Protein AF-0000000072483535 (afdb_homodimer)

pLDDT: mean 94.32, std 7.67, range [29.3, 98.94]

Organism: Leishmania tarentolae (NCBI:txid5689)

Solvent-accessible surface area (backbone atoms only — not comparable to full-atom values): 51951 Å² total; per-residue (Å²): 129,80,70,51,28,50,53,41,26,45,68,75,45,58,85,62,84,79,42,47,79,83,45,71,68,56,52,51,52,54,45,56,52,23,59,46,55,31,88,87,81,58,44,53,32,50,69,40,69,50,65,77,75,40,47,72,61,15,38,31,61,78,62,56,34,26,27,50,48,62,33,36,39,28,33,46,42,64,68,40,50,19,53,50,29,32,50,25,53,75,60,32,35,33,33,23,54,23,49,40,50,65,44,80,25,61,48,41,35,32,56,44,57,27,32,33,40,32,31,62,58,22,41,62,83,62,50,73,36,81,73,58,32,30,34,39,37,27,13,22,27,34,40,43,61,50,36,53,58,30,44,78,72,52,25,29,55,56,66,44,55,92,51,30,83,52,29,10,44,28,41,38,37,16,31,31,35,25,56,60,31,24,70,60,53,32,33,32,79,59,28,53,44,16,33,27,33,28,32,38,66,22,48,68,34,70,49,68,39,74,43,75,33,66,26,64,41,62,56,61,68,47,64,46,39,28,32,54,31,42,58,32,46,54,46,31,37,20,36,50,41,42,70,46,63,76,20,76,49,46,35,38,40,41,27,51,43,68,70,54,52,55,51,50,50,55,50,43,47,61,56,30,62,51,27,48,34,36,42,37,40,32,30,37,60,45,50,68,63,45,62,69,90,65,45,94,60,83,88,56,81,53,50,68,45,32,62,69,54,80,49,55,75,63,62,25,34,40,35,42,43,30,35,40,32,68,43,56,69,63,51,49,52,43,51,50,52,42,53,52,50,46,46,70,74,42,43,61,44,35,21,72,77,67,73,36,70,68,44,68,53,86,45,72,67,52,42,49,52,57,48,46,46,65,67,40,34,67,55,35,50,52,73,52,32,48,66,47,80,40,50,24,15,20,40,52,88,50,43,61,53,61,46,31,50,51,40,43,48,40,23,50,74,63,59,45,55,56,88,43,38,45,70,26,40,30,35,40,46,73,37,13,30,34,40,36,36,38,30,26,56,71,62,75,51,62,70,62,46,51,62,60,47,59,62,49,59,49,52,48,22,41,76,60,69,21,24,70,7,20,46,66,30,26,16,44,72,39,14,86,50,42,70,50,62,39,44,72,58,48,50,47,51,50,50,49,52,41,44,69,49,24,74,81,50,28,38,29,61,81,37,43,53,66,76,62,94,77,53,79,113,130,80,70,50,28,50,53,40,25,44,67,76,46,55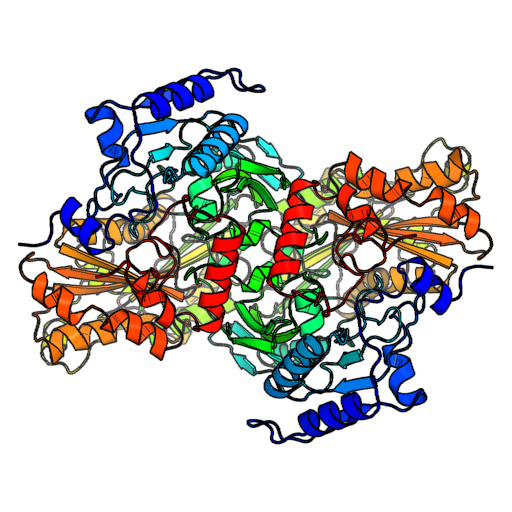,84,60,84,79,42,48,78,84,45,73,66,55,51,50,53,54,44,56,53,24,60,46,55,30,89,88,78,57,44,52,32,49,70,39,69,49,67,78,74,37,47,72,62,16,38,31,61,78,61,55,34,26,26,50,48,63,31,35,39,30,32,46,40,65,66,40,51,18,54,50,28,33,51,26,52,76,60,31,35,32,33,23,55,23,48,40,51,66,43,81,26,62,49,42,34,32,58,44,57,28,32,32,40,33,29,61,59,23,42,62,81,63,50,70,38,81,75,58,33,30,34,39,36,27,13,21,27,34,38,42,60,50,36,52,58,30,43,76,72,53,27,29,56,54,64,45,57,93,53,31,83,51,30,10,43,28,41,38,36,18,30,32,35,25,56,59,30,23,69,60,55,33,32,33,81,58,28,52,44,16,33,28,33,27,32,38,67,22,47,69,34,70,49,68,38,72,44,75,32,66,26,66,42,62,58,62,69,47,64,45,38,29,32,54,32,41,60,31,46,53,46,31,38,20,36,50,42,42,71,46,63,77,19,78,48,43,33,38,39,41,25,48,44,67,69,54,51,54,50,50,49,56,50,43,46,61,58,31,61,53,28,50,34,37,43,37,40,32,29,38,60,46,51,68,65,43,62,69,91,66,48,94,60,83,88,58,81,53,49,71,46,32,62,70,54,80,47,56,75,62,63,24,32,40,34,43,41,31,35,41,32,71,43,54,68,62,51,49,50,42,53,50,52,42,52,52,51,46,47,70,73,42,45,58,43,33,32,58,78,66,70,36,70,70,45,67,52,85,43,72,67,52,42,51,50,57,48,47,47,65,68,39,33,67,55,34,49,51,73,53,33,46,65,48,79,40,50,24,17,20,39,52,88,51,44,62,53,62,46,32,51,49,41,42,50,39,25,51,73,64,59,43,54,54,89,44,38,44,69,25,39,32,34,41,47,73,38,13,30,32,40,36,36,38,31,26,55,72,63,75,52,63,71,62,48,52,62,61,46,58,60,50,59,48,52,48,22,40,76,60,71,22,25,70,7,21,46,67,30,25,16,43,73,40,15,86,52,44,69,50,62,38,44,71,59,46,51,47,51,49,50,50,52,42,42,70,50,25,75,82,51,28,38,30,61,82,38,42,52,66,77,62,94,77,54,78,114

Foldseek 3Di:
DPDQQLRVLCQLFPDDPLADFDDPVNVVVLQVLQQQADPPPRDGWDKAQDCVVCQVQQAAPLRNHGEAERMETEHQALLSVLVNLQSCLVRRAFEFEAELRHFPQQLRHDSYHGYYYYDQNNFPQWDADPVLQKIKTFFRHQQVSSQVVQVVVQWGFQEDADRSRRGTPQQQQQQQFQHFQCLPQNTCVQWWPFFWWQFSNSDIDGGADSDNDDPPPDPCSVVRGRNSFLGTGTTMTMTHIHGHFPAKKKKKFKFAFLVLLVVLVVLCCVLQVVFWRGKKKWFLLLCVLPPPVLDPDDRDDDQVVLQVLPFLTTRIMMIMTMTTHHDHVVNVVSVVVSLVVSCVVCPCRTPHNPPDRMDIDDDPVSVVSVVCSVSCSVVSLSVQADKDKFWKFADLVCLCVLQSVLSSLVCVVVVHRCVQKPWIWMDGNSGRIIIIMIGGNPHPCVVVCVVRVPPVSLLVQLVRVMHRHDRSHQFSNNQVVNCSNDPPVVLVVVVVSSCVRSVSSSTSPSTRHDDPDPRND/DPDQQLRVLCQLFPDDPLADFDDPVNVVVLQVLQQQADPPPRDGWDKAQDCVVCQVQQAAPLRNHGEAERMETEHQDLLSVLVNLQVCLVRRAFEFEAELRHFPFQLRHDSYHGYYYYDQNNFPQWDADPVLQKIKTFFRHQQVSNQVVQVVVQKGDQEDADRSRRGGPQQQQQQQFQHFQCLPQNTCVQWWPFFWWQFSNSDIDGGDDSDNDDPPPDPCSVVRGRNSFLGTGTTMTMTHIGGHFPAKKKKKFKFAFLVLLVVLVVLCCVLQVVFWRGKKKWFLLLCVLPPPVLDPDDRDDDQVVLQVLPFLTTRIMMIMTMTTHHDHVVNVVSVVVSLVVSCVVCPCRGPHNPPDRMDIDDDPVSVVSVVCSVSCSVVSLSVQADKDKFWKFADLVCLCVLQSVLSSLCCVVVVHRCVQKPWIWMDGNSGRIIIIMIGGNPHPCVVVCVVRVPPVSLLVQLVRVMHRHDRSHCFSNNQVVNCSNDPPVVLVVVVVSSCVRSVSSSTSPSTRHDDPDPRND

Secondary structure (DSSP, 8-state):
----HHHHHHHH-PPPTTSPPP-HHHHHHHHHHHHSPPTTT----EEE-SHHHHHHHHB-TTSS-B---S-EEE-SSHHHHHHHHHHHHHHT--EEEESS---SSS-SS-SSSPEEEE-TT--PPPEEETTTTEEEEETT-BHHHHHHHHHHTTEE-S---GGGGT-BHHHHHHTT---TTHHHH--HHHHEEEEEEEETT--EEEE----S---SS--THHHHTTSTTSSEEEEEEEEE-EEPPSEEEEEEEEESSHHHHHHHHHHHHHHSTTTEEEEEEEEGGGGTTS-GGG--S-----HHHHHHTS----S-EEEEEEEEES-HHHHHHHHHHHHHHHHHHHGGGBTTTTT---EE--SHHHHHHHHHHHHHHHHHHHHHSEEEEEEEE--GGGTTHHHHHHHIIIIIIS---TTTEEEEEEEEGGGTEEEEEEEETTS--HHHHHHHHTTHHHHHHHHTT-BS-SSS--TTTSGGGGGGTS-HHHHHHHHHHHHHH-TT--BSTTSSSPPPTTS--/----HHHHHHHH-PPPTTSPPP-HHHHHHHHHHHHSPPTTT----EEE-SHHHHHHHHB-TTSS-B---S-EEE-SSHHHHHHHHHHHHHHT--EEEESS---SSS-SS-SSSPEEEE-TT--PPPEEETTTTEEEEETT-BHHHHHHHHHHTTEE-S---GGGGT-BHHHHHHTT---TTHHHH--HHHHEEEEEEEETT--EEEE----S---SS--THHHHTTSTTSSEEEEEEEEE-EEPPSEEEEEEEEESSHHHHHHHHHHHHHHSTTTEEEEEEEEGGGGTTS-GGG--S-----HHHHHHTS----S-EEEEEEEEES-HHHHHHHHHHHHHHHHHHHGGGBTTTTS---EE--SHHHHHHHHHHHHHHHHHHHHHSEEEEEEEE--GGGTTHHHHHHHIIIIIIS---TTTEEEEEEEEGGGTEEEEEEEETTS--HHHHHHHHTTHHHHHHHHTT-BS-SSS--TTTSGGGGGGTS-HHHHHHHHHHHHHH-TT--BSTTSSSPPPTTS--

Nearest PDB structures (foldseek):
  6lpq-assembly1_A  TM=9.501E-01  e=1.405E-57  Homo sapiens
  3pm9-assembly3_F  TM=9.408E-01  e=6.011E-49  Rhodopseudomonas palustris
  8jdu-assembly1_A  TM=8.900E-01  e=2.016E-37  Mus musculus
  8jdx-assembly1_A  TM=8.882E-01  e=1.790E-37  Mus musculus
  8jdr-assembly1_A  TM=8.830E-01  e=5.545E-37  Mus musculus

InterPro domains:
  IPR004113 FAD-binding oxidoreductase/transferase, type 4, C-terminal [PF02913] (245-512)
  IPR006094 FAD linked oxidase, N-terminal [PF01565] (70-206)
  IPR016164 FAD-linked oxidase-like, C-terminal [SSF55103] (218-513)
  IPR016166 FAD-binding domain, PCMH-type [PS51387] (65-244)
  IPR016167 FAD-binding, type PCMH, subdomain 1 [G3DSA:3.30.43.10] (20-120)
  IPR016169 FAD-binding, type PCMH, subdomain 2 [G3DSA:3.30.465.10] (127-244)
  IPR016171 Vanillyl-alcohol oxidase, C-terminal subdomain 2 [G3DSA:1.10.45.10] (473-513)
  IPR036318 FAD-binding, type PCMH-like superfamily [SSF56176] (44-245)
  IPR051264 FAD-binding Oxidoreductase/Transferase Type 4 [PTHR43716] (8-514)

Structure (mmCIF, N/CA/C/O backbone):
data_AF-0000000072483535-model_v1
#
loop_
_entity.id
_entity.type
_entity.pdbx_description
1 polymer 'Actin interacting protein-like protein'
#
loop_
_atom_site.group_PDB
_atom_site.id
_atom_site.type_symbol
_atom_site.label_atom_id
_atom_site.label_alt_id
_atom_site.label_comp_id
_atom_site.label_asym_id
_atom_site.label_entity_id
_atom_site.label_seq_id
_atom_site.pdbx_PDB_ins_code
_atom_site.Cartn_x
_atom_site.Cartn_y
_atom_site.Cartn_z
_atom_site.occupancy
_atom_site.B_iso_or_equiv
_atom_site.auth_seq_id
_atom_site.auth_comp_id
_atom_site.auth_asym_id
_atom_site.auth_atom_id
_atom_site.pdbx_PDB_model_num
ATOM 1 N N . MET A 1 1 ? -15.469 34.531 24.625 1 44.19 1 MET A N 1
ATOM 2 C CA . MET A 1 1 ? -14.672 33.469 25.234 1 44.19 1 MET A CA 1
ATOM 3 C C . MET A 1 1 ? -14.727 32.188 24.422 1 44.19 1 MET A C 1
ATOM 5 O O . MET A 1 1 ? -15.766 31.859 23.844 1 44.19 1 MET A O 1
ATOM 9 N N . GLY A 1 2 ? -13.492 31.719 23.984 1 63.62 2 GLY A N 1
ATOM 10 C CA . GLY A 1 2 ? -13.438 30.531 23.172 1 63.62 2 GLY A CA 1
ATOM 11 C C . GLY A 1 2 ? -14.133 29.328 23.797 1 63.62 2 GLY A C 1
ATOM 12 O O . GLY A 1 2 ? -14.359 29.312 25.016 1 63.62 2 GLY A O 1
ATOM 13 N N . LEU A 1 3 ? -14.859 28.531 23.172 1 80.31 3 LEU A N 1
ATOM 14 C CA . LEU A 1 3 ? -15.547 27.328 23.672 1 80.31 3 LEU A CA 1
ATOM 15 C C . LEU A 1 3 ? -14.641 26.516 24.562 1 80.31 3 LEU A C 1
ATOM 17 O O . LEU A 1 3 ? -13.445 26.375 24.297 1 80.31 3 LEU A O 1
ATOM 21 N N . THR A 1 4 ? -15.172 26.203 25.797 1 87.69 4 THR A N 1
ATOM 22 C CA . THR A 1 4 ? -14.461 25.188 26.578 1 87.69 4 THR A CA 1
ATOM 23 C C . THR A 1 4 ? -14.297 23.906 25.766 1 87.69 4 THR A C 1
ATOM 25 O O . THR A 1 4 ? -14.984 23.703 24.766 1 87.69 4 THR A O 1
ATOM 28 N N . PRO A 1 5 ? -13.414 23.047 26.203 1 90.38 5 PRO A N 1
ATOM 29 C CA . PRO A 1 5 ? -13.234 21.781 25.484 1 90.38 5 PRO A CA 1
ATOM 30 C C . PRO A 1 5 ? -14.516 20.953 25.406 1 90.38 5 PRO A C 1
ATOM 32 O O . PRO A 1 5 ? -14.797 20.328 24.375 1 90.38 5 PRO A O 1
ATOM 35 N N . VAL A 1 6 ? -15.312 20.969 26.438 1 92.38 6 VAL A N 1
ATOM 36 C CA . VAL A 1 6 ? -16.562 20.234 26.469 1 92.38 6 VAL A CA 1
ATOM 37 C C . VAL A 1 6 ? -17.562 20.859 25.484 1 92.38 6 VAL A C 1
ATOM 39 O O . VAL A 1 6 ? -18.219 20.141 24.734 1 92.38 6 VAL A O 1
ATOM 42 N N . GLU A 1 7 ? -17.625 22.141 25.5 1 91.38 7 GLU A N 1
ATOM 43 C CA . GLU A 1 7 ? -18.516 22.859 24.594 1 91.38 7 GLU A CA 1
ATOM 44 C C . GLU A 1 7 ? -18.109 22.672 23.141 1 91.38 7 GLU A C 1
ATOM 46 O O . GLU A 1 7 ? -18.953 22.547 22.266 1 91.38 7 GLU A O 1
ATOM 51 N N . ARG A 1 8 ? -16.828 22.656 22.938 1 88.44 8 ARG A N 1
ATOM 52 C CA . ARG A 1 8 ? -16.312 22.453 21.578 1 88.44 8 ARG A CA 1
ATOM 53 C C . ARG A 1 8 ? -16.719 21.078 21.047 1 88.44 8 ARG A C 1
ATOM 55 O O . ARG A 1 8 ? -17.125 20.938 19.891 1 88.44 8 ARG A O 1
ATOM 62 N N . ALA A 1 9 ? -16.562 20.078 21.875 1 92 9 ALA A N 1
ATOM 63 C CA . ALA A 1 9 ? -16.969 18.75 21.484 1 92 9 ALA A CA 1
ATOM 64 C C . ALA A 1 9 ? -18.438 18.719 21.078 1 92 9 ALA A C 1
ATOM 66 O O . ALA A 1 9 ? -18.797 18.172 20.031 1 92 9 ALA A O 1
ATOM 67 N N . SER A 1 10 ? -19.219 19.391 21.828 1 91.44 10 SER A N 1
ATOM 68 C CA . SER A 1 10 ? -20.656 19.422 21.594 1 91.44 10 SER A CA 1
ATOM 69 C C . SER A 1 10 ? -21 20.219 20.344 1 91.44 10 SER A C 1
ATOM 71 O O . SER A 1 10 ? -22.047 19.984 19.719 1 91.44 10 SER A O 1
ATOM 73 N N . HIS A 1 11 ? -20.156 21.109 20.078 1 89.56 11 HIS A N 1
ATOM 74 C CA . HIS A 1 11 ? -20.359 21.906 18.875 1 89.56 11 HIS A CA 1
ATOM 75 C C . HIS A 1 11 ? -20.172 21.062 17.609 1 89.56 11 HIS A C 1
ATOM 77 O O . HIS A 1 11 ? -20.859 21.266 16.609 1 89.56 11 HIS A O 1
ATOM 83 N N . TYR A 1 12 ? -19.344 20.109 17.688 1 91.38 12 TYR A N 1
ATOM 84 C CA . TYR A 1 12 ? -19.078 19.266 16.516 1 91.38 12 TYR A CA 1
ATOM 85 C C . TYR A 1 12 ? -20.203 18.281 16.281 1 91.38 12 TYR A C 1
ATOM 87 O O . TYR A 1 12 ? -20.5 17.922 15.133 1 91.38 12 TYR A O 1
ATOM 95 N N . ALA A 1 13 ? -20.781 17.812 17.391 1 93.94 13 ALA A N 1
ATOM 96 C CA . ALA A 1 13 ? -21.844 16.812 17.219 1 93.94 13 ALA A CA 1
ATOM 97 C C . ALA A 1 13 ? -22.781 16.812 18.438 1 93.94 13 ALA A C 1
ATOM 99 O O . ALA A 1 13 ? -22.328 16.859 19.578 1 93.94 13 ALA A O 1
ATOM 100 N N . THR A 1 14 ? -24.031 16.766 18.109 1 94.69 14 THR A N 1
ATOM 101 C CA . THR A 1 14 ? -25.016 16.516 19.156 1 94.69 14 THR A CA 1
ATOM 102 C C . THR A 1 14 ? -25.078 15.039 19.5 1 94.69 14 THR A C 1
ATOM 104 O O . THR A 1 14 ? -24.906 14.18 18.625 1 94.69 14 THR A O 1
ATOM 107 N N . ARG A 1 15 ? -25.297 14.844 20.734 1 96.06 15 ARG A N 1
ATOM 108 C CA . ARG A 1 15 ? -25.375 13.438 21.125 1 96.06 15 ARG A CA 1
ATOM 109 C C . ARG A 1 15 ? -26.5 12.727 20.375 1 96.06 15 ARG A C 1
ATOM 111 O O . ARG A 1 15 ? -27.656 13.156 20.406 1 96.06 15 ARG A O 1
ATOM 118 N N . SER A 1 16 ? -26.266 11.641 19.781 1 95.38 16 SER A N 1
ATOM 119 C CA . SER A 1 16 ? -27.25 10.898 19 1 95.38 16 SER A CA 1
ATOM 120 C C . SER A 1 16 ? -28.141 10.062 19.906 1 95.38 16 SER A C 1
ATOM 122 O O . SER A 1 16 ? -27.656 9.32 20.75 1 95.38 16 SER A O 1
ATOM 124 N N . PRO A 1 17 ? -29.453 10.109 19.703 1 95.25 17 PRO A N 1
ATOM 125 C CA . PRO A 1 17 ? -30.375 9.281 20.484 1 95.25 17 PRO A CA 1
ATOM 126 C C . PRO A 1 17 ? -30.297 7.805 20.109 1 95.25 17 PRO A C 1
ATOM 128 O O . PRO A 1 17 ? -30.859 6.961 20.812 1 95.25 17 PRO A O 1
ATOM 131 N N . ARG A 1 18 ? -29.562 7.523 19.125 1 94.94 18 ARG A N 1
ATOM 132 C CA . ARG A 1 18 ? -29.438 6.141 18.672 1 94.94 18 ARG A CA 1
ATOM 133 C C . ARG A 1 18 ? -28.609 5.312 19.656 1 94.94 18 ARG A C 1
ATOM 135 O O . ARG A 1 18 ? -28.734 4.086 19.688 1 94.94 18 ARG A O 1
ATOM 142 N N . PHE A 1 19 ? -27.828 5.961 20.469 1 98.12 19 PHE A N 1
ATOM 143 C CA . PHE A 1 19 ? -26.938 5.234 21.375 1 98.12 19 PHE A CA 1
ATOM 144 C C . PHE A 1 19 ? -27.516 5.184 22.781 1 98.12 19 PHE A C 1
ATOM 146 O O . PHE A 1 19 ? -28.016 6.191 23.297 1 98.12 19 PHE A O 1
ATOM 153 N N . ALA A 1 20 ? -27.453 4.09 23.344 1 98.44 20 ALA A N 1
ATOM 154 C CA . ALA A 1 20 ? -27.875 3.926 24.734 1 98.44 20 ALA A CA 1
ATOM 155 C C . ALA A 1 20 ? -26.859 4.547 25.688 1 98.44 20 ALA A C 1
ATOM 157 O O . ALA A 1 20 ? -25.688 4.688 25.344 1 98.44 20 ALA A O 1
ATOM 158 N N . LYS A 1 21 ? -27.375 4.945 26.812 1 98.12 21 LYS A N 1
ATOM 159 C CA . LYS A 1 21 ? -26.5 5.316 27.922 1 98.12 21 LYS A CA 1
ATOM 160 C C . LYS A 1 21 ? -26.125 4.094 28.75 1 98.12 21 LYS A C 1
ATOM 162 O O . LYS A 1 21 ? -26.969 3.254 29.062 1 98.12 21 LYS A O 1
ATOM 167 N N . ALA A 1 22 ? -24.906 3.965 29.078 1 98.31 22 ALA A N 1
ATOM 168 C CA . ALA A 1 22 ? -24.438 2.816 29.859 1 98.31 22 ALA A CA 1
ATOM 169 C C . ALA A 1 22 ? -25.078 2.812 31.25 1 98.31 22 ALA A C 1
ATOM 171 O O . ALA A 1 22 ? -25.109 3.844 31.922 1 98.31 22 ALA A O 1
ATOM 172 N N . THR A 1 23 ? -25.547 1.701 31.672 1 98.12 23 THR A N 1
ATOM 173 C CA . THR A 1 23 ? -26.125 1.498 33 1 98.12 23 THR A CA 1
ATOM 174 C C . THR A 1 23 ? -25.219 0.601 33.844 1 98.12 23 THR A C 1
ATOM 176 O O . THR A 1 23 ? -24.219 0.071 33.344 1 98.12 23 THR A O 1
ATOM 179 N N . SER A 1 24 ? -25.641 0.473 35.094 1 97.75 24 SER A N 1
ATOM 180 C CA . SER A 1 24 ? -24.891 -0.415 35.969 1 97.75 24 SER A CA 1
ATOM 181 C C . SER A 1 24 ? -24.922 -1.852 35.469 1 97.75 24 SER A C 1
ATOM 183 O O . SER A 1 24 ? -23.953 -2.596 35.656 1 97.75 24 SER A O 1
ATOM 185 N N . ARG A 1 25 ? -25.984 -2.197 34.844 1 98.19 25 ARG A N 1
ATOM 186 C CA . ARG A 1 25 ? -26.094 -3.531 34.281 1 98.19 25 ARG A CA 1
ATOM 187 C C . ARG A 1 25 ? -25.094 -3.721 33.125 1 98.19 25 ARG A C 1
ATOM 189 O O . ARG A 1 25 ? -24.422 -4.754 33.062 1 98.19 25 ARG A O 1
ATOM 196 N N . HIS A 1 26 ? -25.031 -2.74 32.25 1 98.69 26 HIS A N 1
ATOM 197 C CA . HIS A 1 26 ? -24.078 -2.791 31.156 1 98.69 26 HIS A CA 1
ATOM 198 C C . HIS A 1 26 ? -22.641 -2.916 31.688 1 98.69 26 HIS A C 1
ATOM 200 O O . HIS A 1 26 ? -21.891 -3.768 31.234 1 98.69 26 HIS A O 1
ATOM 206 N N . LEU A 1 27 ? -22.312 -2.115 32.688 1 98.56 27 LEU A N 1
ATOM 207 C CA . LEU A 1 27 ? -20.953 -2.055 33.219 1 98.56 27 LEU A CA 1
ATOM 208 C C . LEU A 1 27 ? -20.594 -3.348 33.938 1 98.56 27 LEU A C 1
ATOM 210 O O . LEU A 1 27 ? -19.453 -3.799 33.875 1 98.56 27 LEU A O 1
ATOM 214 N N . SER A 1 28 ? -21.578 -3.912 34.625 1 98.44 28 SER A N 1
ATOM 215 C CA . SER A 1 28 ? -21.359 -5.184 35.312 1 98.44 28 SER A CA 1
ATOM 216 C C . SER A 1 28 ? -21.031 -6.293 34.312 1 98.44 28 SER A C 1
ATOM 218 O O . SER A 1 28 ? -20.141 -7.109 34.562 1 98.44 28 SER A O 1
ATOM 220 N N . TYR A 1 29 ? -21.766 -6.32 33.281 1 98.62 29 TYR A N 1
ATOM 221 C CA . TYR A 1 29 ? -21.484 -7.324 32.25 1 98.62 29 TYR A CA 1
ATOM 222 C C . TYR A 1 29 ? -20.094 -7.133 31.656 1 98.62 29 TYR A C 1
ATOM 224 O O . TYR A 1 29 ? -19.344 -8.094 31.516 1 98.62 29 TYR A O 1
ATOM 232 N N . LEU A 1 30 ? -19.766 -5.953 31.266 1 98.81 30 LEU A N 1
ATOM 233 C CA . LEU A 1 30 ? -18.484 -5.66 30.656 1 98.81 30 LEU A CA 1
ATOM 234 C C . LEU A 1 30 ? -17.344 -5.984 31.609 1 98.81 30 LEU A C 1
ATOM 236 O O . LEU A 1 30 ? -16.281 -6.477 31.188 1 98.81 30 LEU A O 1
ATOM 240 N N . LYS A 1 31 ? -17.562 -5.691 32.875 1 98.56 31 LYS A N 1
ATOM 241 C CA . LYS A 1 31 ? -16.578 -6.074 33.875 1 98.56 31 LYS A CA 1
ATOM 242 C C . LYS A 1 31 ? -16.391 -7.586 33.906 1 98.56 31 LYS A C 1
ATOM 244 O O . LYS A 1 31 ? -15.258 -8.07 34.031 1 98.56 31 LYS A O 1
ATOM 249 N N . SER A 1 32 ? -17.422 -8.336 33.844 1 98.62 32 SER A N 1
ATOM 250 C CA . SER A 1 32 ? -17.344 -9.789 33.875 1 98.62 32 SER A CA 1
ATOM 251 C C . SER A 1 32 ? -16.562 -10.32 32.656 1 98.62 32 SER A C 1
ATOM 253 O O . SER A 1 32 ? -15.836 -11.312 32.781 1 98.62 32 SER A O 1
ATOM 255 N N . VAL A 1 33 ? -16.734 -9.703 31.484 1 98.62 33 VAL A N 1
ATOM 256 C CA . VAL A 1 33 ? -15.984 -10.086 30.281 1 98.62 33 VAL A CA 1
ATOM 257 C C . VAL A 1 33 ? -14.492 -9.875 30.531 1 98.62 33 VAL A C 1
ATOM 259 O O . VAL A 1 33 ? -13.68 -10.75 30.219 1 98.62 33 VAL A O 1
ATOM 262 N N . LEU A 1 34 ? -14.109 -8.773 31.109 1 98.62 34 LEU A N 1
ATOM 263 C CA . LEU A 1 34 ? -12.719 -8.391 31.281 1 98.62 34 LEU A CA 1
ATOM 264 C C . LEU A 1 34 ? -12.062 -9.203 32.406 1 98.62 34 LEU A C 1
ATOM 266 O O . LEU A 1 34 ? -10.836 -9.328 32.438 1 98.62 34 LEU A O 1
ATOM 270 N N . GLU A 1 35 ? -12.883 -9.742 33.281 1 98 35 GLU A N 1
ATOM 271 C CA . GLU A 1 35 ? -12.367 -10.539 34.375 1 98 35 GLU A CA 1
ATOM 272 C C . GLU A 1 35 ? -12.008 -11.953 33.938 1 98 35 GLU A C 1
ATOM 274 O O . GLU A 1 35 ? -11.312 -12.68 34.625 1 98 35 GLU A O 1
ATOM 279 N N . LYS A 1 36 ? -12.5 -12.328 32.75 1 97.38 36 LYS A N 1
ATOM 280 C CA . LYS A 1 36 ? -12.086 -13.617 32.219 1 97.38 36 LYS A CA 1
ATOM 281 C C . LYS A 1 36 ? -10.617 -13.578 31.781 1 97.38 36 LYS A C 1
ATOM 283 O O . LYS A 1 36 ? -10.203 -12.672 31.047 1 97.38 36 LYS A O 1
ATOM 288 N N . PRO A 1 37 ? -9.867 -14.562 32.188 1 96.62 37 PRO A N 1
ATOM 289 C CA . PRO A 1 37 ? -8.461 -14.555 31.781 1 96.62 37 PRO A CA 1
ATOM 290 C C . PRO A 1 37 ? -8.273 -14.812 30.281 1 96.62 37 PRO A C 1
ATOM 292 O O . PRO A 1 37 ? -8.977 -15.656 29.703 1 96.62 37 PRO A O 1
ATOM 295 N N . CYS A 1 38 ? -7.371 -14.047 29.688 1 93.88 38 CYS A N 1
ATOM 296 C CA . CYS A 1 38 ? -6.992 -14.328 28.297 1 93.88 38 CYS A CA 1
ATOM 297 C C . CYS A 1 38 ? -6.43 -15.734 28.156 1 93.88 38 CYS A C 1
ATOM 299 O O . CYS A 1 38 ? -5.719 -16.219 29.047 1 93.88 38 CYS A O 1
ATOM 301 N N . SER A 1 39 ? -6.715 -16.375 27.078 1 88 39 SER A N 1
ATOM 302 C CA . SER A 1 39 ? -6.328 -17.766 26.906 1 88 39 SER A CA 1
ATOM 303 C C . SER A 1 39 ? -4.812 -17.922 26.812 1 88 39 SER A C 1
ATOM 305 O O . SER A 1 39 ? -4.242 -18.875 27.344 1 88 39 SER A O 1
ATOM 307 N N . THR A 1 40 ? -4.168 -17 26.188 1 85.75 40 THR A N 1
ATOM 308 C CA . THR A 1 40 ? -2.736 -17.125 25.922 1 85.75 40 THR A CA 1
ATOM 309 C C . THR A 1 40 ? -1.923 -16.562 27.078 1 85.75 40 THR A C 1
ATOM 311 O O . THR A 1 40 ? -1.068 -17.25 27.641 1 85.75 40 THR A O 1
ATOM 314 N N . SER A 1 41 ? -2.203 -15.352 27.609 1 90.88 41 SER A N 1
ATOM 315 C CA . SER A 1 41 ? -1.384 -14.672 28.594 1 90.88 41 SER A CA 1
ATOM 316 C C . SER A 1 41 ? -1.922 -14.898 30.016 1 90.88 41 SER A C 1
ATOM 318 O O . SER A 1 41 ? -1.229 -14.641 31 1 90.88 41 SER A O 1
ATOM 320 N N . LYS A 1 42 ? -3.133 -15.289 30.188 1 94.38 42 LYS A N 1
ATOM 321 C CA . LYS A 1 42 ? -3.816 -15.516 31.453 1 94.38 42 LYS A CA 1
ATOM 322 C C . LYS A 1 42 ? -4.059 -14.195 32.188 1 94.38 42 LYS A C 1
ATOM 324 O O . LYS A 1 42 ? -4.48 -14.188 33.344 1 94.38 42 LYS A O 1
ATOM 329 N N . ARG A 1 43 ? -3.766 -13.109 31.547 1 95.94 43 ARG A N 1
ATOM 330 C CA . ARG A 1 43 ? -3.99 -11.789 32.125 1 95.94 43 ARG A CA 1
ATOM 331 C C . ARG A 1 43 ? -5.461 -11.398 32.062 1 95.94 43 ARG A C 1
ATOM 333 O O . ARG A 1 43 ? -6.133 -11.688 31.062 1 95.94 43 ARG A O 1
ATOM 340 N N . LYS A 1 44 ? -5.953 -10.695 33.062 1 97.94 44 LYS A N 1
ATOM 341 C CA . LYS A 1 44 ? -7.293 -10.109 33.062 1 97.94 44 LYS A CA 1
ATOM 342 C C . LYS A 1 44 ? -7.266 -8.664 32.594 1 97.94 44 LYS A C 1
ATOM 344 O O . LYS A 1 44 ? -6.207 -8.023 32.594 1 97.94 44 LYS A O 1
ATOM 349 N N . GLY A 1 45 ? -8.445 -8.219 32.156 1 98.19 45 GLY A N 1
ATOM 350 C CA . GLY A 1 45 ? -8.578 -6.812 31.828 1 98.19 45 GLY A CA 1
ATOM 351 C C . GLY A 1 45 ? -9 -5.961 33 1 98.19 45 GLY A C 1
ATOM 352 O O . GLY A 1 45 ? -8.977 -6.422 34.156 1 98.19 45 GLY A O 1
ATOM 353 N N . ARG A 1 46 ? -9.211 -4.723 32.719 1 97.81 46 ARG A N 1
ATOM 354 C CA . ARG A 1 46 ? -9.625 -3.752 33.719 1 97.81 46 ARG A CA 1
ATOM 355 C C . ARG A 1 46 ? -10.742 -2.857 33.188 1 97.81 46 ARG A C 1
ATOM 357 O O . ARG A 1 46 ? -10.875 -2.66 31.984 1 97.81 46 ARG A O 1
ATOM 364 N N . ILE A 1 47 ? -11.602 -2.443 34.094 1 98.62 47 ILE A N 1
ATOM 365 C CA . ILE A 1 47 ? -12.594 -1.418 33.781 1 98.62 47 ILE A CA 1
ATOM 366 C C . ILE A 1 47 ? -12.422 -0.239 34.75 1 98.62 47 ILE A C 1
ATOM 368 O O . ILE A 1 47 ? -12.258 -0.43 35.938 1 98.62 47 ILE A O 1
ATOM 372 N N . LEU A 1 48 ? -12.266 0.947 34.219 1 98.62 48 LEU A N 1
ATOM 373 C CA . LEU A 1 48 ? -12.18 2.166 35.031 1 98.62 48 LEU A CA 1
ATOM 374 C C . LEU A 1 48 ? -13.523 2.898 35.031 1 98.62 48 LEU A C 1
ATOM 376 O O . LEU A 1 48 ? -14.117 3.125 33.969 1 98.62 48 LEU A O 1
ATOM 380 N N . THR A 1 49 ? -14.047 3.281 36.188 1 96.81 49 THR A N 1
ATOM 381 C CA . THR A 1 49 ? -15.312 4.004 36.281 1 96.81 49 THR A CA 1
ATOM 382 C C . THR A 1 49 ? -15.156 5.254 37.156 1 96.81 49 THR A C 1
ATOM 384 O O . THR A 1 49 ? -16.031 6.129 37.125 1 96.81 49 THR A O 1
ATOM 387 N N . ASP A 1 50 ? -13.977 5.324 37.844 1 95.88 50 ASP A N 1
ATOM 388 C CA . ASP A 1 50 ? -13.711 6.496 38.656 1 95.88 50 ASP A CA 1
ATOM 389 C C . ASP A 1 50 ? -13.406 7.719 37.812 1 95.88 50 ASP A C 1
ATOM 391 O O . ASP A 1 50 ? -12.672 7.625 36.812 1 95.88 50 ASP A O 1
ATOM 395 N N . THR A 1 51 ? -13.883 8.789 38.156 1 94.75 51 THR A N 1
ATOM 396 C CA . THR A 1 51 ? -13.781 10.023 37.406 1 94.75 51 THR A CA 1
ATOM 397 C C . THR A 1 51 ? -12.32 10.398 37.188 1 94.75 51 THR A C 1
ATOM 399 O O . THR A 1 51 ? -11.938 10.812 36.094 1 94.75 51 THR A O 1
ATOM 402 N N . GLU A 1 52 ? -11.516 10.266 38.188 1 96.06 52 GLU A N 1
ATOM 403 C CA . GLU A 1 52 ? -10.117 10.648 38.094 1 96.06 52 GLU A CA 1
ATOM 404 C C . GLU A 1 52 ? -9.352 9.711 37.156 1 96.06 52 GLU A C 1
ATOM 406 O O . GLU A 1 52 ? -8.5 10.156 36.375 1 96.06 52 GLU A O 1
ATOM 411 N N . ALA A 1 53 ? -9.727 8.461 37.25 1 96.94 53 ALA A N 1
ATOM 412 C CA . ALA A 1 53 ? -9.031 7.465 36.438 1 96.94 53 ALA A CA 1
ATOM 413 C C . ALA A 1 53 ? -9.422 7.594 34.969 1 96.94 53 ALA A C 1
ATOM 415 O O . ALA A 1 53 ? -8.609 7.316 34.062 1 96.94 53 ALA A O 1
ATOM 416 N N . ILE A 1 54 ? -10.586 8.07 34.656 1 97.56 54 ILE A N 1
ATOM 417 C CA . ILE A 1 54 ? -11.117 8.117 33.312 1 97.56 54 ILE A CA 1
ATOM 418 C C . ILE A 1 54 ? -10.727 9.438 32.656 1 97.56 54 ILE A C 1
ATOM 420 O O . ILE A 1 54 ? -10.68 9.531 31.422 1 97.56 54 ILE A O 1
ATOM 424 N N . ALA A 1 55 ? -10.391 10.445 33.375 1 96.94 55 ALA A N 1
ATOM 425 C CA . ALA A 1 55 ? -10.219 11.828 32.938 1 96.94 55 ALA A CA 1
ATOM 426 C C . ALA A 1 55 ? -9.211 11.914 31.797 1 96.94 55 ALA A C 1
ATOM 428 O O . ALA A 1 55 ? -9.461 12.57 30.781 1 96.94 55 ALA A O 1
ATOM 429 N N . PRO A 1 56 ? -8.055 11.188 31.891 1 96.06 56 PRO A N 1
ATOM 430 C CA . PRO A 1 56 ? -7.062 11.32 30.812 1 96.06 56 PRO A CA 1
ATOM 431 C C . PRO A 1 56 ? -7.559 10.758 29.484 1 96.06 56 PRO A C 1
ATOM 433 O O . PRO A 1 56 ? -7.059 11.148 28.422 1 96.06 56 PRO A O 1
ATOM 436 N N . PHE A 1 57 ? -8.5 9.875 29.531 1 98 57 PHE A N 1
ATOM 437 C CA . PHE A 1 57 ? -9.008 9.242 28.312 1 98 57 PHE A CA 1
ATOM 438 C C . PHE A 1 57 ? -10.047 10.125 27.641 1 98 57 PHE A C 1
ATOM 440 O O . PHE A 1 57 ? -10.414 9.891 26.484 1 98 57 PHE A O 1
ATOM 447 N N . ASN A 1 58 ? -10.508 11.188 28.297 1 97.88 58 ASN A N 1
ATOM 448 C CA . ASN A 1 58 ? -11.594 12.023 27.812 1 97.88 58 ASN A CA 1
ATOM 449 C C . ASN A 1 58 ? -11.062 13.234 27.047 1 97.88 58 ASN A C 1
ATOM 451 O O . ASN A 1 58 ? -11.82 13.906 26.344 1 97.88 58 ASN A O 1
ATOM 455 N N . VAL A 1 59 ? -9.773 13.5 27.219 1 95.81 59 VAL A N 1
ATOM 456 C CA . VAL A 1 59 ? -9.227 14.742 26.688 1 95.81 59 VAL A CA 1
ATOM 457 C C . VAL A 1 59 ? -8.281 14.422 25.516 1 95.81 59 VAL A C 1
ATOM 459 O O . VAL A 1 59 ? -7.492 13.477 25.594 1 95.81 59 VAL A O 1
ATOM 462 N N . ASP A 1 60 ? -8.453 15.117 24.469 1 92.12 60 ASP A N 1
ATOM 463 C CA . ASP A 1 60 ? -7.566 14.898 23.344 1 92.12 60 ASP A CA 1
ATOM 464 C C . ASP A 1 60 ? -6.152 15.391 23.641 1 92.12 60 ASP A C 1
ATOM 466 O O . ASP A 1 60 ? -5.934 16.109 24.625 1 92.12 60 ASP A O 1
ATOM 470 N N . TRP A 1 61 ? -5.246 15.039 22.797 1 87.69 61 TRP A N 1
ATOM 471 C CA . TRP A 1 61 ? -3.834 15.344 23 1 87.69 61 TRP A CA 1
ATOM 472 C C . TRP A 1 61 ? -3.609 16.859 23.078 1 87.69 61 TRP A C 1
ATOM 474 O O . TRP A 1 61 ? -2.77 17.328 23.859 1 87.69 61 TRP A O 1
ATOM 484 N N . MET A 1 62 ? -4.391 17.625 22.297 1 82.19 62 MET A N 1
ATOM 485 C CA . MET A 1 62 ? -4.227 19.078 22.25 1 82.19 62 MET A CA 1
ATOM 486 C C . MET A 1 62 ? -5.051 19.766 23.328 1 82.19 62 MET A C 1
ATOM 488 O O . MET A 1 62 ? -5.023 20.984 23.453 1 82.19 62 MET A O 1
ATOM 492 N N . ARG A 1 63 ? -5.863 19.047 24.047 1 88 63 ARG A N 1
ATOM 493 C CA . ARG A 1 63 ? -6.727 19.531 25.125 1 88 63 ARG A CA 1
ATOM 494 C C . ARG A 1 63 ? -7.742 20.531 24.594 1 88 63 ARG A C 1
ATOM 496 O O . ARG A 1 63 ? -7.992 21.562 25.219 1 88 63 ARG A O 1
ATOM 503 N N . GLN A 1 64 ? -8.188 20.25 23.453 1 87.56 64 GLN A N 1
ATOM 504 C CA . GLN A 1 64 ? -9.133 21.156 22.812 1 87.56 64 GLN A CA 1
ATOM 505 C C . GLN A 1 64 ? -10.555 20.609 22.875 1 87.56 64 GLN A C 1
ATOM 507 O O . GLN A 1 64 ? -11.523 21.359 22.734 1 87.56 64 GLN A O 1
ATOM 512 N N . VAL A 1 65 ? -10.625 19.297 23.016 1 93.12 65 VAL A N 1
ATOM 513 C CA . VAL A 1 65 ? -11.93 18.656 23.141 1 93.12 65 VAL A CA 1
ATOM 514 C C . VAL A 1 65 ? -11.914 17.672 24.312 1 93.12 65 VAL A C 1
ATOM 516 O O . VAL A 1 65 ? -10.875 17.078 24.625 1 93.12 65 VAL A O 1
ATOM 519 N N . GLN A 1 66 ? -13.039 17.562 24.922 1 96.25 66 GLN A N 1
ATOM 520 C CA . GLN A 1 66 ? -13.188 16.688 26.078 1 96.25 66 GLN A CA 1
ATOM 521 C C . GLN A 1 66 ? -14.562 16.031 26.109 1 96.25 66 GLN A C 1
ATOM 523 O O . GLN A 1 66 ? -15.578 16.703 25.969 1 96.25 66 GLN A O 1
ATOM 528 N N . GLY A 1 67 ? -14.562 14.727 26.188 1 96.44 67 GLY A N 1
ATOM 529 C CA . GLY A 1 67 ? -15.797 13.992 26.359 1 96.44 67 GLY A CA 1
ATOM 530 C C . GLY A 1 67 ? -16.078 13.609 27.797 1 96.44 67 GLY A C 1
ATOM 531 O O . GLY A 1 67 ? -15.547 14.234 28.719 1 96.44 67 GLY A O 1
ATOM 532 N N . ALA A 1 68 ? -17.031 12.75 28 1 96.31 68 ALA A N 1
ATOM 533 C CA . ALA A 1 68 ? -17.422 12.266 29.312 1 96.31 68 ALA A CA 1
ATOM 534 C C . ALA A 1 68 ? -17.766 10.781 29.266 1 96.31 68 ALA A C 1
ATOM 536 O O . ALA A 1 68 ? -18.906 10.383 29.516 1 96.31 68 ALA A O 1
ATOM 537 N N . ALA A 1 69 ? -16.75 9.992 29.047 1 97.75 69 ALA A N 1
ATOM 538 C CA . ALA A 1 69 ? -16.938 8.555 28.906 1 97.75 69 ALA A CA 1
ATOM 539 C C . ALA A 1 69 ? -17.562 7.961 30.172 1 97.75 69 ALA A C 1
ATOM 541 O O . ALA A 1 69 ? -17.234 8.359 31.281 1 97.75 69 ALA A O 1
ATOM 542 N N . ALA A 1 70 ? -18.406 7.02 29.953 1 95.19 70 ALA A N 1
ATOM 543 C CA . ALA A 1 70 ? -19.047 6.324 31.062 1 95.19 70 ALA A CA 1
ATOM 544 C C . ALA A 1 70 ? -18.047 5.406 31.781 1 95.19 70 ALA A C 1
ATOM 546 O O . ALA A 1 70 ? -18.156 5.188 33 1 95.19 70 ALA A O 1
ATOM 547 N N . ALA A 1 71 ? -17.25 4.824 31.031 1 98.62 71 ALA A N 1
ATOM 548 C CA . ALA A 1 71 ? -16.219 3.908 31.531 1 98.62 71 ALA A CA 1
ATOM 549 C C . ALA A 1 71 ? -15.102 3.725 30.5 1 98.62 71 ALA A C 1
ATOM 551 O O . ALA A 1 71 ? -15.273 4.035 29.328 1 98.62 71 ALA A O 1
ATOM 552 N N . VAL A 1 72 ? -13.961 3.297 30.984 1 98.88 72 VAL A N 1
ATOM 553 C CA . VAL A 1 72 ? -12.852 2.879 30.141 1 98.88 72 VAL A CA 1
ATOM 554 C C . VAL A 1 72 ? -12.633 1.374 30.266 1 98.88 72 VAL A C 1
ATOM 556 O O . VAL A 1 72 ? -12.422 0.868 31.375 1 98.88 72 VAL A O 1
ATOM 559 N N . LEU A 1 73 ? -12.789 0.698 29.188 1 98.94 73 LEU A N 1
ATOM 560 C CA . LEU A 1 73 ? -12.547 -0.739 29.125 1 98.94 73 LEU A CA 1
ATOM 561 C C . LEU A 1 73 ? -11.133 -1.03 28.641 1 98.94 73 LEU A C 1
ATOM 563 O O . LEU A 1 73 ? -10.68 -0.485 27.641 1 98.94 73 LEU A O 1
ATOM 567 N N . MET A 1 74 ? -10.391 -1.878 29.359 1 98.81 74 MET A N 1
ATOM 568 C CA . MET A 1 74 ? -9 -2.178 29.031 1 98.81 74 MET A CA 1
ATOM 569 C C . MET A 1 74 ? -8.789 -3.68 28.844 1 98.81 74 MET A C 1
ATOM 571 O O . MET A 1 74 ? -8.344 -4.363 29.766 1 98.81 74 MET A O 1
ATOM 575 N N . PRO A 1 75 ? -9.023 -4.18 27.641 1 98.81 75 PRO A N 1
ATOM 576 C CA . PRO A 1 75 ? -8.812 -5.598 27.344 1 98.81 75 PRO A CA 1
ATOM 577 C C . PRO A 1 75 ? -7.332 -5.977 27.297 1 98.81 75 PRO A C 1
ATOM 579 O O . PRO A 1 75 ? -6.477 -5.109 27.109 1 98.81 75 PRO A O 1
ATOM 582 N N . THR A 1 76 ? -7.062 -7.285 27.453 1 98.38 76 THR A N 1
ATOM 583 C CA . THR A 1 76 ? -5.691 -7.781 27.391 1 98.38 76 THR A CA 1
ATOM 584 C C . THR A 1 76 ? -5.527 -8.742 26.219 1 98.38 76 THR A C 1
ATOM 586 O O . THR A 1 76 ? -4.418 -9.203 25.938 1 98.38 76 THR A O 1
ATOM 589 N N . CYS A 1 77 ? -6.66 -9.078 25.562 1 97.88 77 CYS A N 1
ATOM 590 C CA . CYS A 1 77 ? -6.582 -9.984 24.422 1 97.88 77 CYS A CA 1
ATOM 591 C C . CYS A 1 77 ? -7.727 -9.734 23.438 1 97.88 77 CYS A C 1
ATOM 593 O O . CYS A 1 77 ? -8.68 -9.023 23.766 1 97.88 77 CYS A O 1
ATOM 595 N N . THR A 1 78 ? -7.637 -10.32 22.297 1 98.5 78 THR A N 1
ATOM 596 C CA . THR A 1 78 ? -8.578 -10.109 21.203 1 98.5 78 THR A CA 1
ATOM 597 C C . THR A 1 78 ? -9.969 -10.609 21.578 1 98.5 78 THR A C 1
ATOM 599 O O . THR A 1 78 ? -10.977 -10.016 21.188 1 98.5 78 THR A O 1
ATOM 602 N N . THR A 1 79 ? -10.062 -11.648 22.328 1 98.38 79 THR A N 1
ATOM 603 C CA . THR A 1 79 ? -11.352 -12.219 22.719 1 98.38 79 THR A CA 1
ATOM 604 C C . THR A 1 79 ? -12.133 -11.25 23.594 1 98.38 79 THR A C 1
ATOM 606 O O . THR A 1 79 ? -13.359 -11.156 23.5 1 98.38 79 THR A O 1
ATOM 609 N N . HIS A 1 80 ? -11.406 -10.516 24.531 1 98.75 80 HIS A N 1
ATOM 610 C CA . HIS A 1 80 ? -12.062 -9.453 25.297 1 98.75 80 HIS A CA 1
ATOM 611 C C . HIS A 1 80 ? -12.727 -8.438 24.375 1 98.75 80 HIS A C 1
ATOM 613 O O . HIS A 1 80 ? -13.898 -8.109 24.547 1 98.75 80 HIS A O 1
ATOM 619 N N . VAL A 1 81 ? -11.977 -7.988 23.375 1 98.88 81 VAL A N 1
ATOM 620 C CA . VAL A 1 81 ? -12.445 -6.961 22.453 1 98.88 81 VAL A CA 1
ATOM 621 C C . VAL A 1 81 ? -13.672 -7.469 21.688 1 98.88 81 VAL A C 1
ATOM 623 O O . VAL A 1 81 ? -14.664 -6.75 21.547 1 98.88 81 VAL A O 1
ATOM 626 N N . SER A 1 82 ? -13.578 -8.703 21.219 1 98.81 82 SER A N 1
ATOM 627 C CA . SER A 1 82 ? -14.664 -9.32 20.453 1 98.81 82 SER A CA 1
ATOM 628 C C . SER A 1 82 ? -15.953 -9.367 21.281 1 98.81 82 SER A C 1
ATOM 630 O O . SER A 1 82 ? -17 -8.938 20.797 1 98.81 82 SER A O 1
ATOM 632 N N . GLU A 1 83 ? -15.875 -9.828 22.484 1 98.75 83 GLU A N 1
ATOM 633 C CA . GLU A 1 83 ? -17.047 -9.953 23.344 1 98.75 83 GLU A CA 1
ATOM 634 C C . GLU A 1 83 ? -17.625 -8.586 23.688 1 98.75 83 GLU A C 1
ATOM 636 O O . GLU A 1 83 ? -18.844 -8.406 23.734 1 98.75 83 GLU A O 1
ATOM 641 N N . ILE A 1 84 ? -16.766 -7.664 23.953 1 98.88 84 ILE A N 1
ATOM 642 C CA . ILE A 1 84 ? -17.188 -6.305 24.281 1 98.88 84 ILE A CA 1
ATOM 643 C C . ILE A 1 84 ? -17.969 -5.715 23.109 1 98.88 84 ILE A C 1
ATOM 645 O O . ILE A 1 84 ? -19.078 -5.211 23.297 1 98.88 84 ILE A O 1
ATOM 649 N N . LEU A 1 85 ? -17.438 -5.785 21.891 1 98.88 85 LEU A N 1
ATOM 650 C CA . LEU A 1 85 ? -18.078 -5.152 20.734 1 98.88 85 LEU A CA 1
ATOM 651 C C . LEU A 1 85 ? -19.375 -5.855 20.375 1 98.88 85 LEU A C 1
ATOM 653 O O . LEU A 1 85 ? -20.344 -5.211 19.953 1 98.88 85 LEU A O 1
ATOM 657 N N . LYS A 1 86 ? -19.375 -7.191 20.484 1 98.69 86 LYS A N 1
ATOM 658 C CA . LYS A 1 86 ? -20.609 -7.93 20.266 1 98.69 86 LYS A CA 1
ATOM 659 C C . LYS A 1 86 ? -21.734 -7.43 21.172 1 98.69 86 LYS A C 1
ATOM 661 O O . LYS A 1 86 ? -22.844 -7.191 20.719 1 98.69 86 LYS A O 1
ATOM 666 N N . TYR A 1 87 ? -21.391 -7.297 22.438 1 98.81 87 TYR A N 1
ATOM 667 C CA . TYR A 1 87 ? -22.359 -6.828 23.422 1 98.81 87 TYR A CA 1
ATOM 668 C C . TYR A 1 87 ? -22.781 -5.395 23.141 1 98.81 87 TYR A C 1
ATOM 670 O O . TYR A 1 87 ? -23.969 -5.07 23.188 1 98.81 87 TYR A O 1
ATOM 678 N N . CYS A 1 88 ? -21.812 -4.523 22.859 1 98.88 88 CYS A N 1
ATOM 679 C CA . CYS A 1 88 ? -22.109 -3.115 22.609 1 98.88 88 CYS A CA 1
ATOM 680 C C . CYS A 1 88 ? -22.969 -2.941 21.375 1 98.88 88 CYS A C 1
ATOM 682 O O . CYS A 1 88 ? -23.828 -2.059 21.328 1 98.88 88 CYS A O 1
ATOM 684 N N . GLN A 1 89 ? -22.688 -3.744 20.344 1 98.56 89 GLN A N 1
ATOM 685 C CA . GLN A 1 89 ? -23.516 -3.703 19.156 1 98.56 89 GLN A CA 1
ATOM 686 C C . GLN A 1 89 ? -24.969 -4.07 19.484 1 98.56 89 GLN A C 1
ATOM 688 O O . GLN A 1 89 ? -25.891 -3.406 19.031 1 98.56 89 GLN A O 1
ATOM 693 N N . ALA A 1 90 ? -25.141 -5.102 20.266 1 98.38 90 ALA A N 1
ATOM 694 C CA . ALA A 1 90 ? -26.484 -5.574 20.625 1 98.38 90 ALA A CA 1
ATOM 695 C C . ALA A 1 90 ? -27.219 -4.535 21.469 1 98.38 90 ALA A C 1
ATOM 697 O O . ALA A 1 90 ? -28.422 -4.355 21.328 1 98.38 90 ALA A O 1
ATOM 698 N N . GLU A 1 91 ? -26.484 -3.84 22.312 1 98.62 91 GLU A N 1
ATOM 699 C CA . GLU A 1 91 ? -27.094 -2.912 23.266 1 98.62 91 GLU A CA 1
ATOM 700 C C . GLU A 1 91 ? -27.016 -1.476 22.766 1 98.62 91 GLU A C 1
ATOM 702 O O . GLU A 1 91 ? -27.438 -0.545 23.453 1 98.62 91 GLU A O 1
ATOM 707 N N . LYS A 1 92 ? -26.438 -1.261 21.562 1 98.62 92 LYS A N 1
ATOM 708 C CA . LYS A 1 92 ? -26.281 0.04 20.922 1 98.62 92 LYS A CA 1
ATOM 709 C C . LYS A 1 92 ? -25.5 1.006 21.797 1 98.62 92 LYS A C 1
ATOM 711 O O . LYS A 1 92 ? -25.906 2.156 21.984 1 98.62 92 LYS A O 1
ATOM 716 N N . LEU A 1 93 ? -24.453 0.498 22.453 1 98.88 93 LEU A N 1
ATOM 717 C CA . LEU A 1 93 ? -23.516 1.328 23.203 1 98.88 93 LEU A CA 1
ATOM 718 C C . LEU A 1 93 ? -22.391 1.817 22.297 1 98.88 93 LEU A C 1
ATOM 720 O O . LEU A 1 93 ? -21.688 1.012 21.688 1 98.88 93 LEU A O 1
ATOM 724 N N . ALA A 1 94 ? -22.234 3.111 22.219 1 98.75 94 ALA A N 1
ATOM 725 C CA . ALA A 1 94 ? -21.156 3.678 21.406 1 98.75 94 ALA A CA 1
ATOM 726 C C . ALA A 1 94 ? -19.797 3.441 22.047 1 98.75 94 ALA A C 1
ATOM 728 O O . ALA A 1 94 ? -19.672 3.521 23.281 1 98.75 94 ALA A O 1
ATOM 729 N N . VAL A 1 95 ? -18.828 3.135 21.219 1 98.88 95 VAL A N 1
ATOM 730 C CA . VAL A 1 95 ? -17.484 2.785 21.688 1 98.88 95 VAL A CA 1
ATOM 731 C C . VAL A 1 95 ? -16.438 3.576 20.906 1 98.88 95 VAL A C 1
ATOM 733 O O . VAL A 1 95 ? -16.5 3.658 19.688 1 98.88 95 VAL A O 1
ATOM 736 N N . VAL A 1 96 ? -15.492 4.148 21.594 1 98.75 96 VAL A N 1
ATOM 737 C CA . VAL A 1 96 ? -14.336 4.793 20.969 1 98.75 96 VAL A CA 1
ATOM 738 C C . VAL A 1 96 ? -13.078 3.963 21.219 1 98.75 96 VAL A C 1
ATOM 740 O O . VAL A 1 96 ? -12.578 3.904 22.359 1 98.75 96 VAL A O 1
ATOM 743 N N . PRO A 1 97 ? -12.57 3.299 20.188 1 98.75 97 PRO A N 1
ATOM 744 C CA . PRO A 1 97 ? -11.25 2.68 20.344 1 98.75 97 PRO A CA 1
ATOM 745 C C . PRO A 1 97 ? -10.141 3.705 20.562 1 98.75 97 PRO A C 1
ATOM 747 O O . PRO A 1 97 ? -10.102 4.734 19.875 1 98.75 97 PRO A O 1
ATOM 750 N N . GLN A 1 98 ? -9.328 3.441 21.547 1 98.62 98 GLN A N 1
ATOM 751 C CA . GLN A 1 98 ? -8.25 4.375 21.859 1 98.62 98 GLN A CA 1
ATOM 752 C C . GLN A 1 98 ? -6.934 3.645 22.078 1 98.62 98 GLN A C 1
ATOM 754 O O . GLN A 1 98 ? -6.875 2.668 22.828 1 98.62 98 GLN A O 1
ATOM 759 N N . SER A 1 99 ? -5.969 4.043 21.375 1 97.19 99 SER A N 1
ATOM 760 C CA . SER A 1 99 ? -4.602 3.555 21.547 1 97.19 99 SER A CA 1
ATOM 761 C C . SER A 1 99 ? -3.758 4.539 22.359 1 97.19 99 SER A C 1
ATOM 763 O O . SER A 1 99 ? -4.086 4.855 23.5 1 97.19 99 SER A O 1
ATOM 765 N N . GLY A 1 100 ? -2.855 5.246 21.688 1 96.25 100 GLY A N 1
ATOM 766 C CA . GLY A 1 100 ? -1.952 6.141 22.391 1 96.25 100 GLY A CA 1
ATOM 767 C C . GLY A 1 100 ? -2.543 7.52 22.641 1 96.25 100 GLY A C 1
ATOM 768 O O . GLY A 1 100 ? -1.946 8.344 23.344 1 96.25 100 GLY A O 1
ATOM 769 N N . ASN A 1 101 ? -3.691 7.797 22.109 1 96.25 101 ASN A N 1
ATOM 770 C CA . ASN A 1 101 ? -4.379 9.078 22.25 1 96.25 101 ASN A CA 1
ATOM 771 C C . ASN A 1 101 ? -3.475 10.242 21.844 1 96.25 101 ASN A C 1
ATOM 773 O O . ASN A 1 101 ? -3.412 11.25 22.547 1 96.25 101 ASN A O 1
ATOM 777 N N . THR A 1 102 ? -2.783 10.086 20.734 1 93.06 102 THR A N 1
ATOM 778 C CA . THR A 1 102 ? -1.854 11.109 20.281 1 93.06 102 THR A CA 1
ATOM 779 C C . THR A 1 102 ? -2.377 11.781 19.016 1 93.06 102 THR A C 1
ATOM 781 O O . THR A 1 102 ? -1.664 12.57 18.375 1 93.06 102 THR A O 1
ATOM 784 N N . SER A 1 103 ? -3.602 11.438 18.641 1 91.12 103 SER A N 1
ATOM 785 C CA . SER A 1 103 ? -4.203 12.07 17.469 1 91.12 103 SER A CA 1
ATOM 786 C C . SER A 1 103 ? -4.336 13.578 17.672 1 91.12 103 SER A C 1
ATOM 788 O O . SER A 1 103 ? -4.66 14.047 18.766 1 91.12 103 SER A O 1
ATOM 790 N N . MET A 1 104 ? -4.191 14.328 16.625 1 90.5 104 MET A N 1
ATOM 791 C CA . MET A 1 104 ? -4.227 15.781 16.719 1 90.5 104 MET A CA 1
ATOM 792 C C . MET A 1 104 ? -5.469 16.344 16.031 1 90.5 104 MET A C 1
ATOM 794 O O . MET A 1 104 ? -5.531 17.531 15.727 1 90.5 104 MET A O 1
ATOM 798 N N . VAL A 1 105 ? -6.391 15.453 15.742 1 94.81 105 VAL A N 1
ATOM 799 C CA . VAL A 1 105 ? -7.551 15.922 14.984 1 94.81 105 VAL A CA 1
ATOM 800 C C . VAL A 1 105 ? -8.836 15.5 15.695 1 94.81 105 VAL A C 1
ATOM 802 O O . VAL A 1 105 ? -9.852 15.234 15.047 1 94.81 105 VAL A O 1
ATOM 805 N N . TYR A 1 106 ? -8.812 15.336 16.984 1 95.56 106 TYR A N 1
ATOM 806 C CA . TYR A 1 106 ? -9.969 14.977 17.797 1 95.56 106 TYR A CA 1
ATOM 807 C C . TYR A 1 106 ? -10.562 13.648 17.344 1 95.56 106 TYR A C 1
ATOM 809 O O . TYR A 1 106 ? -11.781 13.539 17.141 1 95.56 106 TYR A O 1
ATOM 817 N N . GLY A 1 107 ? -9.664 12.648 17.141 1 95.88 107 GLY A N 1
ATOM 818 C CA . GLY A 1 107 ? -10.117 11.391 16.562 1 95.88 107 GLY A CA 1
ATOM 819 C C . GLY A 1 107 ? -10.203 10.258 17.578 1 95.88 107 GLY A C 1
ATOM 820 O O . GLY A 1 107 ? -10.867 9.25 17.344 1 95.88 107 GLY A O 1
ATOM 821 N N . ALA A 1 108 ? -9.602 10.461 18.75 1 96.19 108 ALA A N 1
ATOM 822 C CA . ALA A 1 108 ? -9.414 9.297 19.609 1 96.19 108 ALA A CA 1
ATOM 823 C C . ALA A 1 108 ? -10.164 9.461 20.922 1 96.19 108 ALA A C 1
ATOM 825 O O . ALA A 1 108 ? -10.156 8.562 21.766 1 96.19 108 ALA A O 1
ATOM 826 N N . GLU A 1 109 ? -10.883 10.547 21.172 1 95.81 109 GLU A N 1
ATOM 827 C CA . GLU A 1 109 ? -11.594 10.812 22.422 1 95.81 109 GLU A CA 1
ATOM 828 C C . GLU A 1 109 ? -13.102 10.68 22.234 1 95.81 109 GLU A C 1
ATOM 830 O O . GLU A 1 109 ? -13.609 10.781 21.125 1 95.81 109 GLU A O 1
ATOM 835 N N . PRO A 1 110 ? -13.758 10.383 23.312 1 97.69 110 PRO A N 1
ATOM 836 C CA . PRO A 1 110 ? -15.219 10.461 23.203 1 97.69 110 PRO A CA 1
ATOM 837 C C . PRO A 1 110 ? -15.727 11.883 22.984 1 97.69 110 PRO A C 1
ATOM 839 O O . PRO A 1 110 ? -15.031 12.844 23.312 1 97.69 110 PRO A O 1
ATOM 842 N N . VAL A 1 111 ? -16.859 11.977 22.359 1 96.94 111 VAL A N 1
ATOM 843 C CA . VAL A 1 111 ? -17.516 13.266 22.156 1 96.94 111 VAL A CA 1
ATOM 844 C C . VAL A 1 111 ? -18.484 13.547 23.297 1 96.94 111 VAL A C 1
ATOM 846 O O . VAL A 1 111 ? -18.578 14.672 23.781 1 96.94 111 VAL A O 1
ATOM 849 N N . HIS A 1 112 ? -19.188 12.555 23.703 1 97.19 112 HIS A N 1
ATOM 850 C CA . HIS A 1 112 ? -20.156 12.625 24.797 1 97.19 112 HIS A CA 1
ATOM 851 C C . HIS A 1 112 ? -19.891 11.555 25.844 1 97.19 112 HIS A C 1
ATOM 853 O O . HIS A 1 112 ? -18.844 11.586 26.5 1 97.19 112 HIS A O 1
ATOM 859 N N . ASP A 1 113 ? -20.719 10.555 25.906 1 97.88 113 ASP A N 1
ATOM 860 C CA . ASP A 1 113 ? -20.656 9.57 26.984 1 97.88 113 ASP A CA 1
ATOM 861 C C . ASP A 1 113 ? -20.312 8.188 26.438 1 97.88 113 ASP A C 1
ATOM 863 O O . ASP A 1 113 ? -20.672 7.172 27.047 1 97.88 113 ASP A O 1
ATOM 867 N N . GLU A 1 114 ? -19.656 8.117 25.266 1 98.5 114 GLU A N 1
ATOM 868 C CA . GLU A 1 114 ? -19.25 6.836 24.688 1 98.5 114 GLU A CA 1
ATOM 869 C C . GLU A 1 114 ? -18.344 6.074 25.656 1 98.5 114 GLU A C 1
ATOM 871 O O . GLU A 1 114 ? -17.625 6.68 26.469 1 98.5 114 GLU A O 1
ATOM 876 N N . LEU A 1 115 ? -18.391 4.742 25.578 1 98.81 115 LEU A N 1
ATOM 877 C CA . LEU A 1 115 ? -17.359 3.943 26.219 1 98.81 115 LEU A CA 1
ATOM 878 C C . LEU A 1 115 ? -16.016 4.094 25.516 1 98.81 115 LEU A C 1
ATOM 880 O O . LEU A 1 115 ? -15.969 4.191 24.281 1 98.81 115 LEU A O 1
ATOM 884 N N . VAL A 1 116 ? -14.93 4.137 26.281 1 98.88 116 VAL A N 1
ATOM 885 C CA . VAL A 1 116 ? -13.602 4.102 25.672 1 98.88 116 VAL A CA 1
ATOM 886 C C . VAL A 1 116 ? -13.039 2.686 25.75 1 98.88 116 VAL A C 1
ATOM 888 O O . VAL A 1 116 ? -13.039 2.068 26.828 1 98.88 116 VAL A O 1
ATOM 891 N N . LEU A 1 117 ? -12.664 2.133 24.656 1 98.94 117 LEU A N 1
ATOM 892 C CA . LEU A 1 117 ? -11.945 0.866 24.594 1 98.94 117 LEU A CA 1
ATOM 893 C C . LEU A 1 117 ? -10.453 1.097 24.375 1 98.94 117 LEU A C 1
ATOM 895 O O . LEU A 1 117 ? -10.008 1.261 23.25 1 98.94 117 LEU A O 1
ATOM 899 N N . SER A 1 118 ? -9.688 1.03 25.453 1 98.81 118 SER A N 1
ATOM 900 C CA . SER A 1 118 ? -8.258 1.317 25.422 1 98.81 118 SER A CA 1
ATOM 901 C C . SER A 1 118 ? -7.441 0.046 25.203 1 98.81 118 SER A C 1
ATOM 903 O O . SER A 1 118 ? -7.586 -0.925 25.953 1 98.81 118 SER A O 1
ATOM 905 N N . THR A 1 119 ? -6.5 0.08 24.266 1 98.5 119 THR A N 1
ATOM 906 C CA . THR A 1 119 ? -5.711 -1.107 23.953 1 98.5 119 THR A CA 1
ATOM 907 C C . THR A 1 119 ? -4.406 -1.115 24.75 1 98.5 119 THR A C 1
ATOM 909 O O . THR A 1 119 ? -3.52 -1.931 24.484 1 98.5 119 THR A O 1
ATOM 912 N N . HIS A 1 120 ? -4.246 -0.333 25.75 1 98.31 120 HIS A N 1
ATOM 913 C CA . HIS A 1 120 ? -3.01 -0.123 26.484 1 98.31 120 HIS A CA 1
ATOM 914 C C . HIS A 1 120 ? -2.48 -1.434 27.062 1 98.31 120 HIS A C 1
ATOM 916 O O . HIS A 1 120 ? -1.266 -1.633 27.156 1 98.31 120 HIS A O 1
ATOM 922 N N . LEU A 1 121 ? -3.393 -2.285 27.438 1 98.31 121 LEU A N 1
ATOM 923 C CA . LEU A 1 121 ? -2.953 -3.488 28.141 1 98.31 121 LEU A CA 1
ATOM 924 C C . LEU A 1 121 ? -2.678 -4.621 27.156 1 98.31 121 LEU A C 1
ATOM 926 O O . LEU A 1 121 ? -2.209 -5.691 27.547 1 98.31 121 LEU A O 1
ATOM 930 N N . MET A 1 122 ? -2.939 -4.461 25.891 1 98.31 122 MET A N 1
ATOM 931 C CA . MET A 1 122 ? -2.531 -5.379 24.828 1 98.31 122 MET A CA 1
ATOM 932 C C . MET A 1 122 ? -1.132 -5.039 24.328 1 98.31 122 MET A C 1
ATOM 934 O O . MET A 1 122 ? -0.967 -4.59 23.188 1 98.31 122 MET A O 1
ATOM 938 N N . ASN A 1 123 ? -0.141 -5.355 25.094 1 98.06 123 ASN A N 1
ATOM 939 C CA . ASN A 1 123 ? 1.202 -4.832 24.875 1 98.06 123 ASN A CA 1
ATOM 940 C C . ASN A 1 123 ? 2.266 -5.898 25.125 1 98.06 123 ASN A C 1
ATOM 942 O O . ASN A 1 123 ? 3.326 -5.613 25.672 1 98.06 123 ASN A O 1
ATOM 946 N N . ALA A 1 124 ? 1.946 -7.105 24.781 1 97.31 124 ALA A N 1
ATOM 947 C CA . ALA A 1 124 ? 2.959 -8.148 24.859 1 97.31 124 ALA A CA 1
ATOM 948 C C . ALA A 1 124 ? 4.219 -7.77 24.094 1 97.31 124 ALA A C 1
ATOM 950 O O . ALA A 1 124 ? 4.164 -6.945 23.172 1 97.31 124 ALA A O 1
ATOM 951 N N . THR A 1 125 ? 5.34 -8.367 24.453 1 97.31 125 THR A N 1
ATOM 952 C CA . THR A 1 125 ? 6.613 -8.094 23.812 1 97.31 125 THR A CA 1
ATOM 953 C C . THR A 1 125 ? 6.527 -8.383 22.312 1 97.31 125 THR A C 1
ATOM 955 O O . THR A 1 125 ? 6.055 -9.445 21.906 1 97.31 125 THR A O 1
ATOM 958 N N . PRO A 1 126 ? 7.012 -7.465 21.5 1 98.56 126 PRO A N 1
ATOM 959 C CA . PRO A 1 126 ? 6.984 -7.688 20.062 1 98.56 126 PRO A CA 1
ATOM 960 C C . PRO A 1 126 ? 7.801 -8.906 19.641 1 98.56 126 PRO A C 1
ATOM 962 O O . PRO A 1 126 ? 8.852 -9.188 20.219 1 98.56 126 PRO A O 1
ATOM 965 N N . VAL A 1 127 ? 7.398 -9.625 18.625 1 98.12 127 VAL A N 1
ATOM 966 C CA . VAL A 1 127 ? 8.117 -10.766 18.047 1 98.12 127 VAL A CA 1
ATOM 967 C C . VAL A 1 127 ? 8.781 -10.352 16.75 1 98.12 127 VAL A C 1
ATOM 969 O O . VAL A 1 127 ? 8.117 -10.211 15.719 1 98.12 127 VAL A O 1
ATOM 972 N N . VAL A 1 128 ? 10.094 -10.281 16.766 1 98.31 128 VAL A N 1
ATOM 973 C CA . VAL A 1 128 ? 10.867 -9.844 15.617 1 98.31 128 VAL A CA 1
ATOM 974 C C . VAL A 1 128 ? 11.445 -11.055 14.891 1 98.31 128 VAL A C 1
ATOM 976 O O . VAL A 1 128 ? 12 -11.961 15.523 1 98.31 128 VAL A O 1
ATOM 979 N N . SER A 1 129 ? 11.273 -11.086 13.602 1 95.56 129 SER A N 1
ATOM 980 C CA . SER A 1 129 ? 11.836 -12.164 12.789 1 95.56 129 SER A CA 1
ATOM 981 C C . SER A 1 129 ? 12.828 -11.625 11.766 1 95.56 129 SER A C 1
ATOM 983 O O . SER A 1 129 ? 12.453 -10.891 10.852 1 95.56 129 SER A O 1
ATOM 985 N N . LYS A 1 130 ? 14.047 -12.117 11.789 1 91.81 130 LYS A N 1
ATOM 986 C CA . LYS A 1 130 ? 15.07 -11.758 10.805 1 91.81 130 LYS A CA 1
ATOM 987 C C . LYS A 1 130 ? 14.812 -12.453 9.469 1 91.81 130 LYS A C 1
ATOM 989 O O . LYS A 1 130 ? 15.094 -11.891 8.406 1 91.81 130 LYS A O 1
ATOM 994 N N . ASN A 1 131 ? 14.266 -13.586 9.57 1 88.5 131 ASN A N 1
ATOM 995 C CA . ASN A 1 131 ? 14.047 -14.383 8.367 1 88.5 131 ASN A CA 1
ATOM 996 C C . ASN A 1 131 ? 13 -13.742 7.461 1 88.5 131 ASN A C 1
ATOM 998 O O . ASN A 1 131 ? 13.18 -13.688 6.242 1 88.5 131 ASN A O 1
ATOM 1002 N N . THR A 1 132 ? 11.953 -13.273 8.062 1 91.75 132 THR A N 1
ATOM 1003 C CA . THR A 1 132 ? 10.898 -12.664 7.258 1 91.75 132 THR A CA 1
ATOM 1004 C C . THR A 1 132 ? 11.047 -11.148 7.215 1 91.75 132 THR A C 1
ATOM 1006 O O . THR A 1 132 ? 10.289 -10.461 6.527 1 91.75 132 THR A O 1
ATOM 1009 N N . MET A 1 133 ? 12.008 -10.633 8.031 1 93.62 133 MET A N 1
ATOM 1010 C CA . MET A 1 133 ? 12.203 -9.188 8.164 1 93.62 133 MET A CA 1
ATOM 1011 C C . MET A 1 133 ? 10.891 -8.492 8.492 1 93.62 133 MET A C 1
ATOM 1013 O O . MET A 1 133 ? 10.484 -7.559 7.793 1 93.62 133 MET A O 1
ATOM 1017 N N . SER A 1 134 ? 10.289 -8.922 9.609 1 97.25 134 SER A N 1
ATOM 1018 C CA . SER A 1 134 ? 9 -8.406 10.055 1 97.25 134 SER A CA 1
ATOM 1019 C C . SER A 1 134 ? 8.898 -8.43 11.578 1 97.25 134 SER A C 1
ATOM 1021 O O . SER A 1 134 ? 9.719 -9.055 12.25 1 97.25 134 SER A O 1
ATOM 1023 N N . VAL A 1 135 ? 7.988 -7.688 12.086 1 98.75 135 VAL A N 1
ATOM 1024 C CA . VAL A 1 135 ? 7.684 -7.703 13.516 1 98.75 135 VAL A CA 1
ATOM 1025 C C . VAL A 1 135 ? 6.176 -7.844 13.727 1 98.75 135 VAL A C 1
ATOM 1027 O O . VAL A 1 135 ? 5.383 -7.25 12.992 1 98.75 135 VAL A O 1
ATOM 1030 N N . GLU A 1 136 ? 5.793 -8.727 14.578 1 98.62 136 GLU A N 1
ATOM 1031 C CA . GLU A 1 136 ? 4.418 -8.836 15.062 1 98.62 136 GLU A CA 1
ATOM 1032 C C . GLU A 1 136 ? 4.242 -8.117 16.406 1 98.62 136 GLU A C 1
ATOM 1034 O O . GLU A 1 136 ? 5.016 -8.336 17.328 1 98.62 136 GLU A O 1
ATOM 1039 N N . ALA A 1 137 ? 3.279 -7.25 16.453 1 98.81 137 ALA A N 1
ATOM 1040 C CA . ALA A 1 137 ? 3.064 -6.477 17.672 1 98.81 137 ALA A CA 1
ATOM 1041 C C . ALA A 1 137 ? 1.576 -6.289 17.953 1 98.81 137 ALA A C 1
ATOM 1043 O O . ALA A 1 137 ? 0.782 -6.117 17.031 1 98.81 137 ALA A O 1
ATOM 1044 N N . GLU A 1 138 ? 1.234 -6.316 19.234 1 98.62 138 GLU A N 1
ATOM 1045 C CA . GLU A 1 138 ? -0.122 -5.988 19.656 1 98.62 138 GLU A CA 1
ATOM 1046 C C . GLU A 1 138 ? -0.386 -4.488 19.562 1 98.62 138 GLU A C 1
ATOM 1048 O O . GLU A 1 138 ? 0.551 -3.691 19.5 1 98.62 138 GLU A O 1
ATOM 1053 N N . SER A 1 139 ? -1.6 -4.164 19.578 1 98.69 139 SER A N 1
ATOM 1054 C CA . SER A 1 139 ? -2.076 -2.801 19.344 1 98.69 139 SER A CA 1
ATOM 1055 C C . SER A 1 139 ? -1.498 -1.836 20.375 1 98.69 139 SER A C 1
ATOM 1057 O O . SER A 1 139 ? -1.19 -0.687 20.062 1 98.69 139 SER A O 1
ATOM 1059 N N . GLY A 1 140 ? -1.306 -2.252 21.578 1 98.75 140 GLY A N 1
ATOM 1060 C CA . GLY A 1 140 ? -0.946 -1.356 22.672 1 98.75 140 GLY A CA 1
ATOM 1061 C C . GLY A 1 140 ? 0.553 -1.183 22.828 1 98.75 140 GLY A C 1
ATOM 1062 O O . GLY A 1 140 ? 1.009 -0.477 23.734 1 98.75 140 GLY A O 1
ATOM 1063 N N . VAL A 1 141 ? 1.312 -1.784 21.984 1 98.81 141 VAL A N 1
ATOM 1064 C CA . VAL A 1 141 ? 2.76 -1.627 22.047 1 98.81 141 VAL A CA 1
ATOM 1065 C C . VAL A 1 141 ? 3.146 -0.21 21.625 1 98.81 141 VAL A C 1
ATOM 1067 O O . VAL A 1 141 ? 2.742 0.26 20.562 1 98.81 141 VAL A O 1
ATOM 1070 N N . ILE A 1 142 ? 3.908 0.437 22.484 1 98.69 142 ILE A N 1
ATOM 1071 C CA . ILE A 1 142 ? 4.41 1.773 22.188 1 98.69 142 ILE A CA 1
ATOM 1072 C C . ILE A 1 142 ? 5.379 1.705 21 1 98.69 142 ILE A C 1
ATOM 1074 O O . ILE A 1 142 ? 6.242 0.824 20.953 1 98.69 142 ILE A O 1
ATOM 1078 N N . LEU A 1 143 ? 5.27 2.576 20.078 1 98.38 143 LEU A N 1
ATOM 1079 C CA . LEU A 1 143 ? 6.059 2.582 18.859 1 98.38 143 LEU A CA 1
ATOM 1080 C C . LEU A 1 143 ? 7.551 2.518 19.172 1 98.38 143 LEU A C 1
ATOM 1082 O O . LEU A 1 143 ? 8.273 1.694 18.594 1 98.38 143 LEU A O 1
ATOM 1086 N N . GLN A 1 144 ? 8.047 3.291 20.094 1 98.06 144 GLN A N 1
ATOM 1087 C CA . GLN A 1 144 ? 9.461 3.334 20.438 1 98.06 144 GLN A CA 1
ATOM 1088 C C . GLN A 1 144 ? 9.945 1.982 20.953 1 98.06 144 GLN A C 1
ATOM 1090 O O . GLN A 1 144 ? 11.047 1.543 20.625 1 98.06 144 GLN A O 1
ATOM 1095 N N . ARG A 1 145 ? 9.148 1.398 21.734 1 98.38 145 ARG A N 1
ATOM 1096 C CA . ARG A 1 145 ? 9.508 0.081 22.25 1 98.38 145 ARG A CA 1
ATOM 1097 C C . ARG A 1 145 ? 9.633 -0.934 21.125 1 98.38 145 ARG A C 1
ATOM 1099 O O . ARG A 1 145 ? 10.531 -1.779 21.141 1 98.38 145 ARG A O 1
ATOM 1106 N N . CYS A 1 146 ? 8.703 -0.866 20.25 1 98.69 146 CYS A N 1
ATOM 1107 C CA . CYS A 1 146 ? 8.766 -1.748 19.078 1 98.69 146 CYS A CA 1
ATOM 1108 C C . CYS A 1 146 ? 10.008 -1.469 18.25 1 98.69 146 CYS A C 1
ATOM 1110 O O . CYS A 1 146 ? 10.695 -2.398 17.828 1 98.69 146 CYS A O 1
ATOM 1112 N N . GLN A 1 147 ? 10.328 -0.229 18.031 1 98.19 147 GLN A N 1
ATOM 1113 C CA . GLN A 1 147 ? 11.523 0.177 17.297 1 98.19 147 GLN A CA 1
ATOM 1114 C C . GLN A 1 147 ? 12.781 -0.362 17.969 1 98.19 147 GLN A C 1
ATOM 1116 O O . GLN A 1 147 ? 13.672 -0.876 17.281 1 98.19 147 GLN A O 1
ATOM 1121 N N . GLU A 1 148 ? 12.859 -0.225 19.219 1 98.19 148 GLU A N 1
ATOM 1122 C CA . GLU A 1 148 ? 14.023 -0.683 19.969 1 98.19 148 GLU A CA 1
ATOM 1123 C C . GLU A 1 148 ? 14.188 -2.197 19.859 1 98.19 148 GLU A C 1
ATOM 1125 O O . GLU A 1 148 ? 15.305 -2.695 19.719 1 98.19 148 GLU A O 1
ATOM 1130 N N . ALA A 1 149 ? 13.086 -2.887 19.938 1 98.56 149 ALA A N 1
ATOM 1131 C CA . ALA A 1 149 ? 13.133 -4.336 19.766 1 98.56 149 ALA A CA 1
ATOM 1132 C C . ALA A 1 149 ? 13.68 -4.711 18.391 1 98.56 149 ALA A C 1
ATOM 1134 O O . ALA A 1 149 ? 14.477 -5.645 18.266 1 98.56 149 ALA A O 1
ATOM 1135 N N . CYS A 1 150 ? 13.258 -4.039 17.391 1 98.5 150 CYS A N 1
ATOM 1136 C CA . CYS A 1 150 ? 13.719 -4.289 16.016 1 98.5 150 CYS A CA 1
ATOM 1137 C C . CYS A 1 150 ? 15.195 -3.953 15.875 1 98.5 150 CYS A C 1
ATOM 1139 O O . CYS A 1 150 ? 15.953 -4.719 15.273 1 98.5 150 CYS A O 1
ATOM 1141 N N . ALA A 1 151 ? 15.625 -2.869 16.438 1 97.38 151 ALA A N 1
ATOM 1142 C CA . ALA A 1 151 ? 17 -2.406 16.328 1 97.38 151 ALA A CA 1
ATOM 1143 C C . ALA A 1 151 ? 17.969 -3.41 16.953 1 97.38 151 ALA A C 1
ATOM 1145 O O . ALA A 1 151 ? 19.094 -3.59 16.469 1 97.38 151 ALA A O 1
ATOM 1146 N N . LYS A 1 152 ? 17.594 -4.016 18.016 1 97.19 152 LYS A N 1
ATOM 1147 C CA . LYS A 1 152 ? 18.422 -5.02 18.672 1 97.19 152 LYS A CA 1
ATOM 1148 C C . LYS A 1 152 ? 18.75 -6.172 17.734 1 97.19 152 LYS A C 1
ATOM 1150 O O . LYS A 1 152 ? 19.781 -6.828 17.875 1 97.19 152 LYS A O 1
ATOM 1155 N N . GLU A 1 153 ? 17.891 -6.336 16.734 1 96.06 153 GLU A N 1
ATOM 1156 C CA . GLU A 1 153 ? 18.094 -7.414 15.773 1 96.06 153 GLU A CA 1
ATOM 1157 C C . GLU A 1 153 ? 18.703 -6.883 14.484 1 96.06 153 GLU A C 1
ATOM 1159 O O . GLU A 1 153 ? 18.75 -7.59 13.477 1 96.06 153 GLU A O 1
ATOM 1164 N N . GLY A 1 154 ? 19.047 -5.668 14.445 1 95.25 154 GLY A N 1
ATOM 1165 C CA . GLY A 1 154 ? 19.656 -5.074 13.266 1 95.25 154 GLY A CA 1
ATOM 1166 C C . GLY A 1 154 ? 18.656 -4.711 12.195 1 95.25 154 GLY A C 1
ATOM 1167 O O . GLY A 1 154 ? 19 -4.645 11.016 1 95.25 154 GLY A O 1
ATOM 1168 N N . LEU A 1 155 ? 17.422 -4.5 12.578 1 97.06 155 LEU A N 1
ATOM 1169 C CA . LEU A 1 155 ? 16.359 -4.184 11.625 1 97.06 155 LEU A CA 1
ATOM 1170 C C . LEU A 1 155 ? 15.727 -2.834 11.945 1 97.06 155 LEU A C 1
ATOM 1172 O O . LEU A 1 155 ? 15.688 -2.422 13.109 1 97.06 155 LEU A O 1
ATOM 1176 N N . LEU A 1 156 ? 15.273 -2.178 10.914 1 97 156 LEU A N 1
ATOM 1177 C CA . LEU A 1 156 ? 14.688 -0.848 11.023 1 97 156 LEU A CA 1
ATOM 1178 C C . LEU A 1 156 ? 13.164 -0.918 10.914 1 97 156 LEU A C 1
ATOM 1180 O O . LEU A 1 156 ? 12.633 -1.467 9.945 1 97 156 LEU A O 1
ATOM 1184 N N . PHE A 1 157 ? 12.461 -0.408 11.945 1 98 157 PHE A N 1
ATOM 1185 C CA . PHE A 1 157 ? 11.039 -0.111 11.82 1 98 157 PHE A CA 1
ATOM 1186 C C . PHE A 1 157 ? 10.812 1.146 10.992 1 98 157 PHE A C 1
ATOM 1188 O O . PHE A 1 157 ? 11.414 2.188 11.258 1 98 157 PHE A O 1
ATOM 1195 N N . PRO A 1 158 ? 9.914 1.161 10.016 1 96.06 158 PRO A N 1
ATOM 1196 C CA . PRO A 1 158 ? 9.938 2.156 8.945 1 96.06 158 PRO A CA 1
ATOM 1197 C C . PRO A 1 158 ? 9.242 3.459 9.336 1 96.06 158 PRO A C 1
ATOM 1199 O O . PRO A 1 158 ? 8.984 4.305 8.477 1 96.06 158 PRO A O 1
ATOM 1202 N N . LEU A 1 159 ? 8.922 3.74 10.555 1 95.06 159 LEU A N 1
ATOM 1203 C CA . LEU A 1 159 ? 8.266 4.973 10.984 1 95.06 159 LEU A CA 1
ATOM 1204 C C . LEU A 1 159 ? 9.164 5.77 11.922 1 95.06 159 LEU A C 1
ATOM 1206 O O . LEU A 1 159 ? 9.805 5.199 12.812 1 95.06 159 LEU A O 1
ATOM 1210 N N . MET A 1 160 ? 9.164 7.055 11.656 1 91.31 160 MET A N 1
ATOM 1211 C CA . MET A 1 160 ? 9.805 8 12.57 1 91.31 160 MET A CA 1
ATOM 1212 C C . MET A 1 160 ? 8.938 9.242 12.766 1 91.31 160 MET A C 1
ATOM 1214 O O . MET A 1 160 ? 8.664 9.969 11.812 1 91.31 160 MET A O 1
ATOM 1218 N N . MET A 1 161 ? 8.547 9.406 13.977 1 89.5 161 MET A N 1
ATOM 1219 C CA . MET A 1 161 ? 7.676 10.539 14.273 1 89.5 161 MET A CA 1
ATOM 1220 C C . MET A 1 161 ? 7.867 11.008 15.711 1 89.5 161 MET A C 1
ATOM 1222 O O . MET A 1 161 ? 8.375 10.258 16.547 1 89.5 161 MET A O 1
ATOM 1226 N N . GLY A 1 162 ? 7.438 12.188 15.961 1 85.12 162 GLY A N 1
ATOM 1227 C CA . GLY A 1 162 ? 7.648 12.828 17.25 1 85.12 162 GLY A CA 1
ATOM 1228 C C . GLY A 1 162 ? 6.93 12.125 18.391 1 85.12 162 GLY A C 1
ATOM 1229 O O . GLY A 1 162 ? 7.398 12.133 19.531 1 85.12 162 GLY A O 1
ATOM 1230 N N . SER A 1 163 ? 5.863 11.422 18.109 1 89.31 163 SER A N 1
ATOM 1231 C CA . SER A 1 163 ? 5.047 10.805 19.156 1 89.31 163 SER A CA 1
ATOM 1232 C C . SER A 1 163 ? 5.492 9.367 19.422 1 89.31 163 SER A C 1
ATOM 1234 O O . SER A 1 163 ? 4.773 8.602 20.062 1 89.31 163 SER A O 1
ATOM 1236 N N . LYS A 1 164 ? 6.656 8.961 18.953 1 93.5 164 LYS A N 1
ATOM 1237 C CA . LYS A 1 164 ? 7.098 7.574 19.016 1 93.5 164 LYS A CA 1
ATOM 1238 C C . LYS A 1 164 ? 7.117 7.07 20.453 1 93.5 164 LYS A C 1
ATOM 1240 O O . LYS A 1 164 ? 6.953 5.871 20.703 1 93.5 164 LYS A O 1
ATOM 1245 N N . GLY A 1 165 ? 7.207 7.941 21.469 1 95.5 165 GLY A N 1
ATOM 1246 C CA . GLY A 1 165 ? 7.301 7.535 22.859 1 95.5 165 GLY A CA 1
ATOM 1247 C C . GLY A 1 165 ? 5.949 7.25 23.484 1 95.5 165 GLY A C 1
ATOM 1248 O O . GLY A 1 165 ? 5.871 6.652 24.562 1 95.5 165 GLY A O 1
ATOM 1249 N N . SER A 1 166 ? 4.887 7.641 22.781 1 95.94 166 SER A N 1
ATOM 1250 C CA . SER A 1 166 ? 3.572 7.469 23.391 1 95.94 166 SER A CA 1
ATOM 1251 C C . SER A 1 166 ? 2.578 6.859 22.406 1 95.94 166 SER A C 1
ATOM 1253 O O . SER A 1 166 ? 1.588 6.25 22.812 1 95.94 166 SER A O 1
ATOM 1255 N N . SER A 1 167 ? 2.768 7.078 21.094 1 96.69 167 SER A N 1
ATOM 1256 C CA . SER A 1 167 ? 1.879 6.438 20.141 1 96.69 167 SER A CA 1
ATOM 1257 C C . SER A 1 167 ? 2.041 4.922 20.156 1 96.69 167 SER A C 1
ATOM 1259 O O . SER A 1 167 ? 3.07 4.406 20.594 1 96.69 167 SER A O 1
ATOM 1261 N N . MET A 1 168 ? 1.027 4.273 19.797 1 98.56 168 MET A N 1
ATOM 1262 C CA . MET A 1 168 ? 1.01 2.814 19.844 1 98.56 168 MET A CA 1
ATOM 1263 C C . MET A 1 168 ? 0.71 2.225 18.484 1 98.56 168 MET A C 1
ATOM 1265 O O . MET A 1 168 ? 0.19 2.916 17.594 1 98.56 168 MET A O 1
ATOM 1269 N N . ILE A 1 169 ? 1.007 0.977 18.266 1 98.75 169 ILE A N 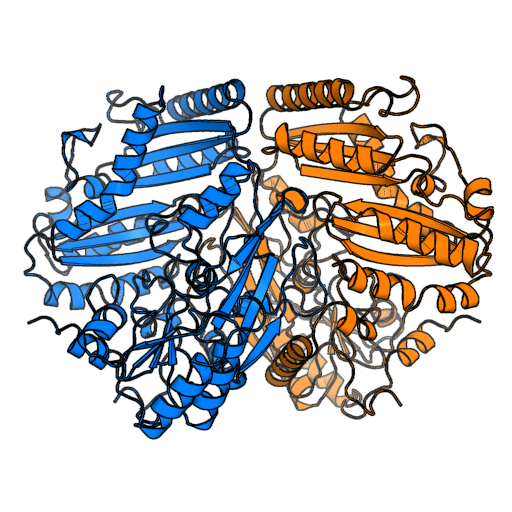1
ATOM 1270 C CA . ILE A 1 169 ? 0.961 0.305 16.984 1 98.75 169 ILE A CA 1
ATOM 1271 C C . ILE A 1 169 ? -0.46 0.354 16.422 1 98.75 169 ILE A C 1
ATOM 1273 O O . ILE A 1 169 ? -0.661 0.643 15.242 1 98.75 169 ILE A O 1
ATOM 1277 N N . GLY A 1 170 ? -1.452 0.095 17.234 1 98.56 170 GLY A N 1
ATOM 1278 C CA . GLY A 1 170 ? -2.824 0.158 16.75 1 98.56 170 GLY A CA 1
ATOM 1279 C C . GLY A 1 170 ? -3.197 1.514 16.188 1 98.56 170 GLY A C 1
ATOM 1280 O O . GLY A 1 170 ? -3.863 1.599 15.148 1 98.56 170 GLY A O 1
ATOM 1281 N N . GLY A 1 171 ? -2.799 2.557 16.875 1 98 171 GLY A N 1
ATOM 1282 C CA . GLY A 1 171 ? -3.041 3.908 16.391 1 98 171 GLY A CA 1
ATOM 1283 C C . GLY A 1 171 ? -2.287 4.234 15.117 1 98 171 GLY A C 1
ATOM 1284 O O . GLY A 1 171 ? -2.824 4.887 14.227 1 98 171 GLY A O 1
ATOM 1285 N N . ASN A 1 172 ? -1.024 3.736 15.039 1 98.12 172 ASN A N 1
ATOM 1286 C CA . ASN A 1 172 ? -0.234 3.961 13.836 1 98.12 172 ASN A CA 1
ATOM 1287 C C . ASN A 1 172 ? -0.914 3.373 12.602 1 98.12 172 ASN A C 1
ATOM 1289 O O . ASN A 1 172 ? -0.962 4.012 11.555 1 98.12 172 ASN A O 1
ATOM 1293 N N . VAL A 1 173 ? -1.452 2.174 12.766 1 98.44 173 VAL A N 1
ATOM 1294 C CA . VAL A 1 173 ? -2.127 1.498 11.664 1 98.44 173 VAL A CA 1
ATOM 1295 C C . VAL A 1 173 ? -3.438 2.211 11.344 1 98.44 173 VAL A C 1
ATOM 1297 O O . VAL A 1 173 ? -3.715 2.525 10.188 1 98.44 173 VAL A O 1
ATOM 1300 N N . SER A 1 174 ? -4.207 2.617 12.32 1 98.06 174 SER A N 1
ATOM 1301 C CA . SER A 1 174 ? -5.559 3.145 12.156 1 98.06 174 SER A CA 1
ATOM 1302 C C . SER A 1 174 ? -5.531 4.555 11.578 1 98.06 174 SER A C 1
ATOM 1304 O O . SER A 1 174 ? -6.547 5.047 11.078 1 98.06 174 SER A O 1
ATOM 1306 N N . THR A 1 175 ? -4.395 5.207 11.641 1 97 175 THR A N 1
ATOM 1307 C CA . THR A 1 175 ? -4.301 6.551 11.094 1 97 175 THR A CA 1
ATOM 1308 C C . THR A 1 175 ? -3.436 6.566 9.836 1 97 175 THR A C 1
ATOM 1310 O O . THR A 1 175 ? -3.15 7.629 9.281 1 97 175 THR A O 1
ATOM 1313 N N . ASN A 1 176 ? -2.949 5.379 9.414 1 97.5 176 ASN A N 1
ATOM 1314 C CA . ASN A 1 176 ? -2.016 5.285 8.297 1 97.5 176 ASN A CA 1
ATOM 1315 C C . ASN A 1 176 ? -0.818 6.211 8.492 1 97.5 176 ASN A C 1
ATOM 1317 O O . ASN A 1 176 ? -0.517 7.031 7.621 1 97.5 176 ASN A O 1
ATOM 1321 N N . ALA A 1 177 ? -0.157 6.027 9.57 1 95.56 177 ALA A N 1
ATOM 1322 C CA . ALA A 1 177 ? 0.975 6.883 9.914 1 95.56 177 ALA A CA 1
ATOM 1323 C C . ALA A 1 177 ? 2.102 6.734 8.891 1 95.56 177 ALA A C 1
ATOM 1325 O O . ALA A 1 177 ? 2.256 5.68 8.273 1 95.56 177 ALA A O 1
ATOM 1326 N N . GLY A 1 178 ? 2.953 7.703 8.633 1 89.94 178 GLY A N 1
ATOM 1327 C CA . GLY A 1 178 ? 4.074 7.695 7.707 1 89.94 178 GLY A CA 1
ATOM 1328 C C . GLY A 1 178 ? 5.34 8.281 8.297 1 89.94 178 GLY A C 1
ATOM 1329 O O . GLY A 1 178 ? 6.406 7.672 8.227 1 89.94 178 GLY A O 1
ATOM 1330 N N . GLY A 1 179 ? 5.273 9.602 8.766 1 88 179 GLY A N 1
ATOM 1331 C CA . GLY A 1 179 ? 6.371 10.258 9.461 1 88 179 GLY A CA 1
ATOM 1332 C C . GLY A 1 179 ? 7.402 10.852 8.523 1 88 179 GLY A C 1
ATOM 1333 O O . GLY A 1 179 ? 7.109 11.102 7.352 1 88 179 GLY A O 1
ATOM 1334 N N . ILE A 1 180 ? 8.688 11.016 8.984 1 91.56 180 ILE A N 1
ATOM 1335 C CA . ILE A 1 180 ? 9.75 11.789 8.344 1 91.56 180 ILE A CA 1
ATOM 1336 C C . ILE A 1 180 ? 10.352 10.977 7.199 1 91.56 180 ILE A C 1
ATOM 1338 O O . ILE A 1 180 ? 10.758 11.539 6.18 1 91.56 180 ILE A O 1
ATOM 1342 N N . HIS A 1 181 ? 10.383 9.688 7.328 1 93.56 181 HIS A N 1
ATOM 1343 C CA . HIS A 1 181 ? 11.07 8.852 6.348 1 93.56 181 HIS A CA 1
ATOM 1344 C C . HIS A 1 181 ? 10.086 8.234 5.363 1 93.56 181 HIS A C 1
ATOM 1346 O O . HIS A 1 181 ? 10.406 7.238 4.703 1 93.56 181 HIS A O 1
ATOM 1352 N N . PHE A 1 182 ? 8.922 8.867 5.238 1 93.5 182 PHE A N 1
ATOM 1353 C CA . PHE A 1 182 ? 7.859 8.391 4.363 1 93.5 182 PHE A CA 1
ATOM 1354 C C . PHE A 1 182 ? 8.352 8.289 2.922 1 93.5 182 PHE A C 1
ATOM 1356 O O . PHE A 1 182 ? 8.008 7.344 2.213 1 93.5 182 PHE A O 1
ATOM 1363 N N . ALA A 1 183 ? 9.109 9.211 2.541 1 89.19 183 ALA A N 1
ATOM 1364 C CA . ALA A 1 183 ? 9.539 9.242 1.144 1 89.19 183 ALA A CA 1
ATOM 1365 C C . ALA A 1 183 ? 10.305 7.98 0.775 1 89.19 183 ALA A C 1
ATOM 1367 O O . ALA A 1 183 ? 10.227 7.508 -0.362 1 89.19 183 ALA A O 1
ATOM 1368 N N . ARG A 1 184 ? 10.969 7.441 1.731 1 92.44 184 ARG A N 1
ATOM 1369 C CA . ARG A 1 184 ? 11.781 6.262 1.469 1 92.44 184 ARG A CA 1
ATOM 1370 C C . ARG A 1 184 ? 11.016 4.984 1.797 1 92.44 184 ARG A C 1
ATOM 1372 O O . ARG A 1 184 ? 11.078 4.008 1.048 1 92.44 184 ARG A O 1
ATOM 1379 N N . TYR A 1 185 ? 10.25 4.992 2.902 1 94.25 185 TYR A N 1
ATOM 1380 C CA . TYR A 1 185 ? 9.75 3.719 3.404 1 94.25 185 TYR A CA 1
ATOM 1381 C C . TYR A 1 185 ? 8.234 3.637 3.27 1 94.25 185 TYR A C 1
ATOM 1383 O O . TYR A 1 185 ? 7.648 2.562 3.422 1 94.25 185 TYR A O 1
ATOM 1391 N N . GLY A 1 186 ? 7.547 4.723 3.023 1 93.44 186 GLY A N 1
ATOM 1392 C CA . GLY A 1 186 ? 6.105 4.711 2.818 1 93.44 186 GLY A CA 1
ATOM 1393 C C . GLY A 1 186 ? 5.32 4.762 4.113 1 93.44 186 GLY A C 1
ATOM 1394 O O . GLY A 1 186 ? 5.887 4.984 5.184 1 93.44 186 GLY A O 1
ATOM 1395 N N . SER A 1 187 ? 4.016 4.629 4.023 1 95.25 187 SER A N 1
ATOM 1396 C CA . SER A 1 187 ? 3.082 4.656 5.145 1 95.25 187 SER A CA 1
ATOM 1397 C C . SER A 1 187 ? 2.77 3.246 5.637 1 95.25 187 SER A C 1
ATOM 1399 O O . SER A 1 187 ? 3.438 2.285 5.246 1 95.25 187 SER A O 1
ATOM 1401 N N . MET A 1 188 ? 1.809 3.16 6.504 1 97.31 188 MET A N 1
ATOM 1402 C CA . MET A 1 188 ? 1.362 1.857 6.988 1 97.31 188 MET A CA 1
ATOM 1403 C C . MET A 1 188 ? 0.719 1.051 5.867 1 97.31 188 MET A C 1
ATOM 1405 O O . MET A 1 188 ? 0.812 -0.178 5.848 1 97.31 188 MET A O 1
ATOM 1409 N N . HIS A 1 189 ? 0.142 1.657 4.816 1 97 189 HIS A N 1
ATOM 1410 C CA . HIS A 1 189 ? -0.371 0.932 3.66 1 97 189 HIS A CA 1
ATOM 1411 C C . HIS A 1 189 ? 0.735 0.139 2.973 1 97 189 HIS A C 1
ATOM 1413 O O . HIS A 1 189 ? 0.498 -0.967 2.48 1 97 189 HIS A O 1
ATOM 1419 N N . SER A 1 190 ? 1.903 0.654 2.99 1 95.62 190 SER A N 1
ATOM 1420 C CA . SER A 1 190 ? 3.02 0.017 2.299 1 95.62 190 SER A CA 1
ATOM 1421 C C . SER A 1 190 ? 3.693 -1.027 3.184 1 95.62 190 SER A C 1
ATOM 1423 O O . SER A 1 190 ? 4.426 -1.888 2.688 1 95.62 190 SER A O 1
ATOM 1425 N N . ASN A 1 191 ? 3.424 -0.934 4.496 1 97.44 191 ASN A N 1
ATOM 1426 C CA . ASN A 1 191 ? 4.324 -1.684 5.367 1 97.44 191 ASN A CA 1
ATOM 1427 C C . ASN A 1 191 ? 3.57 -2.729 6.184 1 97.44 191 ASN A C 1
ATOM 1429 O O . ASN A 1 191 ? 4.18 -3.631 6.758 1 97.44 191 ASN A O 1
ATOM 1433 N N . VAL A 1 192 ? 2.254 -2.625 6.309 1 98.38 192 VAL A N 1
ATOM 1434 C CA . VAL A 1 192 ? 1.502 -3.648 7.027 1 98.38 192 VAL A CA 1
ATOM 1435 C C . VAL A 1 192 ? 1.381 -4.902 6.16 1 98.38 192 VAL A C 1
ATOM 1437 O O . VAL A 1 192 ? 0.809 -4.855 5.07 1 98.38 192 VAL A O 1
ATOM 1440 N N . LEU A 1 193 ? 1.854 -6.02 6.668 1 97.62 193 LEU A N 1
ATOM 1441 C CA . LEU A 1 193 ? 1.804 -7.293 5.957 1 97.62 193 LEU A CA 1
ATOM 1442 C C . LEU A 1 193 ? 0.541 -8.07 6.316 1 97.62 193 LEU A C 1
ATOM 1444 O O . LEU A 1 193 ? -0.016 -8.781 5.48 1 97.62 193 LEU A O 1
ATOM 1448 N N . GLY A 1 194 ? 0.164 -7.984 7.496 1 98.19 194 GLY A N 1
ATOM 1449 C CA . GLY A 1 194 ? -1.018 -8.625 8.047 1 98.19 194 GLY A CA 1
ATOM 1450 C C . GLY A 1 194 ? -1.536 -7.941 9.305 1 98.19 194 GLY A C 1
ATOM 1451 O O . GLY A 1 194 ? -0.837 -7.121 9.906 1 98.19 194 GLY A O 1
ATOM 1452 N N . MET A 1 195 ? -2.762 -8.289 9.641 1 98.56 195 MET A N 1
ATOM 1453 C CA . MET A 1 195 ? -3.33 -7.723 10.859 1 98.56 195 MET A CA 1
ATOM 1454 C C . MET A 1 195 ? -4.496 -8.57 11.359 1 98.56 195 MET A C 1
ATOM 1456 O O . MET A 1 195 ? -5.059 -9.367 10.609 1 98.56 195 MET A O 1
ATOM 1460 N N . GLU A 1 196 ? -4.738 -8.477 12.594 1 98.75 196 GLU A N 1
ATOM 1461 C CA . GLU A 1 196 ? -5.949 -8.969 13.242 1 98.75 196 GLU A CA 1
ATOM 1462 C C . GLU A 1 196 ? -6.844 -7.812 13.688 1 98.75 196 GLU A C 1
ATOM 1464 O O . GLU A 1 196 ? -6.359 -6.816 14.227 1 98.75 196 GLU A O 1
ATOM 1469 N N . VAL A 1 197 ? -8.094 -7.914 13.32 1 98.81 197 VAL A N 1
ATOM 1470 C CA . VAL A 1 197 ? -9.039 -6.844 13.602 1 98.81 197 VAL A CA 1
ATOM 1471 C C . VAL A 1 197 ? -10.344 -7.438 14.133 1 98.81 197 VAL A C 1
ATOM 1473 O O . VAL A 1 197 ? -10.75 -8.531 13.719 1 98.81 197 VAL A O 1
ATOM 1476 N N . VAL A 1 198 ? -10.945 -6.766 15.086 1 98.88 198 VAL A N 1
ATOM 1477 C CA . VAL A 1 198 ? -12.297 -7.098 15.523 1 98.88 198 VAL A CA 1
ATOM 1478 C C . VAL A 1 198 ? -13.289 -6.098 14.938 1 98.88 198 VAL A C 1
ATOM 1480 O O . VAL A 1 198 ? -13.133 -4.887 15.109 1 98.88 198 VAL A O 1
ATOM 1483 N N . THR A 1 199 ? -14.266 -6.566 14.18 1 98.56 199 THR A N 1
ATOM 1484 C CA . THR A 1 199 ? -15.258 -5.699 13.555 1 98.56 199 THR A CA 1
ATOM 1485 C C . THR A 1 199 ? -16.234 -5.168 14.594 1 98.56 199 THR A C 1
ATOM 1487 O O . THR A 1 199 ? -16.266 -5.629 15.734 1 98.56 199 THR A O 1
ATOM 1490 N N . ALA A 1 200 ? -17.078 -4.246 14.18 1 97.94 200 ALA A N 1
ATOM 1491 C CA . ALA A 1 200 ? -18.094 -3.668 15.07 1 97.94 200 ALA A CA 1
ATOM 1492 C C . ALA A 1 200 ? -19.094 -4.727 15.531 1 97.94 200 ALA A C 1
ATOM 1494 O O . ALA A 1 200 ? -19.734 -4.566 16.562 1 97.94 200 ALA A O 1
ATOM 1495 N N . LYS A 1 201 ? -19.172 -5.816 14.789 1 97.81 201 LYS A N 1
ATOM 1496 C CA . LYS A 1 201 ? -20.094 -6.895 15.102 1 97.81 201 LYS A CA 1
ATOM 1497 C C . LYS A 1 201 ? -19.453 -7.918 16.031 1 97.81 201 LYS A C 1
ATOM 1499 O O . LYS A 1 201 ? -20.094 -8.891 16.438 1 97.81 201 LYS A O 1
ATOM 1504 N N . GLY A 1 202 ? -18.219 -7.711 16.344 1 98.44 202 GLY A N 1
ATOM 1505 C CA . GLY A 1 202 ? -17.516 -8.594 17.25 1 98.44 202 GLY A CA 1
ATOM 1506 C C . GLY A 1 202 ? -16.828 -9.758 16.562 1 98.44 202 GLY A C 1
ATOM 1507 O O . GLY A 1 202 ? -16.344 -10.68 17.219 1 98.44 202 GLY A O 1
ATOM 1508 N N . GLU A 1 203 ? -16.766 -9.781 15.266 1 98.31 203 GLU A N 1
ATOM 1509 C CA . GLU A 1 203 ? -16.078 -10.82 14.516 1 98.31 203 GLU A CA 1
ATOM 1510 C C . GLU A 1 203 ? -14.562 -10.594 14.508 1 98.31 203 GLU A C 1
ATOM 1512 O O . GLU A 1 203 ? -14.102 -9.469 14.312 1 98.31 203 GLU A O 1
ATOM 1517 N N . ILE A 1 204 ? -13.836 -11.664 14.82 1 98.56 204 ILE A N 1
ATOM 1518 C CA . ILE A 1 204 ? -12.383 -11.586 14.75 1 98.56 204 ILE A CA 1
ATOM 1519 C C . ILE A 1 204 ? -11.922 -11.922 13.328 1 98.56 204 ILE A C 1
ATOM 1521 O O . ILE A 1 204 ? -12.164 -13.031 12.844 1 98.56 204 ILE A O 1
ATOM 1525 N N . LEU A 1 205 ? -11.375 -10.992 12.625 1 98.62 205 LEU A N 1
ATOM 1526 C CA . LEU A 1 205 ? -10.719 -11.203 11.336 1 98.62 205 LEU A CA 1
ATOM 1527 C C . LEU A 1 205 ? -9.219 -11.414 11.516 1 98.62 205 LEU A C 1
ATOM 1529 O O . LEU A 1 205 ? -8.461 -10.445 11.625 1 98.62 205 LEU A O 1
ATOM 1533 N N . ASN A 1 206 ? -8.859 -12.656 11.508 1 98.12 206 ASN A N 1
ATOM 1534 C CA . ASN A 1 206 ? -7.434 -12.969 11.586 1 98.12 206 ASN A CA 1
ATOM 1535 C C . ASN A 1 206 ? -6.797 -13.023 10.203 1 98.12 206 ASN A C 1
ATOM 1537 O O . ASN A 1 206 ? -6.879 -14.039 9.516 1 98.12 206 ASN A O 1
ATOM 1541 N N . MET A 1 207 ? -6.129 -11.992 9.82 1 98 207 MET A N 1
ATOM 1542 C CA . MET A 1 207 ? -5.426 -11.867 8.547 1 98 207 MET A CA 1
ATOM 1543 C C . MET A 1 207 ? -3.926 -11.695 8.766 1 98 207 MET A C 1
ATOM 1545 O O . MET A 1 207 ? -3.254 -11.008 7.992 1 98 207 MET A O 1
ATOM 1549 N N . MET A 1 208 ? -3.432 -12.203 9.891 1 97.56 208 MET A N 1
ATOM 1550 C CA . MET A 1 208 ? -2.004 -12.125 10.188 1 97.56 208 MET A CA 1
ATOM 1551 C C . MET A 1 208 ? -1.186 -12.852 9.125 1 97.56 208 MET A C 1
ATOM 1553 O O . MET A 1 208 ? -1.532 -13.961 8.719 1 97.56 208 MET A O 1
ATOM 1557 N N . SER A 1 209 ? -0.126 -12.211 8.695 1 97.06 209 SER A N 1
ATOM 1558 C CA . SER A 1 209 ? 0.762 -12.75 7.668 1 97.06 209 SER A CA 1
ATOM 1559 C C . SER A 1 209 ? 2.115 -12.055 7.684 1 97.06 209 SER A C 1
ATOM 1561 O O . SER A 1 209 ? 2.219 -10.898 8.117 1 97.06 209 SER A O 1
ATOM 1563 N N . THR A 1 210 ? 3.154 -12.773 7.266 1 96.5 210 THR A N 1
ATOM 1564 C CA . THR A 1 210 ? 4.469 -12.164 7.078 1 96.5 210 THR A CA 1
ATOM 1565 C C . THR A 1 210 ? 4.836 -12.117 5.602 1 96.5 210 THR A C 1
ATOM 1567 O O . THR A 1 210 ? 5.945 -11.703 5.242 1 96.5 210 THR A O 1
ATOM 1570 N N . LEU A 1 211 ? 3.877 -12.484 4.742 1 96.75 211 LEU A N 1
ATOM 1571 C CA . LEU A 1 211 ? 4.145 -12.586 3.311 1 96.75 211 LEU A CA 1
ATOM 1572 C C . LEU A 1 211 ? 4.219 -11.203 2.676 1 96.75 211 LEU A C 1
ATOM 1574 O O . LEU A 1 211 ? 3.428 -10.32 3.012 1 96.75 211 LEU A O 1
ATOM 1578 N N . ARG A 1 212 ? 5.102 -11.07 1.731 1 93.94 212 ARG A N 1
ATOM 1579 C CA . ARG A 1 212 ? 5.219 -9.836 0.968 1 93.94 212 ARG A CA 1
ATOM 1580 C C . ARG A 1 212 ? 4.258 -9.82 -0.213 1 93.94 212 ARG A C 1
ATOM 1582 O O . ARG A 1 212 ? 3.666 -8.789 -0.53 1 93.94 212 ARG A O 1
ATOM 1589 N N . LYS A 1 213 ? 4.109 -10.93 -0.869 1 95.06 213 LYS A N 1
ATOM 1590 C CA . LYS A 1 213 ? 3.145 -11.102 -1.949 1 95.06 213 LYS A CA 1
ATOM 1591 C C . LYS A 1 213 ? 2.014 -12.039 -1.532 1 95.06 213 LYS A C 1
ATOM 1593 O O . LYS A 1 213 ? 2.258 -13.188 -1.171 1 95.06 213 LYS A O 1
ATOM 1598 N N . ASP A 1 214 ? 0.88 -11.555 -1.581 1 96.19 214 ASP A N 1
ATOM 1599 C CA . ASP A 1 214 ? -0.323 -12.32 -1.27 1 96.19 214 ASP A CA 1
ATOM 1600 C C . ASP A 1 214 ? -1.549 -11.719 -1.952 1 96.19 214 ASP A C 1
ATOM 1602 O O . ASP A 1 214 ? -2.145 -10.766 -1.444 1 96.19 214 ASP A O 1
ATOM 1606 N N . ASN A 1 215 ? -1.939 -12.305 -3.049 1 96.56 215 ASN A N 1
ATOM 1607 C CA . ASN A 1 215 ? -3.061 -11.789 -3.826 1 96.56 215 ASN A CA 1
ATOM 1608 C C . ASN A 1 215 ? -4.293 -12.688 -3.697 1 96.56 215 ASN A C 1
ATOM 1610 O O . ASN A 1 215 ? -5.125 -12.734 -4.605 1 96.56 215 ASN A O 1
ATOM 1614 N N . ALA A 1 216 ? -4.379 -13.438 -2.604 1 97.38 216 ALA A N 1
ATOM 1615 C CA . ALA A 1 216 ? -5.523 -14.32 -2.383 1 97.38 216 ALA A CA 1
ATOM 1616 C C . ALA A 1 216 ? -6.75 -13.531 -1.938 1 97.38 216 ALA A C 1
ATOM 1618 O O . ALA A 1 216 ? -6.883 -13.195 -0.759 1 97.38 216 ALA A O 1
ATOM 1619 N N . GLY A 1 217 ? -7.637 -13.266 -2.852 1 97.44 217 GLY A N 1
ATOM 1620 C CA . GLY A 1 217 ? -8.867 -12.555 -2.543 1 97.44 217 GLY A CA 1
ATOM 1621 C C . GLY A 1 217 ? -8.688 -11.055 -2.432 1 97.44 217 GLY A C 1
ATOM 1622 O O . GLY A 1 217 ? -7.695 -10.508 -2.924 1 97.44 217 GLY A O 1
ATOM 1623 N N . TYR A 1 218 ? -9.75 -10.375 -1.834 1 98.06 218 TYR A N 1
ATOM 1624 C CA . TYR A 1 218 ? -9.656 -8.93 -1.613 1 98.06 218 TYR A CA 1
ATOM 1625 C C . TYR A 1 218 ? -8.688 -8.617 -0.476 1 98.06 218 TYR A C 1
ATOM 1627 O O . TYR A 1 218 ? -8.664 -9.328 0.535 1 98.06 218 TYR A O 1
ATOM 1635 N N . ASP A 1 219 ? -7.906 -7.66 -0.648 1 97.12 219 ASP A N 1
ATOM 1636 C CA . ASP A 1 219 ? -6.969 -7.277 0.405 1 97.12 219 ASP A CA 1
ATOM 1637 C C . ASP A 1 219 ? -7.652 -6.41 1.46 1 97.12 219 ASP A C 1
ATOM 1639 O O . ASP A 1 219 ? -7.383 -5.211 1.556 1 97.12 219 ASP A O 1
ATOM 1643 N N . LEU A 1 220 ? -8.352 -6.953 2.357 1 98 220 LEU A N 1
ATOM 1644 C CA . LEU A 1 220 ? -9.258 -6.297 3.293 1 98 220 LEU A CA 1
ATOM 1645 C C . LEU A 1 220 ? -8.477 -5.469 4.309 1 98 220 LEU A C 1
ATOM 1647 O O . LEU A 1 220 ? -9.031 -4.547 4.918 1 98 220 LEU A O 1
ATOM 1651 N N . LYS A 1 221 ? -7.25 -5.836 4.574 1 97.38 221 LYS A N 1
ATOM 1652 C CA . LYS A 1 221 ? -6.504 -5.113 5.602 1 97.38 221 LYS A CA 1
ATOM 1653 C C . LYS A 1 221 ? -6.434 -3.623 5.285 1 97.38 221 LYS A C 1
ATOM 1655 O O . LYS A 1 221 ? -6.461 -2.789 6.191 1 97.38 221 LYS A O 1
ATOM 1660 N N . HIS A 1 222 ? -6.477 -3.252 4.012 1 97.62 222 HIS A N 1
ATOM 1661 C CA . HIS A 1 222 ? -6.336 -1.858 3.604 1 97.62 222 HIS A CA 1
ATOM 1662 C C . HIS A 1 222 ? -7.594 -1.061 3.93 1 97.62 222 HIS A C 1
ATOM 1664 O O . HIS A 1 222 ? -7.562 0.172 3.959 1 97.62 222 HIS A O 1
ATOM 1670 N N . LEU A 1 223 ? -8.703 -1.719 4.164 1 97.12 223 LEU A N 1
ATOM 1671 C CA . LEU A 1 223 ? -9.93 -1.049 4.598 1 97.12 223 LEU A CA 1
ATOM 1672 C C . LEU A 1 223 ? -9.766 -0.479 6 1 97.12 223 LEU A C 1
ATOM 1674 O O . LEU A 1 223 ? -10.359 0.554 6.328 1 97.12 223 LEU A O 1
ATOM 1678 N N . PHE A 1 224 ? -8.969 -1.117 6.77 1 98.5 224 PHE A N 1
ATOM 1679 C CA . PHE A 1 224 ? -8.859 -0.748 8.172 1 98.5 224 PHE A CA 1
ATOM 1680 C C . PHE A 1 224 ? -7.727 0.256 8.383 1 98.5 224 PHE A C 1
ATOM 1682 O O . PHE A 1 224 ? -7.785 1.082 9.297 1 98.5 224 PHE A O 1
ATOM 1689 N N . ILE A 1 225 ? -6.727 0.195 7.539 1 98.44 225 ILE A N 1
ATOM 1690 C CA . ILE A 1 225 ? -5.629 1.149 7.617 1 98.44 225 ILE A CA 1
ATOM 1691 C C . ILE A 1 225 ? -6.137 2.551 7.281 1 98.44 225 ILE A C 1
ATOM 1693 O O . ILE A 1 225 ? -6.648 2.785 6.184 1 98.44 225 ILE A O 1
ATOM 1697 N N . GLY A 1 226 ? -6.051 3.453 8.227 1 97.69 226 GLY A N 1
ATOM 1698 C CA . GLY A 1 226 ? -6.477 4.824 8 1 97.69 226 GLY A CA 1
ATOM 1699 C C . GLY A 1 226 ? -7.949 5.051 8.281 1 97.69 226 GLY A C 1
ATOM 1700 O O . GLY A 1 226 ? -8.469 6.145 8.055 1 97.69 226 GLY A O 1
ATOM 1701 N N . SER A 1 227 ? -8.617 4.047 8.844 1 98.19 227 SER A N 1
ATOM 1702 C CA . SER A 1 227 ? -10.047 4.195 9.078 1 98.19 227 SER A CA 1
ATOM 1703 C C . SER A 1 227 ? -10.328 4.801 10.445 1 98.19 227 SER A C 1
ATOM 1705 O O . SER A 1 227 ? -11.484 5.008 10.82 1 98.19 227 SER A O 1
ATOM 1707 N N . GLU A 1 228 ? -9.297 5.055 11.258 1 98.25 228 GLU A N 1
ATOM 1708 C CA . GLU A 1 228 ? -9.328 5.742 12.547 1 98.25 228 GLU A CA 1
ATOM 1709 C C . GLU A 1 228 ? -10.234 5.02 13.539 1 98.25 228 GLU A C 1
ATOM 1711 O O . GLU A 1 228 ? -10.938 5.656 14.328 1 98.25 228 GLU A O 1
ATOM 1716 N N . GLY A 1 229 ? -10.312 3.666 13.398 1 98.12 229 GLY A N 1
ATOM 1717 C CA . GLY A 1 229 ? -11.062 2.873 14.352 1 98.12 229 GLY A CA 1
ATOM 1718 C C . GLY A 1 229 ? -12.562 2.898 14.102 1 98.12 229 GLY A C 1
ATOM 1719 O O . GLY A 1 229 ? -13.344 2.467 14.953 1 98.12 229 GLY A O 1
ATOM 1720 N N . THR A 1 230 ? -12.992 3.383 13 1 98.5 230 THR A N 1
ATOM 1721 C CA . THR A 1 230 ? -14.422 3.494 12.727 1 98.5 230 THR A CA 1
ATOM 1722 C C . THR A 1 230 ? -14.945 2.221 12.07 1 98.5 230 THR A C 1
ATOM 1724 O O . THR A 1 230 ? -16.156 2.002 12.008 1 98.5 230 THR A O 1
ATOM 1727 N N . LEU A 1 231 ? -14.023 1.33 11.57 1 98.44 231 LEU A N 1
ATOM 1728 C CA . LEU A 1 231 ? -14.477 0.131 10.875 1 98.44 231 LEU A CA 1
ATOM 1729 C C . LEU A 1 231 ? -14.125 -1.124 11.664 1 98.44 231 LEU A C 1
ATOM 1731 O O . LEU A 1 231 ? -14.672 -2.197 11.414 1 98.44 231 LEU A O 1
ATOM 1735 N N . GLY A 1 232 ? -13.234 -0.997 12.555 1 98.69 232 GLY A N 1
ATOM 1736 C CA . GLY A 1 232 ? -12.773 -2.113 13.367 1 98.69 232 GLY A CA 1
ATOM 1737 C C . GLY A 1 232 ? -11.664 -1.738 14.328 1 98.69 232 GLY A C 1
ATOM 1738 O O . GLY A 1 232 ? -11.055 -0.672 14.195 1 98.69 232 GLY A O 1
ATOM 1739 N N . VAL A 1 233 ? -11.43 -2.584 15.305 1 98.88 233 VAL A N 1
ATOM 1740 C CA . VAL A 1 233 ? -10.367 -2.383 16.281 1 98.88 233 VAL A CA 1
ATOM 1741 C C . VAL A 1 233 ? -9.18 -3.287 15.953 1 98.88 233 VAL A C 1
ATOM 1743 O O . VAL A 1 233 ? -9.289 -4.516 16.016 1 98.88 233 VAL A O 1
ATOM 1746 N N . VAL A 1 234 ? -8.055 -2.668 15.617 1 98.88 234 VAL A N 1
ATOM 1747 C CA . VAL A 1 234 ? -6.832 -3.418 15.375 1 98.88 234 VAL A CA 1
ATOM 1748 C C . VAL A 1 234 ? -6.293 -3.979 16.688 1 98.88 234 VAL A C 1
ATOM 1750 O O . VAL A 1 234 ? -6.059 -3.23 17.641 1 98.88 234 VAL A O 1
ATOM 1753 N N . THR A 1 235 ? -6.102 -5.273 16.734 1 98.81 235 THR A N 1
ATOM 1754 C CA . THR A 1 235 ? -5.605 -5.871 17.969 1 98.81 235 THR A CA 1
ATOM 1755 C C . THR A 1 235 ? -4.137 -6.258 17.828 1 98.81 235 THR A C 1
ATOM 1757 O O . THR A 1 235 ? -3.395 -6.262 18.812 1 98.81 235 THR A O 1
ATOM 1760 N N . ARG A 1 236 ? -3.762 -6.629 16.594 1 98.38 236 ARG A N 1
ATOM 1761 C CA . ARG A 1 236 ? -2.387 -6.988 16.266 1 98.38 236 ARG A CA 1
ATOM 1762 C C . ARG A 1 236 ? -2.061 -6.633 14.812 1 98.38 236 ARG A C 1
ATOM 1764 O O . ARG A 1 236 ? -2.955 -6.582 13.961 1 98.38 236 ARG A O 1
ATOM 1771 N N . ALA A 1 237 ? -0.754 -6.43 14.57 1 98.75 237 ALA A N 1
ATOM 1772 C CA . ALA A 1 237 ? -0.324 -6.172 13.195 1 98.75 237 ALA A CA 1
ATOM 1773 C C . ALA A 1 237 ? 1.078 -6.719 12.953 1 98.75 237 ALA A C 1
ATOM 1775 O O . ALA A 1 237 ? 1.879 -6.836 13.883 1 98.75 237 ALA A O 1
ATOM 1776 N N . THR A 1 238 ? 1.347 -7.16 11.797 1 98.75 238 THR A N 1
ATOM 1777 C CA . THR A 1 238 ? 2.678 -7.496 11.305 1 98.75 238 THR A CA 1
ATOM 1778 C C . THR A 1 238 ? 3.205 -6.395 10.383 1 98.75 238 THR A C 1
ATOM 1780 O O . THR A 1 238 ? 2.566 -6.047 9.391 1 98.75 238 THR A O 1
ATOM 1783 N N . ILE A 1 239 ? 4.363 -5.895 10.727 1 98.69 239 ILE A N 1
ATOM 1784 C CA . ILE A 1 239 ? 4.938 -4.773 10 1 98.69 239 ILE A CA 1
ATOM 1785 C C . ILE A 1 239 ? 6.23 -5.207 9.312 1 98.69 239 ILE A C 1
ATOM 1787 O O . ILE A 1 239 ? 7.078 -5.855 9.93 1 98.69 239 ILE A O 1
ATOM 1791 N N . LYS A 1 240 ? 6.348 -4.855 8.07 1 97.31 240 LYS A N 1
ATOM 1792 C CA . LYS A 1 240 ? 7.574 -5.074 7.312 1 97.31 240 LYS A CA 1
ATOM 1793 C C . LYS A 1 240 ? 8.727 -4.25 7.879 1 97.31 240 LYS A C 1
ATOM 1795 O O . LYS A 1 240 ? 8.539 -3.09 8.25 1 97.31 240 LYS A O 1
ATOM 1800 N N . LEU A 1 241 ? 9.891 -4.871 7.969 1 97.06 241 LEU A N 1
ATOM 1801 C CA . LEU A 1 241 ? 11.086 -4.188 8.445 1 97.06 241 LEU A CA 1
ATOM 1802 C C . LEU A 1 241 ? 12.117 -4.059 7.328 1 97.06 241 LEU A C 1
ATOM 1804 O O . LEU A 1 241 ? 11.977 -4.684 6.273 1 97.06 241 LEU A O 1
ATOM 1808 N N . TYR A 1 242 ? 13.125 -3.281 7.535 1 95.62 242 TYR A N 1
ATOM 1809 C CA . TYR A 1 242 ? 14.234 -3.033 6.621 1 95.62 242 TYR A CA 1
ATOM 1810 C C . TYR A 1 242 ? 15.57 -3.219 7.328 1 95.62 242 TYR A C 1
ATOM 1812 O O . TYR A 1 242 ? 15.633 -3.203 8.555 1 95.62 242 TYR A O 1
ATOM 1820 N N . PRO A 1 243 ? 16.609 -3.412 6.562 1 94.56 243 PRO A N 1
ATOM 1821 C CA . PRO A 1 243 ? 17.922 -3.426 7.215 1 94.56 243 PRO A CA 1
ATOM 1822 C C . PRO A 1 243 ? 18.266 -2.1 7.891 1 94.56 243 PRO A C 1
ATOM 1824 O O . PRO A 1 243 ? 18.047 -1.033 7.309 1 94.56 243 PRO A O 1
ATOM 1827 N N . GLN A 1 244 ? 18.75 -2.205 9.094 1 95.06 244 GLN A N 1
ATOM 1828 C CA . GLN A 1 244 ? 19.188 -0.993 9.773 1 95.06 244 GLN A CA 1
ATOM 1829 C C . GLN A 1 244 ? 20.344 -0.33 9.031 1 95.06 244 GLN A C 1
ATOM 1831 O O . GLN A 1 244 ? 21.391 -0.952 8.812 1 95.06 244 GLN A O 1
ATOM 1836 N N . PRO A 1 245 ? 20.156 0.904 8.594 1 93.69 245 PRO A N 1
ATOM 1837 C CA . PRO A 1 245 ? 21.297 1.581 7.957 1 93.69 245 PRO A CA 1
ATOM 1838 C C . PRO A 1 245 ? 22.5 1.721 8.891 1 93.69 245 PRO A C 1
ATOM 1840 O O . PRO A 1 245 ? 22.328 1.985 10.086 1 93.69 245 PRO A O 1
ATOM 1843 N N . THR A 1 246 ? 23.656 1.555 8.383 1 92.19 246 THR A N 1
ATOM 1844 C CA . THR A 1 246 ? 24.875 1.671 9.172 1 92.19 246 THR A CA 1
ATOM 1845 C C . THR A 1 246 ? 25.562 3.014 8.93 1 92.19 246 THR A C 1
ATOM 1847 O O . THR A 1 246 ? 26.562 3.336 9.57 1 92.19 246 THR A O 1
ATOM 1850 N N . SER A 1 247 ? 25.078 3.738 8 1 92.62 247 SER A N 1
ATOM 1851 C CA . SER A 1 247 ? 25.562 5.074 7.68 1 92.62 247 SER A CA 1
ATOM 1852 C C . SER A 1 247 ? 24.422 6.07 7.547 1 92.62 247 SER A C 1
ATOM 1854 O O . SER A 1 247 ? 23.406 5.777 6.914 1 92.62 247 SER A O 1
ATOM 1856 N N . LYS A 1 248 ? 24.562 7.219 8.203 1 93.44 248 LYS A N 1
ATOM 1857 C CA . LYS A 1 248 ? 23.641 8.352 8.062 1 93.44 248 LYS A CA 1
ATOM 1858 C C . LYS A 1 248 ? 24.406 9.656 7.895 1 93.44 248 LYS A C 1
ATOM 1860 O O . LYS A 1 248 ? 25.328 9.953 8.664 1 93.44 248 LYS A O 1
ATOM 1865 N N . GLN A 1 249 ? 24.078 10.344 6.836 1 95.25 249 GLN A N 1
ATOM 1866 C CA . GLN A 1 249 ? 24.672 11.648 6.57 1 95.25 249 GLN A CA 1
ATOM 1867 C C . GLN A 1 249 ? 23.609 12.742 6.496 1 95.25 249 GLN A C 1
ATOM 1869 O O . GLN A 1 249 ? 22.469 12.477 6.109 1 95.25 249 GLN A O 1
ATOM 1874 N N . LEU A 1 250 ? 23.969 13.953 6.941 1 96.56 250 LEU A N 1
ATOM 1875 C CA . LEU A 1 250 ? 23.031 15.062 6.992 1 96.56 250 LEU A CA 1
ATOM 1876 C C . LEU A 1 250 ? 23.672 16.344 6.492 1 96.56 250 LEU A C 1
ATOM 1878 O O . LEU A 1 250 ? 24.844 16.625 6.801 1 96.56 250 LEU A O 1
ATOM 1882 N N . ALA A 1 251 ? 22.969 17.078 5.695 1 96.69 251 ALA A N 1
ATOM 1883 C CA . ALA A 1 251 ? 23.359 18.406 5.242 1 96.69 251 ALA A CA 1
ATOM 1884 C C . ALA A 1 251 ? 22.234 19.406 5.43 1 96.69 251 ALA A C 1
ATOM 1886 O O . ALA A 1 251 ? 21.047 19.047 5.402 1 96.69 251 ALA A O 1
ATOM 1887 N N . MET A 1 252 ? 22.578 20.625 5.656 1 96.06 252 MET A N 1
ATOM 1888 C CA . MET A 1 252 ? 21.609 21.719 5.801 1 96.06 252 MET A CA 1
ATOM 1889 C C . MET A 1 252 ? 21.891 22.828 4.793 1 96.06 252 MET A C 1
ATOM 1891 O O . MET A 1 252 ? 23.047 23.188 4.582 1 96.06 252 MET A O 1
ATOM 1895 N N . PHE A 1 253 ? 20.875 23.312 4.188 1 96.06 253 PHE A N 1
ATOM 1896 C CA . PHE A 1 253 ? 20.969 24.359 3.176 1 96.06 253 PHE A CA 1
ATOM 1897 C C . PHE A 1 253 ? 20.125 25.562 3.562 1 96.06 253 PHE A C 1
ATOM 1899 O O . PHE A 1 253 ? 19.047 25.406 4.141 1 96.06 253 PHE A O 1
ATOM 1906 N N . ARG A 1 254 ? 20.562 26.719 3.289 1 95.19 254 ARG A N 1
ATOM 1907 C CA . ARG A 1 254 ? 19.766 27.953 3.316 1 95.19 254 ARG A CA 1
ATOM 1908 C C . ARG A 1 254 ? 19.484 28.453 1.902 1 95.19 254 ARG A C 1
ATOM 1910 O O . ARG A 1 254 ? 20.406 28.703 1.133 1 95.19 254 ARG A O 1
ATOM 1917 N N . LEU A 1 255 ? 18.266 28.562 1.567 1 95.5 255 LEU A N 1
ATOM 1918 C CA . LEU A 1 255 ? 17.859 28.953 0.22 1 95.5 255 LEU A CA 1
ATOM 1919 C C . LEU A 1 255 ? 17.031 30.234 0.247 1 95.5 255 LEU A C 1
ATOM 1921 O O . LEU A 1 255 ? 16.25 30.469 1.18 1 95.5 255 LEU A O 1
ATOM 1925 N N . THR A 1 256 ? 17.031 30.984 -0.833 1 92.94 256 THR A N 1
ATOM 1926 C CA . THR A 1 256 ? 16.469 32.312 -0.841 1 92.94 256 THR A CA 1
ATOM 1927 C C . THR A 1 256 ? 14.977 32.281 -1.195 1 92.94 256 THR A C 1
ATOM 1929 O O . THR A 1 256 ? 14.227 33.188 -0.848 1 92.94 256 THR A O 1
ATOM 1932 N N . ASP A 1 257 ? 14.641 31.234 -1.902 1 94.62 257 ASP A N 1
ATOM 1933 C CA . ASP A 1 257 ? 13.258 31.203 -2.369 1 94.62 257 ASP A CA 1
ATOM 1934 C C . ASP A 1 257 ? 12.773 29.781 -2.584 1 94.62 257 ASP A C 1
ATOM 1936 O O . ASP A 1 257 ? 13.562 28.828 -2.492 1 94.62 257 ASP A O 1
ATOM 1940 N N . PHE A 1 258 ? 11.469 29.641 -2.785 1 96.5 258 PHE A N 1
ATOM 1941 C CA . PHE A 1 258 ? 10.852 28.328 -2.906 1 96.5 258 PHE A CA 1
ATOM 1942 C C . PHE A 1 258 ? 11.289 27.641 -4.195 1 96.5 258 PHE A C 1
ATOM 1944 O O . PHE A 1 258 ? 11.461 26.422 -4.23 1 96.5 258 PHE A O 1
ATOM 1951 N N . GLU A 1 259 ? 11.43 28.312 -5.27 1 95.31 259 GLU A N 1
ATOM 1952 C CA . GLU A 1 259 ? 11.906 27.75 -6.527 1 95.31 259 GLU A CA 1
ATOM 1953 C C . GLU A 1 259 ? 13.234 27.016 -6.34 1 95.31 259 GLU A C 1
ATOM 1955 O O . GLU A 1 259 ? 13.461 25.969 -6.934 1 95.31 259 GLU A O 1
ATOM 1960 N N . SER A 1 260 ? 14.07 27.641 -5.539 1 95.81 260 SER A N 1
ATOM 1961 C CA . SER A 1 260 ? 15.359 27.016 -5.25 1 95.81 260 SER A CA 1
ATOM 1962 C C . SER A 1 260 ? 15.188 25.734 -4.449 1 95.81 260 SER A C 1
ATOM 1964 O O . SER A 1 260 ? 15.977 24.797 -4.598 1 95.81 260 SER A O 1
ATOM 1966 N N . VAL A 1 261 ? 14.195 25.688 -3.531 1 96.75 261 VAL A N 1
ATOM 1967 C CA . VAL A 1 261 ? 13.898 24.469 -2.793 1 96.75 261 VAL A CA 1
ATOM 1968 C C . VAL A 1 261 ? 13.523 23.359 -3.768 1 96.75 261 VAL A C 1
ATOM 1970 O O . VAL A 1 261 ? 14.023 22.234 -3.65 1 96.75 261 VAL A O 1
ATOM 1973 N N . LEU A 1 262 ? 12.656 23.656 -4.758 1 95.06 262 LEU A N 1
ATOM 1974 C CA . LEU A 1 262 ? 12.227 22.688 -5.758 1 95.06 262 LEU A CA 1
ATOM 1975 C C . LEU A 1 262 ? 13.422 22.172 -6.562 1 95.06 262 LEU A C 1
ATOM 1977 O O . LEU A 1 262 ? 13.539 20.969 -6.801 1 95.06 262 LEU A O 1
ATOM 1981 N N . GLU A 1 263 ? 14.258 23.062 -6.945 1 94.81 263 GLU A N 1
ATOM 1982 C CA . GLU A 1 263 ? 15.43 22.688 -7.727 1 94.81 263 GLU A CA 1
ATOM 1983 C C . GLU A 1 263 ? 16.359 21.797 -6.914 1 94.81 263 GLU A C 1
ATOM 1985 O O . GLU A 1 263 ? 16.906 20.812 -7.438 1 94.81 263 GLU A O 1
ATOM 1990 N N . LEU A 1 264 ? 16.578 22.188 -5.68 1 96.56 264 LEU A N 1
ATOM 1991 C CA . LEU A 1 264 ? 17.422 21.375 -4.805 1 96.56 264 LEU A CA 1
ATOM 1992 C C . LEU A 1 264 ? 16.875 19.953 -4.68 1 96.56 264 LEU A C 1
ATOM 1994 O O . LEU A 1 264 ? 17.625 18.984 -4.672 1 96.56 264 LEU A O 1
ATOM 1998 N N . TYR A 1 265 ? 15.609 19.859 -4.539 1 96.06 265 TYR A N 1
ATOM 1999 C CA . TYR A 1 265 ? 14.984 18.547 -4.41 1 96.06 265 TYR A CA 1
ATOM 2000 C C . TYR A 1 265 ? 15.203 17.719 -5.668 1 96.06 265 TYR A C 1
ATOM 2002 O O . TYR A 1 265 ? 15.477 16.516 -5.586 1 96.06 265 TYR A O 1
ATOM 2010 N N . HIS A 1 266 ? 15.023 18.297 -6.855 1 92.69 266 HIS A N 1
ATOM 2011 C CA . HIS A 1 266 ? 15.266 17.578 -8.109 1 92.69 266 HIS A CA 1
ATOM 2012 C C . HIS A 1 266 ? 16.703 17.078 -8.188 1 92.69 266 HIS A C 1
ATOM 2014 O O . HIS A 1 266 ? 16.953 15.961 -8.633 1 92.69 266 HIS A O 1
ATOM 2020 N N . LEU A 1 267 ? 17.625 17.906 -7.727 1 94.44 267 LEU A N 1
ATOM 2021 C CA . LEU A 1 267 ? 19.016 17.516 -7.703 1 94.44 267 LEU A CA 1
ATOM 2022 C C . LEU A 1 267 ? 19.234 16.344 -6.742 1 94.44 267 LEU A C 1
ATOM 2024 O O . LEU A 1 267 ? 20 15.43 -7.039 1 94.44 267 LEU A O 1
ATOM 2028 N N . ALA A 1 268 ? 18.609 16.453 -5.57 1 95.56 268 ALA A N 1
ATOM 2029 C CA . ALA A 1 268 ? 18.734 15.383 -4.586 1 95.56 268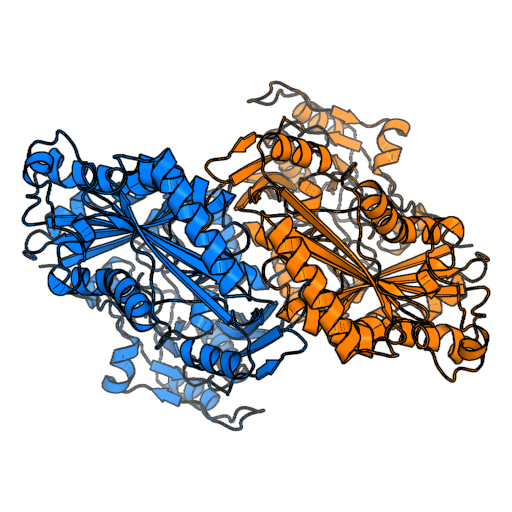 ALA A CA 1
ATOM 2030 C C . ALA A 1 268 ? 18.234 14.055 -5.156 1 95.56 268 ALA A C 1
ATOM 2032 O O . ALA A 1 268 ? 18.875 13.016 -4.969 1 95.56 268 ALA A O 1
ATOM 2033 N N . ASN A 1 269 ? 17.156 14.062 -5.871 1 92.31 269 ASN A N 1
ATOM 2034 C CA . ASN A 1 269 ? 16.594 12.852 -6.457 1 92.31 269 ASN A CA 1
ATOM 2035 C C . ASN A 1 269 ? 17.516 12.258 -7.523 1 92.31 269 ASN A C 1
ATOM 2037 O O . ASN A 1 269 ? 17.562 11.039 -7.703 1 92.31 269 ASN A O 1
ATOM 2041 N N . ARG A 1 270 ? 18.203 13.086 -8.164 1 89.5 270 ARG A N 1
ATOM 2042 C CA . ARG A 1 270 ? 19.094 12.633 -9.219 1 89.5 270 ARG A CA 1
ATOM 2043 C C . ARG A 1 270 ? 20.375 12.031 -8.633 1 89.5 270 ARG A C 1
ATOM 2045 O O . ARG A 1 270 ? 20.859 11 -9.102 1 89.5 270 ARG A O 1
ATOM 2052 N N . HIS A 1 271 ? 20.891 12.656 -7.59 1 91.88 271 HIS A N 1
ATOM 2053 C CA . HIS A 1 271 ? 22.203 12.289 -7.09 1 91.88 271 HIS A CA 1
ATOM 2054 C C . HIS A 1 271 ? 22.109 11.289 -5.941 1 91.88 271 HIS A C 1
ATOM 2056 O O . HIS A 1 271 ? 23.031 10.523 -5.691 1 91.88 271 HIS A O 1
ATOM 2062 N N . LEU A 1 272 ? 20.984 11.344 -5.258 1 93.12 272 LEU A N 1
ATOM 2063 C CA . LEU A 1 272 ? 20.906 10.609 -3.998 1 93.12 272 LEU A CA 1
ATOM 2064 C C . LEU A 1 272 ? 19.766 9.602 -4.027 1 93.12 272 LEU A C 1
ATOM 2066 O O . LEU A 1 272 ? 19.328 9.125 -2.98 1 93.12 272 LEU A O 1
ATOM 2070 N N . ALA A 1 273 ? 19.234 9.18 -5.152 1 88.62 273 ALA A N 1
ATOM 2071 C CA . ALA A 1 273 ? 18 8.414 -5.332 1 88.62 273 ALA A CA 1
ATOM 2072 C C . ALA A 1 273 ? 18.016 7.145 -4.484 1 88.62 273 ALA A C 1
ATOM 2074 O O . ALA A 1 273 ? 17 6.77 -3.9 1 88.62 273 ALA A O 1
ATOM 2075 N N . GLU A 1 274 ? 19.141 6.516 -4.328 1 90 274 GLU A N 1
ATOM 2076 C CA . GLU A 1 274 ? 19.203 5.211 -3.676 1 90 274 GLU A CA 1
ATOM 2077 C C . GLU A 1 274 ? 19.297 5.355 -2.16 1 90 274 GLU A C 1
ATOM 2079 O O . GLU A 1 274 ? 19 4.41 -1.424 1 90 274 GLU A O 1
ATOM 2084 N N . CYS A 1 275 ? 19.719 6.559 -1.708 1 92.81 275 CYS A N 1
ATOM 2085 C CA . CYS A 1 275 ? 20 6.625 -0.277 1 92.81 275 CYS A CA 1
ATOM 2086 C C . CYS A 1 275 ? 19.266 7.793 0.366 1 92.81 275 CYS A C 1
ATOM 2088 O O . CYS A 1 275 ? 19.312 7.969 1.585 1 92.81 275 CYS A O 1
ATOM 2090 N N . LEU A 1 276 ? 18.516 8.633 -0.401 1 94.81 276 LEU A N 1
ATOM 2091 C CA . LEU A 1 276 ? 17.781 9.75 0.169 1 94.81 276 LEU A CA 1
ATOM 2092 C C . LEU A 1 276 ? 16.75 9.266 1.178 1 94.81 276 LEU A C 1
ATOM 2094 O O . LEU A 1 276 ? 15.883 8.453 0.842 1 94.81 276 LEU A O 1
ATOM 2098 N N . SER A 1 277 ? 16.844 9.711 2.438 1 95.12 277 SER A N 1
ATOM 2099 C CA . SER A 1 277 ? 15.938 9.211 3.473 1 95.12 277 SER A CA 1
ATOM 2100 C C . SER A 1 277 ? 15.016 10.312 3.984 1 95.12 277 SER A C 1
ATOM 2102 O O . SER A 1 277 ? 13.938 10.031 4.52 1 95.12 277 SER A O 1
ATOM 2104 N N . ALA A 1 278 ? 15.438 11.562 3.859 1 96.25 278 ALA A N 1
ATOM 2105 C CA . ALA A 1 278 ? 14.578 12.664 4.285 1 96.25 278 ALA A CA 1
ATOM 2106 C C . ALA A 1 278 ? 14.906 13.938 3.523 1 96.25 278 ALA A C 1
ATOM 2108 O O . ALA A 1 278 ? 16.062 14.172 3.15 1 96.25 278 ALA A O 1
ATOM 2109 N N . PHE A 1 279 ? 14.008 14.75 3.311 1 97.38 279 PHE A N 1
ATOM 2110 C CA . PHE A 1 279 ? 14.078 16.094 2.754 1 97.38 279 PHE A CA 1
ATOM 2111 C C . PHE A 1 279 ? 13.07 17.016 3.438 1 97.38 279 PHE A C 1
ATOM 2113 O O . PHE A 1 279 ? 11.906 17.062 3.041 1 97.38 279 PHE A O 1
ATOM 2120 N N . GLU A 1 280 ? 13.508 17.766 4.43 1 97.44 280 GLU A N 1
ATOM 2121 C CA . GLU A 1 280 ? 12.656 18.594 5.285 1 97.44 280 GLU A CA 1
ATOM 2122 C C . GLU A 1 280 ? 12.828 20.062 4.969 1 97.44 280 GLU A C 1
ATOM 2124 O O . GLU A 1 280 ? 13.961 20.562 4.855 1 97.44 280 GLU A O 1
ATOM 2129 N N . VAL A 1 281 ? 11.75 20.75 4.863 1 97.81 281 VAL A N 1
ATOM 2130 C CA . VAL A 1 281 ? 11.773 22.172 4.531 1 97.81 281 VAL A CA 1
ATOM 2131 C C . VAL A 1 281 ? 11.18 22.969 5.684 1 97.81 281 VAL A C 1
ATOM 2133 O O . VAL A 1 281 ? 10.164 22.594 6.262 1 97.81 281 VAL A O 1
ATOM 2136 N N . MET A 1 282 ? 11.812 24.078 6.035 1 96.94 282 MET A N 1
ATOM 2137 C CA . MET A 1 282 ? 11.367 25.031 7.035 1 96.94 282 MET A CA 1
ATOM 2138 C C . MET A 1 282 ? 11.508 26.469 6.516 1 96.94 282 MET A C 1
ATOM 2140 O O . MET A 1 282 ? 12.602 26.891 6.133 1 96.94 282 MET A O 1
ATOM 2144 N N . ASP A 1 283 ? 10.422 27.156 6.512 1 97.19 283 ASP A N 1
ATOM 2145 C CA . ASP A 1 283 ? 10.602 28.562 6.137 1 97.19 283 ASP A CA 1
ATOM 2146 C C . ASP A 1 283 ? 11.227 29.359 7.277 1 97.19 283 ASP A C 1
ATOM 2148 O O . ASP A 1 283 ? 11.234 28.906 8.422 1 97.19 283 ASP A O 1
ATOM 2152 N N . GLY A 1 284 ? 11.867 30.406 6.906 1 94.56 284 GLY A N 1
ATOM 2153 C CA . GLY A 1 284 ? 12.547 31.219 7.898 1 94.56 284 GLY A CA 1
ATOM 2154 C C . GLY A 1 284 ? 11.641 31.656 9.031 1 94.56 284 GLY A C 1
ATOM 2155 O O . GLY A 1 284 ? 12.062 31.688 10.195 1 94.56 284 GLY A O 1
ATOM 2156 N N . GLU A 1 285 ? 10.438 31.953 8.789 1 95.5 285 GLU A N 1
ATOM 2157 C CA . GLU A 1 285 ? 9.469 32.438 9.773 1 95.5 285 GLU A CA 1
ATOM 2158 C C . GLU A 1 285 ? 9.172 31.359 10.82 1 95.5 285 GLU A C 1
ATOM 2160 O O . GLU A 1 285 ? 8.906 31.672 11.977 1 95.5 285 GLU A O 1
ATOM 2165 N N . SER A 1 286 ? 9.25 30.078 10.461 1 95.62 286 SER A N 1
ATOM 2166 C CA . SER A 1 286 ? 8.961 29 11.383 1 95.62 286 SER A CA 1
ATOM 2167 C C . SER A 1 286 ? 9.992 28.922 12.5 1 95.62 286 SER A C 1
ATOM 2169 O O . SER A 1 286 ? 9.734 28.359 13.562 1 95.62 286 SER A O 1
ATOM 2171 N N . MET A 1 287 ? 11.109 29.5 12.305 1 93.81 287 MET A N 1
ATOM 2172 C CA . MET A 1 287 ? 12.188 29.453 13.289 1 93.81 287 MET A CA 1
ATOM 2173 C C . MET A 1 287 ? 12.172 30.703 14.164 1 93.81 287 MET A C 1
ATOM 2175 O O . MET A 1 287 ? 13.008 30.859 15.055 1 93.81 287 MET A O 1
ATOM 2179 N N . SER A 1 288 ? 11.242 31.547 13.938 1 92.19 288 SER A N 1
ATOM 2180 C CA . SER A 1 288 ? 11.195 32.844 14.633 1 92.19 288 SER A CA 1
ATOM 2181 C C . SER A 1 288 ? 11.023 32.625 16.141 1 92.19 288 SER A C 1
ATOM 2183 O O . SER A 1 288 ? 11.469 33.438 16.938 1 92.19 288 SER A O 1
ATOM 2185 N N . THR A 1 289 ? 10.352 31.562 16.516 1 92.19 289 THR A N 1
ATOM 2186 C CA . THR A 1 289 ? 10.086 31.344 17.922 1 92.19 289 THR A CA 1
ATOM 2187 C C . THR A 1 289 ? 11.125 30.406 18.531 1 92.19 289 THR A C 1
ATOM 2189 O O . THR A 1 289 ? 11.117 30.156 19.75 1 92.19 289 THR A O 1
ATOM 2192 N N . SER A 1 290 ? 11.984 29.875 17.734 1 93.12 290 SER A N 1
ATOM 2193 C CA . SER A 1 290 ? 13.055 29 18.219 1 93.12 290 SER A CA 1
ATOM 2194 C C . SER A 1 290 ? 14.125 29.812 18.953 1 93.12 290 SER A C 1
ATOM 2196 O O . SER A 1 290 ? 14.391 30.969 18.594 1 93.12 290 SER A O 1
ATOM 2198 N N . PRO A 1 291 ? 14.734 29.188 19.984 1 91.56 291 PRO A N 1
ATOM 2199 C CA . PRO A 1 291 ? 15.859 29.891 20.609 1 91.56 291 PRO A CA 1
ATOM 2200 C C . PRO A 1 291 ? 16.938 30.281 19.609 1 91.56 291 PRO A C 1
ATOM 2202 O O . PRO A 1 291 ? 17.344 29.469 18.766 1 91.56 291 PRO A O 1
ATOM 2205 N N . ALA A 1 292 ? 17.422 31.469 19.766 1 86.88 292 ALA A N 1
ATOM 2206 C CA . ALA A 1 292 ? 18.375 32.031 18.828 1 86.88 292 ALA A CA 1
ATOM 2207 C C . ALA A 1 292 ? 19.625 31.156 18.719 1 86.88 292 ALA A C 1
ATOM 2209 O O . ALA A 1 292 ? 20.219 31.016 17.641 1 86.88 292 ALA A O 1
ATOM 2210 N N . LYS A 1 293 ? 20.031 30.547 19.75 1 86.12 293 LYS A N 1
ATOM 2211 C CA . LYS A 1 293 ? 21.25 29.75 19.797 1 86.12 293 LYS A CA 1
ATOM 2212 C C . LYS A 1 293 ? 21.125 28.484 18.969 1 86.12 293 LYS A C 1
ATOM 2214 O O . LYS A 1 293 ? 22.125 27.875 18.562 1 86.12 293 LYS A O 1
ATOM 2219 N N . GLU A 1 294 ? 19.938 28.141 18.672 1 86.81 294 GLU A N 1
ATOM 2220 C CA . GLU A 1 294 ? 19.688 26.906 17.953 1 86.81 294 GLU A CA 1
ATOM 2221 C C . GLU A 1 294 ? 19.578 27.141 16.438 1 86.81 294 GLU A C 1
ATOM 2223 O O . GLU A 1 294 ? 19.641 26.203 15.656 1 86.81 294 GLU A O 1
ATOM 2228 N N . VAL A 1 295 ? 19.484 28.359 16.078 1 86.81 295 VAL A N 1
ATOM 2229 C CA . VAL A 1 295 ? 19.312 28.703 14.672 1 86.81 295 VAL A CA 1
ATOM 2230 C C . VAL A 1 295 ? 20.641 29.109 14.07 1 86.81 295 VAL A C 1
ATOM 2232 O O . VAL A 1 295 ? 21.219 30.125 14.453 1 86.81 295 VAL A O 1
ATOM 2235 N N . PRO A 1 296 ? 21.047 28.359 13.125 1 84.31 296 PRO A N 1
ATOM 2236 C CA . PRO A 1 296 ? 22.391 28.609 12.594 1 84.31 296 PRO A CA 1
ATOM 2237 C C . PRO A 1 296 ? 22.422 29.781 11.609 1 84.31 296 PRO A C 1
ATOM 2239 O O . PRO A 1 296 ? 23.5 30.188 11.172 1 84.31 296 PRO A O 1
ATOM 2242 N N . TYR A 1 297 ? 21.312 30.375 11.32 1 84.25 297 TYR A N 1
ATOM 2243 C CA . TYR A 1 297 ? 21.234 31.484 10.375 1 84.25 297 TYR A CA 1
ATOM 2244 C C . TYR A 1 297 ? 20.641 32.719 11.023 1 84.25 297 TYR A C 1
ATOM 2246 O O . TYR A 1 297 ? 19.906 32.625 12 1 84.25 297 TYR A O 1
ATOM 2254 N N . GLU A 1 298 ? 20.984 33.812 10.391 1 83.62 298 GLU A N 1
ATOM 2255 C CA . GLU A 1 298 ? 20.406 35.062 10.867 1 83.62 298 GLU A CA 1
ATOM 2256 C C . GLU A 1 298 ? 18.906 35.094 10.625 1 83.62 298 GLU A C 1
ATOM 2258 O O . GLU A 1 298 ? 18.422 34.75 9.547 1 83.62 298 GLU A O 1
ATOM 2263 N N . ARG A 1 299 ? 18.266 35.531 11.664 1 84.44 299 ARG A N 1
ATOM 2264 C CA . ARG A 1 299 ? 16.828 35.656 11.539 1 84.44 299 ARG A CA 1
ATOM 2265 C C . ARG A 1 299 ? 16.453 36.906 10.742 1 84.44 299 ARG A C 1
ATOM 2267 O O . ARG A 1 299 ? 16.906 38 11.055 1 84.44 299 ARG A O 1
ATOM 2274 N N . THR A 1 300 ? 15.766 36.625 9.703 1 82.19 300 THR A N 1
ATOM 2275 C CA . THR A 1 300 ? 15.242 37.719 8.898 1 82.19 300 THR A CA 1
ATOM 2276 C C . THR A 1 300 ? 13.719 37.656 8.812 1 82.19 300 THR A C 1
ATOM 2278 O O . THR A 1 300 ? 13.141 36.562 8.781 1 82.19 300 THR A O 1
ATOM 2281 N N . TYR A 1 301 ? 13.062 38.812 8.992 1 81.75 301 TYR A N 1
ATOM 2282 C CA . TYR A 1 301 ? 11.602 38.906 8.961 1 81.75 301 TYR A CA 1
ATOM 2283 C C . TYR A 1 301 ? 11.125 39.812 7.832 1 81.75 301 TYR A C 1
ATOM 2285 O O . TYR A 1 301 ? 11.812 40.781 7.469 1 81.75 301 TYR A O 1
ATOM 2293 N N . LYS A 1 302 ? 9.977 39.469 7.371 1 91.62 302 LYS A N 1
ATOM 2294 C CA . LYS A 1 302 ? 9.383 40.281 6.289 1 91.62 302 LYS A CA 1
ATOM 2295 C C . LYS A 1 302 ? 8.078 40.938 6.73 1 91.62 302 LYS A C 1
ATOM 2297 O O . LYS A 1 302 ? 7.152 41.062 5.934 1 91.62 302 LYS A O 1
ATOM 2302 N N . ASN A 1 303 ? 7.992 41.281 7.949 1 92.56 303 ASN A N 1
ATOM 2303 C CA . ASN A 1 303 ? 6.738 41.781 8.492 1 92.56 303 ASN A CA 1
ATOM 2304 C C . ASN A 1 303 ? 6.27 43.031 7.75 1 92.56 303 ASN A C 1
ATOM 2306 O O . ASN A 1 303 ? 5.078 43.188 7.461 1 92.56 303 ASN A O 1
ATOM 2310 N N . ASP A 1 304 ? 7.172 43.938 7.496 1 93.12 304 ASP A N 1
ATOM 2311 C CA . ASP A 1 304 ? 6.797 45.156 6.809 1 93.12 304 ASP A CA 1
ATOM 2312 C C . ASP A 1 304 ? 6.281 44.875 5.398 1 93.12 304 ASP A C 1
ATOM 2314 O O . ASP A 1 304 ? 5.324 45.5 4.941 1 93.12 304 ASP A O 1
ATOM 2318 N N . VAL A 1 305 ? 6.934 43.969 4.797 1 94.38 305 VAL A N 1
ATOM 2319 C CA . VAL A 1 305 ? 6.535 43.594 3.453 1 94.38 305 VAL A CA 1
ATOM 2320 C C . VAL A 1 305 ? 5.164 42.906 3.502 1 94.38 305 VAL A C 1
ATOM 2322 O O . VAL A 1 305 ? 4.309 43.156 2.654 1 94.38 305 VAL A O 1
ATOM 2325 N N . PHE A 1 306 ? 4.934 42.062 4.488 1 95.5 306 PHE A N 1
ATOM 2326 C CA . PHE A 1 306 ? 3.645 41.406 4.668 1 95.5 306 PHE A CA 1
ATOM 2327 C C . PHE A 1 306 ? 2.537 42.438 4.887 1 95.5 306 PHE A C 1
ATOM 2329 O O . PHE A 1 306 ? 1.464 42.344 4.289 1 95.5 306 PHE A O 1
ATOM 2336 N N . ARG A 1 307 ? 2.828 43.469 5.613 1 93.38 307 ARG A N 1
ATOM 2337 C CA . ARG A 1 307 ? 1.862 44.5 5.934 1 93.38 307 ARG A CA 1
ATOM 2338 C C . ARG A 1 307 ? 1.447 45.281 4.68 1 93.38 307 ARG A C 1
ATOM 2340 O O . ARG A 1 307 ? 0.29 45.656 4.547 1 93.38 307 ARG A O 1
ATOM 2347 N N . SER A 1 308 ? 2.42 45.438 3.873 1 93.56 308 SER A N 1
ATOM 2348 C CA . SER A 1 308 ? 2.158 46.219 2.666 1 93.56 308 SER A CA 1
ATOM 2349 C C . SER A 1 308 ? 1.3 45.438 1.679 1 93.56 308 SER A C 1
ATOM 2351 O O . SER A 1 308 ? 0.714 46.031 0.761 1 93.56 308 SER A O 1
ATOM 2353 N N . GLY A 1 309 ? 1.268 44.125 1.887 1 92.12 309 GLY A N 1
ATOM 2354 C CA . GLY A 1 309 ? 0.472 43.25 1.031 1 92.12 309 GLY A CA 1
ATOM 2355 C C . GLY A 1 309 ? 1.096 43.031 -0.333 1 92.12 309 GLY A C 1
ATOM 2356 O O . GLY A 1 309 ? 0.444 42.5 -1.239 1 92.12 309 GLY A O 1
ATOM 2357 N N . LYS A 1 310 ? 2.354 43.344 -0.554 1 91.69 310 LYS A N 1
ATOM 2358 C CA . LYS A 1 310 ? 3.016 43.312 -1.855 1 91.69 310 LYS A CA 1
ATOM 2359 C C . LYS A 1 310 ? 3.621 41.938 -2.123 1 91.69 310 LYS A C 1
ATOM 2361 O O . LYS A 1 310 ? 3.748 41.5 -3.277 1 91.69 310 LYS A O 1
ATOM 2366 N N . ASP A 1 311 ? 4.043 41.281 -1.095 1 95.38 311 ASP A N 1
ATOM 2367 C CA . ASP A 1 311 ? 4.762 40.031 -1.203 1 95.38 311 ASP A CA 1
ATOM 2368 C C . ASP A 1 311 ? 4.555 39.156 0.042 1 95.38 311 ASP A C 1
ATOM 2370 O O . ASP A 1 311 ? 4.641 39.656 1.167 1 95.38 311 ASP A O 1
ATOM 2374 N N . PHE A 1 312 ? 4.242 37.906 -0.17 1 97.31 312 PHE A N 1
ATOM 2375 C CA . PHE A 1 312 ? 3.957 37.031 0.958 1 97.31 312 PHE A CA 1
ATOM 2376 C C . PHE A 1 312 ? 4.906 35.844 0.971 1 97.31 312 PHE A C 1
ATOM 2378 O O . PHE A 1 312 ? 4.672 34.875 1.681 1 97.31 312 PHE A O 1
ATOM 2385 N N . THR A 1 313 ? 5.996 35.906 0.107 1 96.69 313 THR A N 1
ATOM 2386 C CA . THR A 1 313 ? 6.992 34.844 0.063 1 96.69 313 THR A CA 1
ATOM 2387 C C . THR A 1 313 ? 7.82 34.812 1.347 1 96.69 313 THR A C 1
ATOM 2389 O O . THR A 1 313 ? 7.844 35.812 2.09 1 96.69 313 THR A O 1
ATOM 2392 N N . ALA A 1 314 ? 8.453 33.719 1.625 1 95.5 314 ALA A N 1
ATOM 2393 C CA . ALA A 1 314 ? 9.258 33.594 2.834 1 95.5 314 ALA A CA 1
ATOM 2394 C C . ALA A 1 314 ? 10.555 34.375 2.729 1 95.5 314 ALA A C 1
ATOM 2396 O O . ALA A 1 314 ? 11.039 34.656 1.625 1 95.5 314 ALA A O 1
ATOM 2397 N N . ALA A 1 315 ? 11.086 34.719 3.885 1 92.94 315 ALA A N 1
ATOM 2398 C CA . ALA A 1 315 ? 12.383 35.375 3.932 1 92.94 315 ALA A CA 1
ATOM 2399 C C . ALA A 1 315 ? 13.484 34.469 3.396 1 92.94 315 ALA A C 1
ATOM 2401 O O . ALA A 1 315 ? 14.383 34.906 2.682 1 92.94 315 ALA A O 1
ATOM 2402 N N . PHE A 1 316 ? 13.492 33.312 3.758 1 94.19 316 PHE A N 1
ATOM 2403 C CA . PHE A 1 316 ? 14.367 32.25 3.279 1 94.19 316 PHE A CA 1
ATOM 2404 C C . PHE A 1 316 ? 13.805 30.891 3.648 1 94.19 316 PHE A C 1
ATOM 2406 O O . PHE A 1 316 ? 12.75 30.781 4.281 1 94.19 316 PHE A O 1
ATOM 2413 N N . PHE A 1 317 ? 14.469 29.844 3.191 1 96.19 317 PHE A N 1
ATOM 2414 C CA . PHE A 1 317 ? 14.148 28.469 3.555 1 96.19 317 PHE A CA 1
ATOM 2415 C C . PHE A 1 317 ? 15.383 27.75 4.098 1 96.19 317 PHE A C 1
ATOM 2417 O O . PHE A 1 317 ? 16.5 27.984 3.629 1 96.19 317 PHE A O 1
ATOM 2424 N N . CYS A 1 318 ? 15.18 27 5.078 1 95.81 318 CYS A N 1
ATOM 2425 C CA . CYS A 1 318 ? 16.156 26.047 5.566 1 95.81 318 CYS A CA 1
ATOM 2426 C C . CYS A 1 318 ? 15.75 24.609 5.215 1 95.81 318 CYS A C 1
ATOM 2428 O O . CYS A 1 318 ? 14.609 24.219 5.473 1 95.81 318 CYS A O 1
ATOM 2430 N N . VAL A 1 319 ? 16.703 23.844 4.625 1 97.44 319 VAL A N 1
ATOM 2431 C CA . VAL A 1 319 ? 16.375 22.484 4.172 1 97.44 319 VAL A CA 1
ATOM 2432 C C . VAL A 1 319 ? 17.359 21.484 4.785 1 97.44 319 VAL A C 1
ATOM 2434 O O . VAL A 1 319 ? 18.578 21.719 4.766 1 97.44 319 VAL A O 1
ATOM 2437 N N . LEU A 1 320 ? 16.844 20.469 5.352 1 97.19 320 LEU A N 1
ATOM 2438 C CA . LEU A 1 320 ? 17.625 19.328 5.793 1 97.19 320 LEU A CA 1
ATOM 2439 C C . LEU A 1 320 ? 17.547 18.188 4.781 1 97.19 320 LEU A C 1
ATOM 2441 O O . LEU A 1 320 ? 16.453 17.797 4.367 1 97.19 320 LEU A O 1
ATOM 2445 N N . VAL A 1 321 ? 18.688 17.672 4.352 1 97.69 321 VAL A N 1
ATOM 2446 C CA . VAL A 1 321 ? 18.781 16.516 3.467 1 97.69 321 VAL A CA 1
ATOM 2447 C C . VAL A 1 321 ? 19.516 15.391 4.172 1 97.69 321 VAL A C 1
ATOM 2449 O O . VAL A 1 321 ? 20.688 15.547 4.543 1 97.69 321 VAL A O 1
ATOM 2452 N N . GLU A 1 322 ? 18.812 14.273 4.305 1 96.69 322 GLU A N 1
ATOM 2453 C CA . GLU A 1 322 ? 19.406 13.117 4.965 1 96.69 322 GLU A CA 1
ATOM 2454 C C . GLU A 1 322 ? 19.562 11.945 4 1 96.69 322 GLU A C 1
ATOM 2456 O O . GLU A 1 322 ? 18.688 11.703 3.162 1 96.69 322 GLU A O 1
ATOM 2461 N N . THR A 1 323 ? 20.672 11.266 4.066 1 95.44 323 THR A N 1
ATOM 2462 C CA . THR A 1 323 ? 20.891 10 3.373 1 95.44 323 THR A CA 1
ATOM 2463 C C . THR A 1 323 ? 21.156 8.875 4.367 1 95.44 323 THR A C 1
ATOM 2465 O O . THR A 1 323 ? 21.734 9.109 5.43 1 95.44 323 THR A O 1
ATOM 2468 N N . SER A 1 324 ? 20.656 7.73 4.086 1 93.19 324 SER A N 1
ATOM 2469 C CA . SER A 1 324 ? 20.906 6.512 4.848 1 93.19 324 SER A CA 1
ATOM 2470 C C . SER A 1 324 ? 21.359 5.375 3.938 1 93.19 324 SER A C 1
ATOM 2472 O O . SER A 1 324 ? 20.766 5.133 2.889 1 93.19 324 SER A O 1
ATOM 2474 N N . GLY A 1 325 ? 22.484 4.707 4.305 1 91.62 325 GLY A N 1
ATOM 2475 C CA . GLY A 1 325 ? 23.016 3.625 3.496 1 91.62 325 GLY A CA 1
ATOM 2476 C C . GLY A 1 325 ? 23.859 2.645 4.293 1 91.62 325 GLY A C 1
ATOM 2477 O O . GLY A 1 325 ? 23.734 2.572 5.52 1 91.62 325 GLY A O 1
ATOM 2478 N N . SER A 1 326 ? 24.625 1.814 3.562 1 89.81 326 SER A N 1
ATOM 2479 C CA . SER A 1 326 ? 25.359 0.713 4.191 1 89.81 326 SER A CA 1
ATOM 2480 C C . SER A 1 326 ? 26.859 0.967 4.191 1 89.81 326 SER A C 1
ATOM 2482 O O . SER A 1 326 ? 27.625 0.195 4.773 1 89.81 326 SER A O 1
ATOM 2484 N N . ASN A 1 327 ? 27.297 2.035 3.561 1 90.62 327 ASN A N 1
ATOM 2485 C CA . ASN A 1 327 ? 28.719 2.361 3.463 1 90.62 327 ASN A CA 1
ATOM 2486 C C . ASN A 1 327 ? 28.969 3.852 3.676 1 90.62 327 ASN A C 1
ATOM 2488 O O . ASN A 1 327 ? 28.656 4.668 2.801 1 90.62 327 ASN A O 1
ATOM 2492 N N . GLU A 1 328 ? 29.609 4.176 4.711 1 91.25 328 GLU A N 1
ATOM 2493 C CA . GLU A 1 328 ? 29.797 5.562 5.129 1 91.25 328 GLU A CA 1
ATOM 2494 C C . GLU A 1 328 ? 30.594 6.352 4.086 1 91.25 328 GLU A C 1
ATOM 2496 O O . GLU A 1 328 ? 30.25 7.5 3.787 1 91.25 328 GLU A O 1
ATOM 2501 N N . ASN A 1 329 ? 31.641 5.738 3.596 1 91.31 329 ASN A N 1
ATOM 2502 C CA . ASN A 1 329 ? 32.469 6.43 2.621 1 91.31 329 ASN A CA 1
ATOM 2503 C C . ASN A 1 329 ? 31.719 6.738 1.34 1 91.31 329 ASN A C 1
ATOM 2505 O O . ASN A 1 329 ? 31.766 7.859 0.833 1 91.31 329 ASN A O 1
ATOM 2509 N N . HIS A 1 330 ? 31.031 5.781 0.81 1 90.38 330 HIS A N 1
ATOM 2510 C CA . HIS A 1 330 ? 30.25 5.973 -0.401 1 90.38 330 HIS A CA 1
ATOM 2511 C C . HIS A 1 330 ? 29.156 7.012 -0.187 1 90.38 330 HIS A C 1
ATOM 2513 O O . HIS A 1 330 ? 28.922 7.863 -1.049 1 90.38 330 HIS A O 1
ATOM 2519 N N . ASP A 1 331 ? 28.5 6.965 0.94 1 91.31 331 ASP A N 1
ATOM 2520 C CA . ASP A 1 331 ? 27.406 7.879 1.237 1 91.31 331 ASP A CA 1
ATOM 2521 C C . ASP A 1 331 ? 27.906 9.312 1.383 1 91.31 331 ASP A C 1
ATOM 2523 O O . ASP A 1 331 ? 27.25 10.258 0.924 1 91.31 331 ASP A O 1
ATOM 2527 N N . PHE A 1 332 ? 29 9.414 2.027 1 92.19 332 PHE A N 1
ATOM 2528 C CA . PHE A 1 332 ? 29.578 10.742 2.193 1 92.19 332 PHE A CA 1
ATOM 2529 C C . PHE A 1 332 ? 30 11.328 0.846 1 92.19 332 PHE A C 1
ATOM 2531 O O . PHE A 1 332 ? 29.75 12.508 0.58 1 92.19 332 PHE A O 1
ATOM 2538 N N . ASP A 1 333 ? 30.625 10.531 0.032 1 92.69 333 ASP A N 1
ATOM 2539 C CA . ASP A 1 333 ? 31.016 10.977 -1.302 1 92.69 333 ASP A CA 1
ATOM 2540 C C . ASP A 1 333 ? 29.797 11.43 -2.113 1 92.69 333 ASP A C 1
ATOM 2542 O O . ASP A 1 333 ? 29.844 12.469 -2.779 1 92.69 333 ASP A O 1
ATOM 2546 N N . LYS A 1 334 ? 28.766 10.711 -2.082 1 92.5 334 LYS A N 1
ATOM 2547 C CA . LYS A 1 334 ? 27.547 11.047 -2.816 1 92.5 334 LYS A CA 1
ATOM 2548 C C . LYS A 1 334 ? 26.953 12.367 -2.332 1 92.5 334 LYS A C 1
ATOM 2550 O O . LYS A 1 334 ? 26.547 13.203 -3.139 1 92.5 334 LYS A O 1
ATOM 2555 N N . LEU A 1 335 ? 26.875 12.492 -1.03 1 94.81 335 LEU A N 1
ATOM 2556 C CA . LEU A 1 335 ? 26.344 13.727 -0.465 1 94.81 335 LEU A CA 1
ATOM 2557 C C . LEU A 1 335 ? 27.219 14.914 -0.828 1 94.81 335 LEU A C 1
ATOM 2559 O O . LEU A 1 335 ? 26.703 15.992 -1.146 1 94.81 335 LEU A O 1
ATOM 2563 N N . SER A 1 336 ? 28.516 14.711 -0.79 1 94.19 336 SER A N 1
ATOM 2564 C CA . SER A 1 336 ? 29.453 15.773 -1.142 1 94.19 336 SER A CA 1
ATOM 2565 C C . SER A 1 336 ? 29.297 16.188 -2.6 1 94.19 336 SER A C 1
ATOM 2567 O O . SER A 1 336 ? 29.297 17.391 -2.912 1 94.19 336 SER A O 1
ATOM 2569 N N . GLU A 1 337 ? 29.172 15.234 -3.432 1 94.19 337 GLU A N 1
ATOM 2570 C CA . GLU A 1 337 ? 28.953 15.523 -4.844 1 94.19 337 GLU A CA 1
ATOM 2571 C C . GLU A 1 337 ? 27.641 16.266 -5.055 1 94.19 337 GLU A C 1
ATOM 2573 O O . GLU A 1 337 ? 27.562 17.172 -5.891 1 94.19 337 GLU A O 1
ATOM 2578 N N . PHE A 1 338 ? 26.672 15.914 -4.395 1 96.12 338 PHE A N 1
ATOM 2579 C CA . PHE A 1 338 ? 25.391 16.594 -4.438 1 96.12 338 PHE A CA 1
ATOM 2580 C C . PHE A 1 338 ? 25.516 18.047 -4 1 96.12 338 PHE A C 1
ATOM 2582 O O . PHE A 1 338 ? 25 18.938 -4.656 1 96.12 338 PHE A O 1
ATOM 2589 N N . VAL A 1 339 ? 26.203 18.234 -2.883 1 95.38 339 VAL A N 1
ATOM 2590 C CA . VAL A 1 339 ? 26.406 19.578 -2.355 1 95.38 339 VAL A CA 1
ATOM 2591 C C . VAL A 1 339 ? 27.141 20.438 -3.385 1 95.38 339 VAL A C 1
ATOM 2593 O O . VAL A 1 339 ? 26.781 21.594 -3.613 1 95.38 339 VAL A O 1
ATOM 2596 N N . GLU A 1 340 ? 28.109 19.875 -4.039 1 94.5 340 GLU A N 1
ATOM 2597 C CA . GLU A 1 340 ? 28.859 20.578 -5.078 1 94.5 340 GLU A CA 1
ATOM 2598 C C . GLU A 1 340 ? 27.953 20.922 -6.262 1 94.5 340 GLU A C 1
ATOM 2600 O O . GLU A 1 340 ? 28.016 22.031 -6.793 1 94.5 340 GLU A O 1
ATOM 2605 N N . ALA A 1 341 ? 27.172 19.969 -6.633 1 94.69 341 ALA A N 1
ATOM 2606 C CA . ALA A 1 341 ? 26.25 20.203 -7.734 1 94.69 341 ALA A CA 1
ATOM 2607 C C . ALA A 1 341 ? 25.25 21.297 -7.387 1 94.69 341 ALA A C 1
ATOM 2609 O O . ALA A 1 341 ? 24.875 22.109 -8.242 1 94.69 341 ALA A O 1
ATOM 2610 N N . ALA A 1 342 ? 24.781 21.281 -6.164 1 95.81 342 ALA A N 1
ATOM 2611 C CA . ALA A 1 342 ? 23.844 22.297 -5.695 1 95.81 342 ALA A CA 1
ATOM 2612 C C . ALA A 1 342 ? 24.484 23.688 -5.723 1 95.81 342 ALA A C 1
ATOM 2614 O O . ALA A 1 342 ? 23.844 24.656 -6.129 1 95.81 342 ALA A O 1
ATOM 2615 N N . GLN A 1 343 ? 25.688 23.766 -5.336 1 93.19 343 GLN A N 1
ATOM 2616 C CA . GLN A 1 343 ? 26.391 25.047 -5.352 1 93.19 343 GLN A CA 1
ATOM 2617 C C . GLN A 1 343 ? 26.578 25.547 -6.777 1 93.19 343 GLN A C 1
ATOM 2619 O O . GLN A 1 343 ? 26.438 26.75 -7.043 1 93.19 343 GLN A O 1
ATOM 2624 N N . ALA A 1 344 ? 26.891 24.688 -7.609 1 93.25 344 ALA A N 1
ATOM 2625 C CA . ALA A 1 344 ? 27.094 25.047 -9.008 1 93.25 344 ALA A CA 1
ATOM 2626 C C . ALA A 1 344 ? 25.797 25.531 -9.641 1 93.25 344 ALA A C 1
ATOM 2628 O O . ALA A 1 344 ? 25.781 26.516 -10.398 1 93.25 344 ALA A O 1
ATOM 2629 N N . LYS A 1 345 ? 24.766 24.875 -9.328 1 93.06 345 LYS A N 1
ATOM 2630 C CA . LYS A 1 345 ? 23.484 25.141 -9.984 1 93.06 345 LYS A CA 1
ATOM 2631 C C . LYS A 1 345 ? 22.781 26.344 -9.352 1 93.06 345 LYS A C 1
ATOM 2633 O O . LYS A 1 345 ? 22.156 27.141 -10.047 1 93.06 345 LYS A O 1
ATOM 2638 N N . LEU A 1 346 ? 22.859 26.453 -8.039 1 93.19 346 LEU A N 1
ATOM 2639 C CA . LEU A 1 346 ? 22.031 27.422 -7.328 1 93.19 346 LEU A CA 1
ATOM 2640 C C . LEU A 1 346 ? 22.875 28.625 -6.914 1 93.19 346 LEU A C 1
ATOM 2642 O O . LEU A 1 346 ? 22.328 29.688 -6.609 1 93.19 346 LEU A O 1
ATOM 2646 N N . GLY A 1 347 ? 24.141 28.594 -6.996 1 86.25 347 GLY A N 1
ATOM 2647 C CA . GLY A 1 347 ? 25.047 29.703 -6.766 1 86.25 347 GLY A CA 1
ATOM 2648 C C . GLY A 1 347 ? 24.594 30.625 -5.652 1 86.25 347 GLY A C 1
ATOM 2649 O O . GLY A 1 347 ? 24.422 30.188 -4.512 1 86.25 347 GLY A O 1
ATOM 2650 N N . ASP A 1 348 ? 24.172 31.781 -6.086 1 81.62 348 ASP A N 1
ATOM 2651 C CA . ASP A 1 348 ? 23.844 32.875 -5.176 1 81.62 348 ASP A CA 1
ATOM 2652 C C . ASP A 1 348 ? 22.547 32.594 -4.426 1 81.62 348 ASP A C 1
ATOM 2654 O O . ASP A 1 348 ? 22.281 33.188 -3.379 1 81.62 348 ASP A O 1
ATOM 2658 N N . LYS A 1 349 ? 21.844 31.719 -4.895 1 87.88 349 LYS A N 1
ATOM 2659 C CA . LYS A 1 349 ? 20.578 31.375 -4.242 1 87.88 349 LYS A CA 1
ATOM 2660 C C . LYS A 1 349 ? 20.812 30.547 -2.988 1 87.88 349 LYS A C 1
ATOM 2662 O O . LYS A 1 349 ? 19.906 30.406 -2.156 1 87.88 349 LYS A O 1
ATOM 2667 N N . LEU A 1 350 ? 22.031 29.969 -3.016 1 84.62 350 LEU A N 1
ATOM 2668 C CA . LEU A 1 350 ? 22.453 29.281 -1.795 1 84.62 350 LEU A CA 1
ATOM 2669 C C . LEU A 1 350 ? 23.016 30.266 -0.786 1 84.62 350 LEU A C 1
ATOM 2671 O O . LEU A 1 350 ? 24.062 30.891 -1.04 1 84.62 350 LEU A O 1
ATOM 2675 N N . GLY A 1 351 ? 22.344 30.906 0.224 1 62.25 351 GLY A N 1
ATOM 2676 C CA . GLY A 1 351 ? 22.516 31.656 1.461 1 62.25 351 GLY A CA 1
ATOM 2677 C C . GLY A 1 351 ? 23.297 32.938 1.279 1 62.25 351 GLY A C 1
ATOM 2678 O O . GLY A 1 351 ? 24.453 33.031 1.699 1 62.25 351 GLY A O 1
ATOM 2679 N N . GLY A 1 352 ? 22.766 33.969 0.626 1 56.34 352 GLY A N 1
ATOM 2680 C CA . GLY A 1 352 ? 22.969 35.375 0.907 1 56.34 352 GLY A CA 1
ATOM 2681 C C . GLY A 1 352 ? 24.25 35.938 0.307 1 56.34 352 GLY A C 1
ATOM 2682 O O . GLY A 1 352 ? 25.047 36.594 0.995 1 56.34 352 GLY A O 1
ATOM 2683 N N . SER A 1 353 ? 24.516 35.781 -0.908 1 52.19 353 SER A N 1
ATOM 2684 C CA . SER A 1 353 ? 25.703 36.312 -1.574 1 52.19 353 SER A CA 1
ATOM 2685 C C . SER A 1 353 ? 26.969 35.625 -1.083 1 52.19 353 SER A C 1
ATOM 2687 O O . SER A 1 353 ? 27.969 36.281 -0.824 1 52.19 353 SER A O 1
ATOM 2689 N N . GLY A 1 354 ? 26.812 34.312 -0.832 1 55.69 354 GLY A N 1
ATOM 2690 C CA . GLY A 1 354 ? 28 33.562 -0.444 1 55.69 354 GLY A CA 1
ATOM 2691 C C . GLY A 1 354 ? 28.172 33.469 1.06 1 55.69 354 GLY A C 1
ATOM 2692 O O . GLY A 1 354 ? 29.094 32.812 1.538 1 55.69 354 GLY A O 1
ATOM 2693 N N . GLN A 1 355 ? 27.266 34.031 1.834 1 62.81 355 GLN A N 1
ATOM 2694 C CA . GLN A 1 355 ? 27.438 34.125 3.281 1 62.81 355 GLN A CA 1
ATOM 2695 C C . GLN A 1 355 ? 27.094 32.781 3.961 1 62.81 355 GLN A C 1
ATOM 2697 O O . GLN A 1 355 ? 27.625 32.469 5.02 1 62.81 355 GLN A O 1
ATOM 2702 N N . TYR A 1 356 ? 26.188 32.031 3.215 1 76.62 356 TYR A N 1
ATOM 2703 C CA . TYR A 1 356 ? 25.781 30.812 3.914 1 76.62 356 TYR A CA 1
ATOM 2704 C C . TYR A 1 356 ? 26.109 29.578 3.09 1 76.62 356 TYR A C 1
ATOM 2706 O O . TYR A 1 356 ? 25.516 29.344 2.039 1 76.62 356 TYR A O 1
ATOM 2714 N N . GLU A 1 357 ? 27.125 28.922 3.484 1 83.31 357 GLU A N 1
ATOM 2715 C CA . GLU A 1 357 ? 27.5 27.672 2.842 1 83.31 357 GLU A CA 1
ATOM 2716 C C . GLU A 1 357 ? 26.688 26.5 3.418 1 83.31 357 GLU A C 1
ATOM 2718 O O . GLU A 1 357 ? 26.297 26.531 4.59 1 83.31 357 GLU A O 1
ATOM 2723 N N . PRO A 1 358 ? 26.406 25.547 2.506 1 92.38 358 PRO A N 1
ATOM 2724 C CA . PRO A 1 358 ? 25.781 24.328 3.041 1 92.38 358 PRO A CA 1
ATOM 2725 C C . PRO A 1 358 ? 26.594 23.719 4.184 1 92.38 358 PRO A C 1
ATOM 2727 O O . PRO A 1 358 ? 27.828 23.703 4.145 1 92.38 358 PRO A O 1
ATOM 2730 N N . ILE A 1 359 ? 25.922 23.266 5.148 1 91.69 359 ILE A N 1
ATOM 2731 C CA . ILE A 1 359 ? 26.562 22.641 6.309 1 91.69 359 ILE A CA 1
ATOM 2732 C C . ILE A 1 359 ? 26.453 21.125 6.203 1 91.69 359 ILE A C 1
ATOM 2734 O O . ILE A 1 359 ? 25.359 20.562 6.242 1 91.69 359 ILE A O 1
ATOM 2738 N N . LEU A 1 360 ? 27.578 20.484 6.043 1 93.44 360 LEU A N 1
ATOM 2739 C CA . LEU A 1 360 ? 27.641 19.016 6.113 1 93.44 360 LEU A CA 1
ATOM 2740 C C . LEU A 1 360 ? 27.984 18.562 7.523 1 93.44 360 LEU A C 1
ATOM 2742 O O . LEU A 1 360 ? 29.016 18.969 8.078 1 93.44 360 LEU A O 1
ATOM 2746 N N . SER A 1 361 ? 27.109 17.75 8.062 1 93.06 361 SER A N 1
ATOM 2747 C CA . SER A 1 361 ? 27.375 17.266 9.414 1 93.06 361 SER A CA 1
ATOM 2748 C C . SER A 1 361 ? 28.656 16.438 9.461 1 93.06 361 SER A C 1
ATOM 2750 O O . SER A 1 361 ? 28.906 15.625 8.57 1 93.06 361 SER A O 1
ATOM 2752 N N . GLN A 1 362 ? 29.422 16.688 10.523 1 89.94 362 GLN A N 1
ATOM 2753 C CA . GLN A 1 362 ? 30.719 16.031 10.641 1 89.94 362 GLN A CA 1
ATOM 2754 C C . GLN A 1 362 ? 30.75 15.102 11.852 1 89.94 362 GLN A C 1
ATOM 2756 O O . GLN A 1 362 ? 31.781 14.469 12.125 1 89.94 362 GLN A O 1
ATOM 2761 N N . SER A 1 363 ? 29.703 15.094 12.648 1 90.25 363 SER A N 1
ATOM 2762 C CA . SER A 1 363 ? 29.656 14.273 13.844 1 90.25 363 SER A CA 1
ATOM 2763 C C . SER A 1 363 ? 28.219 13.93 14.227 1 90.25 363 SER A C 1
ATOM 2765 O O . SER A 1 363 ? 27.281 14.562 13.742 1 90.25 363 SER A O 1
ATOM 2767 N N . ALA A 1 364 ? 28.141 12.945 15.039 1 89.06 364 ALA A N 1
ATOM 2768 C CA . ALA A 1 364 ? 26.828 12.562 15.555 1 89.06 364 ALA A CA 1
ATOM 2769 C C . ALA A 1 364 ? 26.188 13.711 16.328 1 89.06 364 ALA A C 1
ATOM 2771 O O . ALA A 1 364 ? 24.984 13.922 16.25 1 89.06 364 ALA A O 1
ATOM 2772 N N . ALA A 1 365 ? 26.922 14.43 17.047 1 92.19 365 ALA A N 1
ATOM 2773 C CA . ALA A 1 365 ? 26.438 15.562 17.828 1 92.19 365 ALA A CA 1
ATOM 2774 C C . ALA A 1 365 ? 25.875 16.656 16.922 1 92.19 365 ALA A C 1
ATOM 2776 O O . ALA A 1 365 ? 24.828 17.234 17.219 1 92.19 365 ALA A O 1
ATOM 2777 N N . GLN A 1 366 ? 26.609 16.953 15.914 1 92.81 366 GLN A N 1
ATOM 2778 C CA . GLN A 1 366 ? 26.141 17.969 14.977 1 92.81 366 GLN A CA 1
ATOM 2779 C C . GLN A 1 366 ? 24.844 17.531 14.281 1 92.81 366 GLN A C 1
ATOM 2781 O O . GLN A 1 366 ? 23.953 18.344 14.062 1 92.81 366 GLN A O 1
ATOM 2786 N N . THR A 1 367 ? 24.828 16.266 13.922 1 93.62 367 THR A N 1
ATOM 2787 C CA . THR A 1 367 ? 23.625 15.695 13.344 1 93.62 367 THR A CA 1
ATOM 2788 C C . THR A 1 367 ? 22.438 15.867 14.281 1 93.62 367 THR A C 1
ATOM 2790 O O . THR A 1 367 ? 21.359 16.297 13.867 1 93.62 367 THR A O 1
ATOM 2793 N N . GLU A 1 368 ? 22.594 15.594 15.461 1 91.75 368 GLU A N 1
ATOM 2794 C CA . GLU A 1 368 ? 21.531 15.727 16.469 1 91.75 368 GLU A CA 1
ATOM 2795 C C . GLU A 1 368 ? 21.094 17.172 16.609 1 91.75 368 GLU A C 1
ATOM 2797 O O . GLU A 1 368 ? 19.906 17.453 16.766 1 91.75 368 GLU A O 1
ATOM 2802 N N . GLN A 1 369 ? 21.984 18.047 16.625 1 92.06 369 GLN A N 1
ATOM 2803 C CA . GLN A 1 369 ? 21.672 19.469 16.75 1 92.06 369 GLN A CA 1
ATOM 2804 C C . GLN A 1 369 ? 20.828 19.953 15.57 1 92.06 369 GLN A C 1
ATOM 2806 O O . GLN A 1 369 ? 19.875 20.703 15.75 1 92.06 369 GLN A O 1
ATOM 2811 N N . MET A 1 370 ? 21.234 19.562 14.43 1 93.81 370 MET A N 1
ATOM 2812 C CA . MET A 1 370 ? 20.5 19.969 13.227 1 93.81 370 MET A CA 1
ATOM 2813 C C . MET A 1 370 ? 19.078 19.422 13.25 1 93.81 370 MET A C 1
ATOM 2815 O O . MET A 1 370 ? 18.125 20.141 12.961 1 93.81 370 MET A O 1
ATOM 2819 N N . TRP A 1 371 ? 18.922 18.203 13.672 1 93.56 371 TRP A N 1
ATOM 2820 C CA . TRP A 1 371 ? 17.609 17.594 13.766 1 93.56 371 TRP A CA 1
ATOM 2821 C C . TRP A 1 371 ? 16.797 18.234 14.883 1 93.56 371 TRP A C 1
ATOM 2823 O O . TRP A 1 371 ? 15.57 18.375 14.773 1 93.56 371 TRP A O 1
ATOM 2833 N N . ALA A 1 372 ? 17.438 18.594 15.914 1 91.88 372 ALA A N 1
ATOM 2834 C CA . ALA A 1 372 ? 16.766 19.219 17.047 1 91.88 372 ALA A CA 1
ATOM 2835 C C . ALA A 1 372 ? 16.078 20.516 16.625 1 91.88 372 ALA A C 1
ATOM 2837 O O . ALA A 1 372 ? 15.016 20.875 17.141 1 91.88 372 ALA A O 1
ATOM 2838 N N . LEU A 1 373 ? 16.703 21.234 15.781 1 93.38 373 LEU A N 1
ATOM 2839 C CA . LEU A 1 373 ? 16.078 22.438 15.258 1 93.38 373 LEU A CA 1
ATOM 2840 C C . LEU A 1 373 ? 14.75 22.125 14.594 1 93.38 373 LEU A C 1
ATOM 2842 O O . LEU A 1 373 ? 13.727 22.719 14.938 1 93.38 373 LEU A O 1
ATOM 2846 N N . ARG A 1 374 ? 14.789 21.141 13.68 1 94.19 374 ARG A N 1
ATOM 2847 C CA . ARG A 1 374 ? 13.586 20.75 12.953 1 94.19 374 ARG A CA 1
ATOM 2848 C C . ARG A 1 374 ? 12.523 20.203 13.906 1 94.19 374 ARG A C 1
ATOM 2850 O O . ARG A 1 374 ? 11.352 20.562 13.805 1 94.19 374 ARG A O 1
ATOM 2857 N N . GLU A 1 375 ? 12.867 19.375 14.805 1 89.56 375 GLU A N 1
ATOM 2858 C CA . GLU A 1 375 ? 11.945 18.719 15.727 1 89.56 375 GLU A CA 1
ATOM 2859 C C . GLU A 1 375 ? 11.414 19.703 16.766 1 89.56 375 GLU A C 1
ATOM 2861 O O . GLU A 1 375 ? 10.344 19.484 17.344 1 89.56 375 GLU A O 1
ATOM 2866 N N . GLY A 1 376 ? 12.156 20.719 17.016 1 91.25 376 GLY A N 1
ATOM 2867 C CA . GLY A 1 376 ? 11.781 21.703 18.016 1 91.25 376 GLY A CA 1
ATOM 2868 C C . GLY A 1 376 ? 10.766 22.719 17.516 1 91.25 376 GLY A C 1
ATOM 2869 O O . GLY A 1 376 ? 10.047 23.312 18.312 1 91.25 376 GLY A O 1
ATOM 2870 N N . ILE A 1 377 ? 10.633 22.891 16.25 1 93.69 377 ILE A N 1
ATOM 2871 C CA . ILE A 1 377 ? 9.812 23.938 15.648 1 93.69 377 ILE A CA 1
ATOM 2872 C C . ILE A 1 377 ? 8.367 23.781 16.109 1 93.69 377 ILE A C 1
ATOM 2874 O O . ILE A 1 377 ? 7.777 24.719 16.656 1 93.69 377 ILE A O 1
ATOM 2878 N N . PRO A 1 378 ? 7.762 22.578 15.945 1 91.06 378 PRO A N 1
ATOM 2879 C CA . PRO A 1 378 ? 6.367 22.453 16.391 1 91.06 378 PRO A CA 1
ATOM 2880 C C . PRO A 1 378 ? 6.188 22.734 17.875 1 91.06 378 PRO A C 1
ATOM 2882 O O . PRO A 1 378 ? 5.168 23.297 18.281 1 91.06 378 PRO A O 1
ATOM 2885 N N . VAL A 1 379 ? 7.129 22.438 18.672 1 88.38 379 VAL A N 1
ATOM 2886 C CA . VAL A 1 379 ? 7.078 22.625 20.125 1 88.38 379 VAL A CA 1
ATOM 2887 C C . VAL A 1 379 ? 7.121 24.109 20.453 1 88.38 379 VAL A C 1
ATOM 2889 O O . VAL A 1 379 ? 6.301 24.609 21.234 1 88.38 379 VAL A O 1
ATOM 2892 N N . HIS A 1 380 ? 8.031 24.781 19.859 1 93.69 380 HIS A N 1
ATOM 2893 C CA . HIS A 1 380 ? 8.203 26.203 20.109 1 93.69 380 HIS A CA 1
ATOM 2894 C C . HIS A 1 380 ? 6.996 27 19.625 1 93.69 380 HIS A C 1
ATOM 2896 O O . HIS A 1 380 ? 6.543 27.938 20.297 1 93.69 380 HIS A O 1
ATOM 2902 N N . LEU A 1 381 ? 6.523 26.656 18.453 1 94.19 381 LEU A N 1
ATOM 2903 C CA . LEU A 1 381 ? 5.348 27.328 17.922 1 94.19 381 LEU A CA 1
ATOM 2904 C C . LEU A 1 381 ? 4.148 27.141 18.844 1 94.19 381 LEU A C 1
ATOM 2906 O O . LEU A 1 381 ? 3.439 28.094 19.156 1 94.19 381 LEU A O 1
ATOM 2910 N N . THR A 1 382 ? 3.928 25.969 19.312 1 89.69 382 THR A N 1
ATOM 2911 C CA . THR A 1 382 ? 2.795 25.641 20.172 1 89.69 382 THR A CA 1
ATOM 2912 C C . THR A 1 382 ? 2.877 26.406 21.5 1 89.69 382 THR A C 1
ATOM 2914 O O . THR A 1 382 ? 1.859 26.875 22.016 1 89.69 382 THR A O 1
ATOM 2917 N N . SER A 1 383 ? 4 26.594 22.016 1 91.75 383 SER A N 1
ATOM 2918 C CA . SER A 1 383 ? 4.188 27.234 23.328 1 91.75 383 SER A CA 1
ATOM 2919 C C . SER A 1 383 ? 4.121 28.75 23.203 1 91.75 383 SER A C 1
ATOM 2921 O O . SER A 1 383 ? 3.998 29.453 24.219 1 91.75 383 SER A O 1
ATOM 2923 N N . SER A 1 384 ? 4.102 29.266 22.062 1 94.5 384 SER A N 1
ATOM 2924 C CA . SER A 1 384 ? 4.285 30.703 21.875 1 94.5 384 SER A CA 1
ATOM 2925 C C . SER A 1 384 ? 2.945 31.438 21.828 1 94.5 384 SER A C 1
ATOM 2927 O O . SER A 1 384 ? 2.896 32.656 21.969 1 94.5 384 SER A O 1
ATOM 2929 N N . GLY A 1 385 ? 1.853 30.719 21.656 1 92.94 385 GLY A N 1
ATOM 2930 C CA . GLY A 1 385 ? 0.562 31.391 21.578 1 92.94 385 GLY A CA 1
ATOM 2931 C C . GLY A 1 385 ? -0.578 30.438 21.25 1 92.94 385 GLY A C 1
ATOM 2932 O O . GLY A 1 385 ? -0.457 29.234 21.453 1 92.94 385 GLY A O 1
ATOM 2933 N N . LEU A 1 386 ? -1.746 31.078 20.891 1 90.69 386 LEU A N 1
ATOM 2934 C CA . LEU A 1 386 ? -2.861 30.312 20.359 1 90.69 386 LEU A CA 1
ATOM 2935 C C . LEU A 1 386 ? -2.553 29.797 18.953 1 90.69 386 LEU A C 1
ATOM 2937 O O . LEU A 1 386 ? -2.297 30.594 18.047 1 90.69 386 LEU A O 1
ATOM 2941 N N . ILE A 1 387 ? -2.635 28.516 18.766 1 92.81 387 ILE A N 1
ATOM 2942 C CA . ILE A 1 387 ? -2.105 27.953 17.531 1 92.81 387 ILE A CA 1
ATOM 2943 C C . ILE A 1 387 ? -3.227 27.266 16.75 1 92.81 387 ILE A C 1
ATOM 2945 O O . ILE A 1 387 ? -4.086 26.609 17.344 1 92.81 387 ILE A O 1
ATOM 2949 N N . TYR A 1 388 ? -3.277 27.531 15.438 1 93.19 388 TYR A N 1
ATOM 2950 C CA . TYR A 1 388 ? -4.035 26.797 14.43 1 93.19 388 TYR A CA 1
ATOM 2951 C C . TYR A 1 388 ? -3.109 25.953 13.555 1 93.19 388 TYR A C 1
ATOM 2953 O O . TYR A 1 388 ? -2.26 26.5 12.844 1 93.19 388 TYR A O 1
ATOM 2961 N N . LYS A 1 389 ? -3.301 24.672 13.633 1 93.69 389 LYS A N 1
ATOM 2962 C CA . LYS A 1 389 ? -2.434 23.75 12.891 1 93.69 389 LYS A CA 1
ATOM 2963 C C . LYS A 1 389 ? -3.193 23.078 11.75 1 93.69 389 LYS A C 1
ATOM 2965 O O . LYS A 1 389 ? -4.32 22.625 11.938 1 93.69 389 LYS A O 1
ATOM 2970 N N . TYR A 1 390 ? -2.564 23.094 10.578 1 96.06 390 TYR A N 1
ATOM 2971 C CA . TYR A 1 390 ? -3.098 22.406 9.414 1 96.06 390 TYR A CA 1
ATOM 2972 C C . TYR A 1 390 ? -2.096 21.391 8.875 1 96.06 390 TYR A C 1
ATOM 2974 O O . TYR A 1 390 ? -0.968 21.734 8.523 1 96.06 390 TYR A O 1
ATOM 2982 N N . ASP A 1 391 ? -2.469 20.156 8.906 1 96.5 391 ASP A N 1
ATOM 2983 C CA . ASP A 1 391 ? -1.758 19.047 8.266 1 96.5 391 ASP A CA 1
ATOM 2984 C C . ASP A 1 391 ? -2.334 18.766 6.883 1 96.5 391 ASP A C 1
ATOM 2986 O O . ASP A 1 391 ? -3.301 18 6.758 1 96.5 391 ASP A O 1
ATOM 2990 N N . VAL A 1 392 ? -1.708 19.359 5.812 1 97.88 392 VAL A N 1
ATOM 2991 C CA . VAL A 1 392 ? -2.268 19.281 4.465 1 97.88 392 VAL A CA 1
ATOM 2992 C C . VAL A 1 392 ? -1.191 18.828 3.484 1 97.88 392 VAL A C 1
ATOM 2994 O O . VAL A 1 392 ? -0.004 18.812 3.816 1 97.88 392 VAL A O 1
ATOM 2997 N N . SER A 1 393 ? -1.612 18.359 2.354 1 97.81 393 SER A N 1
ATOM 2998 C CA . SER A 1 393 ? -0.654 17.922 1.344 1 97.81 393 SER A CA 1
ATOM 2999 C C . SER A 1 393 ? -0.969 18.531 -0.019 1 97.81 393 SER A C 1
ATOM 3001 O O . SER A 1 393 ? -2.125 18.844 -0.315 1 97.81 393 SER A O 1
ATOM 3003 N N . PHE A 1 394 ? 0.059 18.734 -0.806 1 97.56 394 PHE A N 1
ATOM 3004 C CA . PHE A 1 394 ? 0.008 19.297 -2.154 1 97.56 394 PHE A CA 1
ATOM 3005 C C . PHE A 1 394 ? 1.025 18.609 -3.059 1 97.56 394 PHE A C 1
ATOM 3007 O O . PHE A 1 394 ? 1.974 17.984 -2.576 1 97.56 394 PHE A O 1
ATOM 3014 N N . PRO A 1 395 ? 0.744 18.672 -4.434 1 95.44 395 PRO A N 1
ATOM 3015 C CA . PRO A 1 395 ? 1.888 18.391 -5.305 1 95.44 395 PRO A CA 1
ATOM 3016 C C . PRO A 1 395 ? 3.111 19.234 -4.957 1 95.44 395 PRO A C 1
ATOM 3018 O O . PRO A 1 395 ? 2.971 20.391 -4.539 1 95.44 395 PRO A O 1
ATOM 3021 N N . ILE A 1 396 ? 4.277 18.734 -5.137 1 93.19 396 ILE A N 1
ATOM 3022 C CA . ILE A 1 396 ? 5.492 19.312 -4.574 1 93.19 396 ILE A CA 1
ATOM 3023 C C . ILE A 1 396 ? 5.695 20.719 -5.125 1 93.19 396 ILE A C 1
ATOM 3025 O O . ILE A 1 396 ? 6.215 21.594 -4.426 1 93.19 396 ILE A O 1
ATOM 3029 N N . ASP A 1 397 ? 5.293 20.953 -6.363 1 93.19 397 ASP A N 1
ATOM 3030 C CA . ASP A 1 397 ? 5.484 22.266 -6.973 1 93.19 397 ASP A CA 1
ATOM 3031 C C . ASP A 1 397 ? 4.512 23.297 -6.391 1 93.19 397 ASP A C 1
ATOM 3033 O O . ASP A 1 397 ? 4.688 24.5 -6.574 1 93.19 397 ASP A O 1
ATOM 3037 N N . LYS A 1 398 ? 3.527 22.844 -5.676 1 95.81 398 LYS A N 1
ATOM 3038 C CA . LYS A 1 398 ? 2.537 23.703 -5.047 1 95.81 398 LYS A CA 1
ATOM 3039 C C . LYS A 1 398 ? 2.641 23.641 -3.523 1 95.81 398 LYS A C 1
ATOM 3041 O O . LYS A 1 398 ? 1.784 24.188 -2.816 1 95.81 398 LYS A O 1
ATOM 3046 N N . PHE A 1 399 ? 3.602 23.078 -3.045 1 96.31 399 PHE A N 1
ATOM 3047 C CA . PHE A 1 399 ? 3.816 22.75 -1.64 1 96.31 399 PHE A CA 1
ATOM 3048 C C . PHE A 1 399 ? 3.631 23.984 -0.766 1 96.31 399 PHE A C 1
ATOM 3050 O O . PHE A 1 399 ? 2.953 23.938 0.262 1 96.31 399 PHE A O 1
ATOM 3057 N N . TYR A 1 400 ? 4.145 25.156 -1.138 1 97.88 400 TYR A N 1
ATOM 3058 C CA . TYR A 1 400 ? 4.27 26.281 -0.22 1 97.88 400 TYR A CA 1
ATOM 3059 C C . TYR A 1 400 ? 3.16 27.297 -0.451 1 97.88 400 TYR A C 1
ATOM 3061 O O . TYR A 1 400 ? 2.928 28.172 0.386 1 97.88 400 TYR A O 1
ATOM 3069 N N . GLY A 1 401 ? 2.426 27.188 -1.502 1 98 401 GLY A N 1
ATOM 3070 C CA . GLY A 1 401 ? 1.416 28.156 -1.893 1 98 401 GLY A CA 1
ATOM 3071 C C . GLY A 1 401 ? 0.388 28.406 -0.808 1 98 401 GLY A C 1
ATOM 3072 O O . GLY A 1 401 ? -0.081 29.531 -0.647 1 98 401 GLY A O 1
ATOM 3073 N N . VAL A 1 402 ? 0.064 27.438 -0.026 1 98.56 402 VAL A N 1
ATOM 3074 C CA . VAL A 1 402 ? -0.976 27.562 0.99 1 98.56 402 VAL A CA 1
ATOM 3075 C C . VAL A 1 402 ? -0.525 28.531 2.078 1 98.56 402 VAL A C 1
ATOM 3077 O O . VAL A 1 402 ? -1.344 29.25 2.65 1 98.56 402 VAL A O 1
ATOM 3080 N N . VAL A 1 403 ? 0.737 28.562 2.396 1 98.5 403 VAL A N 1
ATOM 3081 C CA . VAL A 1 403 ? 1.272 29.484 3.398 1 98.5 403 VAL A CA 1
ATOM 3082 C C . VAL A 1 403 ? 1.146 30.922 2.9 1 98.5 403 VAL A C 1
ATOM 3084 O O . VAL A 1 403 ? 0.66 31.797 3.625 1 98.5 403 VAL A O 1
ATOM 3087 N N . GLU A 1 404 ? 1.556 31.141 1.675 1 98.38 404 GLU A N 1
ATOM 3088 C CA . GLU A 1 404 ? 1.46 32.469 1.074 1 98.38 404 GLU A CA 1
ATOM 3089 C C . GLU A 1 404 ? 0.008 32.938 0.977 1 98.38 404 GLU A C 1
ATOM 3091 O O . GLU A 1 404 ? -0.304 34.094 1.268 1 98.38 404 GLU A O 1
ATOM 3096 N N . HIS A 1 405 ? -0.822 32.031 0.552 1 98.19 405 HIS A N 1
ATOM 3097 C CA . HIS A 1 405 ? -2.246 32.344 0.46 1 98.19 405 HIS A CA 1
ATOM 3098 C C . HIS A 1 405 ? -2.814 32.719 1.819 1 98.19 405 HIS A C 1
ATOM 3100 O O . HIS A 1 405 ? -3.574 33.688 1.924 1 98.19 405 HIS A O 1
ATOM 3106 N N . THR A 1 406 ? -2.482 31.969 2.848 1 98.56 406 THR A N 1
ATOM 3107 C CA . THR A 1 406 ? -2.975 32.25 4.191 1 98.56 406 THR A CA 1
ATOM 3108 C C . THR A 1 406 ? -2.471 33.625 4.68 1 98.56 406 THR A C 1
ATOM 3110 O O . THR A 1 406 ? -3.211 34.375 5.32 1 98.56 406 THR A O 1
ATOM 3113 N N . ARG A 1 407 ? -1.225 33.938 4.375 1 98.19 407 ARG A N 1
ATOM 3114 C CA . ARG A 1 407 ? -0.692 35.281 4.691 1 98.19 407 ARG A CA 1
ATOM 3115 C C . ARG A 1 407 ? -1.498 36.375 4.004 1 98.19 407 ARG A C 1
ATOM 3117 O O . ARG A 1 407 ? -1.828 37.375 4.621 1 98.19 407 ARG A O 1
ATOM 3124 N N . GLU A 1 408 ? -1.773 36.125 2.787 1 98.06 408 GLU A N 1
ATOM 3125 C CA . GLU A 1 408 ? -2.562 37.125 2.051 1 98.06 408 GLU A CA 1
ATOM 3126 C C . GLU A 1 408 ? -3.926 37.344 2.703 1 98.06 408 GLU A C 1
ATOM 3128 O O . GLU A 1 408 ? -4.363 38.469 2.881 1 98.06 408 GLU A O 1
ATOM 3133 N N . ILE A 1 409 ? -4.605 36.25 3.07 1 97.56 409 ILE A N 1
ATOM 3134 C CA . ILE A 1 409 ? -5.918 36.312 3.697 1 97.56 409 ILE A CA 1
ATOM 3135 C C . ILE A 1 409 ? -5.828 37.094 5.004 1 97.56 409 ILE A C 1
ATOM 3137 O O . ILE A 1 409 ? -6.613 38 5.234 1 97.56 409 ILE A O 1
ATOM 3141 N N . LEU A 1 410 ? -4.848 36.781 5.809 1 97.88 410 LEU A N 1
ATOM 3142 C CA . LEU A 1 410 ? -4.793 37.344 7.156 1 97.88 410 LEU A CA 1
ATOM 3143 C C . LEU A 1 410 ? -4.25 38.781 7.129 1 97.88 410 LEU A C 1
ATOM 3145 O O . LEU A 1 410 ? -4.84 39.688 7.723 1 97.88 410 LEU A O 1
ATOM 3149 N N . TYR A 1 411 ? -3.184 39 6.402 1 97.06 411 TYR A N 1
ATOM 3150 C CA . TYR A 1 411 ? -2.477 40.281 6.488 1 97.06 411 TYR A CA 1
ATOM 3151 C C . TYR A 1 411 ? -3.098 41.312 5.555 1 97.06 411 TYR A C 1
ATOM 3153 O O . TYR A 1 411 ? -3.246 42.469 5.926 1 97.06 411 TYR A O 1
ATOM 3161 N N . LYS A 1 412 ? -3.412 40.906 4.402 1 96.38 412 LYS A N 1
ATOM 3162 C CA . LYS A 1 412 ? -3.943 41.844 3.426 1 96.38 412 LYS A CA 1
ATOM 3163 C C . LYS A 1 412 ? -5.453 42 3.582 1 96.38 412 LYS A C 1
ATOM 3165 O O . LYS A 1 412 ? -5.953 43.125 3.701 1 96.38 412 LYS A O 1
ATOM 3170 N N . HIS A 1 413 ? -6.211 40.938 3.623 1 95.5 413 HIS A N 1
ATOM 3171 C CA . HIS A 1 413 ? -7.668 41 3.586 1 95.5 413 HIS A CA 1
ATOM 3172 C C . HIS A 1 413 ? -8.234 41.312 4.969 1 95.5 413 HIS A C 1
ATOM 3174 O O . HIS A 1 413 ? -9.18 42.094 5.098 1 95.5 413 HIS A O 1
ATOM 3180 N N . HIS A 1 414 ? -7.66 40.688 5.996 1 95.56 414 HIS A N 1
ATOM 3181 C CA . HIS A 1 414 ? -8.219 40.875 7.336 1 95.56 414 HIS A CA 1
ATOM 3182 C C . HIS A 1 414 ? -7.375 41.844 8.164 1 95.56 414 HIS A C 1
ATOM 3184 O O . HIS A 1 414 ? -7.711 42.125 9.305 1 95.56 414 HIS A O 1
ATOM 3190 N N . LYS A 1 415 ? -6.246 42.281 7.641 1 94.94 415 LYS A N 1
ATOM 3191 C CA . LYS A 1 415 ? -5.383 43.312 8.203 1 94.94 415 LYS A CA 1
ATOM 3192 C C . LYS A 1 415 ? -4.867 42.938 9.586 1 94.94 415 LYS A C 1
ATOM 3194 O O . LYS A 1 415 ? -4.809 43.75 10.492 1 94.94 415 LYS A O 1
ATOM 3199 N N . VAL A 1 416 ? -4.66 41.656 9.688 1 96.38 416 VAL A N 1
ATOM 3200 C CA . VAL A 1 416 ? -4.039 41.188 10.914 1 96.38 416 VAL A CA 1
ATOM 3201 C C . VAL A 1 416 ? -2.561 41.562 10.93 1 96.38 416 VAL A C 1
ATOM 3203 O O . VAL A 1 416 ? -1.877 41.469 9.906 1 96.38 416 VAL A O 1
ATOM 3206 N N . ASP A 1 417 ? -2.045 42 12.055 1 96.69 417 ASP A N 1
ATOM 3207 C CA . ASP A 1 417 ? -0.652 42.438 12.18 1 96.69 417 ASP A CA 1
ATOM 3208 C C . ASP A 1 417 ? 0.282 41.219 12.195 1 96.69 417 ASP A C 1
ATOM 3210 O O . ASP A 1 417 ? 0.203 40.375 13.086 1 96.69 417 ASP A O 1
ATOM 3214 N N . PRO A 1 418 ? 1.229 41.188 11.273 1 96.69 418 PRO A N 1
ATOM 3215 C CA . PRO A 1 418 ? 2.154 40.062 11.219 1 96.69 418 PRO A CA 1
ATOM 3216 C C . PRO A 1 418 ? 3.086 40 12.43 1 96.69 418 PRO A C 1
ATOM 3218 O O . PRO A 1 418 ? 3.758 39 12.648 1 96.69 418 PRO A O 1
ATOM 3221 N N . ALA A 1 419 ? 3.135 41.031 13.172 1 95.12 419 ALA A N 1
ATOM 3222 C CA . ALA A 1 419 ? 3.924 41 14.406 1 95.12 419 ALA A CA 1
ATOM 3223 C C . ALA A 1 419 ? 3.172 40.312 15.531 1 95.12 419 ALA A C 1
ATOM 3225 O O . ALA A 1 419 ? 3.781 39.844 16.5 1 95.12 419 ALA A O 1
ATOM 3226 N N . GLU A 1 420 ? 1.917 40.219 15.398 1 96.94 420 GLU A N 1
ATOM 3227 C CA . GLU A 1 420 ? 1.08 39.625 16.438 1 96.94 420 GLU A CA 1
ATOM 3228 C C . GLU A 1 420 ? 0.68 38.188 16.078 1 96.94 420 GLU A C 1
ATOM 3230 O O . GLU A 1 420 ? 0.505 37.344 16.953 1 96.94 420 GLU A O 1
ATOM 3235 N N . VAL A 1 421 ? 0.408 37.969 14.789 1 97.62 421 VAL A N 1
ATOM 3236 C CA . VAL A 1 421 ? 0.028 36.656 14.297 1 97.62 421 VAL A CA 1
ATOM 3237 C C . VAL A 1 421 ? 0.997 36.219 13.203 1 97.62 421 VAL A C 1
ATOM 3239 O O . VAL A 1 421 ? 1.08 36.844 12.148 1 97.62 421 VAL A O 1
ATOM 3242 N N . ILE A 1 422 ? 1.663 35.125 13.453 1 97.38 422 ILE A N 1
ATOM 3243 C CA . ILE A 1 422 ? 2.611 34.656 12.445 1 97.38 422 ILE A CA 1
ATOM 3244 C C . ILE A 1 422 ? 2.01 33.469 11.68 1 97.38 422 ILE A C 1
ATOM 3246 O O . ILE A 1 422 ? 1.264 32.688 12.25 1 97.38 422 ILE A O 1
ATOM 3250 N N . VAL A 1 423 ? 2.262 33.406 10.391 1 98.25 423 VAL A N 1
ATOM 3251 C CA . VAL A 1 423 ? 1.884 32.344 9.492 1 98.25 423 VAL A CA 1
ATOM 3252 C C . VAL A 1 423 ? 3.137 31.656 8.938 1 98.25 423 VAL A C 1
ATOM 3254 O O . VAL A 1 423 ? 3.943 32.281 8.258 1 98.25 423 VAL A O 1
ATOM 3257 N N . VAL A 1 424 ? 3.264 30.391 9.266 1 98 424 VAL A N 1
ATOM 3258 C CA . VAL A 1 424 ? 4.508 29.719 8.898 1 98 424 VAL A CA 1
ATOM 3259 C C . VAL A 1 424 ? 4.199 28.359 8.289 1 98 424 VAL A C 1
ATOM 3261 O O . VAL A 1 424 ? 3.084 27.844 8.43 1 98 424 VAL A O 1
ATOM 3264 N N . GLY A 1 425 ? 5.176 27.797 7.551 1 97.81 425 GLY A N 1
ATOM 3265 C CA . GLY A 1 425 ? 5.059 26.469 6.953 1 97.81 425 GLY A CA 1
ATOM 3266 C C . GLY A 1 425 ? 6.355 25.688 6.977 1 97.81 425 GLY A C 1
ATOM 3267 O O . GLY A 1 425 ? 7.43 26.25 6.738 1 97.81 425 GLY A O 1
ATOM 3268 N N . TYR A 1 426 ? 6.285 24.484 7.312 1 97.25 426 TYR A N 1
ATOM 3269 C CA . TYR A 1 426 ? 7.359 23.5 7.266 1 97.25 426 TYR A CA 1
ATOM 3270 C C . TYR A 1 426 ? 6.809 22.094 7.031 1 97.25 426 TYR A C 1
ATOM 3272 O O . TYR A 1 426 ? 5.598 21.875 7.113 1 97.25 426 TYR A O 1
ATOM 3280 N N . GLY A 1 427 ? 7.707 21.141 6.629 1 96.31 427 GLY A N 1
ATOM 3281 C CA . GLY A 1 427 ? 7.145 19.797 6.531 1 96.31 427 GLY A CA 1
ATOM 3282 C C . GLY A 1 427 ? 8.008 18.844 5.727 1 96.31 427 GLY A C 1
ATOM 3283 O O . GLY A 1 427 ? 9.195 19.094 5.535 1 96.31 427 GLY A O 1
ATOM 3284 N N . HIS A 1 428 ? 7.379 17.719 5.434 1 95.56 428 HIS A N 1
ATOM 3285 C CA . HIS A 1 428 ? 7.996 16.641 4.672 1 95.56 428 HIS A CA 1
ATOM 3286 C C . HIS A 1 428 ? 7.871 16.891 3.17 1 95.56 428 HIS A C 1
ATOM 3288 O O . HIS A 1 428 ? 6.895 16.469 2.549 1 95.56 428 HIS A O 1
ATOM 3294 N N . PHE A 1 429 ? 8.875 17.422 2.592 1 94.31 429 PHE A N 1
ATOM 3295 C CA . PHE A 1 429 ? 8.789 17.922 1.223 1 94.31 429 PHE A CA 1
ATOM 3296 C C . PHE A 1 429 ? 8.68 16.766 0.236 1 94.31 429 PHE A C 1
ATOM 3298 O O . PHE A 1 429 ? 7.898 16.828 -0.717 1 94.31 429 PHE A O 1
ATOM 3305 N N . GLY A 1 430 ? 9.375 15.711 0.474 1 88.12 430 GLY A N 1
ATOM 3306 C CA . GLY A 1 430 ? 9.422 14.586 -0.452 1 88.12 430 GLY A CA 1
ATOM 3307 C C . GLY A 1 430 ? 8.078 13.914 -0.646 1 88.12 430 GLY A C 1
ATOM 3308 O O . GLY A 1 430 ? 7.875 13.188 -1.622 1 88.12 430 GLY A O 1
ATOM 3309 N N . ASP A 1 431 ? 7.16 14.211 0.243 1 90.75 431 ASP A N 1
ATOM 3310 C CA . ASP A 1 431 ? 5.852 13.57 0.109 1 90.75 431 ASP A CA 1
ATOM 3311 C C . ASP A 1 431 ? 4.734 14.609 0.093 1 90.75 431 ASP A C 1
ATOM 3313 O O . ASP A 1 431 ? 3.561 14.266 0.259 1 90.75 431 ASP A O 1
ATOM 3317 N N . GLY A 1 432 ? 5.078 15.852 -0.028 1 95.38 432 GLY A N 1
ATOM 3318 C CA . GLY A 1 432 ? 4.121 16.922 -0.266 1 95.38 432 GLY A CA 1
ATOM 3319 C C . GLY A 1 432 ? 3.346 17.312 0.977 1 95.38 432 GLY A C 1
ATOM 3320 O O . GLY A 1 432 ? 2.271 17.922 0.881 1 95.38 432 GLY A O 1
ATOM 3321 N N . ASN A 1 433 ? 3.812 17 2.154 1 97.12 433 ASN A N 1
ATOM 3322 C CA . ASN A 1 433 ? 3.135 17.25 3.422 1 97.12 433 ASN A CA 1
ATOM 3323 C C . ASN A 1 433 ? 3.566 18.578 4.039 1 97.12 433 ASN A C 1
ATOM 3325 O O . ASN A 1 433 ? 4.699 18.703 4.504 1 97.12 433 ASN A O 1
ATOM 3329 N N . VAL A 1 434 ? 2.645 19.531 4.098 1 97.44 434 VAL A N 1
ATOM 3330 C CA . VAL A 1 434 ? 2.908 20.859 4.664 1 97.44 434 VAL A CA 1
ATOM 3331 C C . VAL A 1 434 ? 2.219 20.984 6.023 1 97.44 434 VAL A C 1
ATOM 3333 O O . VAL A 1 434 ? 1.021 20.719 6.145 1 97.44 434 VAL A O 1
ATOM 3336 N N . HIS A 1 435 ? 2.99 21.297 6.977 1 96.94 435 HIS A N 1
ATOM 3337 C CA . HIS A 1 435 ? 2.439 21.75 8.25 1 96.94 435 HIS A CA 1
ATOM 3338 C C . HIS A 1 435 ? 2.293 23.266 8.273 1 96.94 435 HIS A C 1
ATOM 3340 O O . HIS A 1 435 ? 3.262 23.984 8.539 1 96.94 435 HIS A O 1
ATOM 3346 N N . LEU A 1 436 ? 1.121 23.734 8.023 1 98.19 436 LEU A N 1
ATOM 3347 C CA . LEU A 1 436 ? 0.784 25.141 8.133 1 98.19 436 LEU A CA 1
ATOM 3348 C C . LEU A 1 436 ? 0.373 25.5 9.562 1 98.19 436 LEU A C 1
ATOM 3350 O O . LEU A 1 436 ? -0.489 24.844 10.141 1 98.19 436 LEU A O 1
ATOM 3354 N N . ASN A 1 437 ? 1.041 26.453 10.109 1 97.31 437 ASN A N 1
ATOM 3355 C CA . ASN A 1 437 ? 0.711 26.938 11.438 1 97.31 437 ASN A CA 1
ATOM 3356 C C . ASN A 1 437 ? 0.392 28.438 11.422 1 97.31 437 ASN A C 1
ATOM 3358 O O . ASN A 1 437 ? 1.093 29.219 10.781 1 97.31 437 ASN A O 1
ATOM 3362 N N . VAL A 1 438 ? -0.646 28.797 12.031 1 97.69 438 VAL A N 1
ATOM 3363 C CA . VAL A 1 438 ? -0.991 30.172 12.367 1 97.69 438 VAL A CA 1
ATOM 3364 C C . VAL A 1 438 ? -0.952 30.359 13.883 1 97.69 438 VAL A C 1
ATOM 3366 O O . VAL A 1 438 ? -1.69 29.703 14.617 1 97.69 438 VAL A O 1
ATOM 3369 N N . VAL A 1 439 ? -0.077 31.219 14.312 1 96.62 439 VAL A N 1
ATOM 3370 C CA . VAL A 1 439 ? 0.12 31.375 15.75 1 96.62 439 VAL A CA 1
ATOM 3371 C C . VAL A 1 439 ? -0.191 32.812 16.156 1 96.62 439 VAL A C 1
ATOM 3373 O O . VAL A 1 439 ? 0.472 33.75 15.711 1 96.62 439 VAL A O 1
ATOM 3376 N N . ASP A 1 440 ? -1.197 33 16.984 1 97.38 440 ASP A N 1
ATOM 3377 C CA . ASP A 1 440 ? -1.493 34.281 17.625 1 97.38 440 ASP A CA 1
ATOM 3378 C C . ASP A 1 440 ? -0.655 34.469 18.875 1 97.38 440 ASP A C 1
ATOM 3380 O O . ASP A 1 440 ? -1.029 34 19.953 1 97.38 440 ASP A O 1
ATOM 3384 N N . LEU A 1 441 ? 0.353 35.25 18.734 1 95.81 441 LEU A N 1
ATOM 3385 C CA . LEU A 1 441 ? 1.317 35.469 19.812 1 95.81 441 LEU A CA 1
ATOM 3386 C C . LEU A 1 441 ? 0.688 36.219 20.969 1 95.81 441 LEU A C 1
ATOM 3388 O O . LEU A 1 441 ? 1.202 36.188 22.094 1 95.81 441 LEU A O 1
ATOM 3392 N N . THR A 1 442 ? -0.432 36.844 20.703 1 96.38 442 THR A N 1
ATOM 3393 C CA . THR A 1 442 ? -1.07 37.688 21.719 1 96.38 442 THR A CA 1
ATOM 3394 C C . THR A 1 442 ? -2.25 36.969 22.359 1 96.38 442 THR A C 1
ATOM 3396 O O . THR A 1 442 ? -2.758 37.406 23.391 1 96.38 442 THR A O 1
ATOM 3399 N N . ARG A 1 443 ? -2.736 35.969 21.703 1 92.81 443 ARG A N 1
ATOM 3400 C CA . ARG A 1 443 ? -3.881 35.188 22.141 1 92.81 443 ARG A CA 1
ATOM 3401 C C . ARG A 1 443 ? -5.148 36.031 22.188 1 92.81 443 ARG A C 1
ATOM 3403 O O . ARG A 1 443 ? -6.008 35.844 23.047 1 92.81 443 ARG A O 1
ATOM 3410 N N . SER A 1 444 ? -5.242 36.969 21.328 1 93.62 444 SER A N 1
ATOM 3411 C CA . SER A 1 444 ? -6.344 37.938 21.391 1 93.62 444 SER A CA 1
ATOM 3412 C C . SER A 1 444 ? -7.121 37.969 20.078 1 93.62 444 SER A C 1
ATOM 3414 O O . SER A 1 444 ? -8.125 38.656 19.953 1 93.62 444 SER A O 1
ATOM 3416 N N . HIS A 1 445 ? -6.703 37.125 19.109 1 93.81 445 HIS A N 1
ATOM 3417 C CA . HIS A 1 445 ? -7.301 37.219 17.781 1 93.81 445 HIS A CA 1
ATOM 3418 C C . HIS A 1 445 ? -8.141 36 17.484 1 93.81 445 HIS A C 1
ATOM 3420 O O . HIS A 1 445 ? -8.477 35.719 16.328 1 93.81 445 HIS A O 1
ATOM 3426 N N . GLY A 1 446 ? -8.516 35.219 18.406 1 89.81 446 GLY A N 1
ATOM 3427 C CA . GLY A 1 446 ? -9.148 33.938 18.203 1 89.81 446 GLY A CA 1
ATOM 3428 C C . GLY A 1 446 ? -10.359 34 17.297 1 89.81 446 GLY A C 1
ATOM 3429 O O . GLY A 1 446 ? -10.43 33.281 16.297 1 89.81 446 GLY A O 1
ATOM 3430 N N . GLU A 1 447 ? -11.336 34.781 17.547 1 88.5 447 GLU A N 1
ATOM 3431 C CA . GLU A 1 447 ? -12.57 34.906 16.781 1 88.5 447 GLU A CA 1
ATOM 3432 C C . GLU A 1 447 ? -12.297 35.344 15.344 1 88.5 447 GLU A C 1
ATOM 3434 O O . GLU A 1 447 ? -12.883 34.781 14.406 1 88.5 447 GLU A O 1
ATOM 3439 N N . GLN A 1 448 ? -11.461 36.312 15.234 1 92.69 448 GLN A N 1
ATOM 3440 C CA . GLN A 1 448 ? -11.094 36.812 13.914 1 92.69 448 GLN A CA 1
ATOM 3441 C C . GLN A 1 448 ? -10.422 35.719 13.086 1 92.69 448 GLN A C 1
ATOM 3443 O O . GLN A 1 448 ? -10.695 35.594 11.891 1 92.69 448 GLN A O 1
ATOM 3448 N N . LEU A 1 449 ? -9.562 35.031 13.719 1 95.12 449 LEU A N 1
ATOM 3449 C CA . LEU A 1 449 ? -8.844 33.969 13.023 1 95.12 449 LEU A CA 1
ATOM 3450 C C . LEU A 1 449 ? -9.781 32.844 12.633 1 95.12 449 LEU A C 1
ATOM 3452 O O . LEU A 1 449 ? -9.688 32.281 11.523 1 95.12 449 LEU A O 1
ATOM 3456 N N . ASP A 1 450 ? -10.672 32.438 13.477 1 90.38 450 ASP A N 1
ATOM 3457 C CA . ASP A 1 450 ? -11.664 31.422 13.156 1 90.38 450 ASP A CA 1
ATOM 3458 C C . ASP A 1 450 ? -12.445 31.797 11.898 1 90.38 450 ASP A C 1
ATOM 3460 O O . ASP A 1 450 ? -12.633 30.969 11.008 1 90.38 450 ASP A O 1
ATOM 3464 N N . ALA A 1 451 ? -12.883 32.938 11.875 1 90.75 451 ALA A N 1
ATOM 3465 C CA . ALA A 1 451 ? -13.688 33.406 10.75 1 90.75 451 ALA A CA 1
ATOM 3466 C C . ALA A 1 451 ? -12.859 33.469 9.469 1 90.75 451 ALA A C 1
ATOM 3468 O O . ALA A 1 451 ? -13.375 33.188 8.383 1 90.75 451 ALA A O 1
ATOM 3469 N N . ALA A 1 452 ? -11.602 33.844 9.578 1 95.69 452 ALA A N 1
ATOM 3470 C CA . ALA A 1 452 ? -10.75 34.031 8.414 1 95.69 452 ALA A CA 1
ATOM 3471 C C . ALA A 1 452 ? -10.234 32.719 7.859 1 95.69 452 ALA A C 1
ATOM 3473 O O . ALA A 1 452 ? -10.125 32.531 6.645 1 95.69 452 ALA A O 1
ATOM 3474 N N . LEU A 1 453 ? -9.977 31.812 8.703 1 96 453 LEU A N 1
ATOM 3475 C CA . LEU A 1 453 ? -9.227 30.625 8.32 1 96 453 LEU A CA 1
ATOM 3476 C C . LEU A 1 453 ? -10.164 29.5 7.871 1 96 453 LEU A C 1
ATOM 3478 O O . LEU A 1 453 ? -9.773 28.641 7.086 1 96 453 LEU A O 1
ATOM 3482 N N . TYR A 1 454 ? -11.344 29.438 8.43 1 90.75 454 TYR A N 1
ATOM 3483 C CA . TYR A 1 454 ? -12.281 28.375 8.07 1 90.75 454 TYR A CA 1
ATOM 3484 C C . TYR A 1 454 ? -13.422 28.922 7.219 1 90.75 454 TYR A C 1
ATOM 3486 O O . TYR A 1 454 ? -14.109 29.859 7.621 1 90.75 454 TYR A O 1
ATOM 3494 N N . PRO A 1 455 ? -13.547 28.344 5.988 1 93.62 455 PRO A N 1
ATOM 3495 C CA . PRO A 1 455 ? -12.922 27.141 5.414 1 93.62 455 PRO A CA 1
ATOM 3496 C C . PRO A 1 455 ? -11.828 27.484 4.406 1 93.62 455 PRO A C 1
ATOM 3498 O O . PRO A 1 455 ? -11.469 26.641 3.58 1 93.62 455 PRO A O 1
ATOM 3501 N N . ALA A 1 456 ? -11.367 28.641 4.449 1 96.12 456 ALA A N 1
ATOM 3502 C CA . ALA A 1 456 ? -10.555 29.219 3.377 1 96.12 456 ALA A CA 1
ATOM 3503 C C . ALA A 1 456 ? -9.328 28.344 3.096 1 96.12 456 ALA A C 1
ATOM 3505 O O . ALA A 1 456 ? -8.992 28.094 1.938 1 96.12 456 ALA A O 1
ATOM 3506 N N . VAL A 1 457 ? -8.68 27.891 4.129 1 97.19 457 VAL A N 1
ATOM 3507 C CA . VAL A 1 457 ? -7.461 27.109 3.963 1 97.19 457 VAL A CA 1
ATOM 3508 C C . VAL A 1 457 ? -7.785 25.797 3.258 1 97.19 457 VAL A C 1
ATOM 3510 O O . VAL A 1 457 ? -7.105 25.406 2.307 1 97.19 457 VAL A O 1
ATOM 3513 N N . TYR A 1 458 ? -8.836 25.109 3.688 1 97.69 458 TYR A N 1
ATOM 3514 C CA . TYR A 1 458 ? -9.211 23.828 3.098 1 97.69 458 TYR A CA 1
ATOM 3515 C C . TYR A 1 458 ? -9.727 24.016 1.677 1 97.69 458 TYR A C 1
ATOM 3517 O O . TYR A 1 458 ? -9.516 23.172 0.814 1 97.69 458 TYR A O 1
ATOM 3525 N N . GLU A 1 459 ? -10.414 25.094 1.413 1 98.06 459 GLU A N 1
ATOM 3526 C CA . GLU A 1 459 ? -10.852 25.406 0.054 1 98.06 459 GLU A CA 1
ATOM 3527 C C . GLU A 1 459 ? -9.664 25.594 -0.883 1 98.06 459 GLU A C 1
ATOM 3529 O O . GLU A 1 459 ? -9.727 25.203 -2.053 1 98.06 459 GLU A O 1
ATOM 3534 N N . TYR A 1 460 ? -8.609 26.203 -0.358 1 98.25 460 TYR A N 1
ATOM 3535 C CA . TYR A 1 460 ? -7.391 26.328 -1.147 1 98.25 460 TYR A CA 1
ATOM 3536 C C . TYR A 1 460 ? -6.832 24.969 -1.518 1 98.25 460 TYR A C 1
ATOM 3538 O O . TYR A 1 460 ? -6.336 24.766 -2.631 1 98.25 460 TYR A O 1
ATOM 3546 N N . CYS A 1 461 ? -6.844 24.031 -0.565 1 97.62 461 CYS A N 1
ATOM 3547 C CA . CYS A 1 461 ? -6.379 22.672 -0.854 1 97.62 461 CYS A CA 1
ATOM 3548 C C . CYS A 1 461 ? -7.125 22.078 -2.045 1 97.62 461 CYS A C 1
ATOM 3550 O O . CYS A 1 461 ? -6.504 21.594 -2.986 1 97.62 461 CYS A O 1
ATOM 3552 N N . ALA A 1 462 ? -8.414 22.188 -2.02 1 97.06 462 ALA A N 1
ATOM 3553 C CA . ALA A 1 462 ? -9.258 21.641 -3.078 1 97.06 462 ALA A CA 1
ATOM 3554 C C . ALA A 1 462 ? -8.953 22.297 -4.418 1 97.06 462 ALA A C 1
ATOM 3556 O O . ALA A 1 462 ? -8.914 21.625 -5.453 1 97.06 462 ALA A O 1
ATOM 3557 N N . ALA A 1 463 ? -8.703 23.562 -4.426 1 97.75 463 ALA A N 1
ATOM 3558 C CA . ALA A 1 463 ? -8.516 24.344 -5.645 1 97.75 463 ALA A CA 1
ATOM 3559 C C . ALA A 1 463 ? -7.148 24.078 -6.266 1 97.75 463 ALA A C 1
ATOM 3561 O O . ALA A 1 463 ? -6.914 24.391 -7.434 1 97.75 463 ALA A O 1
ATOM 3562 N N . HIS A 1 464 ? -6.266 23.516 -5.527 1 97.38 464 HIS A N 1
ATOM 3563 C CA . HIS A 1 464 ? -4.898 23.359 -6.012 1 97.38 464 HIS A CA 1
ATOM 3564 C C . HIS A 1 464 ? -4.441 21.906 -5.941 1 97.38 464 HIS A C 1
ATOM 3566 O O . HIS A 1 464 ? -3.273 21.641 -5.66 1 97.38 464 HIS A O 1
ATOM 3572 N N . ALA A 1 465 ? -5.332 20.984 -6.055 1 95.88 465 ALA A N 1
ATOM 3573 C CA . ALA A 1 465 ? -5.078 19.562 -6.145 1 95.88 465 ALA A CA 1
ATOM 3574 C C . ALA A 1 465 ? -4.41 19.031 -4.871 1 95.88 465 ALA A C 1
ATOM 3576 O O . ALA A 1 465 ? -3.559 18.141 -4.93 1 95.88 465 ALA A O 1
ATOM 3577 N N . GLY A 1 466 ? -4.754 19.688 -3.758 1 97.56 466 GLY A N 1
ATOM 3578 C CA . GLY A 1 466 ? -4.266 19.234 -2.465 1 97.56 466 GLY A CA 1
ATOM 3579 C C . GLY A 1 466 ? -5.285 18.406 -1.697 1 97.56 466 GLY A C 1
ATOM 3580 O O . GLY A 1 466 ? -6.32 18.031 -2.246 1 97.56 466 GLY A O 1
ATOM 3581 N N . SER A 1 467 ? -4.883 18.031 -0.487 1 98.19 467 SER A N 1
ATOM 3582 C CA . SER A 1 467 ? -5.758 17.312 0.43 1 98.19 467 SER A CA 1
ATOM 3583 C C . SER A 1 467 ? -5.844 18.016 1.781 1 98.19 467 SER A C 1
ATOM 3585 O O . SER A 1 467 ? -4.871 18.609 2.24 1 98.19 467 SER A O 1
ATOM 3587 N N . ILE A 1 468 ? -6.969 17.875 2.4 1 97.94 468 ILE A N 1
ATOM 3588 C CA . ILE A 1 468 ? -7.195 18.5 3.695 1 97.94 468 ILE A CA 1
ATOM 3589 C C . ILE A 1 468 ? -6.488 17.703 4.789 1 97.94 468 ILE A C 1
ATOM 3591 O O . ILE A 1 468 ? -6.398 18.156 5.934 1 97.94 468 ILE A O 1
ATOM 3595 N N . SER A 1 469 ? -6 16.531 4.449 1 97.44 469 SER A N 1
ATOM 3596 C CA . SER A 1 469 ? -5.328 15.688 5.434 1 97.44 469 SER A CA 1
ATOM 3597 C C . SER A 1 469 ? -4.148 14.953 4.812 1 97.44 469 SER A C 1
ATOM 3599 O O . SER A 1 469 ? -4.305 14.242 3.814 1 97.44 469 SER A O 1
ATOM 3601 N N . ALA A 1 470 ? -2.986 15.094 5.457 1 95.62 470 ALA A N 1
ATOM 3602 C CA . ALA A 1 470 ? -1.788 14.406 4.973 1 95.62 470 ALA A CA 1
ATOM 3603 C C . ALA A 1 470 ? -1.498 13.156 5.801 1 95.62 470 ALA A C 1
ATOM 3605 O O . ALA A 1 470 ? -1.406 12.055 5.254 1 95.62 470 ALA A O 1
ATOM 3606 N N . GLU A 1 471 ? -1.414 13.305 7.105 1 91.19 471 GLU A N 1
ATOM 3607 C CA . GLU A 1 471 ? -0.934 12.164 7.891 1 91.19 471 GLU A CA 1
ATOM 3608 C C . GLU A 1 471 ? -1.731 12.008 9.18 1 91.19 471 GLU A C 1
ATOM 3610 O O . GLU A 1 471 ? -1.764 10.93 9.766 1 91.19 471 GLU A O 1
ATOM 3615 N N . HIS A 1 472 ? -2.479 13.016 9.633 1 90.69 472 HIS A N 1
ATOM 3616 C CA . HIS A 1 472 ? -3.109 12.977 10.945 1 90.69 472 HIS A CA 1
ATOM 3617 C C . HIS A 1 472 ? -4.52 12.406 10.859 1 90.69 472 HIS A C 1
ATOM 3619 O O . HIS A 1 472 ? -5.164 12.18 11.883 1 90.69 472 HIS A O 1
ATOM 3625 N N . GLY A 1 473 ? -5.008 12.242 9.68 1 95.19 473 GLY A N 1
ATOM 3626 C CA . GLY A 1 473 ? -6.375 11.766 9.531 1 95.19 473 GLY A CA 1
ATOM 3627 C C . GLY A 1 473 ? -7.395 12.891 9.516 1 95.19 473 GLY A C 1
ATOM 3628 O O . GLY A 1 473 ? -7.051 14.047 9.266 1 95.19 473 GLY A O 1
ATOM 3629 N N . VAL A 1 474 ? -8.648 12.523 9.734 1 97.75 474 VAL A N 1
ATOM 3630 C CA . VAL A 1 474 ? -9.758 13.461 9.609 1 97.75 474 VAL A CA 1
ATOM 3631 C C . VAL A 1 474 ? -10.305 13.812 10.992 1 97.75 474 VAL A C 1
ATOM 3633 O O . VAL A 1 474 ? -10.422 14.984 11.344 1 97.75 474 VAL A O 1
ATOM 3636 N N . GLY A 1 475 ? -10.531 12.766 11.781 1 96.94 475 GLY A N 1
ATOM 3637 C CA . GLY A 1 475 ? -11.172 12.992 13.07 1 96.94 475 GLY A CA 1
ATOM 3638 C C . GLY A 1 475 ? -12.461 13.781 12.961 1 96.94 475 GLY A C 1
ATOM 3639 O O . GLY A 1 475 ? -13.25 13.578 12.031 1 96.94 475 GLY A O 1
ATOM 3640 N N . MET A 1 476 ? -12.742 14.531 14.031 1 95.75 476 MET A N 1
ATOM 3641 C CA . MET A 1 476 ? -13.883 15.438 14.016 1 95.75 476 MET A CA 1
ATOM 3642 C C . MET A 1 476 ? -13.5 16.766 13.359 1 95.75 476 MET A C 1
ATOM 3644 O O . MET A 1 476 ? -14.344 17.406 12.727 1 95.75 476 MET A O 1
ATOM 3648 N N . GLN A 1 477 ? -12.289 17.062 13.461 1 93.56 477 GLN A N 1
ATOM 3649 C CA . GLN A 1 477 ? -11.805 18.391 13.086 1 93.56 477 GLN A CA 1
ATOM 3650 C C . GLN A 1 477 ? -12.062 18.672 11.609 1 93.56 477 GLN A C 1
ATOM 3652 O O . GLN A 1 477 ? -12.453 19.781 11.242 1 93.56 477 GLN A O 1
ATOM 3657 N N . LYS A 1 478 ? -11.812 17.672 10.773 1 96.31 478 LYS A N 1
ATOM 3658 C CA . LYS A 1 478 ? -11.844 17.906 9.328 1 96.31 478 LYS A CA 1
ATOM 3659 C C . LYS A 1 478 ? -13.047 17.234 8.688 1 96.31 478 LYS A C 1
ATOM 3661 O O . LYS A 1 478 ? -13.234 17.312 7.469 1 96.31 478 LYS A O 1
ATOM 3666 N N . ARG A 1 479 ? -13.828 16.578 9.43 1 97 479 ARG A N 1
ATOM 3667 C CA . ARG A 1 479 ? -14.93 15.742 8.977 1 97 479 ARG A CA 1
ATOM 3668 C C . ARG A 1 479 ? -15.828 16.5 8 1 97 479 ARG A C 1
ATOM 3670 O O . ARG A 1 479 ? -16.141 16 6.918 1 97 479 ARG A O 1
ATOM 3677 N N . ASP A 1 480 ? -16.188 17.719 8.297 1 96.06 480 ASP A N 1
ATOM 3678 C CA . ASP A 1 480 ? -17.172 18.484 7.535 1 96.06 480 ASP A CA 1
ATOM 3679 C C . ASP A 1 480 ? -16.547 19.078 6.273 1 96.06 480 ASP A C 1
ATOM 3681 O O . ASP A 1 480 ? -17.25 19.625 5.426 1 96.06 480 ASP A O 1
ATOM 3685 N N . TYR A 1 481 ? -15.242 18.922 6.113 1 97.19 481 TYR A N 1
ATOM 3686 C CA . TYR A 1 481 ? -14.539 19.422 4.938 1 97.19 481 TYR A CA 1
ATOM 3687 C C . TYR A 1 481 ? -14.117 18.266 4.027 1 97.19 481 TYR A C 1
ATOM 3689 O O . TYR A 1 481 ? -13.43 18.484 3.027 1 97.19 481 TYR A O 1
ATOM 3697 N N . LEU A 1 482 ? -14.516 17.047 4.336 1 97.81 482 LEU A N 1
ATOM 3698 C CA . LEU A 1 482 ? -14.133 15.875 3.57 1 97.81 482 LEU A CA 1
ATOM 3699 C C . LEU A 1 482 ? -14.492 16.031 2.1 1 97.81 482 LEU A C 1
ATOM 3701 O O . LEU A 1 482 ? -13.766 15.57 1.22 1 97.81 482 LEU A O 1
ATOM 3705 N N . HIS A 1 483 ? -15.609 16.781 1.803 1 97.38 483 HIS A N 1
ATOM 3706 C CA . HIS A 1 483 ? -16.109 16.969 0.446 1 97.38 483 HIS A CA 1
ATOM 3707 C C . HIS A 1 483 ? -15.141 17.797 -0.386 1 97.38 483 HIS A C 1
ATOM 3709 O O . HIS A 1 483 ? -15.25 17.859 -1.613 1 97.38 483 HIS A O 1
ATOM 3715 N N . LEU A 1 484 ? -14.203 18.453 0.254 1 97.62 484 LEU A N 1
ATOM 3716 C CA . LEU A 1 484 ? -13.219 19.266 -0.452 1 97.62 484 LEU A CA 1
ATOM 3717 C C . LEU A 1 484 ? -12.07 18.406 -0.964 1 97.62 484 LEU A C 1
ATOM 3719 O O . LEU A 1 484 ? -11.281 18.844 -1.799 1 97.62 484 LEU A O 1
ATOM 3723 N N . SER A 1 485 ? -12.008 17.125 -0.487 1 97 485 SER A N 1
ATOM 3724 C CA . SER A 1 485 ? -10.961 16.219 -0.944 1 97 485 SER A CA 1
ATOM 3725 C C . SER A 1 485 ? -11.555 15 -1.649 1 97 485 SER A C 1
ATOM 3727 O O . SER A 1 485 ? -10.852 14.273 -2.352 1 97 485 SER A O 1
ATOM 3729 N N . ARG A 1 486 ? -12.805 14.742 -1.464 1 97.62 486 ARG A N 1
ATOM 3730 C CA . ARG A 1 486 ? -13.453 13.57 -2.027 1 97.62 486 ARG A CA 1
ATOM 3731 C C . ARG A 1 486 ? -14.781 13.938 -2.686 1 97.62 486 ARG A C 1
ATOM 3733 O O . ARG A 1 486 ? -15.523 14.773 -2.168 1 97.62 486 ARG A O 1
ATOM 3740 N N . THR A 1 487 ? -15.086 13.18 -3.805 1 97.38 487 THR A N 1
ATOM 3741 C CA . THR A 1 487 ? -16.359 13.398 -4.488 1 97.38 487 THR A CA 1
ATOM 3742 C C . THR A 1 487 ? -17.516 12.852 -3.666 1 97.38 487 THR A C 1
ATOM 3744 O O . THR A 1 487 ? -17.312 12.055 -2.75 1 97.38 487 THR A O 1
ATOM 3747 N N . SER A 1 488 ? -18.688 13.305 -3.986 1 97.56 488 SER A N 1
ATOM 3748 C CA . SER A 1 488 ? -19.875 12.836 -3.285 1 97.56 488 SER A CA 1
ATOM 3749 C C . SER A 1 488 ? -20.078 11.336 -3.463 1 97.56 488 SER A C 1
ATOM 3751 O O . SER A 1 488 ? -20.516 10.648 -2.541 1 97.56 488 SER A O 1
ATOM 3753 N N . GLU A 1 489 ? -19.75 10.781 -4.656 1 97.81 489 GLU A N 1
ATOM 3754 C CA . GLU A 1 489 ? -19.875 9.344 -4.914 1 97.81 489 GLU A CA 1
ATOM 3755 C C . GLU A 1 489 ? -18.922 8.547 -4.027 1 97.81 489 GLU A C 1
ATOM 3757 O O . GLU A 1 489 ? -19.312 7.508 -3.479 1 97.81 489 GLU A O 1
ATOM 3762 N N . ALA A 1 490 ? -17.734 9.031 -3.902 1 97.94 490 ALA A N 1
ATOM 3763 C CA . ALA A 1 490 ? -16.75 8.352 -3.055 1 97.94 490 ALA A CA 1
ATOM 3764 C C . ALA A 1 490 ? -17.188 8.383 -1.591 1 97.94 490 ALA A C 1
ATOM 3766 O O . ALA A 1 490 ? -17.094 7.371 -0.891 1 97.94 490 ALA A O 1
ATOM 3767 N N . ILE A 1 491 ? -17.641 9.547 -1.135 1 98.31 491 ILE A N 1
ATOM 3768 C CA . ILE A 1 491 ? -18.078 9.68 0.247 1 98.31 491 ILE A CA 1
ATOM 3769 C C . ILE A 1 491 ? -19.266 8.75 0.502 1 98.31 491 ILE A C 1
ATOM 3771 O O . ILE A 1 491 ? -19.344 8.109 1.553 1 98.31 491 ILE A O 1
ATOM 3775 N N . GLN A 1 492 ? -20.125 8.641 -0.449 1 98.12 492 GLN A N 1
ATOM 3776 C CA . GLN A 1 492 ? -21.266 7.742 -0.29 1 98.12 492 GLN A CA 1
ATOM 3777 C C . GLN A 1 492 ? -20.812 6.293 -0.151 1 98.12 492 GLN A C 1
ATOM 3779 O O . GLN A 1 492 ? -21.344 5.547 0.672 1 98.12 492 GLN A O 1
ATOM 3784 N N . LEU A 1 493 ? -19.875 5.891 -0.952 1 98.31 493 LEU A N 1
ATOM 3785 C CA . LEU A 1 493 ? -19.375 4.531 -0.827 1 98.31 493 LEU A CA 1
ATOM 3786 C C . LEU A 1 493 ? -18.75 4.309 0.544 1 98.31 493 LEU A C 1
ATOM 3788 O O . LEU A 1 493 ? -18.891 3.236 1.137 1 98.31 493 LEU A O 1
ATOM 3792 N N . MET A 1 494 ? -18 5.316 1.076 1 98.5 494 MET A N 1
ATOM 3793 C CA . MET A 1 494 ? -17.469 5.207 2.432 1 98.5 494 MET A CA 1
ATOM 3794 C C . MET A 1 494 ? -18.594 4.969 3.438 1 98.5 494 MET A C 1
ATOM 3796 O O . MET A 1 494 ? -18.484 4.098 4.305 1 98.5 494 MET A O 1
ATOM 3800 N N . LYS A 1 495 ? -19.641 5.75 3.275 1 98.19 495 LYS A N 1
ATOM 3801 C CA . LYS A 1 495 ? -20.781 5.609 4.164 1 98.19 495 LYS A CA 1
ATOM 3802 C C . LYS A 1 495 ? -21.406 4.223 4.047 1 98.19 495 LYS A C 1
ATOM 3804 O O . LYS A 1 495 ? -21.797 3.625 5.055 1 98.19 495 LYS A O 1
ATOM 3809 N N . ASP A 1 496 ? -21.5 3.697 2.814 1 98.12 496 ASP A N 1
ATOM 3810 C CA . ASP A 1 496 ? -22.062 2.367 2.592 1 98.12 496 ASP A CA 1
ATOM 3811 C C . ASP A 1 496 ? -21.219 1.295 3.277 1 98.12 496 ASP A C 1
ATOM 3813 O O . ASP A 1 496 ? -21.75 0.375 3.896 1 98.12 496 ASP A O 1
ATOM 3817 N N . VAL A 1 497 ? -19.938 1.405 3.16 1 98.38 497 VAL A N 1
ATOM 3818 C CA . VAL A 1 497 ? -19.031 0.459 3.803 1 98.38 497 VAL A CA 1
ATOM 3819 C C . VAL A 1 497 ? -19.203 0.517 5.316 1 98.38 497 VAL A C 1
ATOM 3821 O O . VAL A 1 497 ? -19.328 -0.52 5.973 1 98.38 497 VAL A O 1
ATOM 3824 N N . LYS A 1 498 ? -19.266 1.736 5.855 1 98.44 498 LYS A N 1
ATOM 3825 C CA . LYS A 1 498 ? -19.453 1.922 7.289 1 98.44 498 LYS A CA 1
ATOM 3826 C C . LYS A 1 498 ? -20.766 1.302 7.754 1 98.44 498 LYS A C 1
ATOM 3828 O O . LYS A 1 498 ? -20.797 0.584 8.758 1 98.44 498 LYS A O 1
ATOM 3833 N N . ALA A 1 499 ? -21.781 1.534 7.039 1 97.94 499 ALA A N 1
ATOM 3834 C CA . ALA A 1 499 ? -23.094 1.021 7.406 1 97.94 499 ALA A CA 1
ATOM 3835 C C . ALA A 1 499 ? -23.125 -0.504 7.355 1 97.94 499 ALA A C 1
ATOM 3837 O O . ALA A 1 499 ? -23.734 -1.149 8.203 1 97.94 499 ALA A O 1
ATOM 3838 N N . MET A 1 500 ? -22.453 -1.042 6.379 1 97.88 500 MET A N 1
ATOM 3839 C CA . MET A 1 500 ? -22.406 -2.494 6.227 1 97.88 500 MET A CA 1
ATOM 3840 C C . MET A 1 500 ? -21.625 -3.135 7.371 1 97.88 500 MET A C 1
ATOM 3842 O O . MET A 1 500 ? -22.062 -4.133 7.945 1 97.88 500 MET A O 1
ATOM 3846 N N . MET A 1 501 ? -20.562 -2.545 7.797 1 98.25 501 MET A N 1
ATOM 3847 C CA . MET A 1 501 ? -19.656 -3.156 8.758 1 98.25 501 MET A CA 1
ATOM 3848 C C . MET A 1 501 ? -20.062 -2.811 10.188 1 98.25 501 MET A C 1
ATOM 3850 O O . MET A 1 501 ? -19.734 -3.547 11.125 1 98.25 501 MET A O 1
ATOM 3854 N N . ASP A 1 502 ? -20.734 -1.731 10.375 1 98.19 502 ASP A N 1
ATOM 3855 C CA . ASP A 1 502 ? -21.172 -1.223 11.672 1 98.19 502 ASP A CA 1
ATOM 3856 C C . ASP A 1 502 ? -22.625 -0.746 11.609 1 98.19 502 ASP A C 1
ATOM 3858 O O . ASP A 1 502 ? -22.891 0.455 11.68 1 98.19 502 ASP A O 1
ATOM 3862 N N . PRO A 1 503 ? -23.516 -1.677 11.602 1 97.44 503 PRO A N 1
ATOM 3863 C CA . PRO A 1 503 ? -24.906 -1.358 11.281 1 97.44 503 PRO A CA 1
ATOM 3864 C C . PRO A 1 503 ? -25.531 -0.382 12.281 1 97.44 503 PRO A C 1
ATOM 3866 O O . PRO A 1 503 ? -26.422 0.388 11.914 1 97.44 503 PRO A O 1
ATOM 3869 N N . ASN A 1 504 ? -25.109 -0.383 13.523 1 98 504 ASN A N 1
ATOM 3870 C CA . ASN A 1 504 ? -25.656 0.544 14.5 1 98 504 ASN A CA 1
ATOM 3871 C C . ASN A 1 504 ? -24.766 1.764 14.688 1 98 504 ASN A C 1
ATOM 3873 O O . ASN A 1 504 ? -25.031 2.623 15.523 1 98 504 ASN A O 1
ATOM 3877 N N . GLY A 1 505 ? -23.625 1.833 13.977 1 97.81 505 GLY A N 1
ATOM 3878 C CA . GLY A 1 505 ? -22.75 2.984 13.977 1 97.81 505 GLY A CA 1
ATOM 3879 C C . GLY A 1 505 ? -22.062 3.205 15.312 1 97.81 505 GLY A C 1
ATOM 3880 O O . GLY A 1 505 ? -21.766 4.344 15.68 1 97.81 505 GLY A O 1
ATOM 3881 N N . ILE A 1 506 ? -21.781 2.168 16.047 1 98.5 506 ILE A N 1
ATOM 3882 C CA . ILE A 1 506 ? -21.359 2.334 17.422 1 98.5 506 ILE A CA 1
ATOM 3883 C C . ILE A 1 506 ? -19.859 2.617 17.469 1 98.5 506 ILE A C 1
ATOM 3885 O O . ILE A 1 506 ? -19.344 3.133 18.469 1 98.5 506 ILE A O 1
ATOM 3889 N N . LEU A 1 507 ? -19.109 2.256 16.453 1 98.5 507 LEU A N 1
ATOM 3890 C CA . LEU A 1 507 ? -17.656 2.342 16.547 1 98.5 507 LEU A CA 1
ATOM 3891 C C . LEU A 1 507 ? -17.172 3.74 16.172 1 98.5 507 LEU A C 1
ATOM 3893 O O . LEU A 1 507 ? -17.328 4.172 15.031 1 98.5 507 LEU A O 1
ATOM 3897 N N . ASN A 1 508 ? -16.594 4.422 17.062 1 98.5 508 ASN A N 1
ATOM 3898 C CA . ASN A 1 508 ? -16.047 5.766 16.953 1 98.5 508 ASN A CA 1
ATOM 3899 C C . ASN A 1 508 ? -16.984 6.699 16.203 1 98.5 508 ASN A C 1
ATOM 3901 O O . ASN A 1 508 ? -16.578 7.34 15.219 1 98.5 508 ASN A O 1
ATOM 3905 N N . PRO A 1 509 ? -18.109 6.859 16.688 1 97.94 509 PRO A N 1
ATOM 3906 C CA . PRO A 1 509 ? -19.094 7.688 15.992 1 97.94 509 PRO A CA 1
ATOM 3907 C C . PRO A 1 509 ? -18.703 9.156 15.922 1 97.94 509 PRO A C 1
ATOM 3909 O O . PRO A 1 509 ? -17.844 9.602 16.688 1 97.94 509 PRO A O 1
ATOM 3912 N N . TYR A 1 510 ? -19.234 9.906 15.008 1 97.38 510 TYR A N 1
ATOM 3913 C CA . TYR A 1 510 ? -19.125 11.344 14.82 1 97.38 510 TYR A CA 1
ATOM 3914 C C . TYR A 1 510 ? -17.812 11.711 14.141 1 97.38 510 TYR A C 1
ATOM 3916 O O . TYR A 1 510 ? -17.484 12.891 14 1 97.38 510 TYR A O 1
ATOM 3924 N N . LYS A 1 511 ? -17.094 10.75 13.742 1 97.38 511 LYS A N 1
ATOM 3925 C CA . LYS A 1 511 ? -15.766 11.023 13.195 1 97.38 511 LYS A CA 1
ATOM 3926 C C . LYS A 1 511 ? -15.664 10.555 11.742 1 97.38 511 LYS A C 1
ATOM 3928 O O . LYS A 1 511 ? -16.406 9.672 11.312 1 97.38 511 LYS A O 1
ATOM 3933 N N . VAL A 1 512 ? -14.766 11.117 10.93 1 97.94 512 VAL A N 1
ATOM 3934 C CA . VAL A 1 512 ? -14.25 10.758 9.617 1 97.94 512 VAL A CA 1
ATOM 3935 C C . VAL A 1 512 ? -15.289 11.07 8.547 1 97.94 512 VAL A C 1
ATOM 3937 O O . VAL A 1 512 ? -14.977 11.711 7.539 1 97.94 512 VAL A O 1
ATOM 3940 N N . LEU A 1 513 ? -16.578 10.633 8.75 1 98.06 513 LEU A N 1
ATOM 3941 C CA . LEU A 1 513 ? -17.625 10.797 7.734 1 98.06 513 LEU A CA 1
ATOM 3942 C C . LEU A 1 513 ? -18.625 11.867 8.148 1 98.06 513 LEU A C 1
ATOM 3944 O O . LEU A 1 513 ? -18.938 12.008 9.336 1 98.06 513 LEU A O 1
ATOM 3948 N N . PRO A 1 514 ? -19.156 12.586 7.176 1 96.31 514 PRO A N 1
ATOM 3949 C CA . PRO A 1 514 ? -20.172 13.594 7.508 1 96.31 514 PRO A CA 1
ATOM 3950 C C . PRO A 1 514 ? -21.391 12.992 8.219 1 96.31 514 PRO A C 1
ATOM 3952 O O . PRO A 1 514 ? -21.812 11.875 7.902 1 96.31 514 PRO A O 1
ATOM 3955 N N . LEU A 1 515 ? -21.938 13.812 9.117 1 92.62 515 LEU A N 1
ATOM 3956 C CA . LEU A 1 515 ? -23.109 13.375 9.867 1 92.62 515 LEU A CA 1
ATOM 3957 C C . LEU A 1 515 ? -24.344 13.336 8.977 1 92.62 515 LEU A C 1
ATOM 3959 O O . LEU A 1 515 ? -24.438 14.086 8 1 92.62 515 LEU A O 1
ATOM 3963 N N . GLU A 1 516 ? -25.172 12.359 9.125 1 76.81 516 GLU A N 1
ATOM 3964 C CA . GLU A 1 516 ? -26.422 12.344 8.375 1 76.81 516 GLU A CA 1
ATOM 3965 C C . GLU A 1 516 ? -27.234 13.602 8.656 1 76.81 516 GLU A C 1
ATOM 3967 O O . GLU A 1 516 ? -27.156 14.172 9.75 1 76.81 516 GLU A O 1
ATOM 3972 N N . ARG A 1 517 ? -27.953 14.18 7.516 1 58.44 517 ARG A N 1
ATOM 3973 C CA . ARG A 1 517 ? -28.828 15.344 7.594 1 58.44 517 ARG A CA 1
ATOM 3974 C C . ARG A 1 517 ? -29.875 15.164 8.688 1 58.44 517 ARG A C 1
ATOM 3976 O O . ARG A 1 517 ? -30.391 14.062 8.891 1 58.44 517 ARG A O 1
ATOM 3983 N N . GLY A 1 518 ? -30.109 16.094 9.891 1 48.31 518 GLY A N 1
ATOM 3984 C CA . GLY A 1 518 ? -30.906 16.156 11.102 1 48.31 518 GLY A CA 1
ATOM 3985 C C . GLY A 1 518 ? -30.094 15.93 12.367 1 48.31 518 GLY A C 1
ATOM 3986 O O . GLY A 1 518 ? -30.625 16.062 13.477 1 48.31 518 GLY A O 1
ATOM 3987 N N . ALA A 1 519 ? -29.031 15.32 12.156 1 48.69 519 ALA A N 1
ATOM 3988 C CA . ALA A 1 519 ? -28.234 15.117 13.359 1 48.69 519 ALA A CA 1
ATOM 3989 C C . ALA A 1 519 ? -27.484 16.406 13.734 1 48.69 519 ALA A C 1
ATOM 3991 O O . ALA A 1 519 ? -26.859 16.469 14.797 1 48.69 519 ALA A O 1
ATOM 3992 N N . ASN A 1 520 ? -27.281 17.344 12.773 1 37.03 520 ASN A N 1
ATOM 3993 C CA . ASN A 1 520 ? -26.641 18.625 13.008 1 37.03 520 ASN A CA 1
ATOM 3994 C C . ASN A 1 520 ? -27.609 19.656 13.562 1 37.03 520 ASN A C 1
ATOM 3996 O O . ASN A 1 520 ? -27.266 20.812 13.742 1 37.03 520 ASN A O 1
ATOM 4000 N N . THR A 1 521 ? -28.891 19.547 13.57 1 29.62 521 THR A N 1
ATOM 4001 C CA . THR A 1 521 ? -29.656 20.703 14.031 1 29.62 521 THR A CA 1
ATOM 4002 C C . THR A 1 521 ? -29.438 20.938 15.523 1 29.62 521 THR A C 1
ATOM 4004 O O . THR A 1 521 ? -29.375 19.969 16.297 1 29.62 521 THR A O 1
ATOM 4007 N N . MET B 1 1 ? -9.828 -38.344 -21.875 1 44.47 1 MET B N 1
ATOM 4008 C CA . MET B 1 1 ? -9.508 -37.125 -22.625 1 44.47 1 MET B CA 1
ATOM 4009 C C . MET B 1 1 ? -9.734 -35.906 -21.766 1 44.47 1 MET B C 1
ATOM 4011 O O . MET B 1 1 ? -10.672 -35.844 -20.969 1 44.47 1 MET B O 1
ATOM 4015 N N . GLY B 1 2 ? -8.625 -35.094 -21.609 1 63.69 2 GLY B N 1
ATOM 4016 C CA . GLY B 1 2 ? -8.734 -33.906 -20.797 1 63.69 2 GLY B CA 1
ATOM 4017 C C . GLY B 1 2 ? -9.867 -32.969 -21.219 1 63.69 2 GLY B C 1
ATOM 4018 O O . GLY B 1 2 ? -10.344 -33.062 -22.359 1 63.69 2 GLY B O 1
ATOM 4019 N N . LEU B 1 3 ? -10.648 -32.406 -20.438 1 80.31 3 LEU B N 1
ATOM 4020 C CA . LEU B 1 3 ? -11.742 -31.484 -20.734 1 80.31 3 LEU B CA 1
ATOM 4021 C C . LEU B 1 3 ? -11.328 -30.453 -21.781 1 80.31 3 LEU B C 1
ATOM 4023 O O . LEU B 1 3 ? -10.195 -29.984 -21.781 1 80.31 3 LEU B O 1
ATOM 4027 N N . THR B 1 4 ? -12.18 -30.344 -22.859 1 87.88 4 THR B N 1
ATOM 4028 C CA . THR B 1 4 ? -11.977 -29.203 -23.734 1 87.88 4 THR B CA 1
ATOM 4029 C C . THR B 1 4 ? -12.031 -27.906 -22.953 1 87.88 4 THR B C 1
ATOM 4031 O O . THR B 1 4 ? -12.5 -27.875 -21.812 1 87.88 4 THR B O 1
ATOM 4034 N N . PRO B 1 5 ? -11.547 -26.844 -23.531 1 90.62 5 PRO B N 1
ATOM 4035 C CA . PRO B 1 5 ? -11.594 -25.562 -22.828 1 90.62 5 PRO B CA 1
ATOM 4036 C C . PRO B 1 5 ? -13.016 -25.141 -22.453 1 90.62 5 PRO B C 1
ATOM 4038 O O . PRO B 1 5 ? -13.234 -24.594 -21.359 1 90.62 5 PRO B O 1
ATOM 4041 N N . VAL B 1 6 ? -13.969 -25.422 -23.297 1 92.38 6 VAL B N 1
ATOM 4042 C CA . VAL B 1 6 ? -15.367 -25.078 -23.031 1 92.38 6 VAL B CA 1
ATOM 4043 C C . VAL B 1 6 ? -15.891 -25.922 -21.875 1 92.38 6 VAL B C 1
ATOM 4045 O O . VAL B 1 6 ? -16.547 -25.422 -20.969 1 92.38 6 VAL B O 1
ATOM 4048 N N . GLU B 1 7 ? -15.578 -27.188 -21.906 1 91.5 7 GLU B N 1
ATOM 4049 C CA . GLU B 1 7 ? -16 -28.094 -20.859 1 91.5 7 GLU B CA 1
ATOM 4050 C C . GLU B 1 7 ? -15.367 -27.75 -19.531 1 91.5 7 GLU B C 1
ATOM 4052 O O . GLU B 1 7 ? -16 -27.844 -18.469 1 91.5 7 GLU B O 1
ATOM 4057 N N . ARG B 1 8 ? -14.133 -27.359 -19.594 1 88.69 8 ARG B N 1
ATOM 4058 C CA . ARG B 1 8 ? -13.43 -26.969 -18.375 1 88.69 8 ARG B CA 1
ATOM 4059 C C . ARG B 1 8 ? -14.078 -25.75 -17.734 1 88.69 8 ARG B C 1
ATOM 4061 O O . ARG B 1 8 ? -14.25 -25.688 -16.516 1 88.69 8 ARG B O 1
ATOM 4068 N N . ALA B 1 9 ? -14.398 -24.781 -18.547 1 92.19 9 ALA B N 1
ATOM 4069 C CA . ALA B 1 9 ? -15.094 -23.594 -18.031 1 92.19 9 ALA B CA 1
ATOM 4070 C C . ALA B 1 9 ? -16.375 -23.984 -17.312 1 92.19 9 ALA B C 1
ATOM 4072 O O . ALA B 1 9 ? -16.656 -23.531 -16.203 1 92.19 9 ALA B O 1
ATOM 4073 N N . SER B 1 10 ? -17.078 -24.891 -17.891 1 91.56 10 SER B N 1
ATOM 4074 C CA . SER B 1 10 ? -18.359 -25.328 -17.359 1 91.56 10 SER B CA 1
ATOM 4075 C C . SER B 1 10 ? -18.172 -26.141 -16.078 1 91.56 10 SER B C 1
ATOM 4077 O O . SER B 1 10 ? -19.062 -26.188 -15.234 1 91.56 10 SER B O 1
ATOM 4079 N N . HIS B 1 11 ? -17.062 -26.734 -16.031 1 89.75 11 HIS B N 1
ATOM 4080 C CA . HIS B 1 11 ? -16.75 -27.516 -14.836 1 89.75 11 HIS B CA 1
ATOM 4081 C C . HIS B 1 11 ? -16.562 -26.609 -13.625 1 89.75 11 HIS B C 1
ATOM 4083 O O . HIS B 1 11 ? -16.922 -26.984 -12.508 1 89.75 11 HIS B O 1
ATOM 4089 N N . TYR B 1 12 ? -16.078 -25.453 -13.844 1 91.5 12 TYR B N 1
ATOM 4090 C CA . TYR B 1 12 ? -15.82 -24.547 -12.734 1 91.5 12 TYR B CA 1
ATOM 4091 C C . TYR B 1 12 ? -17.109 -23.922 -12.227 1 91.5 12 TYR B C 1
ATOM 4093 O O . TYR B 1 12 ? -17.234 -23.641 -11.031 1 91.5 12 TYR B O 1
ATOM 4101 N N . ALA B 1 13 ? -18.016 -23.672 -13.164 1 94.06 13 ALA B N 1
ATOM 4102 C CA . ALA B 1 13 ? -19.25 -23.031 -12.742 1 94.06 13 ALA B CA 1
ATOM 4103 C C . ALA B 1 13 ? -20.391 -23.344 -13.711 1 94.06 13 ALA B C 1
ATOM 4105 O O . ALA B 1 13 ? -20.203 -23.281 -14.93 1 94.06 13 ALA B O 1
ATOM 4106 N N . THR B 1 14 ? -21.5 -23.641 -13.125 1 94.81 14 THR B N 1
ATOM 4107 C CA . THR B 1 14 ? -22.719 -23.734 -13.922 1 94.81 14 THR B CA 1
ATOM 4108 C C . THR B 1 14 ? -23.281 -22.344 -14.203 1 94.81 14 THR B C 1
ATOM 4110 O O . THR B 1 14 ? -23.172 -21.453 -13.359 1 94.81 14 THR B O 1
ATOM 4113 N N . ARG B 1 15 ? -23.797 -22.266 -15.344 1 96.12 15 ARG B N 1
ATOM 4114 C CA . ARG B 1 15 ? -24.375 -20.953 -15.672 1 96.12 15 ARG B CA 1
ATOM 4115 C C . ARG B 1 15 ? -25.453 -20.562 -14.672 1 96.12 15 ARG B C 1
ATOM 4117 O O . ARG B 1 15 ? -26.406 -21.312 -14.461 1 96.12 15 ARG B O 1
ATOM 4124 N N . SER B 1 16 ? -25.422 -19.438 -14.102 1 95.44 16 SER B N 1
ATOM 4125 C CA . SER B 1 16 ? -26.391 -18.984 -13.102 1 95.44 16 SER B CA 1
ATOM 4126 C C . SER B 1 16 ? -27.672 -18.484 -13.758 1 95.44 16 SER B C 1
ATOM 4128 O O . SER B 1 16 ? -27.609 -17.656 -14.672 1 95.44 16 SER B O 1
ATOM 4130 N N . PRO B 1 17 ? -28.812 -18.891 -13.273 1 95.25 17 PRO B N 1
ATOM 4131 C CA . PRO B 1 17 ? -30.094 -18.406 -13.812 1 95.25 17 PRO B CA 1
ATOM 4132 C C . PRO B 1 17 ? -30.375 -16.953 -13.422 1 95.25 17 PRO B C 1
ATOM 4134 O O . PRO B 1 17 ? -31.297 -16.328 -13.953 1 95.25 17 PRO B O 1
ATOM 4137 N N . ARG B 1 18 ? -29.531 -16.438 -12.617 1 94.94 18 ARG B N 1
ATOM 4138 C CA . ARG B 1 18 ? -29.719 -15.062 -12.156 1 94.94 18 ARG B CA 1
ATOM 4139 C C . ARG B 1 18 ? -29.422 -14.07 -13.266 1 94.94 18 ARG B C 1
ATOM 4141 O O . ARG B 1 18 ? -29.875 -12.93 -13.234 1 94.94 18 ARG B O 1
ATOM 4148 N N . PHE B 1 19 ? -28.672 -14.492 -14.258 1 98.12 19 PHE B N 1
ATOM 4149 C CA . PHE B 1 19 ? -28.25 -13.562 -15.305 1 98.12 19 PHE B CA 1
ATOM 4150 C C . PHE B 1 19 ? -29.125 -13.727 -16.547 1 98.12 19 PHE B C 1
ATOM 4152 O O . PHE B 1 19 ? -29.406 -14.852 -16.969 1 98.12 19 PHE B O 1
ATOM 4159 N N . ALA B 1 20 ? -29.484 -12.68 -17.078 1 98.44 20 ALA B N 1
ATOM 4160 C CA . ALA B 1 20 ? -30.234 -12.695 -18.344 1 98.44 20 ALA B CA 1
ATOM 4161 C C . ALA B 1 20 ? -29.312 -13.023 -19.516 1 98.44 20 ALA B C 1
ATOM 4163 O O . ALA B 1 20 ? -28.109 -12.812 -19.453 1 98.44 20 ALA B O 1
ATOM 4164 N N . LYS B 1 21 ? -29.938 -13.594 -20.516 1 98.19 21 LYS B N 1
ATOM 4165 C CA . LYS B 1 21 ? -29.25 -13.734 -21.797 1 98.19 21 LYS B CA 1
ATOM 4166 C C . LYS B 1 21 ? -29.438 -12.484 -22.656 1 98.19 21 LYS B C 1
ATOM 4168 O O . LYS B 1 21 ? -30.531 -11.93 -22.734 1 98.19 21 LYS B O 1
ATOM 4173 N N . ALA B 1 22 ? -28.406 -12.016 -23.234 1 98.31 22 ALA B N 1
ATOM 4174 C CA . ALA B 1 22 ? -28.484 -10.812 -24.047 1 98.31 22 ALA B CA 1
ATOM 4175 C C . ALA B 1 22 ? -29.375 -11.031 -25.266 1 98.31 22 ALA B C 1
ATOM 4177 O O . ALA B 1 22 ? -29.266 -12.055 -25.953 1 98.31 22 ALA B O 1
ATOM 4178 N N . THR B 1 23 ? -30.234 -10.117 -25.531 1 98.12 23 THR B N 1
ATOM 4179 C CA . THR B 1 23 ? -31.109 -10.125 -26.703 1 98.12 23 THR B CA 1
ATOM 4180 C C . THR B 1 23 ? -30.703 -9.039 -27.688 1 98.12 23 THR B C 1
ATOM 4182 O O . THR B 1 23 ? -29.812 -8.227 -27.406 1 98.12 23 THR B O 1
ATOM 4185 N N . SER B 1 24 ? -31.406 -9.07 -28.812 1 97.75 24 SER B N 1
ATOM 4186 C CA . SER B 1 24 ? -31.156 -8.039 -29.812 1 97.75 24 SER B CA 1
ATOM 4187 C C . SER B 1 24 ? -31.484 -6.652 -29.266 1 97.75 24 SER B C 1
ATOM 4189 O O . SER B 1 24 ? -30.828 -5.668 -29.625 1 97.75 24 SER B O 1
ATOM 4191 N N . ARG B 1 25 ? -32.438 -6.609 -28.422 1 98.19 25 ARG B N 1
ATOM 4192 C CA . ARG B 1 25 ? -32.812 -5.348 -27.781 1 98.19 25 ARG B CA 1
ATOM 4193 C C . ARG B 1 25 ? -31.688 -4.844 -26.891 1 98.19 25 ARG B C 1
ATOM 4195 O O . ARG B 1 25 ? -31.344 -3.658 -26.922 1 98.19 25 ARG B O 1
ATOM 4202 N N . HIS B 1 26 ? -31.156 -5.738 -26.078 1 98.69 26 HIS B N 1
ATOM 4203 C CA . HIS B 1 26 ? -30.031 -5.379 -25.219 1 98.69 26 HIS B CA 1
ATOM 4204 C C . HIS B 1 26 ? -28.859 -4.863 -26.047 1 98.69 26 HIS B C 1
ATOM 4206 O O . HIS B 1 26 ? -28.297 -3.812 -25.734 1 98.69 26 HIS B O 1
ATOM 4212 N N . LEU B 1 27 ? -28.531 -5.562 -27.109 1 98.56 27 LEU B N 1
ATOM 4213 C CA . LEU B 1 27 ? -27.375 -5.246 -27.922 1 98.56 27 LEU B CA 1
ATOM 4214 C C . LEU B 1 27 ? -27.562 -3.932 -28.672 1 98.56 27 LEU B C 1
ATOM 4216 O O . LEU B 1 27 ? -26.609 -3.168 -28.844 1 98.56 27 LEU B O 1
ATOM 4220 N N . SER B 1 28 ? -28.797 -3.686 -29.094 1 98.44 28 SER B N 1
ATOM 4221 C CA . SER B 1 28 ? -29.094 -2.428 -29.781 1 98.44 28 SER B CA 1
ATOM 4222 C C . SER B 1 28 ? -28.906 -1.239 -28.844 1 98.44 28 SER B C 1
ATOM 4224 O O . SER B 1 28 ? -28.359 -0.209 -29.234 1 98.44 28 SER B O 1
ATOM 4226 N N . TYR B 1 29 ? -29.359 -1.391 -27.656 1 98.62 29 TYR B N 1
ATOM 4227 C CA . TYR B 1 29 ? -29.172 -0.317 -26.688 1 98.62 29 TYR B CA 1
ATOM 4228 C C . TYR B 1 29 ? -27.688 -0.082 -26.406 1 98.62 29 TYR B C 1
ATOM 4230 O O . TYR B 1 29 ? -27.219 1.061 -26.422 1 98.62 29 TYR B O 1
ATOM 4238 N N . LEU B 1 30 ? -26.953 -1.104 -26.156 1 98.81 30 LEU B N 1
ATOM 4239 C CA . LEU B 1 30 ? -25.531 -0.993 -25.844 1 98.81 30 LEU B CA 1
ATOM 4240 C C . LEU B 1 30 ? -24.781 -0.385 -27.016 1 98.81 30 LEU B C 1
ATOM 4242 O O . LEU B 1 30 ? -23.844 0.401 -26.812 1 98.81 30 LEU B O 1
ATOM 4246 N N . LYS B 1 31 ? -25.172 -0.773 -28.203 1 98.56 31 LYS B N 1
ATOM 4247 C CA . LYS B 1 31 ? -24.594 -0.157 -29.391 1 98.56 31 LYS B CA 1
ATOM 4248 C C . LYS B 1 31 ? -24.859 1.348 -29.422 1 98.56 31 LYS B C 1
ATOM 4250 O O . LYS B 1 31 ? -23.953 2.131 -29.75 1 98.56 31 LYS B O 1
ATOM 4255 N N . SER B 1 32 ? -26.016 1.769 -29.094 1 98.62 32 SER B N 1
ATOM 4256 C CA . SER B 1 32 ? -26.375 3.186 -29.078 1 98.62 32 SER B CA 1
ATOM 4257 C C . SER B 1 32 ? -25.531 3.953 -28.062 1 98.62 32 SER B C 1
ATOM 4259 O O . SER B 1 32 ? -25.172 5.109 -28.297 1 98.62 32 SER B O 1
ATOM 4261 N N . VAL B 1 33 ? -25.25 3.354 -26.891 1 98.62 33 VAL B N 1
ATOM 4262 C CA . VAL B 1 33 ? -24.406 3.965 -25.875 1 98.62 33 VAL B CA 1
ATOM 4263 C C . VAL B 1 33 ? -23 4.191 -26.438 1 98.62 33 VAL B C 1
ATOM 4265 O O . VAL B 1 33 ? -22.438 5.273 -26.281 1 98.62 33 VAL B O 1
ATOM 4268 N N . LEU B 1 34 ? -22.469 3.23 -27.141 1 98.62 34 LEU B N 1
ATOM 4269 C CA . LEU B 1 34 ? -21.094 3.258 -27.625 1 98.62 34 LEU B CA 1
ATOM 4270 C C . LEU B 1 34 ? -20.953 4.191 -28.828 1 98.62 34 LEU B C 1
ATOM 4272 O O . LEU B 1 34 ? -19.859 4.664 -29.125 1 98.62 34 LEU B O 1
ATOM 4276 N N . GLU B 1 35 ? -22.062 4.441 -29.484 1 97.94 35 GLU B N 1
ATOM 4277 C CA . GLU B 1 35 ? -22.062 5.312 -30.656 1 97.94 35 GLU B CA 1
ATOM 4278 C C . GLU B 1 35 ? -22.031 6.785 -30.234 1 97.94 35 GLU B C 1
ATOM 4280 O O . GLU B 1 35 ? -21.734 7.656 -31.062 1 97.94 35 GLU B O 1
ATOM 4285 N N . LYS B 1 36 ? -22.344 7.059 -28.984 1 97.06 36 LYS B N 1
ATOM 4286 C CA . LYS B 1 36 ? -22.203 8.43 -28.484 1 97.06 36 LYS B CA 1
ATOM 4287 C C . LYS B 1 36 ? -20.734 8.828 -28.391 1 97.06 36 LYS B C 1
ATOM 4289 O O . LYS B 1 36 ? -19.938 8.117 -27.781 1 97.06 36 LYS B O 1
ATOM 4294 N N . PRO B 1 37 ? -20.406 9.961 -28.906 1 96.56 37 PRO B N 1
ATOM 4295 C CA . PRO B 1 37 ? -19 10.367 -28.812 1 96.56 37 PRO B CA 1
ATOM 4296 C C . PRO B 1 37 ? -18.578 10.727 -27.391 1 96.56 37 PRO B C 1
ATOM 4298 O O . PRO B 1 37 ? -19.359 11.336 -26.656 1 96.56 37 PRO B O 1
ATOM 4301 N N . CYS B 1 38 ? -17.391 10.266 -27.031 1 93.75 38 CYS B N 1
ATOM 4302 C CA . CYS B 1 38 ? -16.812 10.688 -25.766 1 93.75 38 CYS B CA 1
ATOM 4303 C C . CYS B 1 38 ? -16.672 12.203 -25.703 1 93.75 38 CYS B C 1
ATOM 4305 O O . CYS B 1 38 ? -16.344 12.836 -26.703 1 93.75 38 CYS B O 1
ATOM 4307 N N . SER B 1 39 ? -16.891 12.789 -24.578 1 88.12 39 SER B N 1
ATOM 4308 C CA . SER B 1 39 ? -16.891 14.242 -24.438 1 88.12 39 SER B CA 1
ATOM 4309 C C . SER B 1 39 ? -15.492 14.82 -24.672 1 88.12 39 SER B C 1
ATOM 4311 O O . SER B 1 39 ? -15.344 15.883 -25.281 1 88.12 39 SER B O 1
ATOM 4313 N N . THR B 1 40 ? -14.484 14.133 -24.234 1 85.62 40 THR B N 1
ATOM 4314 C CA . THR B 1 40 ? -13.133 14.664 -24.281 1 85.62 40 THR B CA 1
ATOM 4315 C C . THR B 1 40 ? -12.461 14.328 -25.609 1 85.62 40 THR B C 1
ATOM 4317 O O . THR B 1 40 ? -11.969 15.219 -26.312 1 85.62 40 THR B O 1
ATOM 4320 N N . SER B 1 41 ? -12.508 13.078 -26.109 1 90.94 41 SER B N 1
ATOM 4321 C CA . SER B 1 41 ? -11.758 12.633 -27.281 1 90.94 41 SER B CA 1
ATOM 4322 C C . SER B 1 41 ? -12.633 12.648 -28.531 1 90.94 41 SER B C 1
ATOM 4324 O O . SER B 1 41 ? -12.125 12.562 -29.641 1 90.94 41 SER B O 1
ATOM 4326 N N . LYS B 1 42 ? -13.914 12.68 -28.422 1 94.31 42 LYS B N 1
ATOM 4327 C CA . LYS B 1 42 ? -14.891 12.648 -29.516 1 94.31 42 LYS B CA 1
ATOM 4328 C C . LYS B 1 42 ? -14.891 11.297 -30.219 1 94.31 42 LYS B C 1
ATOM 4330 O O . LYS B 1 42 ? -15.539 11.125 -31.25 1 94.31 42 LYS B O 1
ATOM 4335 N N . ARG B 1 43 ? -14.18 10.359 -29.688 1 95.94 43 ARG B N 1
ATOM 4336 C CA . ARG B 1 43 ? -14.141 9.016 -30.25 1 95.94 43 ARG B CA 1
ATOM 4337 C C . ARG B 1 43 ? -15.383 8.211 -29.859 1 95.94 43 ARG B C 1
ATOM 4339 O O . ARG B 1 43 ? -15.867 8.328 -28.734 1 95.94 43 ARG B O 1
ATOM 4346 N N . LYS B 1 44 ? -15.836 7.363 -30.75 1 97.88 44 LYS B N 1
ATOM 4347 C CA . LYS B 1 44 ? -16.922 6.418 -30.484 1 97.88 44 LYS B CA 1
ATOM 4348 C C . LYS B 1 44 ? -16.375 5.051 -30.078 1 97.88 44 LYS B C 1
ATOM 4350 O O . LYS B 1 44 ? -15.195 4.75 -30.328 1 97.88 44 LYS B O 1
ATOM 4355 N N . GLY B 1 45 ? -17.25 4.324 -29.391 1 98.19 45 GLY B N 1
ATOM 4356 C CA . GLY B 1 45 ? -16.891 2.947 -29.078 1 98.19 45 GLY B CA 1
ATOM 4357 C C . GLY B 1 45 ? -17.297 1.97 -30.172 1 98.19 45 GLY B C 1
ATOM 4358 O O . GLY B 1 45 ? -17.672 2.379 -31.281 1 98.19 45 GLY B O 1
ATOM 4359 N N . ARG B 1 46 ? -17.078 0.729 -29.891 1 97.81 46 ARG B N 1
ATOM 4360 C CA . ARG B 1 46 ? -17.391 -0.348 -30.812 1 97.81 46 ARG B CA 1
ATOM 4361 C C . ARG B 1 46 ? -18.062 -1.513 -30.094 1 97.81 46 ARG B C 1
ATOM 4363 O O . ARG B 1 46 ? -17.859 -1.703 -28.891 1 97.81 46 ARG B O 1
ATOM 4370 N N . ILE B 1 47 ? -18.938 -2.18 -30.781 1 98.62 47 ILE B N 1
ATOM 4371 C CA . ILE B 1 47 ? -19.516 -3.438 -30.312 1 98.62 47 ILE B CA 1
ATOM 4372 C C . ILE B 1 47 ? -19.219 -4.547 -31.328 1 98.62 47 ILE B C 1
ATOM 4374 O O . ILE B 1 47 ? -19.391 -4.355 -32.531 1 98.62 47 ILE B O 1
ATOM 4378 N N . LEU B 1 48 ? -18.625 -5.625 -30.891 1 98.62 48 LEU B N 1
ATOM 4379 C CA . LEU B 1 48 ? -18.375 -6.793 -31.734 1 98.62 48 LEU B CA 1
ATOM 4380 C C . LEU B 1 48 ? -19.406 -7.883 -31.469 1 98.62 48 LEU B C 1
ATOM 4382 O O . LEU B 1 48 ? -19.656 -8.234 -30.312 1 98.62 48 LEU B O 1
ATOM 4386 N N . THR B 1 49 ? -20.047 -8.438 -32.5 1 96.88 49 THR B N 1
ATOM 4387 C CA . THR B 1 49 ? -21.031 -9.5 -32.344 1 96.88 49 THR B CA 1
ATOM 4388 C C . THR B 1 49 ? -20.703 -10.68 -33.25 1 96.88 49 THR B C 1
ATOM 4390 O O . THR B 1 49 ? -21.266 -11.766 -33.094 1 96.88 49 THR B O 1
ATOM 4393 N N . ASP B 1 50 ? -19.75 -10.422 -34.188 1 95.88 50 ASP B N 1
ATOM 4394 C CA . ASP B 1 50 ? -19.344 -11.492 -35.094 1 95.88 50 ASP B CA 1
ATOM 4395 C C . ASP B 1 50 ? -18.516 -12.547 -34.375 1 95.88 50 ASP B C 1
ATOM 4397 O O . ASP B 1 50 ? -17.641 -12.211 -33.562 1 95.88 50 ASP B O 1
ATOM 4401 N N . THR B 1 51 ? -18.719 -13.719 -34.656 1 94.81 51 THR B N 1
ATOM 4402 C CA . THR B 1 51 ? -18.109 -14.844 -33.969 1 94.81 51 THR B CA 1
ATOM 4403 C C . THR B 1 51 ? -16.594 -14.781 -34.062 1 94.81 51 THR B C 1
ATOM 4405 O O . THR B 1 51 ? -15.875 -15.031 -33.094 1 94.81 51 THR B O 1
ATOM 4408 N N . GLU B 1 52 ? -16.094 -14.445 -35.219 1 96.12 52 GLU B N 1
ATOM 4409 C CA . GLU B 1 52 ? -14.656 -14.406 -35.438 1 96.12 52 GLU B CA 1
ATOM 4410 C C . GLU B 1 52 ? -14.008 -13.258 -34.656 1 96.12 52 GLU B C 1
ATOM 4412 O O . GLU B 1 52 ? -12.922 -13.414 -34.125 1 96.12 52 GLU B O 1
ATOM 4417 N N . ALA B 1 53 ? -14.734 -12.18 -34.625 1 96.94 53 ALA B N 1
ATOM 4418 C CA . ALA B 1 53 ? -14.203 -10.992 -33.969 1 96.94 53 ALA B CA 1
ATOM 4419 C C . ALA B 1 53 ? -14.203 -11.188 -32.438 1 96.94 53 ALA B C 1
ATOM 4421 O O . ALA B 1 53 ? -13.336 -10.656 -31.75 1 96.94 53 ALA B O 1
ATOM 4422 N N . ILE B 1 54 ? -15.094 -11.961 -31.922 1 97.56 54 ILE B N 1
ATOM 4423 C CA . ILE B 1 54 ? -15.273 -12.117 -30.484 1 97.56 54 ILE B CA 1
ATOM 4424 C C . ILE B 1 54 ? -14.391 -13.25 -29.969 1 97.56 54 ILE B C 1
ATOM 4426 O O . ILE B 1 54 ? -14.055 -13.289 -28.797 1 97.56 54 ILE B O 1
ATOM 4430 N N . ALA B 1 55 ? -13.938 -14.148 -30.797 1 97.06 55 ALA B N 1
ATOM 4431 C CA . ALA B 1 55 ? -13.289 -15.406 -30.438 1 97.06 55 ALA B CA 1
ATOM 4432 C C . ALA B 1 55 ? -12.078 -15.156 -29.547 1 97.06 55 ALA B C 1
ATOM 4434 O O . ALA B 1 55 ? -11.898 -15.828 -28.531 1 97.06 55 ALA B O 1
ATOM 4435 N N . PRO B 1 56 ? -11.227 -14.148 -29.859 1 96.12 56 PRO B N 1
ATOM 4436 C CA . PRO B 1 56 ? -10.031 -13.953 -29.047 1 96.12 56 PRO B CA 1
ATOM 4437 C C . PRO B 1 56 ? -10.367 -13.516 -27.609 1 96.12 56 PRO B C 1
ATOM 4439 O O . PRO B 1 56 ? -9.562 -13.711 -26.703 1 96.12 56 PRO B O 1
ATOM 4442 N N . PHE B 1 57 ? -11.508 -12.938 -27.422 1 98 57 PHE B N 1
ATOM 4443 C CA . PHE B 1 57 ? -11.898 -12.438 -26.109 1 98 57 PHE B CA 1
ATOM 4444 C C . PHE B 1 57 ? -12.469 -13.562 -25.25 1 98 57 PHE B C 1
ATOM 4446 O O . PHE B 1 57 ? -12.625 -13.406 -24.031 1 98 57 PHE B O 1
ATOM 4453 N N . ASN B 1 58 ? -12.734 -14.734 -25.844 1 97.94 58 ASN B N 1
ATOM 4454 C CA . ASN B 1 58 ? -13.398 -15.836 -25.156 1 97.94 58 ASN B CA 1
ATOM 4455 C C . ASN B 1 58 ? -12.391 -16.812 -24.562 1 97.94 58 ASN B C 1
ATOM 4457 O O . ASN B 1 58 ? -12.742 -17.656 -23.719 1 97.94 58 ASN B O 1
ATOM 4461 N N . VAL B 1 59 ? -11.148 -16.703 -25.016 1 95.94 59 VAL B N 1
ATOM 4462 C CA . VAL B 1 59 ? -10.156 -17.703 -24.641 1 95.94 59 VAL B CA 1
ATOM 4463 C C . VAL B 1 59 ? -9.125 -17.094 -23.703 1 95.94 59 VAL B C 1
ATOM 4465 O O . VAL B 1 59 ? -8.672 -15.961 -23.922 1 95.94 59 VAL B O 1
ATOM 4468 N N . ASP B 1 60 ? -8.844 -17.766 -22.672 1 92.19 60 ASP B N 1
ATOM 4469 C CA . ASP B 1 60 ? -7.84 -17.266 -21.75 1 92.19 60 ASP B CA 1
ATOM 4470 C C . ASP B 1 60 ? -6.441 -17.344 -22.359 1 92.19 60 ASP B C 1
ATOM 4472 O O . ASP B 1 60 ? -6.242 -17.984 -23.391 1 92.19 60 ASP B O 1
ATOM 4476 N N . TRP B 1 61 ? -5.516 -16.703 -21.719 1 87.75 61 TRP B N 1
ATOM 4477 C CA . TRP B 1 61 ? -4.152 -16.594 -22.234 1 87.75 61 TRP B CA 1
ATOM 4478 C C . TRP B 1 61 ? -3.527 -17.984 -22.406 1 87.75 61 TRP B C 1
ATOM 4480 O O . TRP B 1 61 ? -2.771 -18.203 -23.359 1 87.75 61 TRP B O 1
ATOM 4490 N N . MET B 1 62 ? -3.875 -18.922 -21.516 1 82.38 62 MET B N 1
ATOM 4491 C CA . MET B 1 62 ? -3.289 -20.266 -21.547 1 82.38 62 MET B CA 1
ATOM 4492 C C . MET B 1 62 ? -4.09 -21.188 -22.453 1 82.38 62 MET B C 1
ATOM 4494 O O . MET B 1 62 ? -3.74 -22.359 -22.609 1 82.38 62 MET B O 1
ATOM 4498 N N . ARG B 1 63 ? -5.211 -20.75 -22.953 1 88.12 63 ARG B N 1
ATOM 4499 C CA . ARG B 1 63 ? -6.105 -21.5 -23.828 1 88.12 63 ARG B CA 1
ATOM 4500 C C . ARG B 1 63 ? -6.648 -22.75 -23.125 1 88.12 63 ARG B C 1
ATOM 4502 O O . ARG B 1 63 ? -6.727 -23.812 -23.719 1 88.12 63 ARG B O 1
ATOM 4509 N N . GLN B 1 64 ? -6.898 -22.562 -21.906 1 87.62 64 GLN B N 1
ATOM 4510 C CA . GLN B 1 64 ? -7.379 -23.672 -21.109 1 87.62 64 GLN B CA 1
ATOM 4511 C C . GLN B 1 64 ? -8.875 -23.562 -20.844 1 87.62 64 GLN B C 1
ATOM 4513 O O . GLN B 1 64 ? -9.531 -24.562 -20.531 1 87.62 64 GLN B O 1
ATOM 4518 N N . VAL B 1 65 ? -9.352 -22.328 -20.922 1 93.19 65 VAL B N 1
ATOM 4519 C CA . VAL B 1 65 ? -10.781 -22.109 -20.734 1 93.19 65 VAL B CA 1
ATOM 4520 C C . VAL B 1 65 ? -11.305 -21.203 -21.844 1 93.19 65 VAL B C 1
ATOM 4522 O O . VAL B 1 65 ? -10.578 -20.344 -22.344 1 93.19 65 VAL B O 1
ATOM 4525 N N . GLN B 1 66 ? -12.508 -21.438 -22.188 1 96.31 66 GLN B N 1
ATOM 4526 C CA . GLN B 1 66 ? -13.148 -20.688 -23.266 1 96.31 66 GLN B CA 1
ATOM 4527 C C . GLN B 1 66 ? -14.625 -20.453 -22.969 1 96.31 66 GLN B C 1
ATOM 4529 O O . GLN B 1 66 ? -15.359 -21.391 -22.641 1 96.31 66 GLN B O 1
ATOM 4534 N N . GLY B 1 67 ? -15.031 -19.219 -23.016 1 96.5 67 GLY B N 1
ATOM 4535 C CA . GLY B 1 67 ? -16.438 -18.875 -22.875 1 96.5 67 GLY B CA 1
ATOM 4536 C C . GLY B 1 67 ? -17.125 -18.641 -24.219 1 96.5 67 GLY B C 1
ATOM 4537 O O . GLY B 1 67 ? -16.656 -19.125 -25.25 1 96.5 67 GLY B O 1
ATOM 4538 N N . ALA B 1 68 ? -18.297 -18.109 -24.156 1 96.38 68 ALA B N 1
ATOM 4539 C CA . ALA B 1 68 ? -19.094 -17.797 -25.344 1 96.38 68 ALA B CA 1
ATOM 4540 C C . ALA B 1 68 ? -19.828 -16.469 -25.172 1 96.38 68 ALA B C 1
ATOM 4542 O O . ALA B 1 68 ? -21.062 -16.438 -25.141 1 96.38 68 ALA B O 1
ATOM 4543 N N . ALA B 1 69 ? -19.062 -15.422 -25.156 1 97.75 69 ALA B N 1
ATOM 4544 C CA . ALA B 1 69 ? -19.609 -14.086 -24.938 1 97.75 69 ALA B CA 1
ATOM 4545 C C . ALA B 1 69 ? -20.641 -13.742 -26.016 1 97.75 69 ALA B C 1
ATOM 4547 O O . ALA B 1 69 ? -20.453 -14.07 -27.188 1 97.75 69 ALA B O 1
ATOM 4548 N N . ALA B 1 70 ? -21.656 -13.078 -25.594 1 95.25 70 ALA B N 1
ATOM 4549 C CA . ALA B 1 70 ? -22.703 -12.633 -26.516 1 95.25 70 ALA B CA 1
ATOM 4550 C C . ALA B 1 70 ? -22.188 -11.492 -27.391 1 95.25 70 ALA B C 1
ATOM 4552 O O . ALA B 1 70 ? -22.609 -11.352 -28.547 1 95.25 70 ALA B O 1
ATOM 4553 N N . ALA B 1 71 ? -21.438 -10.672 -26.828 1 98.62 71 ALA B N 1
ATOM 4554 C CA . ALA B 1 71 ? -20.859 -9.516 -27.5 1 98.62 71 ALA B CA 1
ATOM 4555 C C . ALA B 1 71 ? -19.641 -8.984 -26.734 1 98.62 71 ALA B C 1
ATOM 4557 O O . ALA B 1 71 ? -19.453 -9.297 -25.562 1 98.62 71 ALA B O 1
ATOM 4558 N N . VAL B 1 72 ? -18.812 -8.266 -27.438 1 98.88 72 VAL B N 1
ATOM 4559 C CA . VAL B 1 72 ? -17.703 -7.516 -26.844 1 98.88 72 VAL B CA 1
ATOM 4560 C C . VAL B 1 72 ? -17.969 -6.02 -26.969 1 98.88 72 VAL B C 1
ATOM 4562 O O . VAL B 1 72 ? -18.156 -5.508 -28.078 1 98.88 72 VAL B O 1
ATOM 4565 N N . LEU B 1 73 ? -18.094 -5.379 -25.859 1 98.94 73 LEU B N 1
ATOM 4566 C CA . LEU B 1 73 ? -18.266 -3.932 -25.797 1 98.94 73 LEU B CA 1
ATOM 4567 C C . LEU B 1 73 ? -16.922 -3.227 -25.625 1 98.94 73 LEU B C 1
ATOM 4569 O O . LEU B 1 73 ? -16.125 -3.584 -24.75 1 98.94 73 LEU B O 1
ATOM 4573 N N . MET B 1 74 ? -16.609 -2.232 -26.453 1 98.81 74 MET B N 1
ATOM 4574 C CA . MET B 1 74 ? -15.336 -1.531 -26.422 1 98.81 74 MET B CA 1
ATOM 4575 C C . MET B 1 74 ? -15.539 -0.03 -26.25 1 98.81 74 MET B C 1
ATOM 4577 O O . MET B 1 74 ? -15.523 0.721 -27.219 1 98.81 74 MET B O 1
ATOM 4581 N N . PRO B 1 75 ? -15.641 0.426 -25 1 98.81 75 PRO B N 1
ATOM 4582 C CA . PRO B 1 75 ? -15.781 1.854 -24.719 1 98.81 75 PRO B CA 1
ATOM 4583 C C . PRO B 1 75 ? -14.508 2.646 -24.984 1 98.81 75 PRO B C 1
ATOM 4585 O O . PRO B 1 75 ? -13.414 2.07 -25.016 1 98.81 75 PRO B O 1
ATOM 4588 N N . THR B 1 76 ? -14.672 3.973 -25.156 1 98.38 76 THR B N 1
ATOM 4589 C CA . THR B 1 76 ? -13.523 4.848 -25.375 1 98.38 76 THR B CA 1
ATOM 4590 C C . THR B 1 76 ? -13.391 5.855 -24.234 1 98.38 76 THR B C 1
ATOM 4592 O O . THR B 1 76 ? -12.43 6.625 -24.188 1 98.38 76 THR B O 1
ATOM 4595 N N . CYS B 1 77 ? -14.398 5.855 -23.328 1 97.88 77 CYS B N 1
ATOM 4596 C CA . CYS B 1 77 ? -14.344 6.785 -22.203 1 97.88 77 CYS B CA 1
ATOM 4597 C C . CYS B 1 77 ? -15.125 6.246 -21.016 1 97.88 77 CYS B C 1
ATOM 4599 O O . CYS B 1 77 ? -15.883 5.281 -21.156 1 97.88 77 CYS B O 1
ATOM 4601 N N . THR B 1 78 ? -14.961 6.863 -19.906 1 98.5 78 THR B N 1
ATOM 4602 C CA . THR B 1 78 ? -15.539 6.426 -18.625 1 98.5 78 THR B CA 1
ATOM 4603 C C . THR B 1 78 ? -17.062 6.492 -18.672 1 98.5 78 THR B C 1
ATOM 4605 O O . THR B 1 78 ? -17.734 5.645 -18.094 1 98.5 78 THR B O 1
ATOM 4608 N N . THR B 1 79 ? -17.609 7.438 -19.375 1 98.31 79 THR B N 1
ATOM 4609 C CA . THR B 1 79 ? -19.062 7.598 -19.438 1 98.31 79 THR B CA 1
ATOM 4610 C C . THR B 1 79 ? -19.703 6.414 -20.156 1 98.31 79 THR B C 1
ATOM 4612 O O . THR B 1 79 ? -20.797 5.977 -19.797 1 98.31 79 THR B O 1
ATOM 4615 N N . HIS B 1 80 ? -19.016 5.883 -21.25 1 98.75 80 HIS B N 1
ATOM 4616 C CA . HIS B 1 80 ? -19.484 4.656 -21.891 1 98.75 80 HIS B CA 1
ATOM 4617 C C . HIS B 1 80 ? -19.609 3.525 -20.875 1 98.75 80 HIS B C 1
ATOM 4619 O O . HIS B 1 80 ? -20.641 2.863 -20.797 1 98.75 80 HIS B O 1
ATOM 4625 N N . VAL B 1 81 ? -18.562 3.348 -20.078 1 98.88 81 VAL B N 1
ATOM 4626 C CA . VAL B 1 81 ? -18.5 2.26 -19.109 1 98.88 81 VAL B CA 1
ATOM 4627 C C . VAL B 1 81 ? -19.625 2.416 -18.094 1 98.88 81 VAL B C 1
ATOM 4629 O O . VAL B 1 81 ? -20.297 1.446 -17.75 1 98.88 81 VAL B O 1
ATOM 4632 N N . SER B 1 82 ? -19.797 3.641 -17.609 1 98.81 82 SER B N 1
ATOM 4633 C CA . SER B 1 82 ? -20.812 3.941 -16.609 1 98.81 82 SER B CA 1
ATOM 4634 C C . SER B 1 82 ? -22.203 3.584 -17.125 1 98.81 82 SER B C 1
ATOM 4636 O O . SER B 1 82 ? -22.969 2.883 -16.453 1 98.81 82 SER B O 1
ATOM 4638 N N . GLU B 1 83 ? -22.531 4 -18.312 1 98.75 83 GLU B N 1
ATOM 4639 C CA . GLU B 1 83 ? -23.859 3.754 -18.891 1 98.75 83 GLU B CA 1
ATOM 4640 C C . GLU B 1 83 ? -24.062 2.266 -19.156 1 98.75 83 GLU B C 1
ATOM 4642 O O . GLU B 1 83 ? -25.156 1.741 -18.922 1 98.75 83 GLU B O 1
ATOM 4647 N N . ILE B 1 84 ? -23.047 1.628 -19.609 1 98.88 84 ILE B N 1
ATOM 4648 C CA . ILE B 1 84 ? -23.125 0.197 -19.891 1 98.88 84 ILE B CA 1
ATOM 4649 C C . ILE B 1 84 ? -23.438 -0.561 -18.594 1 98.88 84 ILE B C 1
ATOM 4651 O O . ILE B 1 84 ? -24.375 -1.37 -18.547 1 98.88 84 ILE B O 1
ATOM 4655 N N . LEU B 1 85 ? -22.703 -0.296 -17.516 1 98.88 85 LEU B N 1
ATOM 4656 C CA . LEU B 1 85 ? -22.859 -1.049 -16.281 1 98.88 85 LEU B CA 1
ATOM 4657 C C . LEU B 1 85 ? -24.188 -0.74 -15.625 1 98.88 85 LEU B C 1
ATOM 4659 O O . LEU B 1 85 ? -24.812 -1.625 -15.031 1 98.88 85 LEU B O 1
ATOM 4663 N N . LYS B 1 86 ? -24.609 0.535 -15.68 1 98.69 86 LYS B N 1
ATOM 4664 C CA . LYS B 1 86 ? -25.922 0.892 -15.164 1 98.69 86 LYS B CA 1
ATOM 4665 C C . LYS B 1 86 ? -27.016 0.063 -15.828 1 98.69 86 LYS B C 1
ATOM 4667 O O . LYS B 1 86 ? -27.891 -0.478 -15.148 1 98.69 86 LYS B O 1
ATOM 4672 N N . TYR B 1 87 ? -26.938 -0.015 -17.141 1 98.81 87 TYR B N 1
ATOM 4673 C CA . TYR B 1 87 ? -27.922 -0.77 -17.906 1 98.81 87 TYR B CA 1
ATOM 4674 C C . TYR B 1 87 ? -27.844 -2.258 -17.594 1 98.81 87 TYR B C 1
ATOM 4676 O O . TYR B 1 87 ? -28.859 -2.912 -17.391 1 98.81 87 TYR B O 1
ATOM 4684 N N . CYS B 1 88 ? -26.625 -2.799 -17.547 1 98.88 88 CYS B N 1
ATOM 4685 C CA . CYS B 1 88 ? -26.438 -4.223 -17.297 1 98.88 88 CYS B CA 1
ATOM 4686 C C . CYS B 1 88 ? -26.922 -4.602 -15.906 1 98.88 88 CYS B C 1
ATOM 4688 O O . CYS B 1 88 ? -27.453 -5.691 -15.711 1 98.88 88 CYS B O 1
ATOM 4690 N N . GLN B 1 89 ? -26.656 -3.721 -14.945 1 98.56 89 GLN B N 1
ATOM 4691 C CA . GLN B 1 89 ? -27.156 -3.965 -13.602 1 98.56 89 GLN B CA 1
ATOM 4692 C C . GLN B 1 89 ? -28.688 -4.039 -13.594 1 98.56 89 GLN B C 1
ATOM 4694 O O . GLN B 1 89 ? -29.266 -4.934 -12.969 1 98.56 89 GLN B O 1
ATOM 4699 N N . ALA B 1 90 ? -29.328 -3.125 -14.273 1 98.38 90 ALA B N 1
ATOM 4700 C CA . ALA B 1 90 ? -30.781 -3.07 -14.328 1 98.38 90 ALA B CA 1
ATOM 4701 C C . ALA B 1 90 ? -31.344 -4.305 -15.023 1 98.38 90 ALA B C 1
ATOM 4703 O O . ALA B 1 90 ? -32.406 -4.824 -14.625 1 98.38 90 ALA B O 1
ATOM 4704 N N . GLU B 1 91 ? -30.656 -4.785 -16.031 1 98.62 91 GLU B N 1
ATOM 4705 C CA . GLU B 1 91 ? -31.156 -5.879 -16.859 1 98.62 91 GLU B CA 1
ATOM 4706 C C . GLU B 1 91 ? -30.578 -7.215 -16.422 1 98.62 91 GLU B C 1
ATOM 4708 O O . GLU B 1 91 ? -30.844 -8.25 -17.031 1 98.62 91 GLU B O 1
ATOM 4713 N N . LYS B 1 92 ? -29.703 -7.215 -15.398 1 98.62 92 LYS B N 1
ATOM 4714 C CA . LYS B 1 92 ? -29.047 -8.398 -14.852 1 98.62 92 LYS B CA 1
ATOM 4715 C C . LYS B 1 92 ? -28.234 -9.117 -15.914 1 98.62 92 LYS B C 1
ATOM 4717 O O . LYS B 1 92 ? -28.312 -10.344 -16.047 1 98.62 92 LYS B O 1
ATOM 4722 N N . LEU B 1 93 ? -27.547 -8.344 -16.766 1 98.88 93 LEU B N 1
ATOM 4723 C CA . LEU B 1 93 ? -26.578 -8.891 -17.719 1 98.88 93 LEU B CA 1
ATOM 4724 C C . LEU B 1 93 ? -25.203 -9 -17.109 1 98.88 93 LEU B C 1
ATOM 4726 O O . LEU B 1 93 ? -24.641 -8.008 -16.641 1 98.88 93 LEU B O 1
ATOM 4730 N N . ALA B 1 94 ? -24.656 -10.195 -17.094 1 98.69 94 ALA B N 1
ATOM 4731 C CA . ALA B 1 94 ? -23.328 -10.398 -16.547 1 98.69 94 ALA B CA 1
ATOM 4732 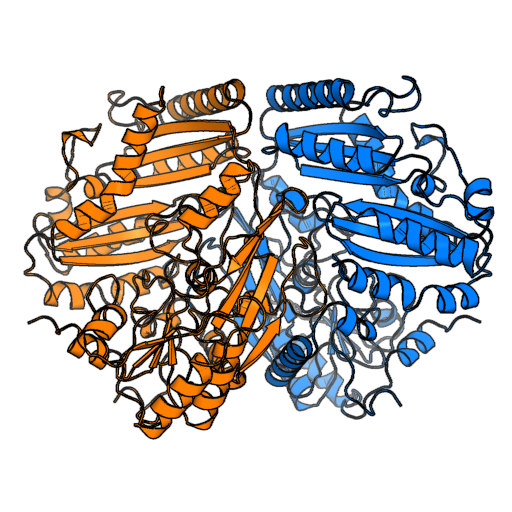C C . ALA B 1 94 ? -22.266 -9.805 -17.469 1 98.69 94 ALA B C 1
ATOM 4734 O O . ALA B 1 94 ? -22.375 -9.875 -18.688 1 98.69 94 ALA B O 1
ATOM 4735 N N . VAL B 1 95 ? -21.25 -9.195 -16.859 1 98.88 95 VAL B N 1
ATOM 4736 C CA . VAL B 1 95 ? -20.219 -8.492 -17.594 1 98.88 95 VAL B CA 1
ATOM 4737 C C . VAL B 1 95 ? -18.844 -8.922 -17.094 1 98.88 95 VAL B C 1
ATOM 4739 O O . VAL B 1 95 ? -18.609 -8.977 -15.883 1 98.88 95 VAL B O 1
ATOM 4742 N N . VAL B 1 96 ? -17.938 -9.219 -17.984 1 98.75 96 VAL B N 1
ATOM 4743 C CA . VAL B 1 96 ? -16.547 -9.484 -17.656 1 98.75 96 VAL B CA 1
ATOM 4744 C C . VAL B 1 96 ? -15.664 -8.328 -18.141 1 98.75 96 VAL B C 1
ATOM 4746 O O . VAL B 1 96 ? -15.453 -8.172 -19.344 1 98.75 96 VAL B O 1
ATOM 4749 N N . PRO B 1 97 ? -15.164 -7.516 -17.219 1 98.75 97 PRO B N 1
ATOM 4750 C CA . PRO B 1 97 ? -14.148 -6.547 -17.641 1 98.75 97 PRO B CA 1
ATOM 4751 C C . PRO B 1 97 ? -12.859 -7.215 -18.125 1 98.75 97 PRO B C 1
ATOM 4753 O O . PRO B 1 97 ? -12.383 -8.164 -17.5 1 98.75 97 PRO B O 1
ATOM 4756 N N . GLN B 1 98 ? -12.398 -6.762 -19.25 1 98.62 98 GLN B N 1
ATOM 4757 C CA . GLN B 1 98 ? -11.195 -7.355 -19.812 1 98.62 98 GLN B CA 1
ATOM 4758 C C . GLN B 1 98 ? -10.219 -6.281 -20.297 1 98.62 98 GLN B C 1
ATOM 4760 O O . GLN B 1 98 ? -10.609 -5.352 -21 1 98.62 98 GLN B O 1
ATOM 4765 N N . SER B 1 99 ? -9.055 -6.363 -19.844 1 97.19 99 SER B N 1
ATOM 4766 C CA . SER B 1 99 ? -7.957 -5.512 -20.281 1 97.19 99 SER B CA 1
ATOM 4767 C C . SER B 1 99 ? -7.062 -6.234 -21.281 1 97.19 99 SER B C 1
ATOM 4769 O O . SER B 1 99 ? -7.523 -6.672 -22.328 1 97.19 99 SER B O 1
ATOM 4771 N N . GLY B 1 100 ? -5.875 -6.625 -20.859 1 96.31 100 GLY B N 1
ATOM 4772 C CA . GLY B 1 100 ? -4.922 -7.242 -21.766 1 96.31 100 GLY B CA 1
ATOM 4773 C C . GLY B 1 100 ? -5.125 -8.742 -21.922 1 96.31 100 GLY B C 1
ATOM 4774 O O . GLY B 1 100 ? -4.48 -9.375 -22.75 1 96.31 100 GLY B O 1
ATOM 4775 N N . ASN B 1 101 ? -6.008 -9.328 -21.156 1 96.31 101 ASN B N 1
ATOM 4776 C CA . ASN B 1 101 ? -6.301 -10.75 -21.188 1 96.31 101 ASN B CA 1
ATOM 4777 C C . ASN B 1 101 ? -5.035 -11.594 -21.031 1 96.31 101 ASN B C 1
ATOM 4779 O O . ASN B 1 101 ? -4.832 -12.555 -21.781 1 96.31 101 ASN B O 1
ATOM 4783 N N . THR B 1 102 ? -4.199 -11.203 -20.094 1 93.12 102 THR B N 1
ATOM 4784 C CA . THR B 1 102 ? -2.936 -11.898 -19.875 1 93.12 102 THR B CA 1
ATOM 4785 C C . THR B 1 102 ? -2.947 -12.648 -18.547 1 93.12 102 THR B C 1
ATOM 4787 O O . THR B 1 102 ? -1.911 -13.148 -18.109 1 93.12 102 THR B O 1
ATOM 4790 N N . SER B 1 103 ? -4.109 -12.672 -17.922 1 91.31 103 SER B N 1
ATOM 4791 C CA . SER B 1 103 ? -4.227 -13.406 -16.672 1 91.31 103 SER B CA 1
ATOM 4792 C C . SER B 1 103 ? -3.961 -14.891 -16.875 1 91.31 103 SER B C 1
ATOM 4794 O O . SER B 1 103 ? -4.371 -15.469 -17.875 1 91.31 103 SER B O 1
ATOM 4796 N N . MET B 1 104 ? -3.389 -15.531 -15.922 1 90.69 104 MET B N 1
ATOM 4797 C CA . MET B 1 104 ? -3.023 -16.938 -16.047 1 90.69 104 MET B CA 1
ATOM 4798 C C . MET B 1 104 ? -3.873 -17.812 -15.133 1 90.69 104 MET B C 1
ATOM 4800 O O . MET B 1 104 ? -3.523 -18.953 -14.859 1 90.69 104 MET B O 1
ATOM 4804 N N . VAL B 1 105 ? -4.926 -17.219 -14.625 1 94.88 105 VAL B N 1
ATOM 4805 C CA . VAL B 1 105 ? -5.707 -17.969 -13.648 1 94.88 105 VAL B CA 1
ATOM 4806 C C . VAL B 1 105 ? -7.184 -17.969 -14.047 1 94.88 105 VAL B C 1
ATOM 4808 O O . VAL B 1 105 ? -8.062 -17.984 -13.188 1 94.88 105 VAL B O 1
ATOM 4811 N N . TYR B 1 106 ? -7.488 -17.844 -15.305 1 95.62 106 TYR B N 1
ATOM 4812 C CA . TYR B 1 106 ? -8.852 -17.859 -15.828 1 95.62 106 TYR B CA 1
ATOM 4813 C C . TYR B 1 106 ? -9.688 -16.75 -15.211 1 95.62 106 TYR B C 1
ATOM 4815 O O . TYR B 1 106 ? -10.812 -16.984 -14.75 1 95.62 106 TYR B O 1
ATOM 4823 N N . GLY B 1 107 ? -9.094 -15.516 -15.188 1 95.94 107 GLY B N 1
ATOM 4824 C CA . GLY B 1 107 ? -9.75 -14.43 -14.477 1 95.94 107 GLY B CA 1
ATOM 4825 C C . GLY B 1 107 ? -10.375 -13.406 -15.414 1 95.94 107 GLY B C 1
ATOM 4826 O O . GLY B 1 107 ? -11.227 -12.617 -15 1 95.94 107 GLY B O 1
ATOM 4827 N N . ALA B 1 108 ? -10.008 -13.469 -16.688 1 96.19 108 ALA B N 1
ATOM 4828 C CA . ALA B 1 108 ? -10.352 -12.32 -17.531 1 96.19 108 ALA B CA 1
ATOM 4829 C C . ALA B 1 108 ? -11.289 -12.742 -18.656 1 96.19 108 ALA B C 1
ATOM 4831 O O . ALA B 1 108 ? -11.711 -11.906 -19.469 1 96.19 108 ALA B O 1
ATOM 4832 N N . GLU B 1 109 ? -11.719 -13.992 -18.766 1 95.88 109 GLU B N 1
ATOM 4833 C CA . GLU B 1 109 ? -12.57 -14.484 -19.844 1 95.88 109 GLU B CA 1
ATOM 4834 C C . GLU B 1 109 ? -13.977 -14.797 -19.344 1 95.88 109 GLU B C 1
ATOM 4836 O O . GLU B 1 109 ? -14.18 -15 -18.141 1 95.88 109 GLU B O 1
ATOM 4841 N N . PRO B 1 110 ? -14.898 -14.742 -20.234 1 97.69 110 PRO B N 1
ATOM 4842 C CA . PRO B 1 110 ? -16.219 -15.227 -19.828 1 97.69 110 PRO B CA 1
ATOM 4843 C C . PRO B 1 110 ? -16.234 -16.734 -19.547 1 97.69 110 PRO B C 1
ATOM 4845 O O . PRO B 1 110 ? -15.383 -17.469 -20.062 1 97.69 110 PRO B O 1
ATOM 4848 N N . VAL B 1 111 ? -17.141 -17.125 -18.703 1 96.94 111 VAL B N 1
ATOM 4849 C CA . VAL B 1 111 ? -17.312 -18.547 -18.406 1 96.94 111 VAL B CA 1
ATOM 4850 C C . VAL B 1 111 ? -18.406 -19.125 -19.312 1 96.94 111 VAL B C 1
ATOM 4852 O O . VAL B 1 111 ? -18.266 -20.25 -19.797 1 96.94 111 VAL B O 1
ATOM 4855 N N . HIS B 1 112 ? -19.422 -18.391 -19.516 1 97.25 112 HIS B N 1
ATOM 4856 C CA . HIS B 1 112 ? -20.547 -18.781 -20.359 1 97.25 112 HIS B CA 1
ATOM 4857 C C . HIS B 1 112 ? -20.844 -17.703 -21.406 1 97.25 112 HIS B C 1
ATOM 4859 O O . HIS B 1 112 ? -20 -17.453 -22.281 1 97.25 112 HIS B O 1
ATOM 4865 N N . ASP B 1 113 ? -21.922 -17 -21.25 1 97.94 113 ASP B N 1
ATOM 4866 C CA . ASP B 1 113 ? -22.391 -16.078 -22.281 1 97.94 113 ASP B CA 1
ATOM 4867 C C . ASP B 1 113 ? -22.344 -14.633 -21.781 1 97.94 113 ASP B C 1
ATOM 4869 O O . ASP B 1 113 ? -23.094 -13.781 -22.266 1 97.94 113 ASP B O 1
ATOM 4873 N N . GLU B 1 114 ? -21.5 -14.336 -20.781 1 98.5 114 GLU B N 1
ATOM 4874 C CA . GLU B 1 114 ? -21.344 -12.977 -20.281 1 98.5 114 GLU B CA 1
ATOM 4875 C C . GLU B 1 114 ? -20.938 -12.016 -21.391 1 98.5 114 GLU B C 1
ATOM 4877 O O . GLU B 1 114 ? -20.266 -12.422 -22.344 1 98.5 114 GLU B O 1
ATOM 4882 N N . LEU B 1 115 ? -21.344 -10.75 -21.266 1 98.81 115 LEU B N 1
ATOM 4883 C CA . LEU B 1 115 ? -20.75 -9.703 -22.094 1 98.81 115 LEU B CA 1
ATOM 4884 C C . LEU B 1 115 ? -19.297 -9.438 -21.688 1 98.81 115 LEU B C 1
ATOM 4886 O O . LEU B 1 115 ? -18.969 -9.477 -20.5 1 98.81 115 LEU B O 1
ATOM 4890 N N . VAL B 1 116 ? -18.438 -9.203 -22.672 1 98.88 116 VAL B N 1
ATOM 4891 C CA . VAL B 1 116 ? -17.078 -8.766 -22.375 1 98.88 116 VAL B CA 1
ATOM 4892 C C . VAL B 1 116 ? -16.984 -7.25 -22.531 1 98.88 116 VAL B C 1
ATOM 4894 O O . VAL B 1 116 ? -17.391 -6.691 -23.547 1 98.88 116 VAL B O 1
ATOM 4897 N N . LEU B 1 117 ? -16.562 -6.574 -21.531 1 98.94 117 LEU B N 1
ATOM 4898 C CA . LEU B 1 117 ? -16.25 -5.152 -21.578 1 98.94 117 LEU B CA 1
ATOM 4899 C C . LEU B 1 117 ? -14.742 -4.934 -21.703 1 98.94 117 LEU B C 1
ATOM 4901 O O . LEU B 1 117 ? -14.023 -4.93 -20.688 1 98.94 117 LEU B O 1
ATOM 4905 N N . SER B 1 118 ? -14.266 -4.688 -22.906 1 98.88 118 SER B N 1
ATOM 4906 C CA . SER B 1 118 ? -12.844 -4.547 -23.188 1 98.88 118 SER B CA 1
ATOM 4907 C C . SER B 1 118 ? -12.406 -3.088 -23.109 1 98.88 118 SER B C 1
ATOM 4909 O O . SER B 1 118 ? -12.984 -2.227 -23.781 1 98.88 118 SER B O 1
ATOM 4911 N N . THR B 1 119 ? -11.32 -2.811 -22.422 1 98.56 119 THR B N 1
ATOM 4912 C CA . THR B 1 119 ? -10.859 -1.436 -22.25 1 98.56 119 THR B CA 1
ATOM 4913 C C . THR B 1 119 ? -9.812 -1.078 -23.297 1 98.56 119 THR B C 1
ATOM 4915 O O . THR B 1 119 ? -9.164 -0.034 -23.203 1 98.56 119 THR B O 1
ATOM 4918 N N . HIS B 1 120 ? -9.648 -1.812 -24.344 1 98.31 120 HIS B N 1
ATOM 4919 C CA . HIS B 1 120 ? -8.602 -1.681 -25.344 1 98.31 120 HIS B CA 1
ATOM 4920 C C . HIS B 1 120 ? -8.609 -0.292 -25.969 1 98.31 120 HIS B C 1
ATOM 4922 O O . HIS B 1 120 ? -7.555 0.246 -26.312 1 98.31 120 HIS B O 1
ATOM 4928 N N . LEU B 1 121 ? -9.797 0.25 -26.109 1 98.31 121 LEU B N 1
ATOM 4929 C CA . LEU B 1 121 ? -9.891 1.506 -26.844 1 98.31 121 LEU B CA 1
ATOM 4930 C C . LEU B 1 121 ? -9.742 2.697 -25.906 1 98.31 121 LEU B C 1
ATOM 4932 O O . LEU B 1 121 ? -9.695 3.846 -26.359 1 98.31 121 LEU B O 1
ATOM 4936 N N . MET B 1 122 ? -9.664 2.506 -24.609 1 98.31 122 MET B N 1
ATOM 4937 C CA . MET B 1 122 ? -9.312 3.537 -23.641 1 98.31 122 MET B CA 1
ATOM 4938 C C . MET B 1 122 ? -7.805 3.633 -23.469 1 98.31 122 MET B C 1
ATOM 4940 O O . MET B 1 122 ? -7.277 3.289 -22.406 1 98.31 122 MET B O 1
ATOM 4944 N N . ASN B 1 123 ? -7.137 4.195 -24.422 1 98.06 123 ASN B N 1
ATOM 4945 C CA . ASN B 1 123 ? -5.684 4.09 -24.516 1 98.06 123 ASN B CA 1
ATOM 4946 C C . ASN B 1 123 ? -5.051 5.406 -24.953 1 98.06 123 ASN B C 1
ATOM 4948 O O . ASN B 1 123 ? -4.098 5.418 -25.734 1 98.06 123 ASN B O 1
ATOM 4952 N N . ALA B 1 124 ? -5.617 6.48 -24.516 1 97.31 124 ALA B N 1
ATOM 4953 C CA . ALA B 1 124 ? -4.992 7.77 -24.781 1 97.31 124 ALA B CA 1
ATOM 4954 C C . ALA B 1 124 ? -3.541 7.789 -24.312 1 97.31 124 ALA B C 1
ATOM 4956 O O . ALA B 1 124 ? -3.154 7.012 -23.438 1 97.31 124 ALA B O 1
ATOM 4957 N N . THR B 1 125 ? -2.744 8.672 -24.906 1 97.38 125 THR B N 1
ATOM 4958 C CA . THR B 1 125 ? -1.334 8.797 -24.547 1 97.38 125 THR B CA 1
ATOM 4959 C C . THR B 1 125 ? -1.177 9.102 -23.062 1 97.38 125 THR B C 1
ATOM 4961 O O . THR B 1 125 ? -1.835 10 -22.531 1 97.38 125 THR B O 1
ATOM 4964 N N . PRO B 1 126 ? -0.286 8.391 -22.406 1 98.56 126 PRO B N 1
ATOM 4965 C CA . PRO B 1 126 ? -0.066 8.648 -20.984 1 98.56 126 PRO B CA 1
ATOM 4966 C C . PRO B 1 126 ? 0.434 10.07 -20.703 1 98.56 126 PRO B C 1
ATOM 4968 O O . PRO B 1 126 ? 1.21 10.617 -21.5 1 98.56 126 PRO B O 1
ATOM 4971 N N . VAL B 1 127 ? 0.061 10.672 -19.609 1 98.19 127 VAL B N 1
ATOM 4972 C CA . VAL B 1 127 ? 0.522 11.992 -19.172 1 98.19 127 VAL B CA 1
ATOM 4973 C C . VAL B 1 127 ? 1.549 11.828 -18.047 1 98.19 127 VAL B C 1
ATOM 4975 O O . VAL B 1 127 ? 1.19 11.539 -16.906 1 98.19 127 VAL B O 1
ATOM 4978 N N . VAL B 1 128 ? 2.789 12.133 -18.375 1 98.31 128 VAL B N 1
ATOM 4979 C CA . VAL B 1 128 ? 3.891 11.977 -17.422 1 98.31 128 VAL B CA 1
ATOM 4980 C C . VAL B 1 128 ? 4.234 13.328 -16.797 1 98.31 128 VAL B C 1
ATOM 4982 O O . VAL B 1 128 ? 4.348 14.328 -17.516 1 98.31 128 VAL B O 1
ATOM 4985 N N . SER B 1 129 ? 4.348 13.352 -15.5 1 95.62 129 SER B N 1
ATOM 4986 C CA . SER B 1 129 ? 4.73 14.57 -14.797 1 95.62 129 SER B CA 1
ATOM 4987 C C . SER B 1 129 ? 6.035 14.383 -14.031 1 95.62 129 SER B C 1
ATOM 4989 O O . SER B 1 129 ? 6.09 13.594 -13.078 1 95.62 129 SER B O 1
ATOM 4991 N N . LYS B 1 130 ? 7.023 15.188 -14.297 1 91.94 130 LYS B N 1
ATOM 4992 C CA . LYS B 1 130 ? 8.289 15.18 -13.57 1 91.94 130 LYS B CA 1
ATOM 4993 C C . LYS B 1 130 ? 8.133 15.812 -12.195 1 91.94 130 LYS B C 1
ATOM 4995 O O . LYS B 1 130 ? 8.789 15.391 -11.234 1 91.94 130 LYS B O 1
ATOM 5000 N N . ASN B 1 131 ? 7.285 16.734 -12.141 1 88.5 131 ASN B N 1
ATOM 5001 C CA . ASN B 1 131 ? 7.105 17.484 -10.898 1 88.5 131 ASN B CA 1
ATOM 5002 C C . ASN B 1 131 ? 6.512 16.594 -9.805 1 88.5 131 ASN B C 1
ATOM 5004 O O . ASN B 1 131 ? 6.961 16.641 -8.656 1 88.5 131 ASN B O 1
ATOM 5008 N N . THR B 1 132 ? 5.539 15.82 -10.18 1 91.81 132 THR B N 1
ATOM 5009 C CA . THR B 1 132 ? 4.906 14.961 -9.188 1 91.81 132 THR B CA 1
ATOM 5010 C C . THR B 1 132 ? 5.5 13.555 -9.227 1 91.81 132 THR B C 1
ATOM 5012 O O . THR B 1 132 ? 5.145 12.703 -8.406 1 91.81 132 THR B O 1
ATOM 5015 N N . MET B 1 133 ? 6.367 13.305 -10.242 1 93.62 133 MET B N 1
ATOM 5016 C CA . MET B 1 133 ? 6.934 11.984 -10.461 1 93.62 133 MET B CA 1
ATOM 5017 C C . MET B 1 133 ? 5.836 10.922 -10.516 1 93.62 133 MET B C 1
ATOM 5019 O O . MET B 1 133 ? 5.879 9.938 -9.781 1 93.62 133 MET B O 1
ATOM 5023 N N . SER B 1 134 ? 4.91 11.125 -11.461 1 97.25 134 SER B N 1
ATOM 5024 C CA . SER B 1 134 ? 3.766 10.242 -11.641 1 97.25 134 SER B CA 1
ATOM 5025 C C . SER B 1 134 ? 3.33 10.188 -13.102 1 97.25 134 SER B C 1
ATOM 5027 O O . SER B 1 134 ? 3.766 11.008 -13.914 1 97.25 134 SER B O 1
ATOM 5029 N N . VAL B 1 135 ? 2.586 9.195 -13.43 1 98.75 135 VAL B N 1
ATOM 5030 C CA . VAL B 1 135 ? 1.988 9.078 -14.75 1 98.75 135 VAL B CA 1
ATOM 5031 C C . VAL B 1 135 ? 0.498 8.773 -14.625 1 98.75 135 VAL B C 1
ATOM 5033 O O . VAL B 1 135 ? 0.089 7.996 -13.75 1 98.75 135 VAL B O 1
ATOM 5036 N N . GLU B 1 136 ? -0.301 9.469 -15.344 1 98.62 136 GLU B N 1
ATOM 5037 C CA . GLU B 1 136 ? -1.718 9.156 -15.508 1 98.62 136 GLU B CA 1
ATOM 5038 C C . GLU B 1 136 ? -1.967 8.383 -16.797 1 98.62 136 GLU B C 1
ATOM 5040 O O . GLU B 1 136 ? -1.508 8.789 -17.875 1 98.62 136 GLU B O 1
ATOM 5045 N N . ALA B 1 137 ? -2.627 7.281 -16.688 1 98.81 137 ALA B N 1
ATOM 5046 C CA . ALA B 1 137 ? -2.867 6.438 -17.844 1 98.81 137 ALA B CA 1
ATOM 5047 C C . ALA B 1 137 ? -4.262 5.82 -17.797 1 98.81 137 ALA B C 1
ATOM 5049 O O . ALA B 1 137 ? -4.75 5.457 -16.734 1 98.81 137 ALA B O 1
ATOM 5050 N N . GLU B 1 138 ? -4.863 5.707 -18.969 1 98.62 138 GLU B N 1
ATOM 5051 C CA . GLU B 1 138 ? -6.129 4.984 -19.109 1 98.62 138 GLU B CA 1
ATOM 5052 C C . GLU B 1 138 ? -5.918 3.479 -19 1 98.62 138 GLU B C 1
ATOM 5054 O O . GLU B 1 138 ? -4.797 2.988 -19.156 1 98.62 138 GLU B O 1
ATOM 5059 N N . SER B 1 139 ? -6.961 2.814 -18.766 1 98.69 139 SER B N 1
ATOM 5060 C CA . SER B 1 139 ? -6.965 1.381 -18.484 1 98.69 139 SER B CA 1
ATOM 5061 C C . SER B 1 139 ? -6.367 0.592 -19.641 1 98.69 139 SER B C 1
ATOM 5063 O O . SER B 1 139 ? -5.68 -0.408 -19.438 1 98.69 139 SER B O 1
ATOM 5065 N N . GLY B 1 140 ? -6.574 1.012 -20.844 1 98.75 140 GLY B N 1
ATOM 5066 C CA . GLY B 1 140 ? -6.219 0.224 -22.016 1 98.75 140 GLY B CA 1
ATOM 5067 C C . GLY B 1 140 ? -4.805 0.484 -22.5 1 98.75 140 GLY B C 1
ATOM 5068 O O . GLY B 1 140 ? -4.371 -0.086 -23.5 1 98.75 140 GLY B O 1
ATOM 5069 N N . VAL B 1 141 ? -4.082 1.305 -21.812 1 98.81 141 VAL B N 1
ATOM 5070 C CA . VAL B 1 141 ? -2.699 1.569 -22.203 1 98.81 141 VAL B CA 1
ATOM 5071 C C . VAL B 1 141 ? -1.84 0.338 -21.922 1 98.81 141 VAL B C 1
ATOM 5073 O O . VAL B 1 141 ? -1.853 -0.197 -20.812 1 98.81 141 VAL B O 1
ATOM 5076 N N . ILE B 1 142 ? -1.127 -0.092 -22.938 1 98.69 142 ILE B N 1
ATOM 5077 C CA . ILE B 1 142 ? -0.207 -1.216 -22.797 1 98.69 142 ILE B CA 1
ATOM 5078 C C . ILE B 1 142 ? 0.934 -0.832 -21.859 1 98.69 142 ILE B C 1
ATOM 5080 O O . ILE B 1 142 ? 1.492 0.263 -21.969 1 98.69 142 ILE B O 1
ATOM 5084 N N . LEU B 1 143 ? 1.284 -1.667 -20.969 1 98.38 143 LEU B N 1
ATOM 5085 C CA . LEU B 1 143 ? 2.289 -1.407 -19.953 1 98.38 143 LEU B CA 1
ATOM 5086 C C . LEU B 1 143 ? 3.592 -0.924 -20.578 1 98.38 143 LEU B C 1
ATOM 5088 O O . LEU B 1 143 ? 4.152 0.091 -20.156 1 98.38 143 LEU B O 1
ATOM 5092 N N . GLN B 1 144 ? 4.078 -1.554 -21.609 1 98 144 GLN B N 1
ATOM 5093 C CA . GLN B 1 144 ? 5.34 -1.195 -22.25 1 98 144 GLN B CA 1
ATOM 5094 C C . GLN B 1 144 ? 5.285 0.22 -22.812 1 98 144 GLN B C 1
ATOM 5096 O O . GLN B 1 144 ? 6.258 0.972 -22.719 1 98 144 GLN B O 1
ATOM 5101 N N . ARG B 1 145 ? 4.203 0.523 -23.391 1 98.31 145 ARG B N 1
ATOM 5102 C CA . ARG B 1 145 ? 4.039 1.871 -23.922 1 98.31 145 ARG B CA 1
ATOM 5103 C C . ARG B 1 145 ? 4.113 2.914 -22.812 1 98.31 145 ARG B C 1
ATOM 5105 O O . ARG B 1 145 ? 4.699 3.982 -23 1 98.31 145 ARG B O 1
ATOM 5112 N N . CYS B 1 146 ? 3.457 2.611 -21.766 1 98.69 146 CYS B N 1
ATOM 5113 C CA . CYS B 1 146 ? 3.51 3.51 -20.609 1 98.69 146 CYS B CA 1
ATOM 5114 C C . CYS B 1 146 ? 4.934 3.629 -20.078 1 98.69 146 CYS B C 1
ATOM 5116 O O . CYS B 1 146 ? 5.398 4.73 -19.781 1 98.69 146 CYS B O 1
ATOM 5118 N N . GLN B 1 147 ? 5.637 2.547 -19.984 1 98.19 147 GLN B N 1
ATOM 5119 C CA . GLN B 1 147 ? 7.023 2.525 -19.531 1 98.19 147 GLN B CA 1
ATOM 5120 C C . GLN B 1 147 ? 7.906 3.387 -20.438 1 98.19 147 GLN B C 1
ATOM 5122 O O . GLN B 1 147 ? 8.734 4.156 -19.953 1 98.19 147 GLN B O 1
ATOM 5127 N N . GLU B 1 148 ? 7.738 3.238 -21.672 1 98.19 148 GLU B N 1
ATOM 5128 C CA . GLU B 1 148 ? 8.531 3.988 -22.641 1 98.19 148 GLU B CA 1
ATOM 5129 C C . GLU B 1 148 ? 8.266 5.488 -22.531 1 98.19 148 GLU B C 1
ATOM 5131 O O . GLU B 1 148 ? 9.195 6.293 -22.609 1 98.19 148 GLU B O 1
ATOM 5136 N N . ALA B 1 149 ? 7.023 5.824 -22.344 1 98.56 149 ALA B N 1
ATOM 5137 C CA . ALA B 1 149 ? 6.684 7.23 -22.141 1 98.56 149 ALA B CA 1
ATOM 5138 C C . ALA B 1 149 ? 7.383 7.793 -20.906 1 98.56 149 ALA B C 1
ATOM 5140 O O . ALA B 1 149 ? 7.879 8.922 -20.938 1 98.56 149 ALA B O 1
ATOM 5141 N N . CYS B 1 150 ? 7.406 7.059 -19.859 1 98.5 150 CYS B N 1
ATOM 5142 C CA . CYS B 1 150 ? 8.047 7.477 -18.625 1 98.5 150 CYS B CA 1
ATOM 5143 C C . CYS B 1 150 ? 9.562 7.59 -18.812 1 98.5 150 CYS B C 1
ATOM 5145 O O . CYS B 1 150 ? 10.172 8.555 -18.359 1 98.5 150 CYS B O 1
ATOM 5147 N N . ALA B 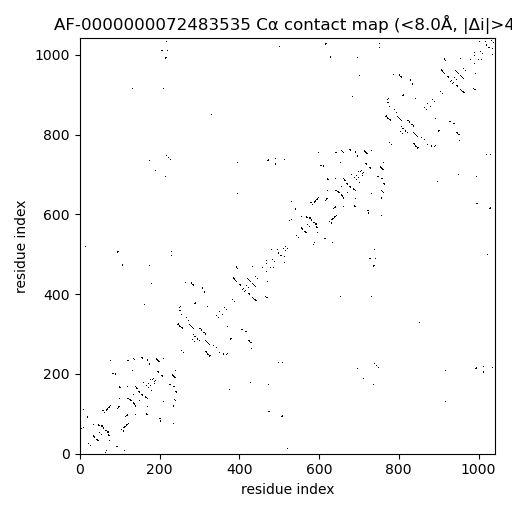1 151 ? 10.148 6.664 -19.484 1 97.44 151 ALA B N 1
ATOM 5148 C CA . ALA B 1 151 ? 11.594 6.625 -19.688 1 97.44 151 ALA B CA 1
ATOM 5149 C C . ALA B 1 151 ? 12.062 7.844 -20.469 1 97.44 151 ALA B C 1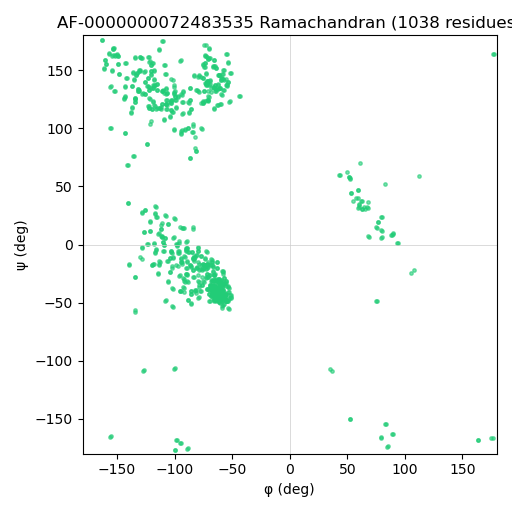
ATOM 5151 O O . ALA B 1 151 ? 13.164 8.359 -20.234 1 97.44 151 ALA B O 1
ATOM 5152 N N . LYS B 1 152 ? 11.312 8.281 -21.406 1 97.25 152 LYS B N 1
ATOM 5153 C CA . LYS B 1 152 ? 11.641 9.461 -22.203 1 97.25 152 LYS B CA 1
ATOM 5154 C C . LYS B 1 152 ? 11.82 10.688 -21.297 1 97.25 152 LYS B C 1
ATOM 5156 O O . LYS B 1 152 ? 12.562 11.609 -21.656 1 97.25 152 LYS B O 1
ATOM 5161 N N . GLU B 1 153 ? 11.18 10.625 -20.156 1 96.12 153 GLU B N 1
ATOM 5162 C CA . GLU B 1 153 ? 11.273 11.734 -19.219 1 96.12 153 GLU B CA 1
ATOM 5163 C C . GLU B 1 153 ? 12.273 11.445 -18.109 1 96.12 153 GLU B C 1
ATOM 5165 O O . GLU B 1 153 ? 12.328 12.164 -17.109 1 96.12 153 GLU B O 1
ATOM 5170 N N . GLY B 1 154 ? 12.969 10.383 -18.188 1 95.31 154 GLY B N 1
ATOM 5171 C CA . GLY B 1 154 ? 13.969 10.031 -17.203 1 95.31 154 GLY B CA 1
ATOM 5172 C C . GLY B 1 154 ? 13.367 9.422 -15.945 1 95.31 154 GLY B C 1
ATOM 5173 O O . GLY B 1 154 ? 13.969 9.492 -14.867 1 95.31 154 GLY B O 1
ATOM 5174 N N . LEU B 1 155 ? 12.188 8.852 -16.047 1 97.06 155 LEU B N 1
ATOM 5175 C CA . LEU B 1 155 ? 11.508 8.273 -14.898 1 97.06 155 LEU B CA 1
ATOM 5176 C C . LEU B 1 155 ? 11.234 6.785 -15.125 1 97.06 155 LEU B C 1
ATOM 5178 O O . LEU B 1 155 ? 11.062 6.344 -16.266 1 97.06 155 LEU B O 1
ATOM 5182 N N . LEU B 1 156 ? 11.227 6.066 -14.047 1 97 156 LEU B N 1
ATOM 5183 C CA . LEU B 1 156 ? 11.031 4.617 -14.07 1 97 156 LEU B CA 1
ATOM 5184 C C . LEU B 1 156 ? 9.617 4.25 -13.633 1 97 156 LEU B C 1
ATOM 5186 O O . LEU B 1 156 ? 9.18 4.656 -12.555 1 97 156 LEU B O 1
ATOM 5190 N N . PHE B 1 157 ? 8.883 3.525 -14.5 1 98 157 PHE B N 1
ATOM 5191 C CA . PHE B 1 157 ? 7.672 2.836 -14.078 1 98 157 PHE B CA 1
ATOM 5192 C C . PHE B 1 157 ? 8.008 1.597 -13.258 1 98 157 PHE B C 1
ATOM 5194 O O . PHE B 1 157 ? 8.812 0.762 -13.688 1 98 157 PHE B O 1
ATOM 5201 N N . PRO B 1 158 ? 7.395 1.365 -12.109 1 96.06 158 PRO B N 1
ATOM 5202 C CA . PRO B 1 158 ? 7.93 0.455 -11.102 1 96.06 158 PRO B CA 1
ATOM 5203 C C . PRO B 1 158 ? 7.566 -1.005 -11.367 1 96.06 158 PRO B C 1
ATOM 5205 O O . PRO B 1 158 ? 7.723 -1.854 -10.484 1 96.06 158 PRO B O 1
ATOM 5208 N N . LEU B 1 159 ? 7.105 -1.411 -12.508 1 95 159 LEU B N 1
ATOM 5209 C CA . LEU B 1 159 ? 6.754 -2.793 -12.812 1 95 159 LEU B CA 1
ATOM 5210 C C . LEU B 1 159 ? 7.609 -3.33 -13.961 1 95 159 LEU B C 1
ATOM 5212 O O . LEU B 1 159 ? 7.844 -2.631 -14.945 1 95 159 LEU B O 1
ATOM 5216 N N . MET B 1 160 ? 8.039 -4.551 -13.75 1 91.25 160 MET B N 1
ATOM 5217 C CA . MET B 1 160 ? 8.703 -5.301 -14.812 1 91.25 160 MET B CA 1
ATOM 5218 C C . MET B 1 160 ? 8.211 -6.742 -14.852 1 91.25 160 MET B C 1
ATOM 5220 O O . MET B 1 160 ? 8.367 -7.484 -13.883 1 91.25 160 MET B O 1
ATOM 5224 N N . MET B 1 161 ? 7.641 -7.062 -15.945 1 89.31 161 MET B N 1
ATOM 5225 C CA . MET B 1 161 ? 7.094 -8.406 -16.078 1 89.31 161 MET B CA 1
ATOM 5226 C C . MET B 1 161 ? 7.094 -8.852 -17.547 1 89.31 161 MET B C 1
ATOM 5228 O O . MET B 1 161 ? 7.172 -8.016 -18.453 1 89.31 161 MET B O 1
ATOM 5232 N N . GLY B 1 162 ? 6.965 -10.102 -17.734 1 84.94 162 GLY B N 1
ATOM 5233 C CA . GLY B 1 162 ? 7.066 -10.695 -19.062 1 84.94 162 GLY B CA 1
ATOM 5234 C C . GLY B 1 162 ? 5.945 -10.266 -19.984 1 84.94 162 GLY B C 1
ATOM 5235 O O . GLY B 1 162 ? 6.141 -10.188 -21.203 1 84.94 162 GLY B O 1
ATOM 5236 N N . SER B 1 163 ? 4.816 -9.906 -19.469 1 89 163 SER B N 1
ATOM 5237 C CA . SER B 1 163 ? 3.65 -9.578 -20.281 1 89 163 SER B CA 1
ATOM 5238 C C . SER B 1 163 ? 3.596 -8.086 -20.594 1 89 163 SER B C 1
ATOM 5240 O O . SER B 1 163 ? 2.561 -7.574 -21.031 1 89 163 SER B O 1
ATOM 5242 N N . LYS B 1 164 ? 4.668 -7.344 -20.391 1 93.31 164 LYS B N 1
ATOM 5243 C CA . LYS B 1 164 ? 4.668 -5.891 -20.5 1 93.31 164 LYS B CA 1
ATOM 5244 C C . LYS B 1 164 ? 4.227 -5.449 -21.891 1 93.31 164 LYS B C 1
ATOM 5246 O O . LYS B 1 164 ? 3.68 -4.355 -22.062 1 93.31 164 LYS B O 1
ATOM 5251 N N . GLY B 1 165 ? 4.336 -6.285 -22.922 1 95.38 165 GLY B N 1
ATOM 5252 C CA . GLY B 1 165 ? 4.004 -5.914 -24.281 1 95.38 165 GLY B CA 1
ATOM 5253 C C . GLY B 1 165 ? 2.525 -6.051 -24.594 1 95.38 165 GLY B C 1
ATOM 5254 O O . GLY B 1 165 ? 2.047 -5.531 -25.609 1 95.38 165 GLY B O 1
ATOM 5255 N N . SER B 1 166 ? 1.799 -6.707 -23.672 1 95.94 166 SER B N 1
ATOM 5256 C CA . SER B 1 166 ? 0.391 -6.938 -23.984 1 95.94 166 SER B CA 1
ATOM 5257 C C . SER B 1 166 ? -0.497 -6.609 -22.797 1 95.94 166 SER B C 1
ATOM 5259 O O . SER B 1 166 ? -1.685 -6.32 -22.953 1 95.94 166 SER B O 1
ATOM 5261 N N . SER B 1 167 ? 0.03 -6.727 -21.562 1 96.69 167 SER B N 1
ATOM 5262 C CA . SER B 1 167 ? -0.774 -6.34 -20.406 1 96.69 167 SER B CA 1
ATOM 5263 C C . SER B 1 167 ? -1.067 -4.844 -20.422 1 96.69 167 SER B C 1
ATOM 5265 O O . SER B 1 167 ? -0.349 -4.07 -21.047 1 96.69 167 SER B O 1
ATOM 5267 N N . MET B 1 168 ? -2.127 -4.5 -19.828 1 98.56 168 MET B N 1
ATOM 5268 C CA . MET B 1 168 ? -2.576 -3.111 -19.828 1 98.56 168 MET B CA 1
ATOM 5269 C C . MET B 1 168 ? -2.727 -2.592 -18.406 1 98.56 168 MET B C 1
ATOM 5271 O O . MET B 1 168 ? -2.816 -3.377 -17.453 1 98.56 168 MET B O 1
ATOM 5275 N N . ILE B 1 169 ? -2.758 -1.306 -18.219 1 98.75 169 ILE B N 1
ATOM 5276 C CA . ILE B 1 169 ? -2.713 -0.636 -16.922 1 98.75 169 ILE B CA 1
ATOM 5277 C C . ILE B 1 169 ? -3.902 -1.075 -16.078 1 98.75 169 ILE B C 1
ATOM 5279 O O . ILE B 1 169 ? -3.75 -1.373 -14.891 1 98.75 169 ILE B O 1
ATOM 5283 N N . GLY B 1 170 ? -5.078 -1.145 -16.656 1 98.62 170 GLY B N 1
ATOM 5284 C CA . GLY B 1 170 ? -6.238 -1.583 -15.891 1 98.62 170 GLY B CA 1
ATOM 5285 C C . GLY B 1 170 ? -6.07 -2.971 -15.297 1 98.62 170 GLY B C 1
ATOM 5286 O O . GLY B 1 170 ? -6.445 -3.209 -14.148 1 98.62 170 GLY B O 1
ATOM 5287 N N . GLY B 1 171 ? -5.543 -3.873 -16.094 1 98 171 GLY B N 1
ATOM 5288 C CA . GLY B 1 171 ? -5.277 -5.219 -15.609 1 98 171 GLY B CA 1
ATOM 5289 C C . GLY B 1 171 ? -4.203 -5.27 -14.539 1 98 171 GLY B C 1
ATOM 5290 O O . GLY B 1 171 ? -4.32 -6.023 -13.57 1 98 171 GLY B O 1
ATOM 5291 N N . ASN B 1 172 ? -3.156 -4.434 -14.719 1 98.12 172 ASN B N 1
ATOM 5292 C CA . ASN B 1 172 ? -2.092 -4.379 -13.727 1 98.12 172 ASN B CA 1
ATOM 5293 C C . ASN B 1 172 ? -2.627 -3.971 -12.359 1 98.12 172 ASN B C 1
ATOM 5295 O O . ASN B 1 172 ? -2.254 -4.559 -11.336 1 98.12 172 ASN B O 1
ATOM 5299 N N . VAL B 1 173 ? -3.514 -2.984 -12.359 1 98.44 173 VAL B N 1
ATOM 5300 C CA . VAL B 1 173 ? -4.098 -2.496 -11.117 1 98.44 173 VAL B CA 1
ATOM 5301 C C . VAL B 1 173 ? -5.047 -3.547 -10.539 1 98.44 173 VAL B C 1
ATOM 5303 O O . VAL B 1 173 ? -4.965 -3.893 -9.359 1 98.44 173 VAL B O 1
ATOM 5306 N N . SER B 1 174 ? -5.852 -4.188 -11.344 1 98.06 174 SER B N 1
ATOM 5307 C CA . SER B 1 174 ? -6.926 -5.074 -10.906 1 98.06 174 SER B CA 1
ATOM 5308 C C . SER B 1 174 ? -6.367 -6.398 -10.391 1 98.06 174 SER B C 1
ATOM 5310 O O . SER B 1 174 ? -7.066 -7.145 -9.695 1 98.06 174 SER B O 1
ATOM 5312 N N . THR B 1 175 ? -5.141 -6.699 -10.719 1 97.06 175 THR B N 1
ATOM 5313 C CA . THR B 1 175 ? -4.547 -7.945 -10.242 1 97.06 175 THR B CA 1
ATOM 5314 C C . THR B 1 175 ? -3.463 -7.664 -9.203 1 97.06 175 THR B C 1
ATOM 5316 O O . THR B 1 175 ? -2.773 -8.578 -8.758 1 97.06 175 THR B O 1
ATOM 5319 N N . ASN B 1 176 ? -3.26 -6.383 -8.867 1 97.5 176 ASN B N 1
ATOM 5320 C CA . ASN B 1 176 ? -2.172 -5.988 -7.984 1 97.5 176 ASN B CA 1
ATOM 5321 C C . ASN B 1 176 ? -0.831 -6.535 -8.461 1 97.5 176 ASN B C 1
ATOM 5323 O O . ASN B 1 176 ? -0.124 -7.203 -7.703 1 97.5 176 ASN B O 1
ATOM 5327 N N . ALA B 1 177 ? -0.501 -6.195 -9.648 1 95.56 177 ALA B N 1
ATOM 5328 C CA . ALA B 1 177 ? 0.725 -6.703 -10.258 1 95.56 177 ALA B CA 1
ATOM 5329 C C . ALA B 1 177 ? 1.957 -6.211 -9.5 1 95.56 177 ALA B C 1
ATOM 5331 O O . ALA B 1 177 ? 1.937 -5.129 -8.906 1 95.56 177 ALA B O 1
ATOM 5332 N N . GLY B 1 178 ? 3.082 -6.883 -9.453 1 89.88 178 GLY B N 1
ATOM 5333 C CA . GLY B 1 178 ? 4.32 -6.523 -8.789 1 89.88 178 GLY B CA 1
ATOM 5334 C C . GLY B 1 178 ? 5.551 -6.746 -9.648 1 89.88 178 GLY B C 1
ATOM 5335 O O . GLY B 1 178 ? 6.398 -5.855 -9.773 1 89.88 178 GLY B O 1
ATOM 5336 N N . GLY B 1 179 ? 5.766 -8.031 -10.156 1 87.69 179 GLY B N 1
ATOM 5337 C CA . GLY B 1 179 ? 6.828 -8.367 -11.094 1 87.69 179 GLY B CA 1
ATOM 5338 C C . GLY B 1 179 ? 8.164 -8.609 -10.422 1 87.69 179 GLY B C 1
ATOM 5339 O O . GLY B 1 179 ? 8.219 -8.883 -9.227 1 87.69 179 GLY B O 1
ATOM 5340 N N . ILE B 1 180 ? 9.32 -8.398 -11.156 1 91.5 180 ILE B N 1
ATOM 5341 C CA . ILE B 1 180 ? 10.672 -8.805 -10.789 1 91.5 180 ILE B CA 1
ATOM 5342 C C . ILE B 1 180 ? 11.25 -7.816 -9.781 1 91.5 180 ILE B C 1
ATOM 5344 O O . ILE B 1 180 ? 12.016 -8.203 -8.891 1 91.5 180 ILE B O 1
ATOM 5348 N N . HIS B 1 181 ? 10.859 -6.574 -9.875 1 93.5 181 HIS B N 1
ATOM 5349 C CA . HIS B 1 181 ? 11.477 -5.547 -9.039 1 93.5 181 HIS B CA 1
ATOM 5350 C C . HIS B 1 181 ? 10.594 -5.207 -7.844 1 93.5 181 HIS B C 1
ATOM 5352 O O . HIS B 1 181 ? 10.742 -4.145 -7.238 1 93.5 181 HIS B O 1
ATOM 5358 N N . PHE B 1 182 ? 9.719 -6.152 -7.492 1 93.44 182 PHE B N 1
ATOM 5359 C CA . PHE B 1 182 ? 8.773 -5.977 -6.391 1 93.44 182 PHE B CA 1
ATOM 5360 C C . PHE B 1 182 ? 9.516 -5.691 -5.086 1 93.44 182 PHE B C 1
ATOM 5362 O O . PHE B 1 182 ? 9.078 -4.859 -4.289 1 93.44 182 PHE B O 1
ATOM 5369 N N . ALA B 1 183 ? 10.586 -6.34 -4.914 1 89.25 183 ALA B N 1
ATOM 5370 C CA . ALA B 1 183 ? 11.289 -6.203 -3.645 1 89.25 183 ALA B CA 1
ATOM 5371 C C . ALA B 1 183 ? 11.727 -4.758 -3.41 1 89.25 183 ALA B C 1
ATOM 5373 O O . ALA B 1 183 ? 11.758 -4.293 -2.268 1 89.25 183 ALA B O 1
ATOM 5374 N N . ARG B 1 184 ? 11.977 -4.082 -4.469 1 92.5 184 ARG B N 1
ATOM 5375 C CA . ARG B 1 184 ? 12.453 -2.707 -4.348 1 92.5 184 ARG B CA 1
ATOM 5376 C C . ARG B 1 184 ? 11.297 -1.715 -4.453 1 92.5 184 ARG B C 1
ATOM 5378 O O . ARG B 1 184 ? 11.242 -0.738 -3.705 1 92.5 184 ARG B O 1
ATOM 5385 N N . TYR B 1 185 ? 10.344 -1.977 -5.363 1 94.25 185 TYR B N 1
ATOM 5386 C CA . TYR B 1 185 ? 9.398 -0.916 -5.699 1 94.25 185 TYR B CA 1
ATOM 5387 C C . TYR B 1 185 ? 7.996 -1.271 -5.23 1 94.25 185 TYR B C 1
ATOM 5389 O O . TYR B 1 185 ? 7.105 -0.415 -5.211 1 94.25 185 TYR B O 1
ATOM 5397 N N . GLY B 1 186 ? 7.73 -2.508 -4.883 1 93.44 186 GLY B N 1
ATOM 5398 C CA . GLY B 1 186 ? 6.43 -2.904 -4.367 1 93.44 186 GLY B CA 1
ATOM 5399 C C . GLY B 1 186 ? 5.426 -3.227 -5.457 1 93.44 186 GLY B C 1
ATOM 5400 O O . GLY B 1 186 ? 5.789 -3.314 -6.633 1 93.44 186 GLY B O 1
ATOM 5401 N N . SER B 1 187 ? 4.188 -3.467 -5.082 1 95.19 187 SER B N 1
ATOM 5402 C CA . SER B 1 187 ? 3.078 -3.801 -5.969 1 95.19 187 SER B CA 1
ATOM 5403 C C . SER B 1 187 ? 2.275 -2.557 -6.34 1 95.19 187 SER B C 1
ATOM 5405 O O . SER B 1 187 ? 2.709 -1.433 -6.082 1 95.19 187 SER B O 1
ATOM 5407 N N . MET B 1 188 ? 1.162 -2.781 -6.977 1 97.31 188 MET B N 1
ATOM 5408 C CA . MET B 1 188 ? 0.267 -1.678 -7.312 1 97.31 188 MET B CA 1
ATOM 5409 C C . MET B 1 188 ? -0.323 -1.051 -6.055 1 97.31 188 MET B C 1
ATOM 5411 O O . MET B 1 188 ? -0.591 0.151 -6.023 1 97.31 188 MET B O 1
ATOM 5415 N N . HIS B 1 189 ? -0.454 -1.769 -4.918 1 97 189 HIS B N 1
ATOM 5416 C CA . HIS B 1 189 ? -0.893 -1.186 -3.654 1 97 189 HIS B CA 1
ATOM 5417 C C . HIS B 1 189 ? 0.06 -0.087 -3.195 1 97 189 HIS B C 1
ATOM 5419 O O . HIS B 1 189 ? -0.371 0.914 -2.619 1 97 189 HIS B O 1
ATOM 5425 N N . SER B 1 190 ? 1.295 -0.236 -3.486 1 95.56 190 SER B N 1
ATOM 5426 C CA . SER B 1 190 ? 2.303 0.718 -3.035 1 95.56 190 SER B CA 1
ATOM 5427 C C . SER B 1 190 ? 2.436 1.885 -4.008 1 95.56 190 SER B C 1
ATOM 5429 O O . SER B 1 190 ? 2.971 2.938 -3.654 1 95.56 190 SER B O 1
ATOM 5431 N N . ASN B 1 191 ? 1.929 1.669 -5.238 1 97.44 191 ASN B N 1
ATOM 5432 C CA . ASN B 1 191 ? 2.363 2.617 -6.262 1 97.44 191 ASN B CA 1
ATOM 5433 C C . ASN B 1 191 ? 1.181 3.373 -6.863 1 97.44 191 ASN B C 1
ATOM 5435 O O . ASN B 1 191 ? 1.365 4.395 -7.527 1 97.44 191 ASN B O 1
ATOM 5439 N N . VAL B 1 192 ? -0.046 2.891 -6.695 1 98.38 192 VAL B N 1
ATOM 5440 C CA . VAL B 1 192 ? -1.199 3.627 -7.199 1 98.38 192 VAL B CA 1
ATOM 5441 C C . VAL B 1 192 ? -1.487 4.82 -6.293 1 98.38 192 VAL B C 1
ATOM 5443 O O . VAL B 1 192 ? -1.77 4.652 -5.105 1 98.38 192 VAL B O 1
ATOM 5446 N N . LEU B 1 193 ? -1.481 6.012 -6.855 1 97.62 193 LEU B N 1
ATOM 5447 C CA . LEU B 1 193 ? -1.743 7.242 -6.117 1 97.62 193 LEU B CA 1
ATOM 5448 C C . LEU B 1 193 ? -3.223 7.605 -6.172 1 97.62 193 LEU B C 1
ATOM 5450 O O . LEU B 1 193 ? -3.766 8.156 -5.211 1 97.62 193 LEU B O 1
ATOM 5454 N N . GLY B 1 194 ? -3.801 7.375 -7.246 1 98.19 194 GLY B N 1
ATOM 5455 C CA . GLY B 1 194 ? -5.207 7.629 -7.512 1 98.19 194 GLY B CA 1
ATOM 5456 C C . GLY B 1 194 ? -5.766 6.781 -8.641 1 98.19 194 GLY B C 1
ATOM 5457 O O . GLY B 1 194 ? -5.008 6.184 -9.406 1 98.19 194 GLY B O 1
ATOM 5458 N N . MET B 1 195 ? -7.086 6.742 -8.688 1 98.56 195 MET B N 1
ATOM 5459 C CA . MET B 1 195 ? -7.715 5.996 -9.773 1 98.56 195 MET B CA 1
ATOM 5460 C C . MET B 1 195 ? -9.156 6.453 -9.984 1 98.56 195 MET B C 1
ATOM 5462 O O . MET B 1 195 ? -9.75 7.074 -9.102 1 98.56 195 MET B O 1
ATOM 5466 N N . GLU B 1 196 ? -9.617 6.262 -11.141 1 98.75 196 GLU B N 1
ATOM 5467 C CA . GLU B 1 196 ? -11.031 6.355 -11.5 1 98.75 196 GLU B CA 1
ATOM 5468 C C . GLU B 1 196 ? -11.625 4.977 -11.766 1 98.75 196 GLU B C 1
ATOM 5470 O O . GLU B 1 196 ? -11 4.145 -12.43 1 98.75 196 GLU B O 1
ATOM 5475 N N . VAL B 1 197 ? -12.734 4.727 -11.133 1 98.81 197 VAL B N 1
ATOM 5476 C CA . VAL B 1 197 ? -13.375 3.418 -11.234 1 98.81 197 VAL B CA 1
ATOM 5477 C C . VAL B 1 197 ? -14.875 3.59 -11.445 1 98.81 197 VAL B C 1
ATOM 5479 O O . VAL B 1 197 ? -15.477 4.527 -10.914 1 98.81 197 VAL B O 1
ATOM 5482 N N . VAL B 1 198 ? -15.445 2.742 -12.273 1 98.88 198 VAL B N 1
ATOM 5483 C CA . VAL B 1 198 ? -16.891 2.658 -12.391 1 98.88 198 VAL B CA 1
ATOM 5484 C C . VAL B 1 198 ? -17.406 1.432 -11.641 1 98.88 198 VAL B C 1
ATOM 5486 O O . VAL B 1 198 ? -16.953 0.312 -11.883 1 98.88 198 VAL B O 1
ATOM 5489 N N . THR B 1 199 ? -18.297 1.622 -10.672 1 98.56 199 THR B N 1
ATOM 5490 C CA . THR B 1 199 ? -18.828 0.526 -9.875 1 98.56 199 THR B CA 1
ATOM 5491 C C . THR B 1 199 ? -19.828 -0.297 -10.695 1 98.56 199 THR B C 1
ATOM 5493 O O . THR B 1 199 ? -20.219 0.104 -11.789 1 98.56 199 THR B O 1
ATOM 5496 N N . ALA B 1 200 ? -20.25 -1.406 -10.148 1 97.94 200 ALA B N 1
ATOM 5497 C CA . ALA B 1 200 ? -21.219 -2.277 -10.812 1 97.94 200 ALA B CA 1
ATOM 5498 C C . ALA B 1 200 ? -22.562 -1.567 -11.008 1 97.94 200 ALA B C 1
ATOM 5500 O O . ALA B 1 200 ? -23.344 -1.938 -11.883 1 97.94 200 ALA B O 1
ATOM 5501 N N . LYS B 1 201 ? -22.781 -0.519 -10.227 1 97.75 201 LYS B N 1
ATOM 5502 C CA . LYS B 1 201 ? -24.031 0.239 -10.297 1 97.75 201 LYS B CA 1
ATOM 5503 C C . LYS B 1 201 ? -23.922 1.371 -11.312 1 97.75 201 LYS B C 1
ATOM 5505 O O . LYS B 1 201 ? -24.891 2.109 -11.523 1 97.75 201 LYS B O 1
ATOM 5510 N N . GLY B 1 202 ? -22.781 1.519 -11.883 1 98.44 202 GLY B N 1
ATOM 5511 C CA . GLY B 1 202 ? -22.578 2.539 -12.898 1 98.44 202 GLY B CA 1
ATOM 5512 C C . GLY B 1 202 ? -22.125 3.867 -12.328 1 98.44 202 GLY B C 1
ATOM 5513 O O . GLY B 1 202 ? -22.062 4.871 -13.047 1 98.44 202 GLY B O 1
ATOM 5514 N N . GLU B 1 203 ? -21.781 3.945 -11.078 1 98.31 203 GLU B N 1
ATOM 5515 C CA . GLU B 1 203 ? -21.281 5.168 -10.461 1 98.31 203 GLU B CA 1
ATOM 5516 C C . GLU B 1 203 ? -19.797 5.383 -10.797 1 98.31 203 GLU B C 1
ATOM 5518 O O . GLU B 1 203 ? -19 4.445 -10.734 1 98.31 203 GLU B O 1
ATOM 5523 N N . ILE B 1 204 ? -19.5 6.605 -11.219 1 98.56 204 ILE B N 1
ATOM 5524 C CA . ILE B 1 204 ? -18.109 6.957 -11.469 1 98.56 204 ILE B CA 1
ATOM 5525 C C . ILE B 1 204 ? -17.469 7.457 -10.172 1 98.56 204 ILE B C 1
ATOM 5527 O O . ILE B 1 204 ? -17.906 8.461 -9.609 1 98.56 204 ILE B O 1
ATOM 5531 N N . LEU B 1 205 ? -16.531 6.746 -9.641 1 98.62 205 LEU B N 1
ATOM 5532 C CA . LEU B 1 205 ? -15.711 7.176 -8.516 1 98.62 205 LEU B CA 1
ATOM 5533 C C . LEU B 1 205 ? -14.406 7.805 -9.008 1 98.62 205 LEU B C 1
ATOM 5535 O O . LEU B 1 205 ? -13.445 7.094 -9.32 1 98.62 205 LEU B O 1
ATOM 5539 N N . ASN B 1 206 ? -14.43 9.102 -9.047 1 98.12 206 ASN B N 1
ATOM 5540 C CA . ASN B 1 206 ? -13.211 9.812 -9.422 1 98.12 206 ASN B CA 1
ATOM 5541 C C . ASN B 1 206 ? -12.336 10.094 -8.203 1 98.12 206 ASN B C 1
ATOM 5543 O O . ASN B 1 206 ? -12.562 11.07 -7.484 1 98.12 206 ASN B O 1
ATOM 5547 N N . MET B 1 207 ? -11.328 9.305 -8.008 1 98 207 MET B N 1
ATOM 5548 C CA . MET B 1 207 ? -10.359 9.438 -6.926 1 98 207 MET B CA 1
ATOM 5549 C C . MET B 1 207 ? -8.961 9.695 -7.469 1 98 207 MET B C 1
ATOM 5551 O O . MET B 1 207 ? -7.969 9.258 -6.883 1 98 207 MET B O 1
ATOM 5555 N N . MET B 1 208 ? -8.891 10.289 -8.656 1 97.56 208 MET B N 1
ATOM 5556 C CA . MET B 1 208 ? -7.605 10.625 -9.258 1 97.56 208 MET B CA 1
ATOM 5557 C C . MET B 1 208 ? -6.82 11.586 -8.375 1 97.56 208 MET B C 1
ATOM 5559 O O . MET B 1 208 ? -7.375 12.562 -7.867 1 97.56 208 MET B O 1
ATOM 5563 N N . SER B 1 209 ? -5.551 11.297 -8.203 1 97.06 209 SER B N 1
ATOM 5564 C CA . SER B 1 209 ? -4.656 12.102 -7.383 1 97.06 209 SER B CA 1
ATOM 5565 C C . SER B 1 209 ? -3.195 11.82 -7.715 1 97.06 209 SER B C 1
ATOM 5567 O O . SER B 1 209 ? -2.863 10.734 -8.195 1 97.06 209 SER B O 1
ATOM 5569 N N . THR B 1 210 ? -2.344 12.828 -7.504 1 96.5 210 THR B N 1
ATOM 5570 C CA . THR B 1 210 ? -0.904 12.633 -7.629 1 96.5 210 THR B CA 1
ATOM 5571 C C . THR B 1 210 ? -0.226 12.734 -6.266 1 96.5 210 THR B C 1
ATOM 5573 O O . THR B 1 210 ? 1.001 12.672 -6.168 1 96.5 210 THR B O 1
ATOM 5576 N N . LEU B 1 211 ? -1.046 12.844 -5.207 1 96.75 211 LEU B N 1
ATOM 5577 C CA . LEU B 1 211 ? -0.513 13.062 -3.869 1 96.75 211 LEU B CA 1
ATOM 5578 C C . LEU B 1 211 ? 0.091 11.781 -3.309 1 96.75 211 LEU B C 1
ATOM 5580 O O . LEU B 1 211 ? -0.466 10.695 -3.492 1 96.75 211 LEU B O 1
ATOM 5584 N N . ARG B 1 212 ? 1.162 11.938 -2.592 1 93.94 212 ARG B N 1
ATOM 5585 C CA . ARG B 1 212 ? 1.798 10.805 -1.919 1 93.94 212 ARG B CA 1
ATOM 5586 C C . ARG B 1 212 ? 1.166 10.555 -0.553 1 93.94 212 ARG B C 1
ATOM 5588 O O . ARG B 1 212 ? 0.99 9.406 -0.145 1 93.94 212 ARG B O 1
ATOM 5595 N N . LYS B 1 213 ? 0.854 11.594 0.155 1 95.12 213 LYS B N 1
ATOM 5596 C CA . LYS B 1 213 ? 0.144 11.508 1.428 1 95.12 213 LYS B CA 1
ATOM 5597 C C . LYS B 1 213 ? -1.271 12.07 1.306 1 95.12 213 LYS B C 1
ATOM 5599 O O . LYS B 1 213 ? -1.458 13.234 0.949 1 95.12 213 LYS B O 1
ATOM 5604 N N . ASP B 1 214 ? -2.17 11.281 1.579 1 96.25 214 ASP B N 1
ATOM 5605 C CA . ASP B 1 214 ? -3.58 11.656 1.563 1 96.25 214 ASP B CA 1
ATOM 5606 C C . ASP B 1 214 ? -4.398 10.75 2.475 1 96.25 214 ASP B C 1
ATOM 5608 O O . ASP B 1 214 ? -4.781 9.641 2.08 1 96.25 214 ASP B O 1
ATOM 5612 N N . ASN B 1 215 ? -4.703 11.242 3.648 1 96.62 215 ASN B N 1
ATOM 5613 C CA . ASN B 1 215 ? -5.434 10.445 4.633 1 96.62 215 ASN B CA 1
ATOM 5614 C C . ASN B 1 215 ? -6.863 10.945 4.801 1 96.62 215 ASN B C 1
ATOM 5616 O O . ASN B 1 215 ? -7.457 10.789 5.871 1 96.62 215 ASN B O 1
ATOM 5620 N N . ALA B 1 216 ? -7.41 11.602 3.777 1 97.44 216 ALA B N 1
ATOM 5621 C CA . ALA B 1 216 ? -8.781 12.109 3.838 1 97.44 216 ALA B CA 1
ATOM 5622 C C . ALA B 1 216 ? -9.789 10.977 3.645 1 97.44 216 ALA B C 1
ATOM 5624 O O . ALA B 1 216 ? -10.07 10.578 2.512 1 97.44 216 ALA B O 1
ATOM 5625 N N . GLY B 1 217 ? -10.344 10.492 4.719 1 97.5 217 GLY B N 1
ATOM 5626 C CA . GLY B 1 217 ? -11.352 9.453 4.66 1 97.5 217 GLY B CA 1
ATOM 5627 C C . GLY B 1 217 ? -10.773 8.062 4.461 1 97.5 217 GLY B C 1
ATOM 5628 O O . GLY B 1 217 ? -9.586 7.844 4.703 1 97.5 217 GLY B O 1
ATOM 5629 N N . TYR B 1 218 ? -11.703 7.082 4.098 1 98.12 218 TYR B N 1
ATOM 5630 C CA . TYR B 1 218 ? -11.242 5.727 3.811 1 98.12 218 TYR B CA 1
ATOM 5631 C C . TYR B 1 218 ? -10.5 5.668 2.479 1 98.12 218 TYR B C 1
ATOM 5633 O O . TYR B 1 218 ? -10.906 6.32 1.512 1 98.12 218 TYR B O 1
ATOM 5641 N N . ASP B 1 219 ? -9.453 4.984 2.439 1 97.12 219 ASP B N 1
ATOM 5642 C CA . ASP B 1 219 ? -8.703 4.855 1.195 1 97.12 219 ASP B CA 1
ATOM 5643 C C . ASP B 1 219 ? -9.32 3.793 0.287 1 97.12 219 ASP B C 1
ATOM 5645 O O . ASP B 1 219 ? -8.742 2.721 0.096 1 97.12 219 ASP B O 1
ATOM 5649 N N . LEU B 1 220 ? -10.328 4.086 -0.418 1 98 220 LEU B N 1
ATOM 5650 C CA . LEU B 1 220 ? -11.18 3.16 -1.153 1 98 220 LEU B CA 1
ATOM 5651 C C . LEU B 1 220 ? -10.438 2.561 -2.344 1 98 220 LEU B C 1
ATOM 5653 O O . LEU B 1 220 ? -10.82 1.501 -2.846 1 98 220 LEU B O 1
ATOM 5657 N N . LYS B 1 221 ? -9.453 3.264 -2.857 1 97.44 221 LYS B N 1
ATOM 5658 C CA . LYS B 1 221 ? -8.773 2.752 -4.043 1 97.44 221 LYS B CA 1
ATOM 5659 C C . LYS B 1 221 ? -8.211 1.357 -3.793 1 97.44 221 LYS B C 1
ATOM 5661 O O . LYS B 1 221 ? -8.188 0.52 -4.695 1 97.44 221 LYS B O 1
ATOM 5666 N N . HIS B 1 222 ? -7.867 1.028 -2.555 1 97.62 222 HIS B N 1
ATOM 5667 C CA . HIS B 1 222 ? -7.25 -0.251 -2.227 1 97.62 222 HIS B CA 1
ATOM 5668 C C . HIS B 1 222 ? -8.258 -1.389 -2.295 1 97.62 222 HIS B C 1
ATOM 5670 O O . HIS B 1 222 ? -7.883 -2.561 -2.363 1 97.62 222 HIS B O 1
ATOM 5676 N N . LEU B 1 223 ? -9.539 -1.087 -2.266 1 97.19 223 LEU B N 1
ATOM 5677 C CA . LEU B 1 223 ? -10.57 -2.098 -2.445 1 97.19 223 LEU B CA 1
ATOM 5678 C C . LEU B 1 223 ? -10.562 -2.643 -3.869 1 97.19 223 LEU B C 1
ATOM 5680 O O . LEU B 1 223 ? -10.875 -3.812 -4.094 1 97.19 223 LEU B O 1
ATOM 5684 N N . PHE B 1 224 ? -10.18 -1.821 -4.773 1 98.5 224 PHE B N 1
ATOM 5685 C CA . PHE B 1 224 ? -10.266 -2.188 -6.18 1 98.5 224 PHE B CA 1
ATOM 5686 C C . PHE B 1 224 ? -8.969 -2.828 -6.656 1 98.5 224 PHE B C 1
ATOM 5688 O O . PHE B 1 224 ? -8.977 -3.668 -7.559 1 98.5 224 PHE B O 1
ATOM 5695 N N . ILE B 1 225 ? -7.867 -2.445 -6.055 1 98.44 225 ILE B N 1
ATOM 5696 C CA . ILE B 1 225 ? -6.582 -3.043 -6.395 1 98.44 225 ILE B CA 1
ATOM 5697 C C . ILE B 1 225 ? -6.578 -4.52 -6 1 98.44 225 ILE B C 1
ATOM 5699 O O . ILE B 1 225 ? -6.742 -4.852 -4.824 1 98.44 225 ILE B O 1
ATOM 5703 N N . GLY B 1 226 ? -6.453 -5.391 -6.977 1 97.75 226 GLY B N 1
ATOM 5704 C CA . GLY B 1 226 ? -6.402 -6.82 -6.703 1 97.75 226 GLY B CA 1
ATOM 5705 C C . GLY B 1 226 ? -7.773 -7.469 -6.668 1 97.75 226 GLY B C 1
ATOM 5706 O O . GLY B 1 226 ? -7.891 -8.664 -6.379 1 97.75 226 GLY B O 1
A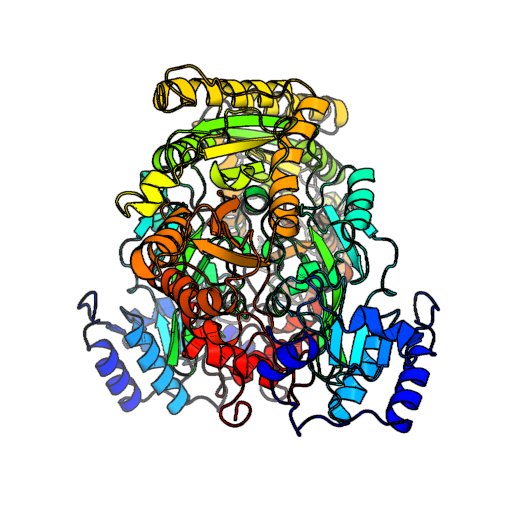TOM 5707 N N . SER B 1 227 ? -8.797 -6.727 -7.039 1 98.12 227 SER B N 1
ATOM 5708 C CA . SER B 1 227 ? -10.141 -7.289 -6.961 1 98.12 227 SER B CA 1
ATOM 5709 C C . SER B 1 227 ? -10.523 -7.996 -8.258 1 98.12 227 SER B C 1
ATOM 5711 O O . SER B 1 227 ? -11.617 -8.547 -8.375 1 98.12 227 SER B O 1
ATOM 5713 N N . GLU B 1 228 ? -9.672 -7.961 -9.281 1 98.25 228 GLU B N 1
ATOM 5714 C CA . GLU B 1 228 ? -9.773 -8.672 -10.555 1 98.25 228 GLU B CA 1
ATOM 5715 C C . GLU B 1 228 ? -11.047 -8.273 -11.297 1 98.25 228 GLU B C 1
ATOM 5717 O O . GLU B 1 228 ? -11.688 -9.109 -11.93 1 98.25 228 GLU B O 1
ATOM 5722 N N . GLY B 1 229 ? -11.477 -6.992 -11.102 1 98.19 229 GLY B N 1
ATOM 5723 C CA . GLY B 1 229 ? -12.617 -6.484 -11.844 1 98.19 229 GLY B CA 1
ATOM 5724 C C . GLY B 1 229 ? -13.953 -6.938 -11.281 1 98.19 229 GLY B C 1
ATOM 5725 O O . GLY B 1 229 ? -14.992 -6.777 -11.922 1 98.19 229 GLY B O 1
ATOM 5726 N N . THR B 1 230 ? -13.977 -7.488 -10.117 1 98.5 230 THR B N 1
ATOM 5727 C CA . THR B 1 230 ? -15.211 -8 -9.539 1 98.5 230 THR B CA 1
ATOM 5728 C C . THR B 1 230 ? -15.93 -6.918 -8.75 1 98.5 230 THR B C 1
ATOM 5730 O O . THR B 1 230 ? -17.109 -7.059 -8.414 1 98.5 230 THR B O 1
ATOM 5733 N N . LEU B 1 231 ? -15.211 -5.781 -8.43 1 98.44 231 LEU B N 1
ATOM 5734 C CA . LEU B 1 231 ? -15.836 -4.746 -7.617 1 98.44 231 LEU B CA 1
ATOM 5735 C C . LEU B 1 231 ? -16.031 -3.469 -8.422 1 98.44 231 LEU B C 1
ATOM 5737 O O . LEU B 1 231 ? -16.812 -2.592 -8.023 1 98.44 231 LEU B O 1
ATOM 5741 N N . GLY B 1 232 ? -15.367 -3.359 -9.5 1 98.69 232 GLY B N 1
ATOM 5742 C CA . GLY B 1 232 ? -15.438 -2.186 -10.359 1 98.69 232 GLY B CA 1
ATOM 5743 C C . GLY B 1 232 ? -14.5 -2.256 -11.547 1 98.69 232 GLY B C 1
ATOM 5744 O O . GLY B 1 232 ? -13.602 -3.098 -11.586 1 98.69 232 GLY B O 1
ATOM 5745 N N . VAL B 1 233 ? -14.734 -1.404 -12.523 1 98.88 233 VAL B N 1
ATOM 5746 C CA . VAL B 1 233 ? -13.898 -1.32 -13.711 1 98.88 233 VAL B CA 1
ATOM 5747 C C . VAL B 1 233 ? -12.984 -0.102 -13.617 1 98.88 233 VAL B C 1
ATOM 5749 O O . VAL B 1 233 ? -13.461 1.037 -13.602 1 98.88 233 VAL B O 1
ATOM 5752 N N . VAL B 1 234 ? -11.688 -0.366 -13.555 1 98.88 234 VAL B N 1
ATOM 5753 C CA . VAL B 1 234 ? -10.711 0.716 -13.555 1 98.88 234 VAL B CA 1
ATOM 5754 C C . VAL B 1 234 ? -10.656 1.366 -14.938 1 98.88 234 VAL B C 1
ATOM 5756 O O . VAL B 1 234 ? -10.438 0.688 -15.945 1 98.88 234 VAL B O 1
ATOM 5759 N N . THR B 1 235 ? -10.859 2.674 -14.984 1 98.81 235 THR B N 1
ATOM 5760 C CA . THR B 1 235 ? -10.836 3.346 -16.281 1 98.81 235 THR B CA 1
ATOM 5761 C C . THR B 1 235 ? -9.547 4.145 -16.453 1 98.81 235 THR B C 1
ATOM 5763 O O . THR B 1 235 ? -9.078 4.336 -17.578 1 98.81 235 THR B O 1
ATOM 5766 N N . ARG B 1 236 ? -9.039 4.641 -15.305 1 98.38 236 ARG B N 1
ATOM 5767 C CA . ARG B 1 236 ? -7.785 5.391 -15.273 1 98.38 236 ARG B CA 1
ATOM 5768 C C . ARG B 1 236 ? -7.066 5.195 -13.938 1 98.38 236 ARG B C 1
ATOM 5770 O O . ARG B 1 236 ? -7.699 4.918 -12.922 1 98.38 236 ARG B O 1
ATOM 5777 N N . ALA B 1 237 ? -5.734 5.383 -14 1 98.75 237 ALA B N 1
ATOM 5778 C CA . ALA B 1 237 ? -4.961 5.305 -12.758 1 98.75 237 ALA B CA 1
ATOM 5779 C C . ALA B 1 237 ? -3.76 6.242 -12.805 1 98.75 237 ALA B C 1
ATOM 5781 O O . ALA B 1 237 ? -3.25 6.555 -13.883 1 98.75 237 ALA B O 1
ATOM 5782 N N . THR B 1 238 ? -3.395 6.785 -11.711 1 98.75 238 THR B N 1
ATOM 5783 C CA . THR B 1 238 ? -2.143 7.508 -11.508 1 98.75 238 THR B CA 1
ATOM 5784 C C . THR B 1 238 ? -1.134 6.637 -10.766 1 98.75 238 THR B C 1
ATOM 5786 O O . THR B 1 238 ? -1.413 6.152 -9.664 1 98.75 238 THR B O 1
ATOM 5789 N N . ILE B 1 239 ? 0.022 6.48 -11.375 1 98.69 239 ILE B N 1
ATOM 5790 C CA . ILE B 1 239 ? 1.041 5.594 -10.82 1 98.69 239 ILE B CA 1
ATOM 5791 C C . ILE B 1 239 ? 2.26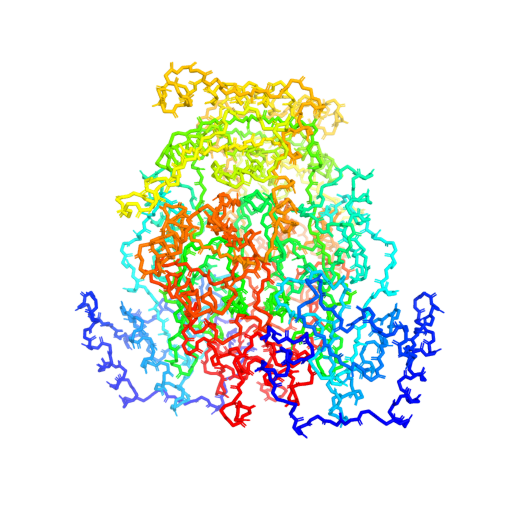8 6.406 -10.422 1 98.69 239 ILE B C 1
ATOM 5793 O O . ILE B 1 239 ? 2.738 7.254 -11.18 1 98.69 239 ILE B O 1
ATOM 5797 N N . LYS B 1 240 ? 2.748 6.148 -9.242 1 97.31 240 LYS B N 1
ATOM 5798 C CA . LYS B 1 240 ? 3.992 6.734 -8.758 1 97.31 240 LYS B CA 1
ATOM 5799 C C . LYS B 1 240 ? 5.184 6.262 -9.586 1 97.31 240 LYS B C 1
ATOM 5801 O O . LYS B 1 240 ? 5.262 5.086 -9.953 1 97.31 240 LYS B O 1
ATOM 5806 N N . LEU B 1 241 ? 6.07 7.188 -9.906 1 97.06 241 LEU B N 1
ATOM 5807 C CA . LEU B 1 241 ? 7.281 6.867 -10.656 1 97.06 241 LEU B CA 1
ATOM 5808 C C . LEU B 1 241 ? 8.523 7.078 -9.797 1 97.06 241 LEU B C 1
ATOM 5810 O O . LEU B 1 241 ? 8.438 7.676 -8.719 1 97.06 241 LEU B O 1
ATOM 5814 N N . TYR B 1 242 ? 9.633 6.609 -10.242 1 95.62 242 TYR B N 1
ATOM 5815 C CA . TYR B 1 242 ? 10.938 6.723 -9.602 1 95.62 242 TYR B CA 1
ATOM 5816 C C . TYR B 1 242 ? 11.977 7.262 -10.57 1 95.62 242 TYR B C 1
ATOM 5818 O O . TYR B 1 242 ? 11.773 7.227 -11.789 1 95.62 242 TYR B O 1
ATOM 5826 N N . PRO B 1 243 ? 13.055 7.781 -10.047 1 94.62 243 PRO B N 1
ATOM 5827 C CA . PRO B 1 243 ? 14.133 8.156 -10.969 1 94.62 243 PRO B CA 1
ATOM 5828 C C . PRO B 1 243 ? 14.688 6.961 -11.75 1 94.62 243 PRO B C 1
ATOM 5830 O O . PRO B 1 243 ? 14.914 5.898 -11.164 1 94.62 243 PRO B O 1
ATOM 5833 N N . GLN B 1 244 ? 14.852 7.168 -13.023 1 95.19 244 GLN B N 1
ATOM 5834 C CA . GLN B 1 244 ? 15.461 6.109 -13.828 1 95.19 244 GLN B CA 1
ATOM 5835 C C . GLN B 1 244 ? 16.891 5.832 -13.383 1 95.19 244 GLN B C 1
ATOM 5837 O O . GLN B 1 244 ? 17.734 6.734 -13.367 1 95.19 244 GLN B O 1
ATOM 5842 N N . PRO B 1 245 ? 17.156 4.609 -12.961 1 93.81 245 PRO B N 1
ATOM 5843 C CA . PRO B 1 245 ? 18.547 4.301 -12.617 1 93.81 245 PRO B CA 1
ATOM 5844 C C . PRO B 1 245 ? 19.5 4.484 -13.797 1 93.81 245 PRO B C 1
ATOM 5846 O O . PRO B 1 245 ? 19.156 4.152 -14.938 1 93.81 245 PRO B O 1
ATOM 5849 N N . THR B 1 246 ? 20.672 4.992 -13.555 1 92.31 246 THR B N 1
ATOM 5850 C CA . THR B 1 246 ? 21.656 5.207 -14.602 1 92.31 246 THR B CA 1
ATOM 5851 C C . THR B 1 246 ? 22.734 4.133 -14.547 1 92.31 246 THR B C 1
ATOM 5853 O O . THR B 1 246 ? 23.625 4.098 -15.406 1 92.31 246 THR B O 1
ATOM 5856 N N . SER B 1 247 ? 22.703 3.328 -13.57 1 92.69 247 SER B N 1
ATOM 5857 C CA . SER B 1 247 ? 23.625 2.203 -13.406 1 92.69 247 SER B CA 1
ATOM 5858 C C . SER B 1 247 ? 22.875 0.923 -13.062 1 92.69 247 SER B C 1
ATOM 5860 O O . SER B 1 247 ? 21.984 0.932 -12.203 1 92.69 247 SER B O 1
ATOM 5862 N N . LYS B 1 248 ? 23.188 -0.159 -13.75 1 93.38 248 LYS B N 1
ATOM 5863 C CA . LYS B 1 248 ? 22.688 -1.5 -13.453 1 93.38 248 LYS B CA 1
ATOM 5864 C C . LYS B 1 248 ? 23.812 -2.525 -13.492 1 93.38 248 LYS B C 1
ATOM 5866 O O . LYS B 1 248 ? 24.594 -2.57 -14.453 1 93.38 248 LYS B O 1
ATOM 5871 N N . GLN B 1 249 ? 23.938 -3.244 -12.406 1 95.25 249 GLN B N 1
ATOM 5872 C CA . GLN B 1 249 ? 24.922 -4.305 -12.312 1 95.25 249 GLN B CA 1
ATOM 5873 C C . GLN B 1 249 ? 24.266 -5.656 -12.039 1 95.25 249 GLN B C 1
ATOM 5875 O O . GLN B 1 249 ? 23.219 -5.723 -11.406 1 95.25 249 GLN B O 1
ATOM 5880 N N . LEU B 1 250 ? 24.859 -6.715 -12.594 1 96.5 250 LEU B N 1
ATOM 5881 C CA . LEU B 1 250 ? 24.297 -8.055 -12.469 1 96.5 250 LEU B CA 1
ATOM 5882 C C . LEU B 1 250 ? 25.375 -9.078 -12.164 1 96.5 250 LEU B C 1
ATOM 5884 O O . LEU B 1 250 ? 26.469 -9.023 -12.727 1 96.5 250 LEU B O 1
ATOM 5888 N N . ALA B 1 251 ? 25.094 -9.953 -11.258 1 96.75 251 ALA B N 1
ATOM 5889 C CA . ALA B 1 251 ? 25.953 -11.102 -10.945 1 96.75 251 ALA B CA 1
ATOM 5890 C C . ALA B 1 251 ? 25.141 -12.391 -10.914 1 96.75 251 ALA B C 1
ATOM 5892 O O . ALA B 1 251 ? 23.938 -12.383 -10.617 1 96.75 251 ALA B O 1
ATOM 5893 N N . MET B 1 252 ? 25.766 -13.461 -11.242 1 96.12 252 MET B N 1
ATOM 5894 C CA . MET B 1 252 ? 25.156 -14.789 -11.203 1 96.12 252 MET B CA 1
ATOM 5895 C C . MET B 1 252 ? 25.969 -15.734 -10.32 1 96.12 252 MET B C 1
ATOM 5897 O O . MET B 1 252 ? 27.188 -15.75 -10.375 1 96.12 252 MET B O 1
ATOM 5901 N N . PHE B 1 253 ? 25.281 -16.469 -9.523 1 96.12 253 PHE B N 1
ATOM 5902 C CA . PHE B 1 253 ? 25.891 -17.422 -8.594 1 96.12 253 PHE B CA 1
ATOM 5903 C C . PHE B 1 253 ? 25.359 -18.828 -8.828 1 96.12 253 PHE B C 1
ATOM 5905 O O . PHE B 1 253 ? 24.188 -19 -9.148 1 96.12 253 PHE B O 1
ATOM 5912 N N . ARG B 1 254 ? 26.172 -19.797 -8.688 1 95.25 254 ARG B N 1
ATOM 5913 C CA . ARG B 1 254 ? 25.781 -21.203 -8.578 1 95.25 254 ARG B CA 1
ATOM 5914 C C . ARG B 1 254 ? 25.969 -21.719 -7.16 1 95.25 254 ARG B C 1
ATOM 5916 O O . ARG B 1 254 ? 27.078 -21.672 -6.617 1 95.25 254 ARG B O 1
ATOM 5923 N N . LEU B 1 255 ? 24.938 -22.172 -6.574 1 95.56 255 LEU B N 1
ATOM 5924 C CA . LEU B 1 255 ? 24.969 -22.609 -5.184 1 95.56 255 LEU B CA 1
ATOM 5925 C C . LEU B 1 255 ? 24.562 -24.078 -5.066 1 95.56 255 LEU B C 1
ATOM 5927 O O . LEU B 1 255 ? 23.688 -24.547 -5.809 1 95.56 255 LEU B O 1
ATOM 5931 N N . THR B 1 256 ? 25.016 -24.75 -4.035 1 93 256 THR B N 1
ATOM 5932 C CA . THR B 1 256 ? 24.875 -26.203 -3.945 1 93 256 THR B CA 1
ATOM 5933 C C . THR B 1 256 ? 23.547 -26.562 -3.271 1 93 256 THR B C 1
ATOM 5935 O O . THR B 1 256 ? 23.031 -27.672 -3.473 1 93 256 THR B O 1
ATOM 5938 N N . ASP B 1 257 ? 23.078 -25.656 -2.471 1 94.69 257 ASP B N 1
ATOM 5939 C CA . ASP B 1 257 ? 21.891 -26.016 -1.709 1 94.69 257 ASP B CA 1
ATOM 5940 C C . ASP B 1 257 ? 21.078 -24.766 -1.351 1 94.69 257 ASP B C 1
ATOM 5942 O O . ASP B 1 257 ? 21.516 -23.641 -1.587 1 94.69 257 ASP B O 1
ATOM 5946 N N . PHE B 1 258 ? 19.859 -25.016 -0.864 1 96.56 258 PHE B N 1
ATOM 5947 C CA . PHE B 1 258 ? 18.938 -23.922 -0.572 1 96.56 258 PHE B CA 1
ATOM 5948 C C . PHE B 1 258 ? 19.422 -23.094 0.611 1 96.56 258 PHE B C 1
ATOM 5950 O O . PHE B 1 258 ? 19.234 -21.875 0.646 1 96.56 258 PHE B O 1
ATOM 5957 N N . GLU B 1 259 ? 19.984 -23.672 1.605 1 95.38 259 GLU B N 1
ATOM 5958 C CA . GLU B 1 259 ? 20.531 -22.938 2.746 1 95.38 259 GLU B CA 1
ATOM 5959 C C . GLU B 1 259 ? 21.516 -21.859 2.295 1 95.38 259 GLU B C 1
ATOM 5961 O O . GLU B 1 259 ? 21.562 -20.766 2.857 1 95.38 259 GLU B O 1
ATOM 5966 N N . SER B 1 260 ? 22.312 -22.234 1.312 1 95.88 260 SER B N 1
ATOM 5967 C CA . SER B 1 260 ? 23.266 -21.281 0.769 1 95.88 260 SER B CA 1
ATOM 5968 C C . SER B 1 260 ? 22.562 -20.125 0.065 1 95.88 260 SER B C 1
ATOM 5970 O O . SER B 1 260 ? 23.047 -19 0.068 1 95.88 260 SER B O 1
ATOM 5972 N N . VAL B 1 261 ? 21.422 -20.406 -0.61 1 96.75 261 VAL B N 1
ATOM 5973 C CA . VAL B 1 261 ? 20.625 -19.359 -1.228 1 96.75 261 VAL B CA 1
ATOM 5974 C C . VAL B 1 261 ? 20.172 -18.359 -0.162 1 96.75 261 VAL B C 1
ATOM 5976 O O . VAL B 1 261 ? 20.281 -17.141 -0.349 1 96.75 261 VAL B O 1
ATOM 5979 N N . LEU B 1 262 ? 19.672 -18.875 0.984 1 95.06 262 LEU B N 1
ATOM 5980 C CA . LEU B 1 262 ? 19.203 -18.031 2.086 1 95.06 262 LEU B CA 1
ATOM 5981 C C . LEU B 1 262 ? 20.328 -17.172 2.627 1 95.06 262 LEU B C 1
ATOM 5983 O O . LEU B 1 262 ? 20.141 -15.977 2.871 1 95.06 262 LEU B O 1
ATOM 5987 N N . GLU B 1 263 ? 21.453 -17.766 2.787 1 94.94 263 GLU B N 1
ATOM 5988 C CA . GLU B 1 263 ? 22.609 -17.031 3.301 1 94.94 263 GLU B CA 1
ATOM 5989 C C . GLU B 1 263 ? 23.047 -15.938 2.334 1 94.94 263 GLU B C 1
ATOM 5991 O O . GLU B 1 263 ? 23.375 -14.828 2.756 1 94.94 263 GLU B O 1
ATOM 5996 N N . LEU B 1 264 ? 23.094 -16.281 1.066 1 96.62 264 LEU B N 1
ATOM 5997 C CA . LEU B 1 264 ? 23.453 -15.289 0.055 1 96.62 264 LEU B CA 1
ATOM 5998 C C . LEU B 1 264 ? 22.5 -14.102 0.097 1 96.62 264 LEU B C 1
ATOM 6000 O O . LEU B 1 264 ? 22.922 -12.953 -0.045 1 96.62 264 LEU B O 1
ATOM 6004 N N . TYR B 1 265 ? 21.266 -14.383 0.239 1 96.06 265 TYR B N 1
ATOM 6005 C CA . TYR B 1 265 ? 20.281 -13.32 0.292 1 96.06 265 TYR B CA 1
ATOM 6006 C C . TYR B 1 265 ? 20.516 -12.414 1.496 1 96.06 265 TYR B C 1
ATOM 6008 O O . TYR B 1 265 ? 20.391 -11.195 1.392 1 96.06 265 TYR B O 1
ATOM 6016 N N . HIS B 1 266 ? 20.766 -12.977 2.678 1 92.69 266 HIS B N 1
ATOM 6017 C CA . HIS B 1 266 ? 21.062 -12.188 3.867 1 92.69 266 HIS B CA 1
ATOM 6018 C C . HIS B 1 266 ? 22.266 -11.289 3.645 1 92.69 266 HIS B C 1
ATOM 6020 O O . HIS B 1 266 ? 22.281 -10.125 4.059 1 92.69 266 HIS B O 1
ATOM 6026 N N . LEU B 1 267 ? 23.266 -11.828 2.977 1 94.44 267 LEU B N 1
ATOM 6027 C CA . LEU B 1 267 ? 24.453 -11.039 2.662 1 94.44 267 LEU B CA 1
ATOM 6028 C C . LEU B 1 267 ? 24.109 -9.898 1.711 1 94.44 267 LEU B C 1
ATOM 6030 O O . LEU B 1 267 ? 24.609 -8.789 1.862 1 94.44 267 LEU B O 1
ATOM 6034 N N . ALA B 1 268 ? 23.297 -10.227 0.699 1 95.62 268 ALA B N 1
ATOM 6035 C CA . ALA B 1 268 ? 22.891 -9.195 -0.254 1 95.62 268 ALA B CA 1
ATOM 6036 C C . ALA B 1 268 ? 22.172 -8.055 0.452 1 95.62 268 ALA B C 1
ATOM 6038 O O . ALA B 1 268 ? 22.422 -6.879 0.165 1 95.62 268 ALA B O 1
ATOM 6039 N N . ASN B 1 269 ? 21.312 -8.344 1.395 1 92.31 269 ASN B N 1
ATOM 6040 C CA . ASN B 1 269 ? 20.562 -7.332 2.127 1 92.31 269 ASN B CA 1
ATOM 6041 C C . ASN B 1 269 ? 21.469 -6.469 2.986 1 92.31 269 ASN B C 1
ATOM 6043 O O . ASN B 1 269 ? 21.203 -5.285 3.199 1 92.31 269 ASN B O 1
ATOM 6047 N N . ARG B 1 270 ? 22.5 -7.031 3.434 1 89.56 270 ARG B N 1
ATOM 6048 C CA . ARG B 1 270 ? 23.438 -6.293 4.277 1 89.56 270 ARG B CA 1
ATOM 6049 C C . ARG B 1 270 ? 24.328 -5.371 3.445 1 89.56 270 ARG B C 1
ATOM 6051 O O . ARG B 1 270 ? 24.562 -4.227 3.832 1 89.56 270 ARG B O 1
ATOM 6058 N N . HIS B 1 271 ? 24.75 -5.855 2.295 1 91.94 271 HIS B N 1
ATOM 6059 C CA . HIS B 1 271 ? 25.766 -5.141 1.53 1 91.94 271 HIS B CA 1
ATOM 6060 C C . HIS B 1 271 ? 25.125 -4.254 0.464 1 91.94 271 HIS B C 1
ATOM 6062 O O . HIS B 1 271 ? 25.719 -3.26 0.043 1 91.94 271 HIS B O 1
ATOM 6068 N N . LEU B 1 272 ? 23.969 -4.66 0.033 1 93.19 272 LEU B N 1
ATOM 6069 C CA . LEU B 1 272 ? 23.406 -4.027 -1.155 1 93.19 272 LEU B CA 1
ATOM 6070 C C . LEU B 1 272 ? 22.047 -3.395 -0.845 1 93.19 272 LEU B C 1
ATOM 6072 O O . LEU B 1 272 ? 21.266 -3.104 -1.757 1 93.19 272 LEU B O 1
ATOM 6076 N N . ALA B 1 273 ? 21.688 -3.104 0.381 1 88.62 273 ALA B N 1
ATOM 6077 C CA . ALA B 1 273 ? 20.344 -2.73 0.847 1 88.62 273 ALA B CA 1
ATOM 6078 C C . ALA B 1 273 ? 19.812 -1.539 0.061 1 88.62 273 ALA B C 1
ATOM 6080 O O . ALA B 1 273 ? 18.625 -1.496 -0.274 1 88.62 273 ALA B O 1
ATOM 6081 N N . GLU B 1 274 ? 20.641 -0.614 -0.311 1 89.94 274 GLU B N 1
ATOM 6082 C CA . GLU B 1 274 ? 20.172 0.631 -0.914 1 89.94 274 GLU B CA 1
ATOM 6083 C C . GLU B 1 274 ? 19.984 0.477 -2.42 1 89.94 274 GLU B C 1
ATOM 6085 O O . GLU B 1 274 ? 19.281 1.279 -3.047 1 89.94 274 GLU B O 1
ATOM 6090 N N . CYS B 1 275 ? 20.625 -0.576 -2.992 1 92.81 275 CYS B N 1
ATOM 6091 C CA . CYS B 1 275 ? 20.578 -0.605 -4.449 1 92.81 275 CYS B CA 1
ATOM 6092 C C . CYS B 1 275 ? 20.094 -1.958 -4.957 1 92.81 275 CYS B C 1
ATOM 6094 O O . CYS B 1 275 ? 19.938 -2.15 -6.164 1 92.81 275 CYS B O 1
ATOM 6096 N N . LEU B 1 276 ? 19.828 -2.945 -4.082 1 94.81 276 LEU B N 1
ATOM 6097 C CA . LEU B 1 276 ? 19.344 -4.25 -4.512 1 94.81 276 LEU B CA 1
ATOM 6098 C C . LEU B 1 276 ? 18.016 -4.117 -5.258 1 94.81 276 LEU B C 1
ATOM 6100 O O . LEU B 1 276 ? 17.047 -3.582 -4.715 1 94.81 276 LEU B O 1
ATOM 6104 N N . SER B 1 277 ? 17.953 -4.566 -6.52 1 95.06 277 SER B N 1
ATOM 6105 C CA . SER B 1 277 ? 16.75 -4.383 -7.316 1 95.06 277 SER B CA 1
ATOM 6106 C C . SER B 1 277 ? 16.094 -5.723 -7.645 1 95.06 277 SER B C 1
ATOM 6108 O O . SER B 1 277 ? 14.891 -5.785 -7.918 1 95.06 277 SER B O 1
ATOM 6110 N N . ALA B 1 278 ? 16.875 -6.789 -7.656 1 96.19 278 ALA B N 1
ATOM 6111 C CA . ALA B 1 278 ? 16.297 -8.109 -7.914 1 96.19 278 ALA B CA 1
ATOM 6112 C C . ALA B 1 278 ? 17.141 -9.211 -7.285 1 96.19 278 ALA B C 1
ATOM 6114 O O . ALA B 1 278 ? 18.359 -9.086 -7.18 1 96.19 278 ALA B O 1
ATOM 6115 N N . PHE B 1 279 ? 16.594 -10.242 -6.91 1 97.38 279 PHE B N 1
ATOM 6116 C CA . PHE B 1 279 ? 17.156 -11.492 -6.426 1 97.38 279 PHE B CA 1
ATOM 6117 C C . PHE B 1 279 ? 16.344 -12.68 -6.902 1 97.38 279 PHE B C 1
ATOM 6119 O O . PHE B 1 279 ? 15.359 -13.062 -6.262 1 97.38 279 PHE B O 1
ATOM 6126 N N . GLU B 1 280 ? 16.75 -13.305 -7.988 1 97.38 280 GLU B N 1
ATOM 6127 C CA . GLU B 1 280 ? 16.016 -14.367 -8.664 1 97.38 280 GLU B CA 1
ATOM 6128 C C . GLU B 1 280 ? 16.672 -15.727 -8.438 1 97.38 280 GLU B C 1
ATOM 6130 O O . GLU B 1 280 ? 17.891 -15.859 -8.586 1 97.38 280 GLU B O 1
ATOM 6135 N N . VAL B 1 281 ? 15.875 -16.672 -8.117 1 97.81 281 VAL B N 1
ATOM 6136 C CA . VAL B 1 281 ? 16.391 -18.016 -7.848 1 97.81 281 VAL B CA 1
ATOM 6137 C C . VAL B 1 281 ? 15.812 -19 -8.867 1 97.81 281 VAL B C 1
ATOM 6139 O O . VAL B 1 281 ? 14.625 -18.953 -9.195 1 97.81 281 VAL B O 1
ATOM 6142 N N . MET B 1 282 ? 16.641 -19.875 -9.375 1 96.94 282 MET B N 1
ATOM 6143 C CA . MET B 1 282 ? 16.297 -20.969 -10.281 1 96.94 282 MET B CA 1
ATOM 6144 C C . MET B 1 282 ? 16.953 -22.266 -9.852 1 96.94 282 MET B C 1
ATOM 6146 O O . MET B 1 282 ? 18.172 -22.344 -9.734 1 96.94 282 MET B O 1
ATOM 6150 N N . ASP B 1 283 ? 16.141 -23.25 -9.633 1 97.25 283 ASP B N 1
ATOM 6151 C CA . ASP B 1 283 ? 16.797 -24.516 -9.352 1 97.25 283 ASP B CA 1
ATOM 6152 C C . ASP B 1 283 ? 17.359 -25.141 -10.625 1 97.25 283 ASP B C 1
ATOM 6154 O O . ASP B 1 283 ? 16.984 -24.75 -11.734 1 97.25 283 ASP B O 1
ATOM 6158 N N . GLY B 1 284 ? 18.344 -25.938 -10.438 1 94.75 284 GLY B N 1
ATOM 6159 C CA . GLY B 1 284 ? 19 -26.562 -11.578 1 94.75 284 GLY B CA 1
ATOM 6160 C C . GLY B 1 284 ? 18.031 -27.281 -12.508 1 94.75 284 GLY B C 1
ATOM 6161 O O . GLY B 1 284 ? 18.188 -27.234 -13.727 1 94.75 284 GLY B O 1
ATOM 6162 N N . GLU B 1 285 ? 17.047 -27.906 -12.016 1 95.5 285 GLU B N 1
ATOM 6163 C CA . GLU B 1 285 ? 16.062 -28.672 -12.781 1 95.5 285 GLU B CA 1
ATOM 6164 C C . GLU B 1 285 ? 15.25 -27.766 -13.703 1 95.5 285 GLU B C 1
ATOM 6166 O O . GLU B 1 285 ? 14.836 -28.188 -14.781 1 95.5 285 GLU B O 1
ATOM 6171 N N . SER B 1 286 ? 15.031 -26.516 -13.32 1 95.56 286 SER B N 1
ATOM 6172 C CA . SER B 1 286 ? 14.25 -25.578 -14.133 1 95.56 286 SER B CA 1
ATOM 6173 C C . SER B 1 286 ? 14.961 -25.25 -15.438 1 95.56 286 SER B C 1
ATOM 6175 O O . SER B 1 286 ? 14.328 -24.812 -16.406 1 95.56 286 SER B O 1
ATOM 6177 N N . MET B 1 287 ? 16.203 -25.469 -15.5 1 93.81 287 MET B N 1
ATOM 6178 C CA . MET B 1 287 ? 16.984 -25.156 -16.688 1 93.81 287 MET B CA 1
ATOM 6179 C C . MET B 1 287 ? 17.156 -26.391 -17.578 1 93.81 287 MET B C 1
ATOM 6181 O O . MET B 1 287 ? 17.797 -26.328 -18.625 1 93.81 287 MET B O 1
ATOM 6185 N N . SER B 1 288 ? 16.562 -27.453 -17.188 1 92.19 288 SER B N 1
ATOM 6186 C CA . SER B 1 288 ? 16.75 -28.719 -17.906 1 92.19 288 SER B CA 1
ATOM 6187 C C . SER B 1 288 ? 16.203 -28.625 -19.328 1 92.19 288 SER B C 1
ATOM 6189 O O . SER B 1 288 ? 16.703 -29.312 -20.234 1 92.19 288 SER B O 1
ATOM 6191 N N . THR B 1 289 ? 15.195 -27.812 -19.516 1 92.12 289 THR B N 1
ATOM 6192 C CA . THR B 1 289 ? 14.578 -27.734 -20.844 1 92.12 289 THR B CA 1
ATOM 6193 C C . THR B 1 289 ? 15.148 -26.547 -21.625 1 92.12 289 THR B C 1
ATOM 6195 O O . THR B 1 289 ? 14.812 -26.359 -22.797 1 92.12 289 THR B O 1
ATOM 6198 N N . SER B 1 290 ? 15.961 -25.766 -21 1 93.12 290 SER B N 1
ATOM 6199 C CA . SER B 1 290 ? 16.594 -24.641 -21.688 1 93.12 290 SER B CA 1
ATOM 6200 C C . SER B 1 290 ? 17.672 -25.125 -22.641 1 93.12 290 SER B C 1
ATOM 6202 O O . SER B 1 290 ? 18.344 -26.141 -22.391 1 93.12 290 SER B O 1
ATOM 6204 N N . PRO B 1 291 ? 17.844 -24.391 -23.766 1 91.56 291 PRO B N 1
ATOM 6205 C CA . PRO B 1 291 ? 18.969 -24.766 -24.641 1 91.56 291 PRO B CA 1
ATOM 6206 C C . PRO B 1 291 ? 20.312 -24.781 -23.922 1 91.56 291 PRO B C 1
ATOM 6208 O O . PRO B 1 291 ? 20.625 -23.859 -23.156 1 91.56 291 PRO B O 1
ATOM 6211 N N . ALA B 1 292 ? 21.062 -25.781 -24.219 1 87.12 292 ALA B N 1
ATOM 6212 C CA . ALA B 1 292 ? 22.328 -26.016 -23.516 1 87.12 292 ALA B CA 1
ATOM 6213 C C . ALA B 1 292 ? 23.266 -24.812 -23.656 1 87.12 292 ALA B C 1
ATOM 6215 O O . ALA B 1 292 ? 24 -24.469 -22.734 1 87.12 292 ALA B O 1
ATOM 6216 N N . LYS B 1 293 ? 23.219 -24.141 -24.719 1 86.38 293 LYS B N 1
ATOM 6217 C CA . LYS B 1 293 ? 24.125 -23.031 -25.016 1 86.38 293 LYS B CA 1
ATOM 6218 C C . LYS B 1 293 ? 23.812 -21.812 -24.125 1 86.38 293 LYS B C 1
ATOM 6220 O O . LYS B 1 293 ? 24.656 -20.938 -23.953 1 86.38 293 LYS B O 1
ATOM 6225 N N . GLU B 1 294 ? 22.672 -21.844 -23.578 1 87.06 294 GLU B N 1
ATOM 6226 C CA . GLU B 1 294 ? 22.234 -20.703 -22.781 1 87.06 294 GLU B CA 1
ATOM 6227 C C . GLU B 1 294 ? 22.531 -20.906 -21.297 1 87.06 294 GLU B C 1
ATOM 6229 O O . GLU B 1 294 ? 22.484 -19.969 -20.516 1 87.06 294 GLU B O 1
ATOM 6234 N N . VAL B 1 295 ? 22.859 -22.094 -20.969 1 87.31 295 VAL B N 1
ATOM 6235 C CA . VAL B 1 295 ? 23.109 -22.422 -19.562 1 87.31 295 VAL B CA 1
ATOM 6236 C C . VAL B 1 295 ? 24.609 -22.406 -19.281 1 87.31 295 VAL B C 1
ATOM 6238 O O . VAL B 1 295 ? 25.344 -23.234 -19.812 1 87.31 295 VAL B O 1
ATOM 6241 N N . PRO B 1 296 ? 24.984 -21.547 -18.422 1 84.75 296 PRO B N 1
ATOM 6242 C CA . PRO B 1 296 ? 26.422 -21.391 -18.203 1 84.75 296 PRO B CA 1
ATOM 6243 C C . PRO B 1 296 ? 27 -22.469 -17.297 1 84.75 296 PRO B C 1
ATOM 6245 O O . PRO B 1 296 ? 28.219 -22.547 -17.109 1 84.75 296 PRO B O 1
ATOM 6248 N N . TYR B 1 297 ? 26.188 -23.344 -16.781 1 84.81 297 TYR B N 1
ATOM 6249 C CA . TYR B 1 297 ? 26.641 -24.391 -15.867 1 84.81 297 TYR B CA 1
ATOM 6250 C C . TYR B 1 297 ? 26.312 -25.781 -16.422 1 84.81 297 TYR B C 1
ATOM 6252 O O . TYR B 1 297 ? 25.375 -25.938 -17.203 1 84.81 297 TYR B O 1
ATOM 6260 N N . GLU B 1 298 ? 27.078 -26.703 -15.906 1 84.06 298 GLU B N 1
ATOM 6261 C CA . GLU B 1 298 ? 26.812 -28.078 -16.297 1 84.06 298 GLU B CA 1
ATOM 6262 C C . GLU B 1 298 ? 25.469 -28.562 -15.734 1 84.06 298 GLU B C 1
ATOM 6264 O O . GLU B 1 298 ? 25.156 -28.328 -14.562 1 84.06 298 GLU B O 1
ATOM 6269 N N . ARG B 1 299 ? 24.781 -29.172 -16.609 1 84.69 299 ARG B N 1
ATOM 6270 C CA . ARG B 1 299 ? 23.5 -29.719 -16.188 1 84.69 299 ARG B CA 1
ATOM 6271 C C . ARG B 1 299 ? 23.688 -30.984 -15.359 1 84.69 299 ARG B C 1
ATOM 6273 O O . ARG B 1 299 ? 24.391 -31.891 -15.773 1 84.69 299 ARG B O 1
ATOM 6280 N N . THR B 1 300 ? 23.172 -30.875 -14.195 1 82.38 300 THR B N 1
ATOM 6281 C CA . THR B 1 300 ? 23.172 -32.062 -13.32 1 82.38 300 THR B CA 1
ATOM 6282 C C . THR B 1 300 ? 21.75 -32.406 -12.906 1 82.38 300 THR B C 1
ATOM 6284 O O . THR B 1 300 ? 20.906 -31.547 -12.711 1 82.38 300 THR B O 1
ATOM 6287 N N . TYR B 1 301 ? 21.438 -33.75 -12.969 1 81.81 301 TYR B N 1
ATOM 6288 C CA . TYR B 1 301 ? 20.109 -34.25 -12.625 1 81.81 301 TYR B CA 1
ATOM 6289 C C . TYR B 1 301 ? 20.172 -35.188 -11.445 1 81.81 301 TYR B C 1
ATOM 6291 O O . TYR B 1 301 ? 21.172 -35.906 -11.266 1 81.81 301 TYR B O 1
ATOM 6299 N N . LYS B 1 302 ? 19.109 -35.188 -10.734 1 91.75 302 LYS B N 1
ATOM 6300 C CA . LYS B 1 302 ? 19.016 -36.062 -9.578 1 91.75 302 LYS B CA 1
ATOM 6301 C C . LYS B 1 302 ? 17.906 -37.094 -9.75 1 91.75 302 LYS B C 1
ATOM 6303 O O . LYS B 1 302 ? 17.25 -37.469 -8.773 1 91.75 302 LYS B O 1
ATOM 6308 N N . ASN B 1 303 ? 17.672 -37.5 -10.93 1 92.62 303 ASN B N 1
ATOM 6309 C CA . ASN B 1 303 ? 16.531 -38.375 -11.211 1 92.62 303 ASN B CA 1
ATOM 6310 C C . ASN B 1 303 ? 16.609 -39.688 -10.422 1 92.62 303 ASN B C 1
ATOM 6312 O O . ASN B 1 303 ? 15.609 -40.156 -9.883 1 92.62 303 ASN B O 1
ATOM 6316 N N . ASP B 1 304 ? 17.766 -40.25 -10.391 1 93.12 304 ASP B N 1
ATOM 6317 C CA . ASP B 1 304 ? 17.906 -41.531 -9.672 1 93.12 304 ASP B CA 1
ATOM 6318 C C . ASP B 1 304 ? 17.656 -41.344 -8.18 1 93.12 304 ASP B C 1
ATOM 6320 O O . ASP B 1 304 ? 17.031 -42.188 -7.539 1 93.12 304 ASP B O 1
ATOM 6324 N N . VAL B 1 305 ? 18.141 -40.281 -7.707 1 94.44 305 VAL B N 1
ATOM 6325 C CA . VAL B 1 305 ? 17.938 -39.969 -6.297 1 94.44 305 VAL B CA 1
ATOM 6326 C C . VAL B 1 305 ? 16.453 -39.719 -6.027 1 94.44 305 VAL B C 1
ATOM 6328 O O . VAL B 1 305 ? 15.922 -40.188 -5.023 1 94.44 305 VAL B O 1
ATOM 6331 N N . PHE B 1 306 ? 15.789 -39.031 -6.91 1 95.5 306 PHE B N 1
ATOM 6332 C CA . PHE B 1 306 ? 14.352 -38.781 -6.785 1 95.5 306 PHE B CA 1
ATOM 6333 C C . PHE B 1 306 ? 13.57 -40.094 -6.785 1 95.5 306 PHE B C 1
ATOM 6335 O O . PHE B 1 306 ? 12.672 -40.281 -5.965 1 95.5 306 PHE B O 1
ATOM 6342 N N . ARG B 1 307 ? 13.977 -41 -7.598 1 93.31 307 ARG B N 1
ATOM 6343 C CA . ARG B 1 307 ? 13.312 -42.281 -7.73 1 93.31 307 ARG B CA 1
ATOM 6344 C C . ARG B 1 307 ? 13.414 -43.094 -6.441 1 93.31 307 ARG B C 1
ATOM 6346 O O . ARG B 1 307 ? 12.484 -43.812 -6.074 1 93.31 307 ARG B O 1
ATOM 6353 N N . SER B 1 308 ? 14.555 -42.969 -5.871 1 93.5 308 SER B N 1
ATOM 6354 C CA . SER B 1 308 ? 14.797 -43.75 -4.656 1 93.5 308 SER B CA 1
ATOM 6355 C C . SER B 1 308 ? 13.977 -43.219 -3.486 1 93.5 308 SER B C 1
ATOM 6357 O O . SER B 1 308 ? 13.797 -43.906 -2.482 1 93.5 308 SER B O 1
ATOM 6359 N N . GLY B 1 309 ? 13.523 -41.938 -3.639 1 92 309 GLY B N 1
ATOM 6360 C CA . GLY B 1 309 ? 12.711 -41.312 -2.609 1 92 309 GLY B CA 1
ATOM 6361 C C . GLY B 1 309 ? 13.516 -40.875 -1.403 1 92 309 GLY B C 1
ATOM 6362 O O . GLY B 1 309 ? 12.945 -40.531 -0.362 1 92 309 GLY B O 1
ATOM 6363 N N . LYS B 1 310 ? 14.828 -40.812 -1.463 1 91.62 310 LYS B N 1
ATOM 6364 C CA . LYS B 1 310 ? 15.703 -40.531 -0.333 1 91.62 310 LYS B CA 1
ATOM 6365 C C . LYS B 1 310 ? 15.93 -39.031 -0.164 1 91.62 310 LYS B C 1
ATOM 6367 O O . LYS B 1 310 ? 16.172 -38.562 0.946 1 91.62 310 LYS B O 1
ATOM 6372 N N . ASP B 1 311 ? 15.922 -38.344 -1.247 1 95.38 311 ASP B N 1
ATOM 6373 C CA . ASP B 1 311 ? 16.25 -36.906 -1.263 1 95.38 311 ASP B CA 1
ATOM 6374 C C . ASP B 1 311 ? 15.539 -36.188 -2.408 1 95.38 311 ASP B C 1
ATOM 6376 O O . ASP B 1 311 ? 15.531 -36.688 -3.541 1 95.38 311 ASP B O 1
ATOM 6380 N N . PHE B 1 312 ? 14.938 -35.094 -2.102 1 97.38 312 PHE B N 1
ATOM 6381 C CA . PHE B 1 312 ? 14.172 -34.375 -3.115 1 97.38 312 PHE B CA 1
ATOM 6382 C C . PHE B 1 312 ? 14.703 -32.938 -3.299 1 97.38 312 PHE B C 1
ATOM 6384 O O . PHE B 1 312 ? 14.055 -32.094 -3.914 1 97.38 312 PHE B O 1
ATOM 6391 N N . THR B 1 313 ? 15.922 -32.656 -2.689 1 96.88 313 THR B N 1
ATOM 6392 C CA . THR B 1 313 ? 16.547 -31.344 -2.836 1 96.88 313 THR B CA 1
ATOM 6393 C C . THR B 1 313 ? 17.047 -31.141 -4.266 1 96.88 313 THR B C 1
ATOM 6395 O O . THR B 1 313 ? 17.172 -32.094 -5.027 1 96.88 313 THR B O 1
ATOM 6398 N N . ALA B 1 314 ? 17.266 -29.922 -4.637 1 95.62 314 ALA B N 1
ATOM 6399 C CA . ALA B 1 314 ? 17.703 -29.609 -5.992 1 95.62 314 ALA B CA 1
ATOM 6400 C C . ALA B 1 314 ? 19.172 -30 -6.195 1 95.62 314 ALA B C 1
ATOM 6402 O O . ALA B 1 314 ? 19.938 -30.078 -5.234 1 95.62 314 ALA B O 1
ATOM 6403 N N . ALA B 1 315 ? 19.516 -30.219 -7.453 1 93.19 315 ALA B N 1
ATOM 6404 C CA . ALA B 1 315 ? 20.906 -30.469 -7.805 1 93.19 315 ALA B CA 1
ATOM 6405 C C . ALA B 1 315 ? 21.781 -29.25 -7.492 1 93.19 315 ALA B C 1
ATOM 6407 O O . ALA B 1 315 ? 22.906 -29.406 -7.004 1 93.19 315 ALA B O 1
ATOM 6408 N N . PHE B 1 316 ? 21.375 -28.156 -7.812 1 94.31 316 PHE B N 1
ATOM 6409 C CA . PHE B 1 316 ? 21.984 -26.875 -7.5 1 94.31 316 PHE B CA 1
ATOM 6410 C C . PHE B 1 316 ? 21 -25.734 -7.695 1 94.31 316 PHE B C 1
ATOM 6412 O O . PHE B 1 316 ? 19.844 -25.969 -8.086 1 94.31 316 PHE B O 1
ATOM 6419 N N . PHE B 1 317 ? 21.406 -24.531 -7.363 1 96.25 317 PHE B N 1
ATOM 6420 C CA . PHE B 1 317 ? 20.641 -23.328 -7.605 1 96.25 317 PHE B CA 1
ATOM 6421 C C . PHE B 1 317 ? 21.469 -22.297 -8.383 1 96.25 317 PHE B C 1
ATOM 6423 O O . PHE B 1 317 ? 22.672 -22.172 -8.164 1 96.25 317 PHE B O 1
ATOM 6430 N N . CYS B 1 318 ? 20.844 -21.672 -9.273 1 95.94 318 CYS B N 1
ATOM 6431 C CA . CYS B 1 318 ? 21.375 -20.484 -9.93 1 95.94 318 CYS B CA 1
ATOM 6432 C C . CYS B 1 318 ? 20.656 -19.234 -9.453 1 95.94 318 CYS B C 1
ATOM 6434 O O . CYS B 1 318 ? 19.422 -19.188 -9.445 1 95.94 318 CYS B O 1
ATOM 6436 N N . VAL B 1 319 ? 21.453 -18.188 -9.062 1 97.44 319 VAL B N 1
ATOM 6437 C CA . VAL B 1 319 ? 20.859 -16.984 -8.508 1 97.44 319 VAL B CA 1
ATOM 6438 C C . VAL B 1 319 ? 21.344 -15.766 -9.281 1 97.44 319 VAL B C 1
ATOM 6440 O O . VAL B 1 319 ? 22.547 -15.625 -9.531 1 97.44 319 VAL B O 1
ATOM 6443 N N . LEU B 1 320 ? 20.438 -14.953 -9.695 1 97.19 320 LEU B N 1
ATOM 6444 C CA . LEU B 1 320 ? 20.75 -13.648 -10.266 1 97.19 320 LEU B CA 1
ATOM 6445 C C . LEU B 1 320 ? 20.562 -12.547 -9.227 1 97.19 320 LEU B C 1
ATOM 6447 O O . LEU B 1 320 ? 19.531 -12.477 -8.57 1 97.19 320 LEU B O 1
ATOM 6451 N N . VAL B 1 321 ? 21.562 -11.727 -9.031 1 97.69 321 VAL B N 1
ATOM 6452 C CA . VAL B 1 321 ? 21.516 -10.562 -8.156 1 97.69 321 VAL B CA 1
ATOM 6453 C C . VAL B 1 321 ? 21.719 -9.289 -8.969 1 97.69 321 VAL B C 1
ATOM 6455 O O . VAL B 1 321 ? 22.781 -9.109 -9.586 1 97.69 321 VAL B O 1
ATOM 6458 N N . GLU B 1 322 ? 20.703 -8.414 -8.922 1 96.69 322 GLU B N 1
ATOM 6459 C CA . GLU B 1 322 ? 20.781 -7.16 -9.664 1 96.69 322 GLU B CA 1
ATOM 6460 C C . GLU B 1 322 ? 20.797 -5.965 -8.719 1 96.69 322 GLU B C 1
ATOM 6462 O O . GLU B 1 322 ? 20.094 -5.957 -7.707 1 96.69 322 GLU B O 1
ATOM 6467 N N . THR B 1 323 ? 21.625 -5 -8.992 1 95.38 323 THR B N 1
ATOM 6468 C CA . THR B 1 323 ? 21.609 -3.703 -8.328 1 95.38 323 THR B CA 1
ATOM 6469 C C . THR B 1 323 ? 21.328 -2.584 -9.32 1 95.38 323 THR B C 1
ATOM 6471 O O . THR B 1 323 ? 21.703 -2.678 -10.492 1 95.38 323 THR B O 1
ATOM 6474 N N . SER B 1 324 ? 20.578 -1.625 -8.906 1 93.12 324 SER B N 1
ATOM 6475 C CA . SER B 1 324 ? 20.297 -0.412 -9.672 1 93.12 324 SER B CA 1
ATOM 6476 C C . SER B 1 324 ? 20.594 0.838 -8.844 1 93.12 324 SER B C 1
ATOM 6478 O O . SER B 1 324 ? 20.203 0.933 -7.684 1 93.12 324 SER B O 1
ATOM 6480 N N . GLY B 1 325 ? 21.359 1.784 -9.43 1 91.69 325 GLY B N 1
ATOM 6481 C CA . GLY B 1 325 ? 21.734 3.004 -8.727 1 91.69 325 GLY B CA 1
ATOM 6482 C C . GLY B 1 325 ? 22.062 4.156 -9.656 1 91.69 325 GLY B C 1
ATOM 6483 O O . GLY B 1 325 ? 21.672 4.141 -10.828 1 91.69 325 GLY B O 1
ATOM 6484 N N . SER B 1 326 ? 22.688 5.199 -9.094 1 89.88 326 SER B N 1
ATOM 6485 C CA . SER B 1 326 ? 22.906 6.434 -9.836 1 89.88 326 SER B CA 1
ATOM 6486 C C . SER B 1 326 ? 24.391 6.625 -10.172 1 89.88 326 SER B C 1
ATOM 6488 O O . SER B 1 326 ? 24.75 7.566 -10.883 1 89.88 326 SER B O 1
ATOM 6490 N N . ASN B 1 327 ? 25.25 5.754 -9.68 1 90.69 327 ASN B N 1
ATOM 6491 C CA . ASN B 1 327 ? 26.688 5.855 -9.898 1 90.69 327 ASN B CA 1
ATOM 6492 C C . ASN B 1 327 ? 27.297 4.496 -10.203 1 90.69 327 ASN B C 1
ATOM 6494 O O . ASN B 1 327 ? 27.438 3.656 -9.312 1 90.69 327 ASN B O 1
ATOM 6498 N N . GLU B 1 328 ? 27.781 4.336 -11.375 1 91.31 328 GLU B N 1
ATOM 6499 C CA . GLU B 1 328 ? 28.266 3.045 -11.859 1 91.31 328 GLU B CA 1
ATOM 6500 C C . GLU B 1 328 ? 29.453 2.557 -11.047 1 91.31 328 GLU B C 1
ATOM 6502 O O . GLU B 1 328 ? 29.547 1.374 -10.703 1 91.31 328 GLU B O 1
ATOM 6507 N N . ASN B 1 329 ? 30.359 3.469 -10.766 1 91.25 329 ASN B N 1
ATOM 6508 C CA . ASN B 1 329 ? 31.562 3.082 -10.016 1 91.25 329 ASN B CA 1
ATOM 6509 C C . ASN B 1 329 ? 31.203 2.607 -8.609 1 91.25 329 ASN B C 1
ATOM 6511 O O . ASN B 1 329 ? 31.703 1.569 -8.164 1 91.25 329 ASN B O 1
ATOM 6515 N N . HIS B 1 330 ? 30.406 3.348 -7.914 1 90.31 330 HIS B N 1
ATOM 6516 C CA . HIS B 1 330 ? 30 2.98 -6.566 1 90.31 330 HIS B CA 1
ATOM 6517 C C . HIS B 1 330 ? 29.234 1.66 -6.566 1 90.31 330 HIS B C 1
ATOM 6519 O O . HIS B 1 330 ? 29.453 0.81 -5.703 1 90.31 330 HIS B O 1
ATOM 6525 N N . ASP B 1 331 ? 28.359 1.473 -7.523 1 91.31 331 ASP B N 1
ATOM 6526 C CA . ASP B 1 331 ? 27.547 0.27 -7.598 1 91.31 331 ASP B CA 1
ATOM 6527 C C . ASP B 1 331 ? 28.391 -0.961 -7.898 1 91.31 331 ASP B C 1
ATOM 6529 O O . ASP B 1 331 ? 28.156 -2.035 -7.336 1 91.31 331 ASP B O 1
ATOM 6533 N N . PHE B 1 332 ? 29.312 -0.762 -8.773 1 92.12 332 PHE B N 1
ATOM 6534 C CA . PHE B 1 332 ? 30.203 -1.866 -9.102 1 92.12 332 PHE B CA 1
ATOM 6535 C C . PHE B 1 332 ? 31.047 -2.262 -7.898 1 92.12 332 PHE B C 1
ATOM 6537 O O . PHE B 1 332 ? 31.219 -3.451 -7.621 1 92.12 332 PHE B O 1
ATOM 6544 N N . ASP B 1 333 ? 31.562 -1.299 -7.211 1 92.56 333 ASP B N 1
ATOM 6545 C CA . ASP B 1 333 ? 32.344 -1.562 -6.012 1 92.56 333 ASP B CA 1
ATOM 6546 C C . ASP B 1 333 ? 31.531 -2.314 -4.965 1 92.56 333 ASP B C 1
ATOM 6548 O O . ASP B 1 333 ? 32 -3.271 -4.359 1 92.56 333 ASP B O 1
ATOM 6552 N N . LYS B 1 334 ? 30.344 -1.919 -4.742 1 92.44 334 LYS B N 1
ATOM 6553 C CA . LYS B 1 334 ? 29.469 -2.564 -3.771 1 92.44 334 LYS B CA 1
ATOM 6554 C C . LYS B 1 334 ? 29.203 -4.016 -4.156 1 92.44 334 LYS B C 1
ATOM 6556 O O . LYS B 1 334 ? 29.234 -4.906 -3.303 1 92.44 334 LYS B O 1
ATOM 6561 N N . LEU B 1 335 ? 28.875 -4.215 -5.406 1 94.81 335 LEU B N 1
ATOM 6562 C CA . LEU B 1 335 ? 28.609 -5.566 -5.879 1 94.81 335 LEU B CA 1
ATOM 6563 C C . LEU B 1 335 ? 29.844 -6.445 -5.75 1 94.81 335 LEU B C 1
ATOM 6565 O O . LEU B 1 335 ? 29.75 -7.609 -5.363 1 94.81 335 LEU B O 1
ATOM 6569 N N . SER B 1 336 ? 31 -5.863 -6.066 1 94.12 336 SER B N 1
ATOM 6570 C CA . SER B 1 336 ? 32.25 -6.602 -5.957 1 94.12 336 SER B CA 1
ATOM 6571 C C . SER B 1 336 ? 32.531 -7 -4.512 1 94.12 336 SER B C 1
ATOM 6573 O O . SER B 1 336 ? 32.969 -8.125 -4.242 1 94.12 336 SER B O 1
ATOM 6575 N N . GLU B 1 337 ? 32.312 -6.086 -3.646 1 94.12 337 GLU B N 1
ATOM 6576 C CA . GLU B 1 337 ? 32.5 -6.375 -2.229 1 94.12 337 GLU B CA 1
ATOM 6577 C C . GLU B 1 337 ? 31.547 -7.469 -1.761 1 94.12 337 GLU B C 1
ATOM 6579 O O . GLU B 1 337 ? 31.922 -8.328 -0.958 1 94.12 337 GLU B O 1
ATOM 6584 N N . PHE B 1 338 ? 30.406 -7.422 -2.188 1 96.12 338 PHE B N 1
ATOM 6585 C CA . PHE B 1 338 ? 29.406 -8.438 -1.887 1 96.12 338 PHE B CA 1
ATOM 6586 C C . PHE B 1 338 ? 29.844 -9.805 -2.387 1 96.12 338 PHE B C 1
ATOM 6588 O O . PHE B 1 338 ? 29.766 -10.797 -1.658 1 96.12 338 PHE B O 1
ATOM 6595 N N . VAL B 1 339 ? 30.297 -9.836 -3.621 1 95.38 339 VAL B N 1
ATOM 6596 C CA . VAL B 1 339 ? 30.766 -11.086 -4.219 1 95.38 339 VAL B CA 1
ATOM 6597 C C . VAL B 1 339 ? 31.922 -11.648 -3.402 1 95.38 339 VAL B C 1
ATOM 6599 O O . VAL B 1 339 ? 31.969 -12.852 -3.135 1 95.38 339 VAL B O 1
ATOM 6602 N N . GLU B 1 340 ? 32.812 -10.805 -2.965 1 94.5 340 GLU B N 1
ATOM 6603 C CA . GLU B 1 340 ? 33.938 -11.227 -2.129 1 94.5 340 GLU B CA 1
ATOM 6604 C C . GLU B 1 340 ? 33.438 -11.773 -0.79 1 94.5 340 GLU B C 1
ATOM 6606 O O . GLU B 1 340 ? 33.938 -12.797 -0.316 1 94.5 340 GLU B O 1
ATOM 6611 N N . ALA B 1 341 ? 32.531 -11.086 -0.236 1 94.69 341 ALA B N 1
ATOM 6612 C CA . ALA B 1 341 ? 31.969 -11.531 1.033 1 94.69 341 ALA B CA 1
ATOM 6613 C C . ALA B 1 341 ? 31.266 -12.883 0.877 1 94.69 341 ALA B C 1
ATOM 6615 O O . ALA B 1 341 ? 31.344 -13.734 1.766 1 94.69 341 ALA B O 1
ATOM 6616 N N . ALA B 1 342 ? 30.578 -13.055 -0.218 1 95.81 342 ALA B N 1
ATOM 6617 C CA . ALA B 1 342 ? 29.891 -14.312 -0.501 1 95.81 342 ALA B CA 1
ATOM 6618 C C . ALA B 1 342 ? 30.891 -15.453 -0.653 1 95.81 342 ALA B C 1
ATOM 6620 O O . ALA B 1 342 ? 30.656 -16.562 -0.148 1 95.81 342 ALA B O 1
ATOM 6621 N N . GLN B 1 343 ? 31.969 -15.195 -1.296 1 93.25 343 GLN B N 1
ATOM 6622 C CA . GLN B 1 343 ? 33 -16.203 -1.474 1 93.25 343 GLN B CA 1
ATOM 6623 C C . GLN B 1 343 ? 33.625 -16.594 -0.137 1 93.25 343 GLN B C 1
ATOM 6625 O O . GLN B 1 343 ? 33.906 -17.766 0.117 1 93.25 343 GLN B O 1
ATOM 6630 N N . ALA B 1 344 ? 33.844 -15.641 0.641 1 93.25 344 ALA B N 1
ATOM 6631 C CA . ALA B 1 344 ? 34.438 -15.891 1.95 1 93.25 344 ALA B CA 1
ATOM 6632 C C . ALA B 1 344 ? 33.5 -16.703 2.834 1 93.25 344 ALA B C 1
ATOM 6634 O O . ALA B 1 344 ? 33.938 -17.609 3.541 1 93.25 344 ALA B O 1
ATOM 6635 N N . LYS B 1 345 ? 32.281 -16.391 2.771 1 93.06 345 LYS B N 1
ATOM 6636 C CA . LYS B 1 345 ? 31.312 -16.984 3.678 1 93.06 345 LYS B CA 1
ATOM 6637 C C . LYS B 1 345 ? 30.859 -18.359 3.172 1 93.06 345 LYS B C 1
ATOM 6639 O O . LYS B 1 345 ? 30.656 -19.281 3.963 1 93.06 345 LYS B O 1
ATOM 6644 N N . LEU B 1 346 ? 30.688 -18.484 1.863 1 93.25 346 LEU B N 1
ATOM 6645 C CA . LEU B 1 346 ? 30.047 -19.688 1.31 1 93.25 346 LEU B CA 1
ATOM 6646 C C . LEU B 1 346 ? 31.094 -20.609 0.685 1 93.25 346 LEU B C 1
ATOM 6648 O O . LEU B 1 346 ? 30.812 -21.797 0.467 1 93.25 346 LEU B O 1
ATOM 6652 N N . GLY B 1 347 ? 32.25 -20.203 0.507 1 85.94 347 GLY B N 1
ATOM 6653 C CA . GLY B 1 347 ? 33.375 -21 0.047 1 85.94 347 GLY B CA 1
ATOM 6654 C C . GLY B 1 347 ? 33 -22.062 -0.962 1 85.94 347 GLY B C 1
ATOM 6655 O O . GLY B 1 347 ? 32.469 -21.75 -2.025 1 85.94 347 GLY B O 1
ATOM 6656 N N . ASP B 1 348 ? 33.031 -23.281 -0.486 1 81.38 348 ASP B N 1
ATOM 6657 C CA . ASP B 1 348 ? 32.812 -24.469 -1.323 1 81.38 348 ASP B CA 1
ATOM 6658 C C . ASP B 1 348 ? 31.359 -24.594 -1.754 1 81.38 348 ASP B C 1
ATOM 6660 O O . ASP B 1 348 ? 31.062 -25.281 -2.73 1 81.38 348 ASP B O 1
ATOM 6664 N N . LYS B 1 349 ? 30.547 -23.938 -1.131 1 87.44 349 LYS B N 1
ATOM 6665 C CA . LYS B 1 349 ? 29.125 -24 -1.469 1 87.44 349 LYS B CA 1
ATOM 6666 C C . LYS B 1 349 ? 28.828 -23.188 -2.719 1 87.44 349 LYS B C 1
ATOM 6668 O O . LYS B 1 349 ? 27.75 -23.328 -3.314 1 87.44 349 LYS B O 1
ATOM 6673 N N . LEU B 1 350 ? 29.766 -22.328 -3.012 1 85 350 LEU B N 1
ATOM 6674 C CA . LEU B 1 350 ? 29.656 -21.609 -4.277 1 85 350 LEU B CA 1
ATOM 6675 C C . LEU B 1 350 ? 30.188 -22.453 -5.43 1 85 350 LEU B C 1
ATOM 6677 O O . LEU B 1 350 ? 31.391 -22.484 -5.676 1 85 350 LEU B O 1
ATOM 6681 N N . GLY B 1 351 ? 29.391 -23.438 -6.086 1 61.12 351 GLY B N 1
ATOM 6682 C CA . GLY B 1 351 ? 29.297 -24.297 -7.254 1 61.12 351 GLY B CA 1
ATOM 6683 C C . GLY B 1 351 ? 30.562 -25.094 -7.504 1 61.12 351 GLY B C 1
ATOM 6684 O O . GLY B 1 351 ? 30.953 -25.297 -8.648 1 61.12 351 GLY B O 1
ATOM 6685 N N . GLY B 1 352 ? 30.984 -25.922 -6.688 1 56.31 352 GLY B N 1
ATOM 6686 C CA . GLY B 1 352 ? 31.672 -27.141 -7.09 1 56.31 352 GLY B CA 1
ATOM 6687 C C . GLY B 1 352 ? 33.125 -27.141 -6.699 1 56.31 352 GLY B C 1
ATOM 6688 O O . GLY B 1 352 ? 34 -27.438 -7.523 1 56.31 352 GLY B O 1
ATOM 6689 N N . SER B 1 353 ? 33.438 -27.031 -5.484 1 51.97 353 SER B N 1
ATOM 6690 C CA . SER B 1 353 ? 34.844 -27.078 -5.043 1 51.97 353 SER B CA 1
ATOM 6691 C C . SER B 1 353 ? 35.688 -26.047 -5.773 1 51.97 353 SER B C 1
ATOM 6693 O O . SER B 1 353 ? 36.812 -26.359 -6.215 1 51.97 353 SER B O 1
ATOM 6695 N N . GLY B 1 354 ? 35.062 -24.906 -5.996 1 55.94 354 GLY B N 1
ATOM 6696 C CA . GLY B 1 354 ? 35.812 -23.844 -6.633 1 55.94 354 GLY B CA 1
ATOM 6697 C C . GLY B 1 354 ? 35.656 -23.828 -8.141 1 55.94 354 GLY B C 1
ATOM 6698 O O . GLY B 1 354 ? 36.25 -22.969 -8.82 1 55.94 354 GLY B O 1
ATOM 6699 N N . GLN B 1 355 ? 34.875 -24.703 -8.711 1 63.72 355 GLN B N 1
ATOM 6700 C CA . GLN B 1 355 ? 34.75 -24.844 -10.156 1 63.72 355 GLN B CA 1
ATOM 6701 C C . GLN B 1 355 ? 33.906 -23.734 -10.758 1 63.72 355 GLN B C 1
ATOM 6703 O O . GLN B 1 355 ? 34.156 -23.312 -11.898 1 63.72 355 GLN B O 1
ATOM 6708 N N . TYR B 1 356 ? 32.969 -23.219 -9.859 1 76.88 356 TYR B N 1
ATOM 6709 C CA . TYR B 1 356 ? 32.125 -22.203 -10.461 1 76.88 356 TYR B CA 1
ATOM 6710 C C . TYR B 1 356 ? 32.25 -20.875 -9.719 1 76.88 356 TYR B C 1
ATOM 6712 O O . TYR B 1 356 ? 31.812 -20.766 -8.57 1 76.88 356 TYR B O 1
ATOM 6720 N N . GLU B 1 357 ? 32.906 -20 -10.32 1 83.31 357 GLU B N 1
ATOM 6721 C CA . GLU B 1 357 ? 33.031 -18.656 -9.758 1 83.31 357 GLU B CA 1
ATOM 6722 C C . GLU B 1 357 ? 31.797 -17.797 -10.117 1 83.31 357 GLU B C 1
ATOM 6724 O O . GLU B 1 357 ? 31.203 -17.984 -11.18 1 83.31 357 GLU B O 1
ATOM 6729 N N . PRO B 1 358 ? 31.453 -16.938 -9.148 1 92.56 358 PRO B N 1
ATOM 6730 C CA . PRO B 1 358 ? 30.406 -15.977 -9.508 1 92.56 358 PRO B CA 1
ATOM 6731 C C . PRO B 1 358 ? 30.719 -15.195 -10.773 1 92.56 358 PRO B C 1
ATOM 6733 O O . PRO B 1 358 ? 31.875 -14.828 -11.008 1 92.56 358 PRO B O 1
ATOM 6736 N N . ILE B 1 359 ? 29.75 -14.992 -11.562 1 91.94 359 ILE B N 1
ATOM 6737 C CA . ILE B 1 359 ? 29.922 -14.258 -12.812 1 91.94 359 ILE B CA 1
ATOM 6738 C C . ILE B 1 359 ? 29.406 -12.828 -12.641 1 91.94 359 ILE B C 1
ATOM 6740 O O . ILE B 1 359 ? 28.219 -12.609 -12.414 1 91.94 359 ILE B O 1
ATOM 6744 N N . LEU B 1 360 ? 30.297 -11.883 -12.719 1 93.56 360 LEU B N 1
ATOM 6745 C CA . LEU B 1 360 ? 29.922 -10.469 -12.75 1 93.56 360 LEU B CA 1
ATOM 6746 C C . LEU B 1 360 ? 29.797 -9.977 -14.188 1 93.56 360 LEU B C 1
ATOM 6748 O O . LEU B 1 360 ? 30.75 -10.094 -14.969 1 93.56 360 LEU B O 1
ATOM 6752 N N . SER B 1 361 ? 28.641 -9.469 -14.5 1 93 361 SER B N 1
ATOM 6753 C CA . SER B 1 361 ? 28.438 -8.969 -15.859 1 93 361 SER B CA 1
ATOM 6754 C C . SER B 1 361 ? 29.391 -7.816 -16.172 1 93 361 SER B C 1
ATOM 6756 O O . SER B 1 361 ? 29.594 -6.934 -15.328 1 93 361 SER B O 1
ATOM 6758 N N . GLN B 1 362 ? 29.953 -7.867 -17.375 1 89.88 362 GLN B N 1
ATOM 6759 C CA . GLN B 1 362 ? 30.938 -6.863 -17.75 1 89.88 362 GLN B CA 1
ATOM 6760 C C . GLN B 1 362 ? 30.453 -6.012 -18.906 1 89.88 362 GLN B C 1
ATOM 6762 O O . GLN B 1 362 ? 31.156 -5.125 -19.375 1 89.88 362 GLN B O 1
ATOM 6767 N N . SER B 1 363 ? 29.281 -6.34 -19.453 1 90.25 363 SER B N 1
ATOM 6768 C CA . SER B 1 363 ? 28.75 -5.605 -20.594 1 90.25 363 SER B CA 1
ATOM 6769 C C . SER B 1 363 ? 27.219 -5.711 -20.641 1 90.25 363 SER B C 1
ATOM 6771 O O . SER B 1 363 ? 26.625 -6.566 -19.984 1 90.25 363 SER B O 1
ATOM 6773 N N . ALA B 1 364 ? 26.703 -4.816 -21.375 1 89.12 364 ALA B N 1
ATOM 6774 C CA . ALA B 1 364 ? 25.25 -4.848 -21.594 1 89.12 364 ALA B CA 1
ATOM 6775 C C . ALA B 1 364 ? 24.812 -6.164 -22.234 1 89.12 364 ALA B C 1
ATOM 6777 O O . ALA B 1 364 ? 23.766 -6.707 -21.906 1 89.12 364 ALA B O 1
ATOM 6778 N N . ALA B 1 365 ? 25.562 -6.668 -23.125 1 92.12 365 ALA B N 1
ATOM 6779 C CA . ALA B 1 365 ? 25.266 -7.918 -23.812 1 92.12 365 ALA B CA 1
ATOM 6780 C C . ALA B 1 365 ? 25.25 -9.094 -22.828 1 92.12 365 ALA B C 1
ATOM 6782 O O . ALA B 1 365 ? 24.375 -9.961 -22.906 1 92.12 365 ALA B O 1
ATOM 6783 N N . GLN B 1 366 ? 26.234 -9.141 -22.031 1 92.81 366 GLN B N 1
ATOM 6784 C CA . GLN B 1 366 ? 26.297 -10.203 -21.031 1 92.81 366 GLN B CA 1
ATOM 6785 C C . GLN B 1 366 ? 25.109 -10.133 -20.062 1 92.81 366 GLN B C 1
ATOM 6787 O O . GLN B 1 366 ? 24.562 -11.164 -19.688 1 92.81 366 GLN B O 1
ATOM 6792 N N . THR B 1 367 ? 24.812 -8.914 -19.672 1 93.62 367 THR B N 1
ATOM 6793 C CA . THR B 1 367 ? 23.641 -8.703 -18.812 1 93.62 367 THR B CA 1
ATOM 6794 C C . THR B 1 367 ? 22.375 -9.234 -19.484 1 93.62 367 THR B C 1
ATOM 6796 O O . THR B 1 367 ? 21.594 -9.945 -18.859 1 93.62 367 THR B O 1
ATOM 6799 N N . GLU B 1 368 ? 22.203 -8.969 -20.656 1 91.75 368 GLU B N 1
ATOM 6800 C CA . GLU B 1 368 ? 21.047 -9.438 -21.422 1 91.75 368 GLU B CA 1
ATOM 6801 C C . GLU B 1 368 ? 21.016 -10.961 -21.5 1 91.75 368 GLU B C 1
ATOM 6803 O O . GLU B 1 368 ? 19.938 -11.57 -21.406 1 91.75 368 GLU B O 1
ATOM 6808 N N . GLN B 1 369 ? 22.078 -11.523 -21.734 1 92.06 369 GLN B N 1
ATOM 6809 C CA . GLN B 1 369 ? 22.188 -12.977 -21.828 1 92.06 369 GLN B CA 1
ATOM 6810 C C . GLN B 1 369 ? 21.797 -13.648 -20.516 1 92.06 369 GLN B C 1
ATOM 6812 O O . GLN B 1 369 ? 21.078 -14.656 -20.516 1 92.06 369 GLN B O 1
ATOM 6817 N N . MET B 1 370 ? 22.312 -13.125 -19.484 1 93.81 370 MET B N 1
ATOM 6818 C CA . MET B 1 370 ? 22 -13.68 -18.156 1 93.81 370 MET B CA 1
ATOM 6819 C C . MET B 1 370 ? 20.516 -13.562 -17.859 1 93.81 370 MET B C 1
ATOM 6821 O O . MET B 1 370 ? 19.891 -14.516 -17.375 1 93.81 370 MET B O 1
ATOM 6825 N N . TRP B 1 371 ? 19.922 -12.461 -18.188 1 93.5 371 TRP B N 1
ATOM 6826 C CA . TRP B 1 371 ? 18.5 -12.266 -17.969 1 93.5 371 TRP B CA 1
ATOM 6827 C C . TRP B 1 371 ? 17.688 -13.156 -18.906 1 93.5 371 TRP B C 1
ATOM 6829 O O . TRP B 1 371 ? 16.609 -13.641 -18.531 1 93.5 371 TRP B O 1
ATOM 6839 N N . ALA B 1 372 ? 18.172 -13.344 -20.062 1 91.81 372 ALA B N 1
ATOM 6840 C CA . ALA B 1 372 ? 17.469 -14.188 -21.047 1 91.81 372 ALA B CA 1
ATOM 6841 C C . ALA B 1 372 ? 17.312 -15.609 -20.516 1 91.81 372 ALA B C 1
ATOM 6843 O O . ALA B 1 372 ? 16.297 -16.266 -20.797 1 91.81 372 ALA B O 1
ATOM 6844 N N . LEU B 1 373 ? 18.266 -16.078 -19.844 1 93.38 373 LEU B N 1
ATOM 6845 C CA . LEU B 1 373 ? 18.156 -17.391 -19.234 1 93.38 373 LEU B CA 1
ATOM 6846 C C . LEU B 1 373 ? 16.969 -17.453 -18.297 1 93.38 373 LEU B C 1
ATOM 6848 O O . LEU B 1 373 ? 16.109 -18.328 -18.422 1 93.38 373 LEU B O 1
ATOM 6852 N N . ARG B 1 374 ? 16.906 -16.484 -17.375 1 94.12 374 ARG B N 1
ATOM 6853 C CA . ARG B 1 374 ? 15.828 -16.438 -16.406 1 94.12 374 ARG B CA 1
ATOM 6854 C C . ARG B 1 374 ? 14.484 -16.25 -17.078 1 94.12 374 ARG B C 1
ATOM 6856 O O . ARG B 1 374 ? 13.508 -16.922 -16.75 1 94.12 374 ARG B O 1
ATOM 6863 N N . GLU B 1 375 ? 14.367 -15.383 -18.016 1 89.5 375 GLU B N 1
ATOM 6864 C CA . GLU B 1 375 ? 13.125 -15.047 -18.703 1 89.5 375 GLU B CA 1
ATOM 6865 C C . GLU B 1 375 ? 12.688 -16.172 -19.625 1 89.5 375 GLU B C 1
ATOM 6867 O O . GLU B 1 375 ? 11.5 -16.297 -19.953 1 89.5 375 GLU B O 1
ATOM 6872 N N . GLY B 1 376 ? 13.617 -16.953 -20.062 1 91.06 376 GLY B N 1
ATOM 6873 C CA . GLY B 1 376 ? 13.336 -18.031 -20.984 1 91.06 376 GLY B CA 1
ATOM 6874 C C . GLY B 1 376 ? 12.797 -19.281 -20.297 1 91.06 376 GLY B C 1
ATOM 6875 O O . GLY B 1 376 ? 12.125 -20.094 -20.938 1 91.06 376 GLY B O 1
ATOM 6876 N N . ILE B 1 377 ? 12.992 -19.438 -19.047 1 93.62 377 ILE B N 1
ATOM 6877 C CA . ILE B 1 377 ? 12.656 -20.656 -18.312 1 93.62 377 ILE B CA 1
ATOM 6878 C C . ILE B 1 377 ? 11.164 -20.953 -18.453 1 93.62 377 ILE B C 1
ATOM 6880 O O . ILE B 1 377 ? 10.773 -22.031 -18.875 1 93.62 377 ILE B O 1
ATOM 6884 N N . PRO B 1 378 ? 10.281 -19.969 -18.109 1 90.94 378 PRO B N 1
ATOM 6885 C CA . PRO B 1 378 ? 8.859 -20.281 -18.234 1 90.94 378 PRO B CA 1
ATOM 6886 C C . PRO B 1 378 ? 8.445 -20.641 -19.656 1 90.94 378 PRO B C 1
ATOM 6888 O O . PRO B 1 378 ? 7.574 -21.484 -19.859 1 90.94 378 PRO B O 1
ATOM 6891 N N . VAL B 1 379 ? 9.062 -20.094 -20.641 1 88.19 379 VAL B N 1
ATOM 6892 C CA . VAL B 1 379 ? 8.758 -20.344 -22.047 1 88.19 379 VAL B CA 1
ATOM 6893 C C . VAL B 1 379 ? 9.156 -21.766 -22.422 1 88.19 379 VAL B C 1
ATOM 6895 O O . VAL B 1 379 ? 8.367 -22.5 -23.016 1 88.19 379 VAL B O 1
ATOM 6898 N N . HIS B 1 380 ? 10.328 -22.125 -22.062 1 93.62 380 HIS B N 1
ATOM 6899 C CA . HIS B 1 380 ? 10.852 -23.438 -22.391 1 93.62 380 HIS B CA 1
ATOM 6900 C C . HIS B 1 380 ? 10.062 -24.547 -21.672 1 93.62 380 HIS B C 1
ATOM 6902 O O . HIS B 1 380 ? 9.766 -25.578 -22.266 1 93.62 380 HIS B O 1
ATOM 6908 N N . LEU B 1 381 ? 9.773 -24.297 -20.422 1 94.12 381 LEU B N 1
ATOM 6909 C CA . LEU B 1 381 ? 8.992 -25.266 -19.672 1 94.12 381 LEU B CA 1
ATOM 6910 C C . LEU B 1 381 ? 7.617 -25.469 -20.312 1 94.12 381 LEU B C 1
ATOM 6912 O O . LEU B 1 381 ? 7.168 -26.594 -20.484 1 94.12 381 LEU B O 1
ATOM 6916 N N . THR B 1 382 ? 6.969 -24.438 -20.688 1 89.5 382 THR B N 1
ATOM 6917 C CA . THR B 1 382 ? 5.633 -24.469 -21.266 1 89.5 382 THR B CA 1
ATOM 6918 C C . THR B 1 382 ? 5.645 -25.234 -22.594 1 89.5 382 THR B C 1
ATOM 6920 O O . THR B 1 382 ? 4.719 -25.984 -22.891 1 89.5 382 THR B O 1
ATOM 6923 N N . SER B 1 383 ? 6.637 -25.094 -23.359 1 91.69 383 SER B N 1
ATOM 6924 C CA . SER B 1 383 ? 6.719 -25.703 -24.688 1 91.69 383 SER B CA 1
ATOM 6925 C C . SER B 1 383 ? 7.121 -27.156 -24.594 1 91.69 383 SER B C 1
ATOM 6927 O O . SER B 1 383 ? 6.996 -27.906 -25.578 1 91.69 383 SER B O 1
ATOM 6929 N N . SER B 1 384 ? 7.492 -27.641 -23.5 1 94.31 384 SER B N 1
ATOM 6930 C CA . SER B 1 384 ? 8.125 -28.953 -23.391 1 94.31 384 SER B CA 1
ATOM 6931 C C . SER B 1 384 ? 7.094 -30.031 -23.094 1 94.31 384 SER B C 1
ATOM 6933 O O . SER B 1 384 ? 7.371 -31.219 -23.25 1 94.31 384 SER B O 1
ATOM 6935 N N . GLY B 1 385 ? 5.918 -29.656 -22.656 1 92.81 385 GLY B N 1
ATOM 6936 C CA . GLY B 1 385 ? 4.926 -30.672 -22.312 1 92.81 385 GLY B CA 1
ATOM 6937 C C . GLY B 1 385 ? 3.656 -30.078 -21.734 1 92.81 385 GLY B C 1
ATOM 6938 O O . GLY B 1 385 ? 3.375 -28.891 -21.922 1 92.81 385 GLY B O 1
ATOM 6939 N N . LEU B 1 386 ? 2.836 -31.016 -21.125 1 90.62 386 LEU B N 1
ATOM 6940 C CA . LEU B 1 386 ? 1.682 -30.578 -20.344 1 90.62 386 LEU B CA 1
ATOM 6941 C C . LEU B 1 386 ? 2.121 -29.953 -19.031 1 90.62 386 LEU B C 1
ATOM 6943 O O . LEU B 1 386 ? 2.779 -30.609 -18.219 1 90.62 386 LEU B O 1
ATOM 6947 N N . ILE B 1 387 ? 1.71 -28.75 -18.797 1 92.75 387 ILE B N 1
ATOM 6948 C CA . ILE B 1 387 ? 2.311 -28.016 -17.688 1 92.75 387 ILE B CA 1
ATOM 6949 C C . ILE B 1 387 ? 1.236 -27.656 -16.656 1 92.75 387 ILE B C 1
ATOM 6951 O O . ILE B 1 387 ? 0.117 -27.297 -17.031 1 92.75 387 ILE B O 1
ATOM 6955 N N . TYR B 1 388 ? 1.553 -27.875 -15.375 1 93.19 388 TYR B N 1
ATOM 6956 C CA . TYR B 1 388 ? 0.851 -27.359 -14.203 1 93.19 388 TYR B CA 1
ATOM 6957 C C . TYR B 1 388 ? 1.66 -26.266 -13.523 1 93.19 388 TYR B C 1
ATOM 6959 O O . TYR B 1 388 ? 2.762 -26.516 -13.031 1 93.19 388 TYR B O 1
ATOM 6967 N N . LYS B 1 389 ? 1.093 -25.094 -13.523 1 93.62 389 LYS B N 1
ATOM 6968 C CA . LYS B 1 389 ? 1.799 -23.953 -12.961 1 93.62 389 LYS B CA 1
ATOM 6969 C C . LYS B 1 389 ? 1.142 -23.484 -11.664 1 93.62 389 LYS B C 1
ATOM 6971 O O . LYS B 1 389 ? -0.084 -23.375 -11.586 1 93.62 389 LYS B O 1
ATOM 6976 N N . TYR B 1 390 ? 1.987 -23.281 -10.656 1 96.06 390 TYR B N 1
ATOM 6977 C CA . TYR B 1 390 ? 1.54 -22.719 -9.383 1 96.06 390 TYR B CA 1
ATOM 6978 C C . TYR B 1 390 ? 2.295 -21.438 -9.047 1 96.06 390 TYR B C 1
ATOM 6980 O O . TYR B 1 390 ? 3.525 -21.438 -8.969 1 96.06 390 TYR B O 1
ATOM 6988 N N . ASP B 1 391 ? 1.582 -20.375 -8.961 1 96.5 391 ASP B N 1
ATOM 6989 C CA . ASP B 1 391 ? 2.064 -19.094 -8.453 1 96.5 391 ASP B CA 1
ATOM 6990 C C . ASP B 1 391 ? 1.742 -18.938 -6.965 1 96.5 391 ASP B C 1
ATOM 6992 O O . ASP B 1 391 ? 0.646 -18.5 -6.605 1 96.5 391 ASP B O 1
ATOM 6996 N N . VAL B 1 392 ? 2.732 -19.281 -6.082 1 97.88 392 VAL B N 1
ATOM 6997 C CA . VAL B 1 392 ? 2.482 -19.328 -4.645 1 97.88 392 VAL B CA 1
ATOM 6998 C C . VAL B 1 392 ? 3.566 -18.547 -3.908 1 97.88 392 VAL B C 1
ATOM 7000 O O . VAL B 1 392 ? 4.598 -18.203 -4.492 1 97.88 392 VAL B O 1
ATOM 7003 N N . SER B 1 393 ? 3.293 -18.188 -2.688 1 97.81 393 SER B N 1
ATOM 7004 C CA . SER B 1 393 ? 4.277 -17.453 -1.9 1 97.81 393 SER B CA 1
ATOM 7005 C C . SER B 1 393 ? 4.457 -18.078 -0.52 1 97.81 393 SER B C 1
ATOM 7007 O O . SER B 1 393 ? 3.533 -18.703 0.011 1 97.81 393 SER B O 1
ATOM 7009 N N . PHE B 1 394 ? 5.648 -17.953 0.015 1 97.56 394 PHE B N 1
ATOM 7010 C CA . PHE B 1 394 ? 6.051 -18.453 1.323 1 97.56 394 PHE B CA 1
ATOM 7011 C C . PHE B 1 394 ? 7 -17.469 2.008 1 97.56 394 PHE B C 1
ATOM 7013 O O . PHE B 1 394 ? 7.602 -16.625 1.35 1 97.56 394 PHE B O 1
ATOM 7020 N N . PRO B 1 395 ? 7.047 -17.562 3.404 1 95.5 395 PRO B N 1
ATOM 7021 C CA . PRO B 1 395 ? 8.227 -16.938 4.012 1 95.5 395 PRO B CA 1
ATOM 7022 C C . PRO B 1 395 ? 9.531 -17.406 3.381 1 95.5 395 PRO B C 1
ATOM 7024 O O . PRO B 1 395 ? 9.648 -18.562 2.969 1 95.5 395 PRO B O 1
ATOM 7027 N N . ILE B 1 396 ? 10.516 -16.578 3.316 1 93.25 396 ILE B N 1
ATOM 7028 C CA . ILE B 1 396 ? 11.688 -16.797 2.484 1 93.25 396 ILE B CA 1
ATOM 7029 C C . ILE B 1 396 ? 12.406 -18.078 2.934 1 93.25 396 ILE B C 1
ATOM 7031 O O . ILE B 1 396 ? 12.992 -18.781 2.115 1 93.25 396 ILE B O 1
ATOM 7035 N N . ASP B 1 397 ? 12.375 -18.375 4.219 1 93.31 397 ASP B N 1
ATOM 7036 C CA . ASP B 1 397 ? 13.07 -19.547 4.73 1 93.31 397 ASP B CA 1
ATOM 7037 C C . ASP B 1 397 ? 12.328 -20.828 4.355 1 93.31 397 ASP B C 1
ATOM 7039 O O . ASP B 1 397 ? 12.875 -21.938 4.457 1 93.31 397 ASP B O 1
ATOM 7043 N N . LYS B 1 398 ? 11.125 -20.703 3.879 1 95.88 398 LYS B N 1
ATOM 7044 C CA . LYS B 1 398 ? 10.312 -21.844 3.457 1 95.88 398 LYS B CA 1
ATOM 7045 C C . LYS B 1 398 ? 10.062 -21.812 1.952 1 95.88 398 LYS B C 1
ATOM 7047 O O . LYS B 1 398 ? 9.266 -22.609 1.433 1 95.88 398 LYS B O 1
ATOM 7052 N N . PHE B 1 399 ? 10.68 -21 1.294 1 96.31 399 PHE B N 1
ATOM 7053 C CA . PHE B 1 399 ? 10.484 -20.688 -0.115 1 96.31 399 PHE B CA 1
ATOM 7054 C C . PHE B 1 399 ? 10.477 -21.953 -0.964 1 96.31 399 PHE B C 1
ATOM 7056 O O . PHE B 1 399 ? 9.609 -22.125 -1.819 1 96.31 399 PHE B O 1
ATOM 7063 N N . TYR B 1 400 ? 11.375 -22.906 -0.746 1 97.94 400 TYR B N 1
ATOM 7064 C CA . TYR B 1 400 ? 11.617 -23.969 -1.701 1 97.94 400 TYR B CA 1
ATOM 7065 C C . TYR B 1 400 ? 10.93 -25.266 -1.266 1 97.94 400 TYR B C 1
ATOM 7067 O O . TYR B 1 400 ? 10.781 -26.188 -2.059 1 97.94 400 TYR B O 1
ATOM 7075 N N . GLY B 1 401 ? 10.445 -25.328 -0.077 1 98 401 GLY B N 1
ATOM 7076 C CA . GLY B 1 401 ? 9.875 -26.531 0.494 1 98 401 GLY B CA 1
ATOM 7077 C C . GLY B 1 401 ? 8.75 -27.109 -0.345 1 98 401 GLY B C 1
ATOM 7078 O O . GLY B 1 401 ? 8.602 -28.328 -0.435 1 98 401 GLY B O 1
ATOM 7079 N N . VAL B 1 402 ? 7.996 -26.312 -0.999 1 98.56 402 VAL B N 1
ATOM 7080 C CA . VAL B 1 402 ? 6.84 -26.75 -1.767 1 98.56 402 VAL B CA 1
ATOM 7081 C C . VAL B 1 402 ? 7.305 -27.594 -2.959 1 98.56 402 VAL B C 1
ATOM 7083 O O . VAL B 1 402 ? 6.625 -28.547 -3.359 1 98.56 402 VAL B O 1
ATOM 7086 N N . VAL B 1 403 ? 8.422 -27.266 -3.553 1 98.5 403 VAL B N 1
ATOM 7087 C CA . VAL B 1 403 ? 8.969 -28.016 -4.676 1 98.5 403 VAL B CA 1
ATOM 7088 C C . VAL B 1 403 ? 9.367 -29.422 -4.211 1 98.5 403 VAL B C 1
ATOM 7090 O O . VAL B 1 403 ? 9.008 -30.422 -4.836 1 98.5 403 VAL B O 1
ATOM 7093 N N . GLU B 1 404 ? 10.086 -29.469 -3.111 1 98.38 404 GLU B N 1
ATOM 7094 C CA . GLU B 1 404 ? 10.508 -30.75 -2.547 1 98.38 404 GLU B CA 1
ATOM 7095 C C . GLU B 1 404 ? 9.305 -31.609 -2.15 1 98.38 404 GLU B C 1
ATOM 7097 O O . GLU B 1 404 ? 9.289 -32.812 -2.404 1 98.38 404 GLU B O 1
ATOM 7102 N N . HIS B 1 405 ? 8.367 -30.953 -1.519 1 98.19 405 HIS B N 1
ATOM 7103 C CA . HIS B 1 405 ? 7.148 -31.656 -1.13 1 98.19 405 HIS B CA 1
ATOM 7104 C C . HIS B 1 405 ? 6.438 -32.25 -2.346 1 98.19 405 HIS B C 1
ATOM 7106 O O . HIS B 1 405 ? 5.984 -33.406 -2.312 1 98.19 405 HIS B O 1
ATOM 7112 N N . THR B 1 406 ? 6.301 -31.469 -3.393 1 98.56 406 THR B N 1
ATOM 7113 C CA . THR B 1 406 ? 5.633 -31.922 -4.609 1 98.56 406 THR B CA 1
ATOM 7114 C C . THR B 1 406 ? 6.391 -33.094 -5.234 1 98.56 406 THR B C 1
ATOM 7116 O O . THR B 1 406 ? 5.777 -34.031 -5.719 1 98.56 406 THR B O 1
ATOM 7119 N N . ARG B 1 407 ? 7.723 -33.031 -5.227 1 98.12 407 ARG B N 1
ATOM 7120 C CA . ARG B 1 407 ? 8.531 -34.156 -5.691 1 98.12 407 ARG B CA 1
ATOM 7121 C C . ARG B 1 407 ? 8.242 -35.406 -4.879 1 98.12 407 ARG B C 1
ATOM 7123 O O . ARG B 1 407 ? 8.094 -36.5 -5.441 1 98.12 407 ARG B O 1
ATOM 7130 N N . GLU B 1 408 ? 8.18 -35.219 -3.623 1 98.06 408 GLU B N 1
ATOM 7131 C CA . GLU B 1 408 ? 7.891 -36.375 -2.762 1 98.06 408 GLU B CA 1
ATOM 7132 C C . GLU B 1 408 ? 6.539 -37 -3.107 1 98.06 408 GLU B C 1
ATOM 7134 O O . GLU B 1 408 ? 6.426 -38.219 -3.225 1 98.06 408 GLU B O 1
ATOM 7139 N N . ILE B 1 409 ? 5.512 -36.156 -3.281 1 97.56 409 ILE B N 1
ATOM 7140 C CA . ILE B 1 409 ? 4.168 -36.625 -3.607 1 97.56 409 ILE B CA 1
ATOM 7141 C C . ILE B 1 409 ? 4.199 -37.406 -4.926 1 97.56 409 ILE B C 1
ATOM 7143 O O . ILE B 1 409 ? 3.684 -38.531 -5.012 1 97.56 409 ILE B O 1
ATOM 7147 N N . LEU B 1 410 ? 4.84 -36.844 -5.926 1 97.81 410 LEU B N 1
ATOM 7148 C CA . LEU B 1 410 ? 4.766 -37.438 -7.266 1 97.81 410 LEU B CA 1
ATOM 7149 C C . LEU B 1 410 ? 5.688 -38.625 -7.402 1 97.81 410 LEU B C 1
ATOM 7151 O O . LEU B 1 410 ? 5.27 -39.688 -7.871 1 97.81 410 LEU B O 1
ATOM 7155 N N . TYR B 1 411 ? 6.914 -38.5 -6.934 1 97.06 411 TYR B N 1
ATOM 7156 C CA . TYR B 1 411 ? 7.922 -39.531 -7.211 1 97.06 411 TYR B CA 1
ATOM 7157 C C . TYR B 1 411 ? 7.844 -40.656 -6.199 1 97.06 411 TYR B C 1
ATOM 7159 O O . TYR B 1 411 ? 7.961 -41.812 -6.562 1 97.06 411 TYR B O 1
ATOM 7167 N N . LYS B 1 412 ? 7.688 -40.312 -4.988 1 96.38 412 LYS B N 1
ATOM 7168 C CA . LYS B 1 412 ? 7.676 -41.344 -3.947 1 96.38 412 LYS B CA 1
ATOM 7169 C C . LYS B 1 412 ? 6.281 -41.938 -3.777 1 96.38 412 LYS B C 1
ATOM 7171 O O . LYS B 1 412 ? 6.113 -43.156 -3.814 1 96.38 412 LYS B O 1
ATOM 7176 N N . HIS B 1 413 ? 5.258 -41.125 -3.623 1 95.44 413 HIS B N 1
ATOM 7177 C CA . HIS B 1 413 ? 3.932 -41.625 -3.271 1 95.44 413 HIS B CA 1
ATOM 7178 C C . HIS B 1 413 ? 3.184 -42.125 -4.504 1 95.44 413 HIS B C 1
ATOM 7180 O O . HIS B 1 413 ? 2.504 -43.156 -4.453 1 95.44 413 HIS B O 1
ATOM 7186 N N . HIS B 1 414 ? 3.314 -41.406 -5.613 1 95.5 414 HIS B N 1
ATOM 7187 C CA . HIS B 1 414 ? 2.557 -41.781 -6.805 1 95.5 414 HIS B CA 1
ATOM 7188 C C . HIS B 1 414 ? 3.443 -42.5 -7.824 1 95.5 414 HIS B C 1
ATOM 7190 O O . HIS B 1 414 ? 2.967 -42.906 -8.875 1 95.5 414 HIS B O 1
ATOM 7196 N N . LYS B 1 415 ? 4.742 -42.594 -7.582 1 94.94 415 LYS B N 1
ATOM 7197 C CA . LYS B 1 415 ? 5.723 -43.344 -8.344 1 94.94 415 LYS B CA 1
ATOM 7198 C C . LYS B 1 415 ? 5.793 -42.844 -9.789 1 94.94 415 LYS B C 1
ATOM 7200 O O . LYS B 1 415 ? 5.891 -43.656 -10.719 1 94.94 415 LYS B O 1
ATOM 7205 N N . VAL B 1 416 ? 5.594 -41.594 -9.898 1 96.38 416 VAL B N 1
ATOM 7206 C CA . VAL B 1 416 ? 5.77 -41 -11.219 1 96.38 416 VAL B CA 1
ATOM 7207 C C . VAL B 1 416 ? 7.254 -40.938 -11.57 1 96.38 416 VAL B C 1
ATOM 7209 O O . VAL B 1 416 ? 8.086 -40.625 -10.719 1 96.38 416 VAL B O 1
ATOM 7212 N N . ASP B 1 417 ? 7.613 -41.25 -12.789 1 96.69 417 ASP B N 1
ATOM 7213 C CA . ASP B 1 417 ? 9 -41.25 -13.234 1 96.69 417 ASP B CA 1
ATOM 7214 C C . ASP B 1 417 ? 9.523 -39.812 -13.406 1 96.69 417 ASP B C 1
ATOM 7216 O O . ASP B 1 417 ? 9.008 -39.062 -14.234 1 96.69 417 ASP B O 1
ATOM 7220 N N . PRO B 1 418 ? 10.609 -39.5 -12.703 1 96.62 418 PRO B N 1
ATOM 7221 C CA . PRO B 1 418 ? 11.156 -38.125 -12.82 1 96.62 418 PRO B CA 1
ATOM 7222 C C . PRO B 1 418 ? 11.75 -37.844 -14.203 1 96.62 418 PRO B C 1
ATOM 7224 O O . PRO B 1 418 ? 12.031 -36.688 -14.531 1 96.62 418 PRO B O 1
ATOM 7227 N N . ALA B 1 419 ? 11.93 -38.844 -14.969 1 95.12 419 ALA B N 1
ATOM 7228 C CA . ALA B 1 419 ? 12.398 -38.656 -16.344 1 95.12 419 ALA B CA 1
ATOM 7229 C C . ALA B 1 419 ? 11.25 -38.219 -17.25 1 95.12 419 ALA B C 1
ATOM 7231 O O . ALA B 1 419 ? 11.477 -37.656 -18.312 1 95.12 419 ALA B O 1
ATOM 7232 N N . GLU B 1 420 ? 10.086 -38.5 -16.844 1 96.88 420 GLU B N 1
ATOM 7233 C CA . GLU B 1 420 ? 8.906 -38.188 -17.672 1 96.88 420 GLU B CA 1
ATOM 7234 C C . GLU B 1 420 ? 8.195 -36.938 -17.172 1 96.88 420 GLU B C 1
ATOM 7236 O O . GLU B 1 420 ? 7.594 -36.219 -17.969 1 96.88 420 GLU B O 1
ATOM 7241 N N . VAL B 1 421 ? 8.148 -36.781 -15.859 1 97.62 421 VAL B N 1
ATOM 7242 C CA . VAL B 1 421 ? 7.52 -35.594 -15.258 1 97.62 421 VAL B CA 1
ATOM 7243 C C . VAL B 1 421 ? 8.531 -34.875 -14.383 1 97.62 421 VAL B C 1
ATOM 7245 O O . VAL B 1 421 ? 9.016 -35.406 -13.391 1 97.62 421 VAL B O 1
ATOM 7248 N N . ILE B 1 422 ? 8.797 -33.656 -14.742 1 97.38 422 ILE B N 1
ATOM 7249 C CA . ILE B 1 422 ? 9.758 -32.875 -13.953 1 97.38 422 ILE B CA 1
ATOM 7250 C C . ILE B 1 422 ? 9.023 -31.906 -13.039 1 97.38 422 ILE B C 1
ATOM 7252 O O . ILE B 1 422 ? 7.969 -31.375 -13.406 1 97.38 422 ILE B O 1
ATOM 7256 N N . VAL B 1 423 ? 9.516 -31.734 -11.836 1 98.19 423 VAL B N 1
ATOM 7257 C CA . VAL B 1 423 ? 9.047 -30.781 -10.844 1 98.19 423 VAL B CA 1
ATOM 7258 C C . VAL B 1 423 ? 10.133 -29.75 -10.562 1 98.19 423 VAL B C 1
ATOM 7260 O O . VAL B 1 423 ? 11.219 -30.094 -10.086 1 98.19 423 VAL B O 1
ATOM 7263 N N . VAL B 1 424 ? 9.82 -28.5 -10.859 1 98 424 VAL B N 1
ATOM 7264 C CA . VAL B 1 424 ? 10.859 -27.484 -10.75 1 98 424 VAL B CA 1
ATOM 7265 C C . VAL B 1 424 ? 10.312 -26.25 -10.039 1 98 424 VAL B C 1
ATOM 7267 O O . VAL B 1 424 ? 9.094 -26.094 -9.922 1 98 424 VAL B O 1
ATOM 7270 N N . GLY B 1 425 ? 11.219 -25.422 -9.523 1 97.81 425 GLY B N 1
ATOM 7271 C CA . GLY B 1 425 ? 10.852 -24.172 -8.867 1 97.81 425 GLY B CA 1
ATOM 7272 C C . GLY B 1 425 ? 11.828 -23.047 -9.148 1 97.81 425 GLY B C 1
ATOM 7273 O O . GLY B 1 425 ? 13.039 -23.25 -9.164 1 97.81 425 GLY B O 1
ATOM 7274 N N . TYR B 1 426 ? 11.336 -21.906 -9.43 1 97.25 426 TYR B N 1
ATOM 7275 C CA . TYR B 1 426 ? 12.062 -20.656 -9.594 1 97.25 426 TYR B CA 1
ATOM 7276 C C . TYR B 1 426 ? 11.195 -19.469 -9.203 1 97.25 426 TYR B C 1
ATOM 7278 O O . TYR B 1 426 ? 9.984 -19.609 -9.016 1 97.25 426 TYR B O 1
ATOM 7286 N N . GLY B 1 427 ? 11.844 -18.281 -8.969 1 96.31 427 GLY B N 1
ATOM 7287 C CA . GLY B 1 427 ? 10.953 -17.156 -8.719 1 96.31 427 GLY B CA 1
ATOM 7288 C C . GLY B 1 427 ? 11.656 -15.977 -8.086 1 96.31 427 GLY B C 1
ATOM 7289 O O . GLY B 1 427 ? 12.883 -15.859 -8.164 1 96.31 427 GLY B O 1
ATOM 7290 N N . HIS B 1 428 ? 10.82 -15.07 -7.629 1 95.56 428 HIS B N 1
ATOM 7291 C CA . HIS B 1 428 ? 11.25 -13.836 -6.984 1 95.56 428 HIS B CA 1
ATOM 7292 C C . HIS B 1 428 ? 11.523 -14.055 -5.5 1 95.56 428 HIS B C 1
ATOM 7294 O O . HIS B 1 428 ? 10.625 -13.93 -4.668 1 95.56 428 HIS B O 1
ATOM 7300 N N . PHE B 1 429 ? 12.742 -14.266 -5.176 1 94.31 429 PHE B N 1
ATOM 7301 C CA . PHE B 1 429 ? 13.102 -14.719 -3.838 1 94.31 429 PHE B CA 1
ATOM 7302 C C . PHE B 1 429 ? 12.875 -13.609 -2.812 1 94.31 429 PHE B C 1
ATOM 7304 O O . PHE B 1 429 ? 12.375 -13.867 -1.717 1 94.31 429 PHE B O 1
ATOM 7311 N N . GLY B 1 430 ? 13.172 -12.406 -3.158 1 88.19 430 GLY B N 1
ATOM 7312 C CA . GLY B 1 430 ? 13.094 -11.289 -2.227 1 88.19 430 GLY B CA 1
ATOM 7313 C C . GLY B 1 430 ? 11.68 -11.031 -1.727 1 88.19 430 GLY B C 1
ATOM 7314 O O . GLY B 1 430 ? 11.492 -10.367 -0.704 1 88.19 430 GLY B O 1
ATOM 7315 N N . ASP B 1 431 ? 10.727 -11.602 -2.406 1 90.88 431 ASP B N 1
ATOM 7316 C CA . ASP B 1 431 ? 9.352 -11.359 -1.973 1 90.88 431 ASP B CA 1
ATOM 7317 C C . ASP B 1 431 ? 8.609 -12.68 -1.745 1 90.88 431 ASP B C 1
ATOM 7319 O O . ASP B 1 431 ? 7.387 -12.695 -1.634 1 90.88 431 ASP B O 1
ATOM 7323 N N . GLY B 1 432 ? 9.312 -13.766 -1.747 1 95.5 432 GLY B N 1
ATOM 7324 C CA . GLY B 1 432 ? 8.781 -15.062 -1.341 1 95.5 432 GLY B CA 1
ATOM 7325 C C . GLY B 1 432 ? 7.906 -15.703 -2.398 1 95.5 432 GLY B C 1
ATOM 7326 O O . GLY B 1 432 ? 7.109 -16.594 -2.094 1 95.5 432 GLY B O 1
ATOM 7327 N N . ASN B 1 433 ? 7.992 -15.305 -3.629 1 97.19 433 ASN B N 1
ATOM 7328 C CA . ASN B 1 433 ? 7.156 -15.789 -4.727 1 97.19 433 ASN B CA 1
ATOM 7329 C C . ASN B 1 433 ? 7.812 -16.953 -5.461 1 97.19 433 ASN B C 1
ATOM 7331 O O . ASN B 1 433 ? 8.805 -16.766 -6.164 1 97.19 433 ASN B O 1
ATOM 7335 N N . VAL B 1 434 ? 7.215 -18.125 -5.363 1 97.44 434 VAL B N 1
ATOM 7336 C CA . VAL B 1 434 ? 7.719 -19.344 -6.012 1 97.44 434 VAL B CA 1
ATOM 7337 C C . VAL B 1 434 ? 6.816 -19.703 -7.191 1 97.44 434 VAL B C 1
ATOM 7339 O O . VAL B 1 434 ? 5.598 -19.797 -7.039 1 97.44 434 VAL B O 1
ATOM 7342 N N . HIS B 1 435 ? 7.418 -19.812 -8.297 1 96.94 435 HIS B N 1
ATOM 7343 C CA . HIS B 1 435 ? 6.762 -20.453 -9.43 1 96.94 435 HIS B CA 1
ATOM 7344 C C . HIS B 1 435 ? 7.062 -21.953 -9.469 1 96.94 435 HIS B C 1
ATOM 7346 O O . HIS B 1 435 ? 8.117 -22.359 -9.953 1 96.94 435 HIS B O 1
ATOM 7352 N N . LEU B 1 436 ? 6.156 -22.719 -8.992 1 98.19 436 LEU B N 1
ATOM 7353 C CA . LEU B 1 436 ? 6.23 -24.188 -9.062 1 98.19 436 LEU B CA 1
ATOM 7354 C C . LEU B 1 436 ? 5.641 -24.688 -10.375 1 98.19 436 LEU B C 1
ATOM 7356 O O . LEU B 1 436 ? 4.52 -24.328 -10.742 1 98.19 436 LEU B O 1
ATOM 7360 N N . ASN B 1 437 ? 6.422 -25.422 -11.078 1 97.31 437 ASN B N 1
ATOM 7361 C CA . ASN B 1 437 ? 5.965 -26.031 -12.32 1 97.31 437 ASN B CA 1
ATOM 7362 C C . ASN B 1 437 ? 6.109 -27.547 -12.281 1 97.31 437 ASN B C 1
ATOM 7364 O O . ASN B 1 437 ? 7.129 -28.062 -11.828 1 97.31 437 ASN B O 1
ATOM 7368 N N . VAL B 1 438 ? 5.109 -28.203 -12.664 1 97.69 438 VAL B N 1
ATOM 7369 C CA . VAL B 1 438 ? 5.113 -29.641 -12.953 1 97.69 438 VAL B CA 1
ATOM 7370 C C . VAL B 1 438 ? 4.875 -29.859 -14.445 1 97.69 438 VAL B C 1
ATOM 7372 O O . VAL B 1 438 ? 3.834 -29.469 -14.984 1 97.69 438 VAL B O 1
ATOM 7375 N N . VAL B 1 439 ? 5.84 -30.438 -15.078 1 96.62 439 VAL B N 1
ATOM 7376 C CA . VAL B 1 439 ? 5.758 -30.578 -16.531 1 96.62 439 VAL B CA 1
ATOM 7377 C C . VAL B 1 439 ? 5.797 -32.062 -16.906 1 96.62 439 VAL B C 1
ATOM 7379 O O . VAL B 1 439 ? 6.785 -32.75 -16.641 1 96.62 439 VAL B O 1
ATOM 7382 N N . ASP B 1 440 ? 4.738 -32.562 -17.5 1 97.25 440 ASP B N 1
ATOM 7383 C CA . ASP B 1 440 ? 4.695 -33.906 -18.094 1 97.25 440 ASP B CA 1
ATOM 7384 C C . ASP B 1 440 ? 5.262 -33.875 -19.516 1 97.25 440 ASP B C 1
ATOM 7386 O O . ASP B 1 440 ? 4.547 -33.562 -20.469 1 97.25 440 ASP B O 1
ATOM 7390 N N . LEU B 1 441 ? 6.457 -34.344 -19.625 1 95.81 441 LEU B N 1
ATOM 7391 C CA . LEU B 1 441 ? 7.18 -34.281 -20.891 1 95.81 441 LEU B CA 1
ATOM 7392 C C . LEU B 1 441 ? 6.566 -35.25 -21.906 1 95.81 441 LEU B C 1
ATOM 7394 O O . LEU B 1 441 ? 6.797 -35.094 -23.109 1 95.81 441 LEU B O 1
ATOM 7398 N N . THR B 1 442 ? 5.754 -36.156 -21.422 1 96.25 442 THR B N 1
ATOM 7399 C CA . THR B 1 442 ? 5.18 -37.188 -22.281 1 96.25 442 THR B CA 1
ATOM 7400 C C . THR B 1 442 ? 3.732 -36.844 -22.625 1 96.25 442 THR B C 1
ATOM 7402 O O . THR B 1 442 ? 3.154 -37.438 -23.547 1 96.25 442 THR B O 1
ATOM 7405 N N . ARG B 1 443 ? 3.137 -36 -21.844 1 92.62 443 ARG B N 1
ATOM 7406 C CA . ARG B 1 443 ? 1.745 -35.594 -22.016 1 92.62 443 ARG B CA 1
ATOM 7407 C C . ARG B 1 443 ? 0.8 -36.781 -21.797 1 92.62 443 ARG B C 1
ATOM 7409 O O . ARG B 1 443 ? -0.246 -36.875 -22.438 1 92.62 443 ARG B O 1
ATOM 7416 N N . SER B 1 444 ? 1.168 -37.688 -20.969 1 93.38 444 SER B N 1
ATOM 7417 C CA . SER B 1 444 ? 0.403 -38.906 -20.812 1 93.38 444 SER B CA 1
ATOM 7418 C C . SER B 1 444 ? -0.029 -39.125 -19.375 1 93.38 444 SER B C 1
ATOM 7420 O O . SER B 1 444 ? -0.726 -40.094 -19.062 1 93.38 444 SER B O 1
ATOM 7422 N N . HIS B 1 445 ? 0.338 -38.188 -18.5 1 93.62 445 HIS B N 1
ATOM 7423 C CA . HIS B 1 445 ? 0.094 -38.406 -17.078 1 93.62 445 HIS B CA 1
ATOM 7424 C C . HIS B 1 445 ? -0.987 -37.438 -16.562 1 93.62 445 HIS B C 1
ATOM 7426 O O . HIS B 1 445 ? -1.123 -37.25 -15.352 1 93.62 445 HIS B O 1
ATOM 7432 N N . GLY B 1 446 ? -1.754 -36.875 -17.359 1 89.44 446 GLY B N 1
ATOM 7433 C CA . GLY B 1 446 ? -2.682 -35.812 -16.984 1 89.44 446 GLY B CA 1
ATOM 7434 C C . GLY B 1 446 ? -3.592 -36.188 -15.836 1 89.44 446 GLY B C 1
ATOM 7435 O O . GLY B 1 446 ? -3.656 -35.469 -14.828 1 89.44 446 GLY B O 1
ATOM 7436 N N . GLU B 1 447 ? -4.309 -37.25 -15.891 1 88.25 447 GLU B N 1
ATOM 7437 C CA . GLU B 1 447 ? -5.262 -37.688 -14.875 1 88.25 447 GLU B CA 1
ATOM 7438 C C . GLU B 1 447 ? -4.562 -37.969 -13.547 1 88.25 447 GLU B C 1
ATOM 7440 O O . GLU B 1 447 ? -5.062 -37.562 -12.484 1 88.25 447 GLU B O 1
ATOM 7445 N N . GLN B 1 448 ? -3.482 -38.656 -13.656 1 92.56 448 GLN B N 1
ATOM 7446 C CA . GLN B 1 448 ? -2.703 -38.969 -12.469 1 92.56 448 GLN B CA 1
ATOM 7447 C C . GLN B 1 448 ? -2.211 -37.688 -11.773 1 92.56 448 GLN B C 1
ATOM 7449 O O . GLN B 1 448 ? -2.252 -37.594 -10.539 1 92.56 448 GLN B O 1
ATOM 7454 N N . LEU B 1 449 ? -1.751 -36.812 -12.555 1 95 449 LEU B N 1
ATOM 7455 C CA . LEU B 1 449 ? -1.235 -35.562 -12 1 95 449 LEU B CA 1
ATOM 7456 C C . LEU B 1 449 ? -2.355 -34.75 -11.375 1 95 449 LEU B C 1
ATOM 7458 O O . LEU B 1 449 ? -2.18 -34.156 -10.305 1 95 449 LEU B O 1
ATOM 7462 N N . ASP B 1 450 ? -3.482 -34.656 -12 1 90.25 450 ASP B N 1
ATOM 7463 C CA . ASP B 1 450 ? -4.633 -33.969 -11.43 1 90.25 450 ASP B CA 1
ATOM 7464 C C . ASP B 1 450 ? -4.98 -34.5 -10.047 1 90.25 450 ASP B C 1
ATOM 7466 O O . ASP B 1 450 ? -5.203 -33.719 -9.109 1 90.25 450 ASP B O 1
ATOM 7470 N N . ALA B 1 451 ? -5.055 -35.719 -9.961 1 90.69 451 ALA B N 1
ATOM 7471 C CA . ALA B 1 451 ? -5.418 -36.375 -8.703 1 90.69 451 ALA B CA 1
ATOM 7472 C C . ALA B 1 451 ? -4.355 -36.125 -7.633 1 90.69 451 ALA B C 1
ATOM 7474 O O . ALA B 1 451 ? -4.68 -35.969 -6.453 1 90.69 451 ALA B O 1
ATOM 7475 N N . ALA B 1 452 ? -3.111 -36.125 -8.031 1 95.62 452 ALA B N 1
ATOM 7476 C CA . ALA B 1 452 ? -2 -36.031 -7.09 1 95.62 452 ALA B CA 1
ATOM 7477 C C . ALA B 1 452 ? -1.793 -34.594 -6.621 1 95.62 452 ALA B C 1
ATOM 7479 O O . ALA B 1 452 ? -1.475 -34.344 -5.457 1 95.62 452 ALA B O 1
ATOM 7480 N N . LEU B 1 453 ? -1.99 -33.688 -7.473 1 95.94 453 LEU B N 1
ATOM 7481 C CA . LEU B 1 453 ? -1.553 -32.312 -7.227 1 95.94 453 LEU B CA 1
ATOM 7482 C C . LEU B 1 453 ? -2.654 -31.5 -6.551 1 95.94 453 LEU B C 1
ATOM 7484 O O . LEU B 1 453 ? -2.373 -30.547 -5.84 1 95.94 453 LEU B O 1
ATOM 7488 N N . TYR B 1 454 ? -3.893 -31.797 -6.84 1 90.56 454 TYR B N 1
ATOM 7489 C CA . TYR B 1 454 ? -4.996 -31.047 -6.258 1 90.56 454 TYR B CA 1
ATOM 7490 C C . TYR B 1 454 ? -5.715 -31.859 -5.191 1 90.56 454 TYR B C 1
ATOM 7492 O O . TYR B 1 454 ? -6.164 -32.969 -5.461 1 90.56 454 TYR B O 1
ATOM 7500 N N . PRO B 1 455 ? -5.723 -31.312 -3.959 1 93.56 455 PRO B N 1
ATOM 7501 C CA . PRO B 1 455 ? -5.367 -29.969 -3.498 1 93.56 455 PRO B CA 1
ATOM 7502 C C . PRO B 1 455 ? -4.031 -29.938 -2.762 1 93.56 455 PRO B C 1
ATOM 7504 O O . PRO B 1 455 ? -3.762 -29 -2.01 1 93.56 455 PRO B O 1
ATOM 7507 N N . ALA B 1 456 ? -3.275 -30.922 -2.941 1 96.12 456 ALA B N 1
ATOM 7508 C CA . ALA B 1 456 ? -2.123 -31.188 -2.086 1 96.12 456 ALA B CA 1
ATOM 7509 C C . ALA B 1 456 ? -1.174 -30 -2.053 1 96.12 456 ALA B C 1
ATOM 7511 O O . ALA B 1 456 ? -0.679 -29.625 -0.989 1 96.12 456 ALA B O 1
ATOM 7512 N N . VAL B 1 457 ? -0.918 -29.406 -3.186 1 97.19 457 VAL B N 1
ATOM 7513 C CA . VAL B 1 457 ? 0.023 -28.297 -3.266 1 97.19 457 VAL B CA 1
ATOM 7514 C C . VAL B 1 457 ? -0.511 -27.109 -2.467 1 97.19 457 VAL B C 1
ATOM 7516 O O . VAL B 1 457 ? 0.218 -26.516 -1.675 1 97.19 457 VAL B O 1
ATOM 7519 N N . TYR B 1 458 ? -1.778 -26.781 -2.637 1 97.69 458 TYR B N 1
ATOM 7520 C CA . TYR B 1 458 ? -2.373 -25.656 -1.942 1 97.69 458 TYR B CA 1
ATOM 7521 C C . TYR B 1 458 ? -2.492 -25.922 -0.448 1 97.69 458 TYR B C 1
ATOM 7523 O O . TYR B 1 458 ? -2.352 -25.016 0.371 1 97.69 458 TYR B O 1
ATOM 7531 N N . GLU B 1 459 ? -2.76 -27.141 -0.078 1 98.06 459 GLU B N 1
ATOM 7532 C CA . GLU B 1 459 ? -2.787 -27.516 1.333 1 98.06 459 GLU B CA 1
ATOM 7533 C C . GLU B 1 459 ? -1.422 -27.312 1.984 1 98.06 459 GLU B C 1
ATOM 7535 O O . GLU B 1 459 ? -1.337 -26.922 3.15 1 98.06 459 GLU B O 1
ATOM 7540 N N . TYR B 1 460 ? -0.385 -27.609 1.234 1 98.25 460 TYR B N 1
ATOM 7541 C CA . TYR B 1 460 ? 0.961 -27.359 1.735 1 98.25 460 TYR B CA 1
ATOM 7542 C C . TYR B 1 460 ? 1.165 -25.875 2.018 1 98.25 460 TYR B C 1
ATOM 7544 O O . TYR B 1 460 ? 1.811 -25.5 3.002 1 98.25 460 TYR B O 1
ATOM 7552 N N . CYS B 1 461 ? 0.676 -25.016 1.117 1 97.62 461 CYS B N 1
ATOM 7553 C CA . CYS B 1 461 ? 0.781 -23.578 1.338 1 97.62 461 CYS B CA 1
ATOM 7554 C C . CYS B 1 461 ? 0.172 -23.188 2.68 1 97.62 461 CYS B C 1
ATOM 7556 O O . CYS B 1 461 ? 0.811 -22.5 3.479 1 97.62 461 CYS B O 1
ATOM 7558 N N . ALA B 1 462 ? -1.005 -23.656 2.928 1 97.12 462 ALA B N 1
ATOM 7559 C CA . ALA B 1 462 ? -1.719 -23.344 4.16 1 97.12 462 ALA B CA 1
ATOM 7560 C C . ALA B 1 462 ? -0.952 -23.828 5.383 1 97.12 462 ALA B C 1
ATOM 7562 O O . ALA B 1 462 ? -0.888 -23.141 6.406 1 97.12 462 ALA B O 1
ATOM 7563 N N . ALA B 1 463 ? -0.351 -24.969 5.293 1 97.75 463 ALA B N 1
ATOM 7564 C CA . ALA B 1 463 ? 0.312 -25.625 6.418 1 97.75 463 ALA B CA 1
ATOM 7565 C C . ALA B 1 463 ? 1.644 -24.953 6.734 1 97.75 463 ALA B C 1
ATOM 7567 O O . ALA B 1 463 ? 2.207 -25.156 7.816 1 97.75 463 ALA B O 1
ATOM 7568 N N . HIS B 1 464 ? 2.135 -24.188 5.84 1 97.44 464 HIS B N 1
ATOM 7569 C CA . HIS B 1 464 ? 3.475 -23.641 6.023 1 97.44 464 HIS B CA 1
ATOM 7570 C C . HIS B 1 464 ? 3.471 -22.125 5.898 1 97.44 464 HIS B C 1
ATOM 7572 O O . HIS B 1 464 ? 4.426 -21.531 5.383 1 97.44 464 HIS B O 1
ATOM 7578 N N . ALA B 1 465 ? 2.398 -21.484 6.238 1 95.94 465 ALA B N 1
ATOM 7579 C CA . ALA B 1 465 ? 2.244 -20.047 6.316 1 95.94 465 ALA B CA 1
ATOM 7580 C C . ALA B 1 465 ? 2.436 -19.391 4.945 1 95.94 465 ALA B C 1
ATOM 7582 O O . ALA B 1 465 ? 2.984 -18.297 4.844 1 95.94 465 ALA B O 1
ATOM 7583 N N . GLY B 1 466 ? 2.07 -20.156 3.914 1 97.56 466 GLY B N 1
ATOM 7584 C CA . GLY B 1 466 ? 2.111 -19.609 2.562 1 97.56 466 GLY B CA 1
ATOM 7585 C C . GLY B 1 466 ? 0.755 -19.156 2.062 1 97.56 466 GLY B C 1
ATOM 7586 O O . GLY B 1 466 ? -0.202 -19.062 2.834 1 97.56 466 GLY B O 1
ATOM 7587 N N . SER B 1 467 ? 0.752 -18.719 0.799 1 98.19 467 SER B N 1
ATOM 7588 C CA . SER B 1 467 ? -0.471 -18.312 0.116 1 98.19 467 SER B CA 1
ATOM 7589 C C . SER B 1 467 ? -0.642 -19.047 -1.206 1 98.19 467 SER B C 1
ATOM 7591 O O . SER B 1 467 ? 0.342 -19.359 -1.884 1 98.19 467 SER B O 1
ATOM 7593 N N . ILE B 1 468 ? -1.86 -19.266 -1.563 1 97.94 468 ILE B N 1
ATOM 7594 C CA . ILE B 1 468 ? -2.166 -19.984 -2.799 1 97.94 468 ILE B CA 1
ATOM 7595 C C . ILE B 1 468 ? -1.976 -19.047 -3.994 1 97.94 468 ILE B C 1
ATOM 7597 O O . ILE B 1 468 ? -2.004 -19.484 -5.145 1 97.94 468 ILE B O 1
ATOM 7601 N N . SER B 1 469 ? -1.789 -17.781 -3.729 1 97.44 469 SER B N 1
ATOM 7602 C CA . SER B 1 469 ? -1.621 -16.812 -4.805 1 97.44 469 SER B CA 1
ATOM 7603 C C . SER B 1 469 ? -0.598 -15.742 -4.43 1 97.44 469 SER B C 1
ATOM 7605 O O . SER B 1 469 ? -0.729 -15.086 -3.395 1 97.44 469 SER B O 1
ATOM 7607 N N . ALA B 1 470 ? 0.376 -15.555 -5.316 1 95.69 470 ALA B N 1
ATOM 7608 C CA . ALA B 1 470 ? 1.401 -14.547 -5.082 1 95.69 470 ALA B CA 1
ATOM 7609 C C . ALA B 1 470 ? 1.134 -13.289 -5.91 1 95.69 470 ALA B C 1
ATOM 7611 O O . ALA B 1 470 ? 1.033 -12.188 -5.367 1 95.69 470 ALA B O 1
ATOM 7612 N N . GLU B 1 471 ? 0.961 -13.445 -7.207 1 91.19 471 GLU B N 1
ATOM 7613 C CA . GLU B 1 471 ? 0.911 -12.242 -8.039 1 91.19 471 GLU B CA 1
ATOM 7614 C C . GLU B 1 471 ? -0.16 -12.359 -9.117 1 91.19 471 GLU B C 1
ATOM 7616 O O . GLU B 1 471 ? -0.64 -11.352 -9.641 1 91.19 471 GLU B O 1
ATOM 7621 N N . HIS B 1 472 ? -0.65 -13.555 -9.438 1 90.75 472 HIS B N 1
ATOM 7622 C CA . HIS B 1 472 ? -1.541 -13.727 -10.578 1 90.75 472 HIS B CA 1
ATOM 7623 C C . HIS B 1 472 ? -3.002 -13.586 -10.164 1 90.75 472 HIS B C 1
ATOM 7625 O O . HIS B 1 472 ? -3.893 -13.555 -11.016 1 90.75 472 HIS B O 1
ATOM 7631 N N . GLY B 1 473 ? -3.24 -13.555 -8.898 1 95.25 473 GLY B N 1
ATOM 7632 C CA . GLY B 1 473 ? -4.617 -13.492 -8.438 1 95.25 473 GLY B CA 1
ATOM 7633 C C . GLY B 1 473 ? -5.242 -14.859 -8.234 1 95.25 473 GLY B C 1
ATOM 7634 O O . GLY B 1 473 ? -4.535 -15.859 -8.109 1 95.25 473 GLY B O 1
ATOM 7635 N N . VAL B 1 474 ? -6.562 -14.891 -8.164 1 97.75 474 VAL B N 1
ATOM 7636 C CA . VAL B 1 474 ? -7.301 -16.109 -7.836 1 97.75 474 VAL B CA 1
ATOM 7637 C C . VAL B 1 474 ? -8.008 -16.625 -9.086 1 97.75 474 VAL B C 1
ATOM 7639 O O . VAL B 1 474 ? -7.855 -17.797 -9.445 1 97.75 474 VAL B O 1
ATOM 7642 N N . GLY B 1 475 ? -8.695 -15.719 -9.766 1 97 475 GLY B N 1
ATOM 7643 C CA . GLY B 1 475 ? -9.5 -16.156 -10.891 1 97 475 GLY B CA 1
ATOM 7644 C C . GLY B 1 475 ? -10.453 -17.281 -10.539 1 97 475 GLY B C 1
ATOM 7645 O O . GLY B 1 475 ? -11.047 -17.281 -9.453 1 97 475 GLY B O 1
ATOM 7646 N N . MET B 1 476 ? -10.734 -18.109 -11.547 1 95.88 476 MET B N 1
ATOM 7647 C CA . MET B 1 476 ? -11.523 -19.312 -11.312 1 95.88 476 MET B CA 1
ATOM 7648 C C . MET B 1 476 ? -10.656 -20.453 -10.797 1 95.88 476 MET B C 1
ATOM 7650 O O . MET B 1 476 ? -11.109 -21.297 -10.023 1 95.88 476 MET B O 1
ATOM 7654 N N . GLN B 1 477 ? -9.445 -20.391 -11.172 1 93.69 477 GLN B N 1
ATOM 7655 C CA . GLN B 1 477 ? -8.531 -21.516 -10.945 1 93.69 477 GLN B CA 1
ATOM 7656 C C . GLN B 1 477 ? -8.375 -21.797 -9.461 1 93.69 477 GLN B C 1
ATOM 7658 O O . GLN B 1 477 ? -8.344 -22.969 -9.047 1 93.69 477 GLN B O 1
ATOM 7663 N N . LYS B 1 478 ? -8.25 -20.75 -8.672 1 96.31 478 LYS B N 1
ATOM 7664 C CA . LYS B 1 478 ? -7.891 -20.938 -7.266 1 96.31 478 LYS B CA 1
ATOM 7665 C C . LYS B 1 478 ? -9.07 -20.625 -6.355 1 96.31 478 LYS B C 1
ATOM 7667 O O . LYS B 1 478 ? -8.961 -20.703 -5.129 1 96.31 478 LYS B O 1
ATOM 7672 N N . ARG B 1 479 ? -10.148 -20.25 -6.891 1 97 479 ARG B N 1
ATOM 7673 C CA . ARG B 1 479 ? -11.32 -19.75 -6.18 1 97 479 ARG B CA 1
ATOM 7674 C C . ARG B 1 479 ? -11.727 -20.703 -5.059 1 97 479 ARG B C 1
ATOM 7676 O O . ARG B 1 479 ? -11.914 -20.266 -3.916 1 97 479 ARG B O 1
ATOM 7683 N N . ASP B 1 480 ? -11.773 -21.984 -5.312 1 96.06 480 ASP B N 1
ATOM 7684 C CA . ASP B 1 480 ? -12.305 -22.969 -4.375 1 96.06 480 ASP B CA 1
ATOM 7685 C C . ASP B 1 480 ? -11.281 -23.312 -3.299 1 96.06 480 ASP B C 1
ATOM 7687 O O . ASP B 1 480 ? -11.594 -24 -2.332 1 96.06 480 ASP B O 1
ATOM 7691 N N . TYR B 1 481 ? -10.07 -22.781 -3.424 1 97.19 481 TYR B N 1
ATOM 7692 C CA . TYR B 1 481 ? -9.023 -23.016 -2.443 1 97.19 481 TYR B CA 1
ATOM 7693 C C . TYR B 1 481 ? -8.758 -21.766 -1.614 1 97.19 481 TYR B C 1
ATOM 7695 O O . TYR B 1 481 ? -7.84 -21.75 -0.791 1 97.19 481 TYR B O 1
ATOM 7703 N N . LEU B 1 482 ? -9.539 -20.734 -1.787 1 97.81 482 LEU B N 1
ATOM 7704 C CA . LEU B 1 482 ? -9.359 -19.469 -1.085 1 97.81 482 LEU B CA 1
ATOM 7705 C C . LEU B 1 482 ? -9.336 -19.672 0.425 1 97.81 482 LEU B C 1
ATOM 7707 O O . LEU B 1 482 ? -8.602 -18.984 1.141 1 97.81 482 LEU B O 1
ATOM 7711 N N . HIS B 1 483 ? -10.094 -20.703 0.934 1 97.38 483 HIS B N 1
ATOM 7712 C CA . HIS B 1 483 ? -10.211 -20.984 2.359 1 97.38 483 HIS B CA 1
ATOM 7713 C C . HIS B 1 483 ? -8.883 -21.469 2.936 1 97.38 483 HIS B C 1
ATOM 7715 O O . HIS B 1 483 ? -8.711 -21.5 4.156 1 97.38 483 HIS B O 1
ATOM 7721 N N . LEU B 1 484 ? -7.969 -21.844 2.092 1 97.62 484 LEU B N 1
ATOM 7722 C CA . LEU B 1 484 ? -6.66 -22.312 2.541 1 97.62 484 LEU B CA 1
ATOM 7723 C C . LEU B 1 484 ? -5.73 -21.125 2.82 1 97.62 484 LEU B C 1
ATOM 7725 O O . LEU B 1 484 ? -4.688 -21.297 3.451 1 97.62 484 LEU B O 1
ATOM 7729 N N . SER B 1 485 ? -6.141 -19.906 2.375 1 97 485 SER B N 1
ATOM 7730 C CA . SER B 1 485 ? -5.332 -18.719 2.623 1 97 485 SER B CA 1
ATOM 7731 C C . SER B 1 485 ? -6.082 -17.703 3.482 1 97 485 SER B C 1
ATOM 7733 O O . SER B 1 485 ? -5.48 -16.781 4.031 1 97 485 SER B O 1
ATOM 7735 N N . ARG B 1 486 ? -7.355 -17.828 3.586 1 97.62 486 ARG B N 1
ATOM 7736 C CA . ARG B 1 486 ? -8.18 -16.875 4.316 1 97.62 486 ARG B CA 1
ATOM 7737 C C . ARG B 1 486 ? -9.164 -17.594 5.238 1 97.62 486 ARG B C 1
ATOM 7739 O O . ARG B 1 486 ? -9.727 -18.625 4.871 1 97.62 486 ARG B O 1
ATOM 7746 N N . THR B 1 487 ? -9.422 -16.922 6.414 1 97.38 487 THR B N 1
ATOM 7747 C CA . THR B 1 487 ? -10.391 -17.469 7.348 1 97.38 487 THR B CA 1
ATOM 7748 C C . THR B 1 487 ? -11.812 -17.312 6.812 1 97.38 487 THR B C 1
ATOM 7750 O O . THR B 1 487 ? -12.047 -16.516 5.902 1 97.38 487 THR B O 1
ATOM 7753 N N . SER B 1 488 ? -12.703 -18.078 7.367 1 97.56 488 SER B N 1
ATOM 7754 C CA . SER B 1 488 ? -14.102 -18 6.953 1 97.56 488 SER B CA 1
ATOM 7755 C C . SER B 1 488 ? -14.68 -16.609 7.223 1 97.56 488 SER B C 1
ATOM 7757 O O . SER B 1 488 ? -15.492 -16.109 6.441 1 97.56 488 SER B O 1
ATOM 7759 N N . GLU B 1 489 ? -14.289 -15.945 8.336 1 97.88 489 GLU B N 1
ATOM 7760 C CA . GLU B 1 489 ? -14.758 -14.602 8.656 1 97.88 489 GLU B CA 1
ATOM 7761 C C . GLU B 1 489 ? -14.297 -13.586 7.613 1 97.88 489 GLU B C 1
ATOM 7763 O O . GLU B 1 489 ? -15.078 -12.727 7.195 1 97.88 489 GLU B O 1
ATOM 7768 N N . ALA B 1 490 ? -13.07 -13.719 7.215 1 97.94 490 ALA B N 1
ATOM 7769 C CA . ALA B 1 490 ? -12.539 -12.812 6.195 1 97.94 490 ALA B CA 1
ATOM 7770 C C . ALA B 1 490 ? -13.25 -13.016 4.863 1 97.94 490 ALA B C 1
ATOM 7772 O O . ALA B 1 490 ? -13.609 -12.039 4.191 1 97.94 490 ALA B O 1
ATOM 7773 N N . ILE B 1 491 ? -13.438 -14.266 4.48 1 98.31 491 ILE B N 1
ATOM 7774 C CA . ILE B 1 491 ? -14.117 -14.578 3.229 1 98.31 491 ILE B CA 1
ATOM 7775 C C . ILE B 1 491 ? -15.539 -14.031 3.268 1 98.31 491 ILE B C 1
ATOM 7777 O O . ILE B 1 491 ? -16.031 -13.477 2.279 1 98.31 491 ILE B O 1
ATOM 7781 N N . GLN B 1 492 ? -16.172 -14.148 4.387 1 98.12 492 GLN B N 1
ATOM 7782 C CA . GLN B 1 492 ? -17.531 -13.625 4.508 1 98.12 492 GLN B CA 1
ATOM 7783 C C . GLN B 1 492 ? -17.547 -12.109 4.32 1 98.12 492 GLN B C 1
ATOM 7785 O O . GLN B 1 492 ? -18.438 -11.578 3.656 1 98.12 492 GLN B O 1
ATOM 7790 N N . LEU B 1 493 ? -16.625 -11.422 4.91 1 98.31 493 LEU B N 1
ATOM 7791 C CA . LEU B 1 493 ? -16.578 -9.977 4.723 1 98.31 493 LEU B CA 1
ATOM 7792 C C . LEU B 1 493 ? -16.359 -9.633 3.254 1 98.31 493 LEU B C 1
ATOM 7794 O O . LEU B 1 493 ? -16.938 -8.672 2.744 1 98.31 493 LEU B O 1
ATOM 7798 N N . MET B 1 494 ? -15.484 -10.398 2.543 1 98.5 494 MET B N 1
ATOM 7799 C CA . MET B 1 494 ? -15.312 -10.188 1.108 1 98.5 494 MET B CA 1
ATOM 7800 C C . MET B 1 494 ? -16.641 -10.32 0.377 1 98.5 494 MET B C 1
ATOM 7802 O O . MET B 1 494 ? -16.984 -9.484 -0.465 1 98.5 494 MET B O 1
ATOM 7806 N N . LYS B 1 495 ? -17.359 -11.359 0.732 1 98.25 495 LYS B N 1
ATOM 7807 C CA . LYS B 1 495 ? -18.672 -11.586 0.117 1 98.25 495 LYS B CA 1
ATOM 7808 C C . LYS B 1 495 ? -19.625 -10.43 0.407 1 98.25 495 LYS B C 1
ATOM 7810 O O . LYS B 1 495 ? -20.375 -10.008 -0.47 1 98.25 495 LYS B O 1
ATOM 7815 N N . ASP B 1 496 ? -19.594 -9.922 1.649 1 98.12 496 ASP B N 1
ATOM 7816 C CA . ASP B 1 496 ? -20.453 -8.805 2.029 1 98.12 496 ASP B CA 1
ATOM 7817 C C . ASP B 1 496 ? -20.125 -7.555 1.21 1 98.12 496 ASP B C 1
ATOM 7819 O O . ASP B 1 496 ? -21.016 -6.852 0.753 1 98.12 496 ASP B O 1
ATOM 7823 N N . VAL B 1 497 ? -18.875 -7.285 1.043 1 98.38 497 VAL B N 1
ATOM 7824 C CA . VAL B 1 497 ? -18.438 -6.141 0.248 1 98.38 497 VAL B CA 1
ATOM 7825 C C . VAL B 1 497 ? -18.922 -6.301 -1.192 1 98.38 497 VAL B C 1
ATOM 7827 O O . VAL B 1 497 ? -19.469 -5.367 -1.774 1 98.38 497 VAL B O 1
ATOM 7830 N N . LYS B 1 498 ? -18.734 -7.5 -1.74 1 98.44 498 LYS B N 1
ATOM 7831 C CA . LYS B 1 498 ? -19.172 -7.785 -3.105 1 98.44 498 LYS B CA 1
ATOM 7832 C C . LYS B 1 498 ? -20.672 -7.586 -3.252 1 98.44 498 LYS B C 1
ATOM 7834 O O . LYS B 1 498 ? -21.125 -6.945 -4.203 1 98.44 498 LYS B O 1
ATOM 7839 N N . ALA B 1 499 ? -21.391 -8.07 -2.348 1 97.94 499 ALA B N 1
ATOM 7840 C CA . ALA B 1 499 ? -22.844 -7.977 -2.404 1 97.94 499 ALA B CA 1
ATOM 7841 C C . ALA B 1 499 ? -23.297 -6.523 -2.297 1 97.94 499 ALA B C 1
ATOM 7843 O O . ALA B 1 499 ? -24.25 -6.113 -2.971 1 97.94 499 ALA B O 1
ATOM 7844 N N . MET B 1 500 ? -22.625 -5.781 -1.474 1 97.88 500 MET B N 1
ATOM 7845 C CA . MET B 1 500 ? -22.969 -4.375 -1.288 1 97.88 500 MET B CA 1
ATOM 7846 C C . MET B 1 500 ? -22.672 -3.574 -2.553 1 97.88 500 MET B C 1
ATOM 7848 O O . MET B 1 500 ? -23.5 -2.768 -2.982 1 97.88 500 MET B O 1
ATOM 7852 N N . MET B 1 501 ? -21.625 -3.844 -3.213 1 98.25 501 MET B N 1
ATOM 7853 C CA . MET B 1 501 ? -21.156 -3.025 -4.332 1 98.25 501 MET B CA 1
ATOM 7854 C C . MET B 1 501 ? -21.75 -3.523 -5.648 1 98.25 501 MET B C 1
ATOM 7856 O O . MET B 1 501 ? -21.859 -2.758 -6.605 1 98.25 501 MET B O 1
ATOM 7860 N N . ASP B 1 502 ? -22.094 -4.758 -5.711 1 98.19 502 ASP B N 1
ATOM 7861 C CA . ASP B 1 502 ? -22.641 -5.418 -6.891 1 98.19 502 ASP B CA 1
ATOM 7862 C C . ASP B 1 502 ? -23.844 -6.289 -6.527 1 98.19 502 ASP B C 1
ATOM 7864 O O . ASP B 1 502 ? -23.766 -7.52 -6.574 1 98.19 502 ASP B O 1
ATOM 7868 N N . PRO B 1 503 ? -24.938 -5.656 -6.297 1 97.44 503 PRO B N 1
ATOM 7869 C CA . PRO B 1 503 ? -26.078 -6.355 -5.695 1 97.44 503 PRO B CA 1
ATOM 7870 C C . PRO B 1 503 ? -26.594 -7.5 -6.566 1 97.44 503 PRO B C 1
ATOM 7872 O O . PRO B 1 503 ? -27.141 -8.477 -6.043 1 97.44 503 PRO B O 1
ATOM 7875 N N . ASN B 1 504 ? -26.469 -7.414 -7.871 1 98 504 ASN B N 1
ATOM 7876 C CA . ASN B 1 504 ? -26.922 -8.492 -8.734 1 98 504 ASN B CA 1
ATOM 7877 C C . ASN B 1 504 ? -25.781 -9.406 -9.156 1 98 504 ASN B C 1
ATOM 7879 O O . ASN B 1 504 ? -25.969 -10.328 -9.945 1 98 504 ASN B O 1
ATOM 7883 N N . GLY B 1 505 ? -24.547 -9.125 -8.703 1 97.75 505 GLY B N 1
ATOM 7884 C CA . GLY B 1 505 ? -23.391 -9.969 -8.938 1 97.75 505 GLY B CA 1
ATOM 7885 C C . GLY B 1 505 ? -22.984 -10.023 -10.391 1 97.75 505 GLY B C 1
ATOM 7886 O O . GLY B 1 505 ? -22.453 -11.039 -10.859 1 97.75 505 GLY B O 1
ATOM 7887 N N . ILE B 1 506 ? -23.172 -8.969 -11.141 1 98.5 506 ILE B N 1
ATOM 7888 C CA . ILE B 1 506 ? -23.031 -9.055 -12.586 1 98.5 506 ILE B CA 1
ATOM 7889 C C . ILE B 1 506 ? -21.562 -8.891 -12.969 1 98.5 506 ILE B C 1
ATOM 7891 O O . ILE B 1 506 ? -21.156 -9.266 -14.07 1 98.5 506 ILE B O 1
ATOM 7895 N N . LEU B 1 507 ? -20.75 -8.297 -12.125 1 98.56 507 LEU B N 1
ATOM 7896 C CA . LEU B 1 507 ? -19.391 -7.965 -12.523 1 98.56 507 LEU B CA 1
ATOM 7897 C C . LEU B 1 507 ? -18.453 -9.148 -12.312 1 98.56 507 LEU B C 1
ATOM 7899 O O . LEU B 1 507 ? -18.234 -9.57 -11.18 1 98.56 507 LEU B O 1
ATOM 7903 N N . ASN B 1 508 ? -17.906 -9.656 -13.328 1 98.5 508 ASN B N 1
ATOM 7904 C CA . ASN B 1 508 ? -16.984 -10.781 -13.383 1 98.5 508 ASN B CA 1
ATOM 7905 C C . ASN B 1 508 ? -17.422 -11.922 -12.477 1 98.5 508 ASN B C 1
ATOM 7907 O O . ASN B 1 508 ? -16.656 -12.383 -11.633 1 98.5 508 ASN B O 1
ATOM 7911 N N . PRO B 1 509 ? -18.531 -12.422 -12.719 1 97.94 509 PRO B N 1
ATOM 7912 C CA . PRO B 1 509 ? -19.062 -13.477 -11.852 1 97.94 509 PRO B CA 1
ATOM 7913 C C . PRO B 1 509 ? -18.25 -14.766 -11.914 1 97.94 509 PRO B C 1
ATOM 7915 O O . PRO B 1 509 ? -17.484 -14.969 -12.867 1 97.94 509 PRO B O 1
ATOM 7918 N N . TYR B 1 510 ? -18.344 -15.609 -10.93 1 97.5 510 TYR B N 1
ATOM 7919 C CA . TYR B 1 510 ? -17.781 -16.953 -10.812 1 97.5 510 TYR B CA 1
ATOM 7920 C C . TYR B 1 510 ? -16.312 -16.891 -10.445 1 97.5 510 TYR B C 1
ATOM 7922 O O . TYR B 1 510 ? -15.633 -17.922 -10.414 1 97.5 510 TYR B O 1
ATOM 7930 N N . LYS B 1 511 ? -15.828 -15.75 -10.188 1 97.44 511 LYS B N 1
ATOM 7931 C CA . LYS B 1 511 ? -14.391 -15.617 -9.953 1 97.44 511 LYS B CA 1
ATOM 7932 C C . LYS B 1 511 ? -14.117 -15.078 -8.547 1 97.44 511 LYS B C 1
ATOM 7934 O O . LYS B 1 511 ? -14.977 -14.438 -7.941 1 97.44 511 LYS B O 1
ATOM 7939 N N . VAL B 1 512 ? -12.938 -15.336 -7.969 1 97.94 512 VAL B N 1
ATOM 7940 C CA . VAL B 1 512 ? -12.273 -14.789 -6.785 1 97.94 512 VAL B CA 1
ATOM 7941 C C . VAL B 1 512 ? -12.922 -15.359 -5.523 1 97.94 512 VAL B C 1
ATOM 7943 O O . VAL B 1 512 ? -12.227 -15.844 -4.625 1 97.94 512 VAL B O 1
ATOM 7946 N N . LEU B 1 513 ? -14.297 -15.328 -5.426 1 98.06 513 LEU B N 1
ATOM 7947 C CA . LEU B 1 513 ? -14.992 -15.75 -4.215 1 98.06 513 LEU B CA 1
ATOM 7948 C C . LEU B 1 513 ? -15.703 -17.078 -4.438 1 98.06 513 LEU B C 1
ATOM 7950 O O . LEU B 1 513 ? -16.203 -17.344 -5.531 1 98.06 513 LEU B O 1
ATOM 7954 N N . PRO B 1 514 ? -15.789 -17.906 -3.4 1 96.31 514 PRO B N 1
ATOM 7955 C CA . PRO B 1 514 ? -16.516 -19.156 -3.539 1 96.31 514 PRO B CA 1
ATOM 7956 C C . PRO B 1 514 ? -17.969 -18.969 -3.955 1 96.31 514 PRO B C 1
ATOM 7958 O O . PRO B 1 514 ? -18.625 -18 -3.52 1 96.31 514 PRO B O 1
ATOM 7961 N N . LEU B 1 515 ? -18.438 -19.938 -4.734 1 92.75 515 LEU B N 1
ATOM 7962 C CA . LEU B 1 515 ? -19.812 -19.875 -5.199 1 92.75 515 LEU B CA 1
ATOM 7963 C C . LEU B 1 515 ? -20.781 -20.172 -4.059 1 92.75 515 LEU B C 1
ATOM 7965 O O . LEU B 1 515 ? -20.438 -20.875 -3.113 1 92.75 515 LEU B O 1
ATOM 7969 N N . GLU B 1 516 ? -21.859 -19.453 -3.986 1 76.75 516 GLU B N 1
ATOM 7970 C CA . GLU B 1 516 ? -22.875 -19.781 -2.984 1 76.75 516 GLU B CA 1
ATOM 7971 C C . GLU B 1 516 ? -23.328 -21.234 -3.111 1 76.75 516 GLU B C 1
ATOM 7973 O O . GLU B 1 516 ? -23.344 -21.797 -4.207 1 76.75 516 GLU B O 1
ATOM 7978 N N . ARG B 1 517 ? -23.594 -21.938 -1.854 1 58.34 517 ARG B N 1
ATOM 7979 C CA . ARG B 1 517 ? -24.094 -23.297 -1.771 1 58.34 517 ARG B CA 1
ATOM 7980 C C . ARG B 1 517 ? -25.344 -23.469 -2.613 1 58.34 517 ARG B C 1
ATOM 7982 O O . ARG B 1 517 ? -26.188 -22.578 -2.682 1 58.34 517 ARG B O 1
ATOM 7989 N N . GLY B 1 518 ? -25.562 -24.484 -3.74 1 48.03 518 GLY B N 1
ATOM 7990 C CA . GLY B 1 518 ? -26.531 -24.828 -4.758 1 48.03 518 GLY B CA 1
ATOM 7991 C C . GLY B 1 518 ? -26.109 -24.422 -6.156 1 48.03 518 GLY B C 1
ATOM 7992 O O . GLY B 1 518 ? -26.797 -24.734 -7.133 1 48.03 518 GLY B O 1
ATOM 7993 N N . ALA B 1 519 ? -25.297 -23.484 -6.168 1 49.97 519 ALA B N 1
ATOM 7994 C CA . ALA B 1 519 ? -24.859 -23.094 -7.508 1 49.97 519 ALA B CA 1
ATOM 7995 C C . ALA B 1 519 ? -23.875 -24.094 -8.094 1 49.97 519 ALA B C 1
ATOM 7997 O O . ALA B 1 519 ? -23.484 -23.984 -9.25 1 49.97 519 ALA B O 1
ATOM 7998 N N . ASN B 1 520 ? -23.203 -24.953 -7.215 1 36.84 520 ASN B N 1
ATOM 7999 C CA . ASN B 1 520 ? -22.281 -26 -7.625 1 36.84 520 ASN B CA 1
ATOM 8000 C C . ASN B 1 520 ? -23.031 -27.281 -8.008 1 36.84 520 ASN B C 1
ATOM 8002 O O . ASN B 1 520 ? -22.406 -28.312 -8.273 1 36.84 520 ASN B O 1
ATOM 8006 N N . THR B 1 521 ? -24.25 -27.531 -7.789 1 29.3 521 THR B N 1
ATOM 8007 C CA . THR B 1 521 ? -24.734 -28.875 -8.109 1 29.3 521 THR B CA 1
ATOM 8008 C C . THR B 1 521 ? -24.719 -29.094 -9.617 1 29.3 521 THR B C 1
ATOM 8010 O O . THR B 1 521 ? -25.062 -28.203 -10.391 1 29.3 521 THR B O 1
#

Sequence (1042 aa):
MGLTPVERASHYATRSPRFAKATSRHLSYLKSVLEKPCSTSKRKGRILTDTEAIAPFNVDWMRQVQGAAAAVLMPTCTTHVSEILKYCQAEKLAVVPQSGNTSMVYGAEPVHDELVLSTHLMNATPVVSKNTMSVEAESGVILQRCQEACAKEGLLFPLMMGSKGSSMIGGNVSTNAGGIHFARYGSMHSNVLGMEVVTAKGEILNMMSTLRKDNAGYDLKHLFIGSEGTLGVVTRATIKLYPQPTSKQLAMFRLTDFESVLELYHLANRHLAECLSAFEVMDGESMSTSPAKEVPYERTYKNDVFRSGKDFTAAFFCVLVETSGSNENHDFDKLSEFVEAAQAKLGDKLGGSGQYEPILSQSAAQTEQMWALREGIPVHLTSSGLIYKYDVSFPIDKFYGVVEHTREILYKHHKVDPAEVIVVGYGHFGDGNVHLNVVDLTRSHGEQLDAALYPAVYEYCAAHAGSISAEHGVGMQKRDYLHLSRTSEAIQLMKDVKAMMDPNGILNPYKVLPLERGANTMGLTPVERASHYATRSPRFAKATSRHLSYLKSVLEKPCSTSKRKGRILTDTEAIAPFNVDWMRQVQGAAAAVLMPTCTTHVSEILKYCQAEKLAVVPQSGNTSMVYGAEPVHDELVLSTHLMNATPVVSKNTMSVEAESGVILQRCQEACAKEGLLFPLMMGSKGSSMIGGNVSTNAGGIHFARYGSMHSNVLGMEVVTAKGEILNMMSTLRKDNAGYDLKHLFIGSEGTLGVVTRATIKLYPQPTSKQLAMFRLTDFESVLELYHLANRHLAECLSAFEVMDGESMSTSPAKEVPYERTYKNDVFRSGKDFTAAFFCVLVETSGSNENHDFDKLSEFVEAAQAKLGDKLGGSGQYEPILSQSAAQTEQMWALREGIPVHLTSSGLIYKYDVSFPIDKFYGVVEHTREILYKHHKVDPAEVIVVGYGHFGDGNVHLNVVDLTRSHGEQLDAALYPAVYEYCAAHAGSISAEHGVGMQKRDYLHLSRTSEAIQLMKDVKAMMDPNGILNPYKVLPLERGANT

Radius of gyration: 29.38 Å; Cα contacts (8 Å, |Δi|>4): 2444; chains: 2; bounding box: 69×90×74 Å